Protein 1E0G (pdb70)

Radius of gyration: 9.45 Å; Cα contacts (8 Å, |Δi|>4): 72; chains: 1; bounding box: 16×24×20 Å

Secondary structure (DSSP, 8-state):
---EEEE-TT--HHHHHHHHT--HHHHHHH-S-GGG--TTEEEE----

Structure (mmCIF, N/CA/C/O backbone):
data_1E0G
#
_entry.id   1E0G
#
_cell.length_a   1.000
_cell.length_b   1.000
_cell.length_c   1.000
_cell.angle_alpha   90.00
_cell.angle_beta   90.00
_cell.angle_gamma   90.00
#
_symmetry.space_group_name_H-M   'P 1'
#
loop_
_atom_site.group_PDB
_atom_site.id
_atom_site.type_symbol
_atom_site.label_atom_id
_atom_site.label_alt_id
_atom_site.label_comp_id
_atom_site.label_asym_id
_atom_site.label_entity_id
_atom_site.label_seq_id
_atom_site.pdbx_PDB_ins_code
_atom_site.Cartn_x
_atom_site.Cartn_y
_atom_site.Cartn_z
_atom_site.occupancy
_atom_site.B_iso_or_equiv
_atom_site.auth_seq_id
_atom_site.auth_comp_id
_atom_site.auth_asym_id
_atom_site.auth_atom_id
_atom_site.pdbx_PDB_model_num
ATOM 1 N N . ASP A 1 1 ? -6.490 12.847 -0.224 1.00 0.00 1 ASP A N 1
ATOM 2 C CA . ASP A 1 1 ? -7.260 11.601 0.057 1.00 0.00 1 ASP A CA 1
ATOM 3 C C . ASP A 1 1 ? -6.304 10.407 0.091 1.00 0.00 1 ASP A C 1
ATOM 4 O O . ASP A 1 1 ? -5.180 10.485 -0.361 1.00 0.00 1 ASP A O 1
ATOM 15 N N . SER A 1 2 ? -6.745 9.301 0.626 1.00 0.00 2 SER A N 1
ATOM 16 C CA . SER A 1 2 ? -5.867 8.101 0.690 1.00 0.00 2 SER A CA 1
ATOM 17 C C . SER A 1 2 ? -6.391 7.036 -0.273 1.00 0.00 2 SER A C 1
ATOM 18 O O . SER A 1 2 ? -7.561 6.711 -0.278 1.00 0.00 2 SER A O 1
ATOM 26 N N . ILE A 1 3 ? -5.535 6.490 -1.091 1.00 0.00 3 ILE A N 1
ATOM 27 C CA . ILE A 1 3 ? -5.978 5.454 -2.049 1.00 0.00 3 ILE A CA 1
ATOM 28 C C . ILE A 1 3 ? -5.809 4.071 -1.414 1.00 0.00 3 ILE A C 1
ATOM 29 O O . ILE A 1 3 ? -4.821 3.792 -0.772 1.00 0.00 3 ILE A O 1
ATOM 45 N N . THR A 1 4 ? -6.760 3.202 -1.598 1.00 0.00 4 THR A N 1
ATOM 46 C CA . THR A 1 4 ? -6.641 1.834 -1.018 1.00 0.00 4 THR A CA 1
ATOM 47 C C . THR A 1 4 ? -6.827 0.823 -2.143 1.00 0.00 4 THR A C 1
ATOM 48 O O . THR A 1 4 ? -7.883 0.735 -2.738 1.00 0.00 4 THR A O 1
ATOM 59 N N . TYR A 1 5 ? -5.809 0.074 -2.463 1.00 0.00 5 TYR A N 1
ATOM 60 C CA . TYR A 1 5 ? -5.945 -0.903 -3.575 1.00 0.00 5 TYR A CA 1
ATOM 61 C C . TYR A 1 5 ? -5.727 -2.323 -3.074 1.00 0.00 5 TYR A C 1
ATOM 62 O O . TYR A 1 5 ? -4.817 -2.601 -2.323 1.00 0.00 5 TYR A O 1
ATOM 80 N N . ARG A 1 6 ? -6.564 -3.229 -3.492 1.00 0.00 6 ARG A N 1
ATOM 81 C CA . ARG A 1 6 ? -6.408 -4.633 -3.049 1.00 0.00 6 ARG A CA 1
ATOM 82 C C . ARG A 1 6 ? -5.479 -5.354 -4.013 1.00 0.00 6 ARG A C 1
ATOM 83 O O . ARG A 1 6 ? -5.715 -5.419 -5.203 1.00 0.00 6 ARG A O 1
ATOM 104 N N . VAL A 1 7 ? -4.416 -5.880 -3.496 1.00 0.00 7 VAL A N 1
ATOM 105 C CA . VAL A 1 7 ? -3.436 -6.591 -4.347 1.00 0.00 7 VAL A CA 1
ATOM 106 C C . VAL A 1 7 ? -3.984 -7.972 -4.691 1.00 0.00 7 VAL A C 1
ATOM 107 O O . VAL A 1 7 ? -4.094 -8.828 -3.850 1.00 0.00 7 VAL A O 1
ATOM 120 N N . ARG A 1 8 ? -4.331 -8.189 -5.924 1.00 0.00 8 ARG A N 1
ATOM 121 C CA . ARG A 1 8 ? -4.883 -9.512 -6.331 1.00 0.00 8 ARG A CA 1
ATOM 122 C C . ARG A 1 8 ? -3.801 -10.313 -7.049 1.00 0.00 8 ARG A C 1
ATOM 123 O O . ARG A 1 8 ? -2.818 -9.765 -7.497 1.00 0.00 8 ARG A O 1
ATOM 144 N N . LYS A 1 9 ? -3.963 -11.606 -7.157 1.00 0.00 9 LYS A N 1
ATOM 145 C CA . LYS A 1 9 ? -2.925 -12.418 -7.853 1.00 0.00 9 LYS A CA 1
ATOM 146 C C . LYS A 1 9 ? -2.693 -11.827 -9.240 1.00 0.00 9 LYS A C 1
ATOM 147 O O . LYS A 1 9 ? -3.619 -11.429 -9.920 1.00 0.00 9 LYS A O 1
ATOM 166 N N . GLY A 1 10 ? -1.462 -11.741 -9.654 1.00 0.00 10 GLY A N 1
ATOM 167 C CA . GLY A 1 10 ? -1.165 -11.144 -10.985 1.00 0.00 10 GLY A CA 1
ATOM 168 C C . GLY A 1 10 ? -0.978 -9.627 -10.833 1.00 0.00 10 GLY A C 1
ATOM 169 O O . GLY A 1 10 ? -0.469 -8.965 -11.715 1.00 0.00 10 GLY A O 1
ATOM 173 N N . ASP A 1 11 ? -1.386 -9.068 -9.719 1.00 0.00 11 ASP A N 1
ATOM 174 C CA . ASP A 1 11 ? -1.231 -7.602 -9.510 1.00 0.00 11 ASP A CA 1
ATOM 175 C C . ASP A 1 11 ? 0.122 -7.336 -8.856 1.00 0.00 11 ASP A C 1
ATOM 176 O O . ASP A 1 11 ? 0.464 -7.932 -7.853 1.00 0.00 11 ASP A O 1
ATOM 185 N N . SER A 1 12 ? 0.895 -6.446 -9.409 1.00 0.00 12 SER A N 1
ATOM 186 C CA . SER A 1 12 ? 2.225 -6.146 -8.813 1.00 0.00 12 SER A CA 1
ATOM 187 C C . SER A 1 12 ? 2.180 -4.775 -8.143 1.00 0.00 12 SER A C 1
ATOM 188 O O . SER A 1 12 ? 1.436 -3.911 -8.537 1.00 0.00 12 SER A O 1
ATOM 196 N N . LEU A 1 13 ? 2.980 -4.575 -7.139 1.00 0.00 13 LEU A N 1
ATOM 197 C CA . LEU A 1 13 ? 3.005 -3.259 -6.430 1.00 0.00 13 LEU A CA 1
ATOM 198 C C . LEU A 1 13 ? 3.263 -2.148 -7.446 1.00 0.00 13 LEU A C 1
ATOM 199 O O . LEU A 1 13 ? 2.471 -1.233 -7.590 1.00 0.00 13 LEU A O 1
ATOM 215 N N . SER A 1 14 ? 4.348 -2.224 -8.160 1.00 0.00 14 SER A N 1
ATOM 216 C CA . SER A 1 14 ? 4.647 -1.172 -9.168 1.00 0.00 14 SER A CA 1
ATOM 217 C C . SER A 1 14 ? 3.543 -1.144 -10.241 1.00 0.00 14 SER A C 1
ATOM 218 O O . SER A 1 14 ? 3.053 -0.092 -10.618 1.00 0.00 14 SER A O 1
ATOM 226 N N . SER A 1 15 ? 3.153 -2.294 -10.735 1.00 0.00 15 SER A N 1
ATOM 227 C CA . SER A 1 15 ? 2.087 -2.343 -11.782 1.00 0.00 15 SER A CA 1
ATOM 228 C C . SER A 1 15 ? 0.827 -1.665 -11.260 1.00 0.00 15 SER A C 1
ATOM 229 O O . SER A 1 15 ? 0.169 -0.918 -11.957 1.00 0.00 15 SER A O 1
ATOM 237 N N . ILE A 1 16 ? 0.503 -1.913 -10.033 1.00 0.00 16 ILE A N 1
ATOM 238 C CA . ILE A 1 16 ? -0.697 -1.282 -9.428 1.00 0.00 16 ILE A CA 1
ATOM 239 C C . ILE A 1 16 ? -0.496 0.227 -9.453 1.00 0.00 16 ILE A C 1
ATOM 240 O O . ILE A 1 16 ? -1.374 0.962 -9.847 1.00 0.00 16 ILE A O 1
ATOM 256 N N . ALA A 1 17 ? 0.664 0.693 -9.065 1.00 0.00 17 ALA A N 1
ATOM 257 C CA . ALA A 1 17 ? 0.918 2.163 -9.105 1.00 0.00 17 ALA A CA 1
ATOM 258 C C . ALA A 1 17 ? 0.580 2.681 -10.499 1.00 0.00 17 ALA A C 1
ATOM 259 O O . ALA A 1 17 ? -0.067 3.691 -10.653 1.00 0.00 17 ALA A O 1
ATOM 266 N N . LYS A 1 18 ? 1.032 1.990 -11.518 1.00 0.00 18 LYS A N 1
ATOM 267 C CA . LYS A 1 18 ? 0.748 2.436 -12.914 1.00 0.00 18 LYS A CA 1
ATOM 268 C C . LYS A 1 18 ? -0.754 2.689 -13.079 1.00 0.00 18 LYS A C 1
ATOM 269 O O . LYS A 1 18 ? -1.164 3.619 -13.747 1.00 0.00 18 LYS A O 1
ATOM 288 N N . ARG A 1 19 ? -1.574 1.879 -12.462 1.00 0.00 19 ARG A N 1
ATOM 289 C CA . ARG A 1 19 ? -3.050 2.071 -12.569 1.00 0.00 19 ARG A CA 1
ATOM 290 C C . ARG A 1 19 ? -3.420 3.486 -12.110 1.00 0.00 19 ARG A C 1
ATOM 291 O O . ARG A 1 19 ? -4.368 4.076 -12.591 1.00 0.00 19 ARG A O 1
ATOM 312 N N . HIS A 1 20 ? -2.674 4.040 -11.192 1.00 0.00 20 HIS A N 1
ATOM 313 C CA . HIS A 1 20 ? -2.976 5.417 -10.712 1.00 0.00 20 HIS A CA 1
ATOM 314 C C . HIS A 1 20 ? -1.798 6.350 -11.019 1.00 0.00 20 HIS A C 1
ATOM 315 O O . HIS A 1 20 ? -1.721 7.438 -10.483 1.00 0.00 20 HIS A O 1
ATOM 329 N N . GLY A 1 21 ? -0.873 5.938 -11.857 1.00 0.00 21 GLY A N 1
ATOM 330 C CA . GLY A 1 21 ? 0.300 6.815 -12.154 1.00 0.00 21 GLY A CA 1
ATOM 331 C C . GLY A 1 21 ? 0.888 7.282 -10.823 1.00 0.00 21 GLY A C 1
ATOM 332 O O . GLY A 1 21 ? 1.022 8.462 -10.567 1.00 0.00 21 GLY A O 1
ATOM 336 N N . VAL A 1 22 ? 1.194 6.356 -9.956 1.00 0.00 22 VAL A N 1
ATOM 337 C CA . VAL A 1 22 ? 1.723 6.730 -8.615 1.00 0.00 22 VAL A CA 1
ATOM 338 C C . VAL A 1 22 ? 3.120 6.141 -8.383 1.00 0.00 22 VAL A C 1
ATOM 339 O O . VAL A 1 22 ? 3.624 5.370 -9.174 1.00 0.00 22 VAL A O 1
ATOM 352 N N . ASN A 1 23 ? 3.750 6.518 -7.293 1.00 0.00 23 ASN A N 1
ATOM 353 C CA . ASN A 1 23 ? 5.118 6.003 -6.991 1.00 0.00 23 ASN A CA 1
ATOM 354 C C . ASN A 1 23 ? 5.050 4.958 -5.872 1.00 0.00 23 ASN A C 1
ATOM 355 O O . ASN A 1 23 ? 5.060 5.271 -4.690 1.00 0.00 23 ASN A O 1
ATOM 366 N N . ILE A 1 24 ? 4.994 3.711 -6.230 1.00 0.00 24 ILE A N 1
ATOM 367 C CA . ILE A 1 24 ? 4.933 2.652 -5.189 1.00 0.00 24 ILE A CA 1
ATOM 368 C C . ILE A 1 24 ? 6.079 2.843 -4.195 1.00 0.00 24 ILE A C 1
ATOM 369 O O . ILE A 1 24 ? 5.984 2.445 -3.053 1.00 0.00 24 ILE A O 1
ATOM 385 N N . LYS A 1 25 ? 7.146 3.488 -4.595 1.00 0.00 25 LYS A N 1
ATOM 386 C CA . LYS A 1 25 ? 8.245 3.733 -3.628 1.00 0.00 25 LYS A CA 1
ATOM 387 C C . LYS A 1 25 ? 7.686 4.627 -2.523 1.00 0.00 25 LYS A C 1
ATOM 388 O O . LYS A 1 25 ? 7.944 4.420 -1.355 1.00 0.00 25 LYS A O 1
ATOM 407 N N . ASP A 1 26 ? 6.874 5.597 -2.881 1.00 0.00 26 ASP A N 1
ATOM 408 C CA . ASP A 1 26 ? 6.256 6.456 -1.840 1.00 0.00 26 ASP A CA 1
ATOM 409 C C . ASP A 1 26 ? 5.398 5.545 -0.992 1.00 0.00 26 ASP A C 1
ATOM 410 O O . ASP A 1 26 ? 5.364 5.642 0.219 1.00 0.00 26 ASP A O 1
ATOM 419 N N . VAL A 1 27 ? 4.728 4.627 -1.628 1.00 0.00 27 VAL A N 1
ATOM 420 C CA . VAL A 1 27 ? 3.900 3.662 -0.851 1.00 0.00 27 VAL A CA 1
ATOM 421 C C . VAL A 1 27 ? 4.808 2.955 0.154 1.00 0.00 27 VAL A C 1
ATOM 422 O O . VAL A 1 27 ? 4.479 2.817 1.317 1.00 0.00 27 VAL A O 1
ATOM 435 N N . MET A 1 28 ? 5.970 2.536 -0.278 1.00 0.00 28 MET A N 1
ATOM 436 C CA . MET A 1 28 ? 6.910 1.874 0.663 1.00 0.00 28 MET A CA 1
ATOM 437 C C . MET A 1 28 ? 7.498 2.942 1.587 1.00 0.00 28 MET A C 1
ATOM 438 O O . MET A 1 28 ? 8.089 2.645 2.605 1.00 0.00 28 MET A O 1
ATOM 452 N N . ARG A 1 29 ? 7.333 4.192 1.238 1.00 0.00 29 ARG A N 1
ATOM 453 C CA . ARG A 1 29 ? 7.870 5.286 2.092 1.00 0.00 29 ARG A CA 1
ATOM 454 C C . ARG A 1 29 ? 6.984 5.442 3.331 1.00 0.00 29 ARG A C 1
ATOM 455 O O . ARG A 1 29 ? 7.473 5.601 4.431 1.00 0.00 29 ARG A O 1
ATOM 476 N N . TRP A 1 30 ? 5.684 5.394 3.173 1.00 0.00 30 TRP A N 1
ATOM 477 C CA . TRP A 1 30 ? 4.801 5.537 4.371 1.00 0.00 30 TRP A CA 1
ATOM 478 C C . TRP A 1 30 ? 4.654 4.181 5.057 1.00 0.00 30 TRP A C 1
ATOM 479 O O . TRP A 1 30 ? 4.575 4.096 6.266 1.00 0.00 30 TRP A O 1
ATOM 500 N N . ASN A 1 31 ? 4.611 3.119 4.301 1.00 0.00 31 ASN A N 1
ATOM 501 C CA . ASN A 1 31 ? 4.463 1.780 4.929 1.00 0.00 31 ASN A CA 1
ATOM 502 C C . ASN A 1 31 ? 5.842 1.181 5.187 1.00 0.00 31 ASN A C 1
ATOM 503 O O . ASN A 1 31 ? 6.718 1.224 4.349 1.00 0.00 31 ASN A O 1
ATOM 514 N N . SER A 1 32 ? 6.029 0.613 6.339 1.00 0.00 32 SER A N 1
ATOM 515 C CA . SER A 1 32 ? 7.345 -0.004 6.666 1.00 0.00 32 SER A CA 1
ATOM 516 C C . SER A 1 32 ? 7.227 -1.525 6.586 1.00 0.00 32 SER A C 1
ATOM 517 O O . SER A 1 32 ? 8.211 -2.233 6.507 1.00 0.00 32 SER A O 1
ATOM 525 N N . ASP A 1 33 ? 6.026 -2.027 6.598 1.00 0.00 33 ASP A N 1
ATOM 526 C CA . ASP A 1 33 ? 5.826 -3.495 6.515 1.00 0.00 33 ASP A CA 1
ATOM 527 C C . ASP A 1 33 ? 4.841 -3.790 5.388 1.00 0.00 33 ASP A C 1
ATOM 528 O O . ASP A 1 33 ? 3.648 -3.884 5.599 1.00 0.00 33 ASP A O 1
ATOM 537 N N . THR A 1 34 ? 5.330 -3.934 4.186 1.00 0.00 34 THR A N 1
ATOM 538 C CA . THR A 1 34 ? 4.424 -4.220 3.043 1.00 0.00 34 THR A CA 1
ATOM 539 C C . THR A 1 34 ? 4.166 -5.730 2.944 1.00 0.00 34 THR A C 1
ATOM 540 O O . THR A 1 34 ? 3.714 -6.228 1.930 1.00 0.00 34 THR A O 1
ATOM 551 N N . ALA A 1 35 ? 4.424 -6.466 3.997 1.00 0.00 35 ALA A N 1
ATOM 552 C CA . ALA A 1 35 ? 4.171 -7.931 3.962 1.00 0.00 35 ALA A CA 1
ATOM 553 C C . ALA A 1 35 ? 2.665 -8.192 3.856 1.00 0.00 35 ALA A C 1
ATOM 554 O O . ALA A 1 35 ? 2.236 -9.313 3.678 1.00 0.00 35 ALA A O 1
ATOM 561 N N . ASN A 1 36 ? 1.856 -7.166 3.947 1.00 0.00 36 ASN A N 1
ATOM 562 C CA . ASN A 1 36 ? 0.393 -7.371 3.832 1.00 0.00 36 ASN A CA 1
ATOM 563 C C . ASN A 1 36 ? 0.003 -7.411 2.353 1.00 0.00 36 ASN A C 1
ATOM 564 O O . ASN A 1 36 ? -1.157 -7.502 2.024 1.00 0.00 36 ASN A O 1
ATOM 575 N N . LEU A 1 37 ? 0.955 -7.337 1.451 1.00 0.00 37 LEU A N 1
ATOM 576 C CA . LEU A 1 37 ? 0.600 -7.371 0.005 1.00 0.00 37 LEU A CA 1
ATOM 577 C C . LEU A 1 37 ? 0.270 -8.814 -0.381 1.00 0.00 37 LEU A C 1
ATOM 578 O O . LEU A 1 37 ? 1.040 -9.491 -1.032 1.00 0.00 37 LEU A O 1
ATOM 594 N N . GLN A 1 38 ? -0.878 -9.276 0.019 1.00 0.00 38 GLN A N 1
ATOM 595 C CA . GLN A 1 38 ? -1.301 -10.658 -0.300 1.00 0.00 38 GLN A CA 1
ATOM 596 C C . GLN A 1 38 ? -2.418 -10.557 -1.321 1.00 0.00 38 GLN A C 1
ATOM 597 O O . GLN A 1 38 ? -2.976 -9.491 -1.508 1.00 0.00 38 GLN A O 1
ATOM 611 N N . PRO A 1 39 ? -2.719 -11.649 -1.958 1.00 0.00 39 PRO A N 1
ATOM 612 C CA . PRO A 1 39 ? -3.772 -11.672 -2.971 1.00 0.00 39 PRO A CA 1
ATOM 613 C C . PRO A 1 39 ? -5.130 -11.481 -2.301 1.00 0.00 39 PRO A C 1
ATOM 614 O O . PRO A 1 39 ? -5.810 -12.422 -1.945 1.00 0.00 39 PRO A O 1
ATOM 625 N N . GLY A 1 40 ? -5.508 -10.246 -2.121 1.00 0.00 40 GLY A N 1
ATOM 626 C CA . GLY A 1 40 ? -6.802 -9.929 -1.466 1.00 0.00 40 GLY A CA 1
ATOM 627 C C . GLY A 1 40 ? -6.575 -8.937 -0.314 1.00 0.00 40 GLY A C 1
ATOM 628 O O . GLY A 1 40 ? -7.446 -8.735 0.508 1.00 0.00 40 GLY A O 1
ATOM 632 N N . ASP A 1 41 ? -5.419 -8.310 -0.234 1.00 0.00 41 ASP A N 1
ATOM 633 C CA . ASP A 1 41 ? -5.187 -7.343 0.881 1.00 0.00 41 ASP A CA 1
ATOM 634 C C . ASP A 1 41 ? -5.176 -5.919 0.328 1.00 0.00 41 ASP A C 1
ATOM 635 O O . ASP A 1 41 ? -4.761 -5.688 -0.786 1.00 0.00 41 ASP A O 1
ATOM 644 N N . LYS A 1 42 ? -5.628 -4.960 1.094 1.00 0.00 42 LYS A N 1
ATOM 645 C CA . LYS A 1 42 ? -5.645 -3.556 0.595 1.00 0.00 42 LYS A CA 1
ATOM 646 C C . LYS A 1 42 ? -4.267 -2.919 0.792 1.00 0.00 42 LYS A C 1
ATOM 647 O O . LYS A 1 42 ? -3.455 -3.395 1.560 1.00 0.00 42 LYS A O 1
ATOM 666 N N . LEU A 1 43 ? -3.989 -1.868 0.071 1.00 0.00 43 LEU A N 1
ATOM 667 C CA . LEU A 1 43 ? -2.655 -1.217 0.173 1.00 0.00 43 LEU A CA 1
ATOM 668 C C . LEU A 1 43 ? -2.794 0.305 0.085 1.00 0.00 43 LEU A C 1
ATOM 669 O O . LEU A 1 43 ? -3.526 0.824 -0.733 1.00 0.00 43 LEU A O 1
ATOM 685 N N . THR A 1 44 ? -2.093 1.019 0.922 1.00 0.00 44 THR A N 1
ATOM 686 C CA . THR A 1 44 ? -2.176 2.501 0.894 1.00 0.00 44 THR A CA 1
ATOM 687 C C . THR A 1 44 ? -1.464 3.049 -0.341 1.00 0.00 44 THR A C 1
ATOM 688 O O . THR A 1 44 ? -0.295 2.802 -0.555 1.00 0.00 44 THR A O 1
ATOM 699 N N . LEU A 1 45 ? -2.146 3.827 -1.129 1.00 0.00 45 LEU A N 1
ATOM 700 C CA . LEU A 1 45 ? -1.497 4.435 -2.317 1.00 0.00 45 LEU A CA 1
ATOM 701 C C . LEU A 1 45 ? -1.518 5.947 -2.129 1.00 0.00 45 LEU A C 1
ATOM 702 O O . LEU A 1 45 ? -2.001 6.675 -2.975 1.00 0.00 45 LEU A O 1
ATOM 718 N N . PHE A 1 46 ? -0.984 6.431 -1.029 1.00 0.00 46 PHE A N 1
ATOM 719 C CA . PHE A 1 46 ? -0.950 7.906 -0.803 1.00 0.00 46 PHE A CA 1
ATOM 720 C C . PHE A 1 46 ? -0.293 8.547 -2.020 1.00 0.00 46 PHE A C 1
ATOM 721 O O . PHE A 1 46 ? -0.490 9.709 -2.315 1.00 0.00 46 PHE A O 1
ATOM 738 N N . VAL A 1 47 ? 0.485 7.762 -2.716 1.00 0.00 47 VAL A N 1
ATOM 739 C CA . VAL A 1 47 ? 1.189 8.215 -3.934 1.00 0.00 47 VAL A CA 1
ATOM 740 C C . VAL A 1 47 ? 0.283 9.127 -4.765 1.00 0.00 47 VAL A C 1
ATOM 741 O O . VAL A 1 47 ? -0.912 8.919 -4.858 1.00 0.00 47 VAL A O 1
ATOM 754 N N . LYS A 1 48 ? 0.845 10.132 -5.377 1.00 0.00 48 LYS A N 1
ATOM 755 C CA . LYS A 1 48 ? 0.021 11.053 -6.208 1.00 0.00 48 LYS A CA 1
ATOM 756 C C . LYS A 1 48 ? 0.161 10.666 -7.681 1.00 0.00 48 LYS A C 1
ATOM 757 O O . LYS A 1 48 ? 1.208 10.154 -8.040 1.00 0.00 48 LYS A O 1
ATOM 777 N N . ASP A 1 1 ? -9.378 10.889 -0.463 1.00 0.00 1 ASP A N 2
ATOM 778 C CA . ASP A 1 1 ? -8.203 11.341 0.335 1.00 0.00 1 ASP A CA 2
ATOM 779 C C . ASP A 1 1 ? -7.021 10.401 0.083 1.00 0.00 1 ASP A C 2
ATOM 780 O O . ASP A 1 1 ? -5.975 10.815 -0.376 1.00 0.00 1 ASP A O 2
ATOM 791 N N . SER A 1 2 ? -7.182 9.140 0.378 1.00 0.00 2 SER A N 2
ATOM 792 C CA . SER A 1 2 ? -6.069 8.174 0.157 1.00 0.00 2 SER A CA 2
ATOM 793 C C . SER A 1 2 ? -6.526 7.079 -0.806 1.00 0.00 2 SER A C 2
ATOM 794 O O . SER A 1 2 ? -7.688 6.729 -0.857 1.00 0.00 2 SER A O 2
ATOM 802 N N . ILE A 1 3 ? -5.619 6.533 -1.567 1.00 0.00 3 ILE A N 2
ATOM 803 C CA . ILE A 1 3 ? -5.992 5.462 -2.517 1.00 0.00 3 ILE A CA 2
ATOM 804 C C . ILE A 1 3 ? -5.821 4.103 -1.835 1.00 0.00 3 ILE A C 2
ATOM 805 O O . ILE A 1 3 ? -4.868 3.874 -1.123 1.00 0.00 3 ILE A O 2
ATOM 821 N N . THR A 1 4 ? -6.729 3.197 -2.053 1.00 0.00 4 THR A N 2
ATOM 822 C CA . THR A 1 4 ? -6.605 1.851 -1.429 1.00 0.00 4 THR A CA 2
ATOM 823 C C . THR A 1 4 ? -6.778 0.801 -2.521 1.00 0.00 4 THR A C 2
ATOM 824 O O . THR A 1 4 ? -7.826 0.698 -3.128 1.00 0.00 4 THR A O 2
ATOM 835 N N . TYR A 1 5 ? -5.759 0.037 -2.799 1.00 0.00 5 TYR A N 2
ATOM 836 C CA . TYR A 1 5 ? -5.885 -0.977 -3.876 1.00 0.00 5 TYR A CA 2
ATOM 837 C C . TYR A 1 5 ? -5.675 -2.377 -3.325 1.00 0.00 5 TYR A C 2
ATOM 838 O O . TYR A 1 5 ? -4.785 -2.627 -2.539 1.00 0.00 5 TYR A O 2
ATOM 856 N N . ARG A 1 6 ? -6.495 -3.299 -3.739 1.00 0.00 6 ARG A N 2
ATOM 857 C CA . ARG A 1 6 ? -6.350 -4.689 -3.249 1.00 0.00 6 ARG A CA 2
ATOM 858 C C . ARG A 1 6 ? -5.402 -5.440 -4.167 1.00 0.00 6 ARG A C 2
ATOM 859 O O . ARG A 1 6 ? -5.621 -5.561 -5.355 1.00 0.00 6 ARG A O 2
ATOM 880 N N . VAL A 1 7 ? -4.342 -5.934 -3.613 1.00 0.00 7 VAL A N 2
ATOM 881 C CA . VAL A 1 7 ? -3.348 -6.677 -4.419 1.00 0.00 7 VAL A CA 2
ATOM 882 C C . VAL A 1 7 ? -3.889 -8.072 -4.702 1.00 0.00 7 VAL A C 2
ATOM 883 O O . VAL A 1 7 ? -4.009 -8.884 -3.819 1.00 0.00 7 VAL A O 2
ATOM 896 N N . ARG A 1 8 ? -4.222 -8.353 -5.926 1.00 0.00 8 ARG A N 2
ATOM 897 C CA . ARG A 1 8 ? -4.768 -9.698 -6.262 1.00 0.00 8 ARG A CA 2
ATOM 898 C C . ARG A 1 8 ? -3.658 -10.560 -6.855 1.00 0.00 8 ARG A C 2
ATOM 899 O O . ARG A 1 8 ? -2.650 -10.057 -7.301 1.00 0.00 8 ARG A O 2
ATOM 920 N N . LYS A 1 9 ? -3.827 -11.856 -6.858 1.00 0.00 9 LYS A N 2
ATOM 921 C CA . LYS A 1 9 ? -2.765 -12.731 -7.429 1.00 0.00 9 LYS A CA 2
ATOM 922 C C . LYS A 1 9 ? -2.459 -12.272 -8.853 1.00 0.00 9 LYS A C 2
ATOM 923 O O . LYS A 1 9 ? -3.343 -11.915 -9.607 1.00 0.00 9 LYS A O 2
ATOM 942 N N . GLY A 1 10 ? -1.210 -12.252 -9.220 1.00 0.00 10 GLY A N 2
ATOM 943 C CA . GLY A 1 10 ? -0.844 -11.788 -10.588 1.00 0.00 10 GLY A CA 2
ATOM 944 C C . GLY A 1 10 ? -0.640 -10.265 -10.578 1.00 0.00 10 GLY A C 2
ATOM 945 O O . GLY A 1 10 ? -0.091 -9.701 -11.502 1.00 0.00 10 GLY A O 2
ATOM 949 N N . ASP A 1 11 ? -1.076 -9.593 -9.539 1.00 0.00 11 ASP A N 2
ATOM 950 C CA . ASP A 1 11 ? -0.903 -8.114 -9.477 1.00 0.00 11 ASP A CA 2
ATOM 951 C C . ASP A 1 11 ? 0.499 -7.794 -8.968 1.00 0.00 11 ASP A C 2
ATOM 952 O O . ASP A 1 11 ? 1.094 -8.562 -8.240 1.00 0.00 11 ASP A O 2
ATOM 961 N N . SER A 1 12 ? 1.028 -6.664 -9.341 1.00 0.00 12 SER A N 2
ATOM 962 C CA . SER A 1 12 ? 2.389 -6.292 -8.874 1.00 0.00 12 SER A CA 2
ATOM 963 C C . SER A 1 12 ? 2.338 -4.899 -8.248 1.00 0.00 12 SER A C 2
ATOM 964 O O . SER A 1 12 ? 1.631 -4.037 -8.706 1.00 0.00 12 SER A O 2
ATOM 972 N N . LEU A 1 13 ? 3.089 -4.680 -7.211 1.00 0.00 13 LEU A N 2
ATOM 973 C CA . LEU A 1 13 ? 3.104 -3.344 -6.541 1.00 0.00 13 LEU A CA 2
ATOM 974 C C . LEU A 1 13 ? 3.363 -2.257 -7.584 1.00 0.00 13 LEU A C 2
ATOM 975 O O . LEU A 1 13 ? 2.569 -1.348 -7.756 1.00 0.00 13 LEU A O 2
ATOM 991 N N . SER A 1 14 ? 4.451 -2.346 -8.293 1.00 0.00 14 SER A N 2
ATOM 992 C CA . SER A 1 14 ? 4.748 -1.317 -9.322 1.00 0.00 14 SER A CA 2
ATOM 993 C C . SER A 1 14 ? 3.654 -1.324 -10.405 1.00 0.00 14 SER A C 2
ATOM 994 O O . SER A 1 14 ? 3.170 -0.286 -10.822 1.00 0.00 14 SER A O 2
ATOM 1002 N N . SER A 1 15 ? 3.265 -2.490 -10.862 1.00 0.00 15 SER A N 2
ATOM 1003 C CA . SER A 1 15 ? 2.207 -2.572 -11.918 1.00 0.00 15 SER A CA 2
ATOM 1004 C C . SER A 1 15 ? 0.946 -1.868 -11.434 1.00 0.00 15 SER A C 2
ATOM 1005 O O . SER A 1 15 ? 0.320 -1.117 -12.154 1.00 0.00 15 SER A O 2
ATOM 1013 N N . ILE A 1 16 ? 0.587 -2.099 -10.212 1.00 0.00 16 ILE A N 2
ATOM 1014 C CA . ILE A 1 16 ? -0.615 -1.443 -9.642 1.00 0.00 16 ILE A CA 2
ATOM 1015 C C . ILE A 1 16 ? -0.401 0.064 -9.704 1.00 0.00 16 ILE A C 2
ATOM 1016 O O . ILE A 1 16 ? -1.266 0.796 -10.131 1.00 0.00 16 ILE A O 2
ATOM 1032 N N . ALA A 1 17 ? 0.759 0.530 -9.311 1.00 0.00 17 ALA A N 2
ATOM 1033 C CA . ALA A 1 17 ? 1.028 1.997 -9.385 1.00 0.00 17 ALA A CA 2
ATOM 1034 C C . ALA A 1 17 ? 0.707 2.484 -10.795 1.00 0.00 17 ALA A C 2
ATOM 1035 O O . ALA A 1 17 ? 0.076 3.500 -10.977 1.00 0.00 17 ALA A O 2
ATOM 1042 N N . LYS A 1 18 ? 1.158 1.763 -11.791 1.00 0.00 18 LYS A N 2
ATOM 1043 C CA . LYS A 1 18 ? 0.894 2.174 -13.202 1.00 0.00 18 LYS A CA 2
ATOM 1044 C C . LYS A 1 18 ? -0.600 2.445 -13.393 1.00 0.00 18 LYS A C 2
ATOM 1045 O O . LYS A 1 18 ? -0.987 3.367 -14.084 1.00 0.00 18 LYS A O 2
ATOM 1064 N N . ARG A 1 19 ? -1.442 1.656 -12.775 1.00 0.00 19 ARG A N 2
ATOM 1065 C CA . ARG A 1 19 ? -2.913 1.868 -12.908 1.00 0.00 19 ARG A CA 2
ATOM 1066 C C . ARG A 1 19 ? -3.271 3.296 -12.480 1.00 0.00 19 ARG A C 2
ATOM 1067 O O . ARG A 1 19 ? -4.212 3.882 -12.976 1.00 0.00 19 ARG A O 2
ATOM 1088 N N . HIS A 1 20 ? -2.524 3.862 -11.571 1.00 0.00 20 HIS A N 2
ATOM 1089 C CA . HIS A 1 20 ? -2.816 5.253 -11.122 1.00 0.00 20 HIS A CA 2
ATOM 1090 C C . HIS A 1 20 ? -1.631 6.170 -11.446 1.00 0.00 20 HIS A C 2
ATOM 1091 O O . HIS A 1 20 ? -1.562 7.279 -10.955 1.00 0.00 20 HIS A O 2
ATOM 1105 N N . GLY A 1 21 ? -0.689 5.724 -12.248 1.00 0.00 21 GLY A N 2
ATOM 1106 C CA . GLY A 1 21 ? 0.491 6.588 -12.555 1.00 0.00 21 GLY A CA 2
ATOM 1107 C C . GLY A 1 21 ? 1.051 7.098 -11.230 1.00 0.00 21 GLY A C 2
ATOM 1108 O O . GLY A 1 21 ? 1.185 8.286 -11.011 1.00 0.00 21 GLY A O 2
ATOM 1112 N N . VAL A 1 22 ? 1.334 6.201 -10.325 1.00 0.00 22 VAL A N 2
ATOM 1113 C CA . VAL A 1 22 ? 1.831 6.617 -8.986 1.00 0.00 22 VAL A CA 2
ATOM 1114 C C . VAL A 1 22 ? 3.222 6.036 -8.703 1.00 0.00 22 VAL A C 2
ATOM 1115 O O . VAL A 1 22 ? 3.748 5.251 -9.464 1.00 0.00 22 VAL A O 2
ATOM 1128 N N . ASN A 1 23 ? 3.821 6.438 -7.607 1.00 0.00 23 ASN A N 2
ATOM 1129 C CA . ASN A 1 23 ? 5.182 5.936 -7.259 1.00 0.00 23 ASN A CA 2
ATOM 1130 C C . ASN A 1 23 ? 5.092 4.911 -6.125 1.00 0.00 23 ASN A C 2
ATOM 1131 O O . ASN A 1 23 ? 5.081 5.247 -4.948 1.00 0.00 23 ASN A O 2
ATOM 1142 N N . ILE A 1 24 ? 5.042 3.656 -6.459 1.00 0.00 24 ILE A N 2
ATOM 1143 C CA . ILE A 1 24 ? 4.964 2.618 -5.400 1.00 0.00 24 ILE A CA 2
ATOM 1144 C C . ILE A 1 24 ? 6.083 2.849 -4.384 1.00 0.00 24 ILE A C 2
ATOM 1145 O O . ILE A 1 24 ? 5.958 2.499 -3.229 1.00 0.00 24 ILE A O 2
ATOM 1161 N N . LYS A 1 25 ? 7.161 3.476 -4.785 1.00 0.00 25 LYS A N 2
ATOM 1162 C CA . LYS A 1 25 ? 8.240 3.768 -3.802 1.00 0.00 25 LYS A CA 2
ATOM 1163 C C . LYS A 1 25 ? 7.643 4.671 -2.724 1.00 0.00 25 LYS A C 2
ATOM 1164 O O . LYS A 1 25 ? 7.859 4.472 -1.546 1.00 0.00 25 LYS A O 2
ATOM 1183 N N . ASP A 1 26 ? 6.852 5.643 -3.118 1.00 0.00 26 ASP A N 2
ATOM 1184 C CA . ASP A 1 26 ? 6.201 6.517 -2.107 1.00 0.00 26 ASP A CA 2
ATOM 1185 C C . ASP A 1 26 ? 5.327 5.621 -1.259 1.00 0.00 26 ASP A C 2
ATOM 1186 O O . ASP A 1 26 ? 5.257 5.751 -0.051 1.00 0.00 26 ASP A O 2
ATOM 1195 N N . VAL A 1 27 ? 4.681 4.678 -1.884 1.00 0.00 27 VAL A N 2
ATOM 1196 C CA . VAL A 1 27 ? 3.842 3.729 -1.099 1.00 0.00 27 VAL A CA 2
ATOM 1197 C C . VAL A 1 27 ? 4.731 3.068 -0.046 1.00 0.00 27 VAL A C 2
ATOM 1198 O O . VAL A 1 27 ? 4.378 2.975 1.114 1.00 0.00 27 VAL A O 2
ATOM 1211 N N . MET A 1 28 ? 5.906 2.642 -0.438 1.00 0.00 28 MET A N 2
ATOM 1212 C CA . MET A 1 28 ? 6.834 2.027 0.547 1.00 0.00 28 MET A CA 2
ATOM 1213 C C . MET A 1 28 ? 7.387 3.138 1.445 1.00 0.00 28 MET A C 2
ATOM 1214 O O . MET A 1 28 ? 7.965 2.886 2.482 1.00 0.00 28 MET A O 2
ATOM 1228 N N . ARG A 1 29 ? 7.208 4.368 1.049 1.00 0.00 29 ARG A N 2
ATOM 1229 C CA . ARG A 1 29 ? 7.707 5.503 1.873 1.00 0.00 29 ARG A CA 2
ATOM 1230 C C . ARG A 1 29 ? 6.803 5.675 3.097 1.00 0.00 29 ARG A C 2
ATOM 1231 O O . ARG A 1 29 ? 7.275 5.870 4.198 1.00 0.00 29 ARG A O 2
ATOM 1252 N N . TRP A 1 30 ? 5.505 5.599 2.923 1.00 0.00 30 TRP A N 2
ATOM 1253 C CA . TRP A 1 30 ? 4.602 5.753 4.104 1.00 0.00 30 TRP A CA 2
ATOM 1254 C C . TRP A 1 30 ? 4.475 4.414 4.824 1.00 0.00 30 TRP A C 2
ATOM 1255 O O . TRP A 1 30 ? 4.380 4.358 6.034 1.00 0.00 30 TRP A O 2
ATOM 1276 N N . ASN A 1 31 ? 4.474 3.330 4.097 1.00 0.00 31 ASN A N 2
ATOM 1277 C CA . ASN A 1 31 ? 4.354 2.006 4.761 1.00 0.00 31 ASN A CA 2
ATOM 1278 C C . ASN A 1 31 ? 5.747 1.461 5.055 1.00 0.00 31 ASN A C 2
ATOM 1279 O O . ASN A 1 31 ? 6.633 1.515 4.230 1.00 0.00 31 ASN A O 2
ATOM 1290 N N . SER A 1 32 ? 5.941 0.932 6.225 1.00 0.00 32 SER A N 2
ATOM 1291 C CA . SER A 1 32 ? 7.277 0.377 6.578 1.00 0.00 32 SER A CA 2
ATOM 1292 C C . SER A 1 32 ? 7.258 -1.137 6.411 1.00 0.00 32 SER A C 2
ATOM 1293 O O . SER A 1 32 ? 8.268 -1.760 6.146 1.00 0.00 32 SER A O 2
ATOM 1301 N N . ASP A 1 33 ? 6.114 -1.729 6.556 1.00 0.00 33 ASP A N 2
ATOM 1302 C CA . ASP A 1 33 ? 6.003 -3.202 6.401 1.00 0.00 33 ASP A CA 2
ATOM 1303 C C . ASP A 1 33 ? 4.932 -3.510 5.358 1.00 0.00 33 ASP A C 2
ATOM 1304 O O . ASP A 1 33 ? 3.753 -3.520 5.650 1.00 0.00 33 ASP A O 2
ATOM 1313 N N . THR A 1 34 ? 5.330 -3.766 4.143 1.00 0.00 34 THR A N 2
ATOM 1314 C CA . THR A 1 34 ? 4.331 -4.077 3.085 1.00 0.00 34 THR A CA 2
ATOM 1315 C C . THR A 1 34 ? 4.079 -5.589 3.042 1.00 0.00 34 THR A C 2
ATOM 1316 O O . THR A 1 34 ? 3.678 -6.135 2.031 1.00 0.00 34 THR A O 2
ATOM 1327 N N . ALA A 1 35 ? 4.293 -6.270 4.140 1.00 0.00 35 ALA A N 2
ATOM 1328 C CA . ALA A 1 35 ? 4.050 -7.737 4.165 1.00 0.00 35 ALA A CA 2
ATOM 1329 C C . ALA A 1 35 ? 2.553 -8.016 4.013 1.00 0.00 35 ALA A C 2
ATOM 1330 O O . ALA A 1 35 ? 2.138 -9.150 3.877 1.00 0.00 35 ALA A O 2
ATOM 1337 N N . ASN A 1 36 ? 1.733 -6.995 4.019 1.00 0.00 36 ASN A N 2
ATOM 1338 C CA . ASN A 1 36 ? 0.279 -7.222 3.858 1.00 0.00 36 ASN A CA 2
ATOM 1339 C C . ASN A 1 36 ? -0.062 -7.295 2.368 1.00 0.00 36 ASN A C 2
ATOM 1340 O O . ASN A 1 36 ? -1.211 -7.405 2.005 1.00 0.00 36 ASN A O 2
ATOM 1351 N N . LEU A 1 37 ? 0.915 -7.234 1.495 1.00 0.00 37 LEU A N 2
ATOM 1352 C CA . LEU A 1 37 ? 0.600 -7.307 0.039 1.00 0.00 37 LEU A CA 2
ATOM 1353 C C . LEU A 1 37 ? 0.301 -8.761 -0.324 1.00 0.00 37 LEU A C 2
ATOM 1354 O O . LEU A 1 37 ? 1.094 -9.438 -0.947 1.00 0.00 37 LEU A O 2
ATOM 1370 N N . GLN A 1 38 ? -0.846 -9.236 0.062 1.00 0.00 38 GLN A N 2
ATOM 1371 C CA . GLN A 1 38 ? -1.236 -10.630 -0.243 1.00 0.00 38 GLN A CA 2
ATOM 1372 C C . GLN A 1 38 ? -2.334 -10.568 -1.288 1.00 0.00 38 GLN A C 2
ATOM 1373 O O . GLN A 1 38 ? -2.918 -9.519 -1.492 1.00 0.00 38 GLN A O 2
ATOM 1387 N N . PRO A 1 39 ? -2.593 -11.676 -1.919 1.00 0.00 39 PRO A N 2
ATOM 1388 C CA . PRO A 1 39 ? -3.626 -11.738 -2.950 1.00 0.00 39 PRO A CA 2
ATOM 1389 C C . PRO A 1 39 ? -4.995 -11.573 -2.300 1.00 0.00 39 PRO A C 2
ATOM 1390 O O . PRO A 1 39 ? -5.673 -12.526 -1.973 1.00 0.00 39 PRO A O 2
ATOM 1401 N N . GLY A 1 40 ? -5.381 -10.346 -2.101 1.00 0.00 40 GLY A N 2
ATOM 1402 C CA . GLY A 1 40 ? -6.685 -10.047 -1.459 1.00 0.00 40 GLY A CA 2
ATOM 1403 C C . GLY A 1 40 ? -6.487 -9.025 -0.328 1.00 0.00 40 GLY A C 2
ATOM 1404 O O . GLY A 1 40 ? -7.336 -8.882 0.529 1.00 0.00 40 GLY A O 2
ATOM 1408 N N . ASP A 1 41 ? -5.382 -8.307 -0.302 1.00 0.00 41 ASP A N 2
ATOM 1409 C CA . ASP A 1 41 ? -5.184 -7.310 0.793 1.00 0.00 41 ASP A CA 2
ATOM 1410 C C . ASP A 1 41 ? -5.155 -5.899 0.204 1.00 0.00 41 ASP A C 2
ATOM 1411 O O . ASP A 1 41 ? -4.734 -5.699 -0.914 1.00 0.00 41 ASP A O 2
ATOM 1420 N N . LYS A 1 42 ? -5.604 -4.918 0.945 1.00 0.00 42 LYS A N 2
ATOM 1421 C CA . LYS A 1 42 ? -5.612 -3.526 0.417 1.00 0.00 42 LYS A CA 2
ATOM 1422 C C . LYS A 1 42 ? -4.237 -2.883 0.606 1.00 0.00 42 LYS A C 2
ATOM 1423 O O . LYS A 1 42 ? -3.434 -3.326 1.402 1.00 0.00 42 LYS A O 2
ATOM 1442 N N . LEU A 1 43 ? -3.955 -1.853 -0.147 1.00 0.00 43 LEU A N 2
ATOM 1443 C CA . LEU A 1 43 ? -2.629 -1.188 -0.051 1.00 0.00 43 LEU A CA 2
ATOM 1444 C C . LEU A 1 43 ? -2.786 0.331 -0.184 1.00 0.00 43 LEU A C 2
ATOM 1445 O O . LEU A 1 43 ? -3.513 0.817 -1.027 1.00 0.00 43 LEU A O 2
ATOM 1461 N N . THR A 1 44 ? -2.108 1.079 0.644 1.00 0.00 44 THR A N 2
ATOM 1462 C CA . THR A 1 44 ? -2.213 2.559 0.574 1.00 0.00 44 THR A CA 2
ATOM 1463 C C . THR A 1 44 ? -1.485 3.088 -0.661 1.00 0.00 44 THR A C 2
ATOM 1464 O O . THR A 1 44 ? -0.302 2.880 -0.831 1.00 0.00 44 THR A O 2
ATOM 1475 N N . LEU A 1 45 ? -2.171 3.807 -1.499 1.00 0.00 45 LEU A N 2
ATOM 1476 C CA . LEU A 1 45 ? -1.506 4.394 -2.689 1.00 0.00 45 LEU A CA 2
ATOM 1477 C C . LEU A 1 45 ? -1.548 5.912 -2.536 1.00 0.00 45 LEU A C 2
ATOM 1478 O O . LEU A 1 45 ? -2.016 6.616 -3.410 1.00 0.00 45 LEU A O 2
ATOM 1494 N N . PHE A 1 46 ? -1.045 6.425 -1.436 1.00 0.00 46 PHE A N 2
ATOM 1495 C CA . PHE A 1 46 ? -1.031 7.905 -1.242 1.00 0.00 46 PHE A CA 2
ATOM 1496 C C . PHE A 1 46 ? -0.348 8.527 -2.455 1.00 0.00 46 PHE A C 2
ATOM 1497 O O . PHE A 1 46 ? -0.544 9.682 -2.775 1.00 0.00 46 PHE A O 2
ATOM 1514 N N . VAL A 1 47 ? 0.449 7.735 -3.120 1.00 0.00 47 VAL A N 2
ATOM 1515 C CA . VAL A 1 47 ? 1.179 8.172 -4.328 1.00 0.00 47 VAL A CA 2
ATOM 1516 C C . VAL A 1 47 ? 0.289 9.069 -5.191 1.00 0.00 47 VAL A C 2
ATOM 1517 O O . VAL A 1 47 ? -0.897 8.838 -5.328 1.00 0.00 47 VAL A O 2
ATOM 1530 N N . LYS A 1 48 ? 0.854 10.087 -5.775 1.00 0.00 48 LYS A N 2
ATOM 1531 C CA . LYS A 1 48 ? 0.047 10.995 -6.634 1.00 0.00 48 LYS A CA 2
ATOM 1532 C C . LYS A 1 48 ? 0.443 10.794 -8.097 1.00 0.00 48 LYS A C 2
ATOM 1533 O O . LYS A 1 48 ? 1.544 10.319 -8.330 1.00 0.00 48 LYS A O 2
ATOM 1553 N N . ASP A 1 1 ? -6.830 13.015 0.782 1.00 0.00 1 ASP A N 3
ATOM 1554 C CA . ASP A 1 1 ? -7.399 11.755 1.337 1.00 0.00 1 ASP A CA 3
ATOM 1555 C C . ASP A 1 1 ? -6.345 10.648 1.271 1.00 0.00 1 ASP A C 3
ATOM 1556 O O . ASP A 1 1 ? -5.200 10.889 0.947 1.00 0.00 1 ASP A O 3
ATOM 1567 N N . SER A 1 2 ? -6.721 9.437 1.579 1.00 0.00 2 SER A N 3
ATOM 1568 C CA . SER A 1 2 ? -5.741 8.317 1.534 1.00 0.00 2 SER A CA 3
ATOM 1569 C C . SER A 1 2 ? -6.242 7.235 0.576 1.00 0.00 2 SER A C 3
ATOM 1570 O O . SER A 1 2 ? -7.407 6.889 0.571 1.00 0.00 2 SER A O 3
ATOM 1578 N N . ILE A 1 3 ? -5.371 6.698 -0.233 1.00 0.00 3 ILE A N 3
ATOM 1579 C CA . ILE A 1 3 ? -5.791 5.644 -1.183 1.00 0.00 3 ILE A CA 3
ATOM 1580 C C . ILE A 1 3 ? -5.600 4.274 -0.532 1.00 0.00 3 ILE A C 3
ATOM 1581 O O . ILE A 1 3 ? -4.662 4.052 0.201 1.00 0.00 3 ILE A O 3
ATOM 1597 N N . THR A 1 4 ? -6.477 3.349 -0.801 1.00 0.00 4 THR A N 3
ATOM 1598 C CA . THR A 1 4 ? -6.329 1.990 -0.209 1.00 0.00 4 THR A CA 3
ATOM 1599 C C . THR A 1 4 ? -6.511 0.957 -1.319 1.00 0.00 4 THR A C 3
ATOM 1600 O O . THR A 1 4 ? -7.570 0.852 -1.904 1.00 0.00 4 THR A O 3
ATOM 1611 N N . TYR A 1 5 ? -5.492 0.203 -1.630 1.00 0.00 5 TYR A N 3
ATOM 1612 C CA . TYR A 1 5 ? -5.641 -0.799 -2.722 1.00 0.00 5 TYR A CA 3
ATOM 1613 C C . TYR A 1 5 ? -5.424 -2.208 -2.191 1.00 0.00 5 TYR A C 3
ATOM 1614 O O . TYR A 1 5 ? -4.511 -2.473 -1.438 1.00 0.00 5 TYR A O 3
ATOM 1632 N N . ARG A 1 6 ? -6.265 -3.121 -2.586 1.00 0.00 6 ARG A N 3
ATOM 1633 C CA . ARG A 1 6 ? -6.113 -4.516 -2.115 1.00 0.00 6 ARG A CA 3
ATOM 1634 C C . ARG A 1 6 ? -5.129 -5.242 -3.017 1.00 0.00 6 ARG A C 3
ATOM 1635 O O . ARG A 1 6 ? -5.315 -5.354 -4.213 1.00 0.00 6 ARG A O 3
ATOM 1656 N N . VAL A 1 7 ? -4.079 -5.723 -2.440 1.00 0.00 7 VAL A N 3
ATOM 1657 C CA . VAL A 1 7 ? -3.046 -6.440 -3.219 1.00 0.00 7 VAL A CA 3
ATOM 1658 C C . VAL A 1 7 ? -3.521 -7.862 -3.483 1.00 0.00 7 VAL A C 3
ATOM 1659 O O . VAL A 1 7 ? -3.625 -8.656 -2.584 1.00 0.00 7 VAL A O 3
ATOM 1672 N N . ARG A 1 8 ? -3.811 -8.186 -4.704 1.00 0.00 8 ARG A N 3
ATOM 1673 C CA . ARG A 1 8 ? -4.286 -9.565 -5.008 1.00 0.00 8 ARG A CA 3
ATOM 1674 C C . ARG A 1 8 ? -3.118 -10.399 -5.528 1.00 0.00 8 ARG A C 3
ATOM 1675 O O . ARG A 1 8 ? -2.117 -9.871 -5.960 1.00 0.00 8 ARG A O 3
ATOM 1696 N N . LYS A 1 9 ? -3.228 -11.699 -5.477 1.00 0.00 9 LYS A N 3
ATOM 1697 C CA . LYS A 1 9 ? -2.108 -12.552 -5.965 1.00 0.00 9 LYS A CA 3
ATOM 1698 C C . LYS A 1 9 ? -1.768 -12.156 -7.401 1.00 0.00 9 LYS A C 3
ATOM 1699 O O . LYS A 1 9 ? -2.635 -11.880 -8.206 1.00 0.00 9 LYS A O 3
ATOM 1718 N N . GLY A 1 10 ? -0.507 -12.102 -7.721 1.00 0.00 10 GLY A N 3
ATOM 1719 C CA . GLY A 1 10 ? -0.105 -11.701 -9.099 1.00 0.00 10 GLY A CA 3
ATOM 1720 C C . GLY A 1 10 ? -0.033 -10.168 -9.195 1.00 0.00 10 GLY A C 3
ATOM 1721 O O . GLY A 1 10 ? 0.385 -9.626 -10.198 1.00 0.00 10 GLY A O 3
ATOM 1725 N N . ASP A 1 11 ? -0.437 -9.463 -8.167 1.00 0.00 11 ASP A N 3
ATOM 1726 C CA . ASP A 1 11 ? -0.385 -7.975 -8.217 1.00 0.00 11 ASP A CA 3
ATOM 1727 C C . ASP A 1 11 ? 1.026 -7.512 -7.872 1.00 0.00 11 ASP A C 3
ATOM 1728 O O . ASP A 1 11 ? 1.758 -8.187 -7.175 1.00 0.00 11 ASP A O 3
ATOM 1737 N N . SER A 1 12 ? 1.413 -6.364 -8.348 1.00 0.00 12 SER A N 3
ATOM 1738 C CA . SER A 1 12 ? 2.775 -5.857 -8.040 1.00 0.00 12 SER A CA 3
ATOM 1739 C C . SER A 1 12 ? 2.653 -4.485 -7.388 1.00 0.00 12 SER A C 3
ATOM 1740 O O . SER A 1 12 ? 1.937 -3.634 -7.858 1.00 0.00 12 SER A O 3
ATOM 1748 N N . LEU A 1 13 ? 3.349 -4.271 -6.312 1.00 0.00 13 LEU A N 3
ATOM 1749 C CA . LEU A 1 13 ? 3.289 -2.954 -5.609 1.00 0.00 13 LEU A CA 3
ATOM 1750 C C . LEU A 1 13 ? 3.516 -1.831 -6.620 1.00 0.00 13 LEU A C 3
ATOM 1751 O O . LEU A 1 13 ? 2.700 -0.938 -6.756 1.00 0.00 13 LEU A O 3
ATOM 1767 N N . SER A 1 14 ? 4.598 -1.875 -7.342 1.00 0.00 14 SER A N 3
ATOM 1768 C CA . SER A 1 14 ? 4.855 -0.810 -8.348 1.00 0.00 14 SER A CA 3
ATOM 1769 C C . SER A 1 14 ? 3.736 -0.807 -9.404 1.00 0.00 14 SER A C 3
ATOM 1770 O O . SER A 1 14 ? 3.233 0.234 -9.792 1.00 0.00 14 SER A O 3
ATOM 1778 N N . SER A 1 15 ? 3.344 -1.968 -9.873 1.00 0.00 15 SER A N 3
ATOM 1779 C CA . SER A 1 15 ? 2.262 -2.042 -10.903 1.00 0.00 15 SER A CA 3
ATOM 1780 C C . SER A 1 15 ? 1.000 -1.378 -10.370 1.00 0.00 15 SER A C 3
ATOM 1781 O O . SER A 1 15 ? 0.357 -0.602 -11.049 1.00 0.00 15 SER A O 3
ATOM 1789 N N . ILE A 1 16 ? 0.659 -1.670 -9.157 1.00 0.00 16 ILE A N 3
ATOM 1790 C CA . ILE A 1 16 ? -0.544 -1.053 -8.546 1.00 0.00 16 ILE A CA 3
ATOM 1791 C C . ILE A 1 16 ? -0.356 0.459 -8.571 1.00 0.00 16 ILE A C 3
ATOM 1792 O O . ILE A 1 16 ? -1.242 1.189 -8.957 1.00 0.00 16 ILE A O 3
ATOM 1808 N N . ALA A 1 17 ? 0.805 0.932 -8.192 1.00 0.00 17 ALA A N 3
ATOM 1809 C CA . ALA A 1 17 ? 1.054 2.402 -8.230 1.00 0.00 17 ALA A CA 3
ATOM 1810 C C . ALA A 1 17 ? 0.699 2.934 -9.615 1.00 0.00 17 ALA A C 3
ATOM 1811 O O . ALA A 1 17 ? 0.050 3.945 -9.751 1.00 0.00 17 ALA A O 3
ATOM 1818 N N . LYS A 1 18 ? 1.144 2.255 -10.644 1.00 0.00 18 LYS A N 3
ATOM 1819 C CA . LYS A 1 18 ? 0.853 2.714 -12.036 1.00 0.00 18 LYS A CA 3
ATOM 1820 C C . LYS A 1 18 ? -0.645 2.986 -12.197 1.00 0.00 18 LYS A C 3
ATOM 1821 O O . LYS A 1 18 ? -1.040 3.930 -12.849 1.00 0.00 18 LYS A O 3
ATOM 1840 N N . ARG A 1 19 ? -1.479 2.174 -11.603 1.00 0.00 19 ARG A N 3
ATOM 1841 C CA . ARG A 1 19 ? -2.951 2.394 -11.716 1.00 0.00 19 ARG A CA 3
ATOM 1842 C C . ARG A 1 19 ? -3.300 3.804 -11.225 1.00 0.00 19 ARG A C 3
ATOM 1843 O O . ARG A 1 19 ? -4.24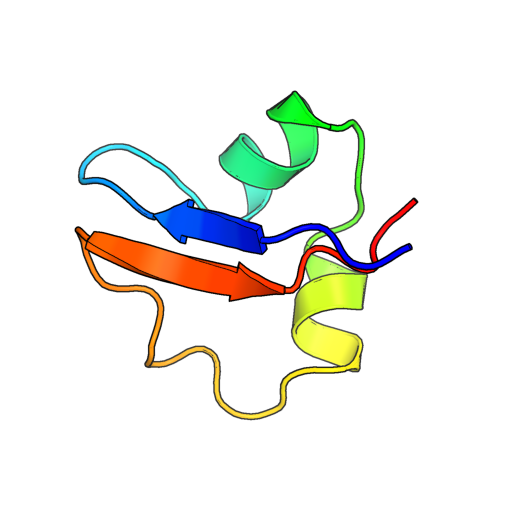1 4.415 -11.689 1.00 0.00 19 ARG A O 3
ATOM 1864 N N . HIS A 1 20 ? -2.544 4.326 -10.296 1.00 0.00 20 HIS A N 3
ATOM 1865 C CA . HIS A 1 20 ? -2.826 5.698 -9.786 1.00 0.00 20 HIS A CA 3
ATOM 1866 C C . HIS A 1 20 ? -1.651 6.630 -10.104 1.00 0.00 20 HIS A C 3
ATOM 1867 O O . HIS A 1 20 ? -1.576 7.722 -9.577 1.00 0.00 20 HIS A O 3
ATOM 1881 N N . GLY A 1 21 ? -0.723 6.213 -10.936 1.00 0.00 21 GLY A N 3
ATOM 1882 C CA . GLY A 1 21 ? 0.449 7.090 -11.238 1.00 0.00 21 GLY A CA 3
ATOM 1883 C C . GLY A 1 21 ? 1.028 7.563 -9.909 1.00 0.00 21 GLY A C 3
ATOM 1884 O O . GLY A 1 21 ? 1.153 8.745 -9.653 1.00 0.00 21 GLY A O 3
ATOM 1888 N N . VAL A 1 22 ? 1.336 6.641 -9.039 1.00 0.00 22 VAL A N 3
ATOM 1889 C CA . VAL A 1 22 ? 1.852 7.019 -7.695 1.00 0.00 22 VAL A CA 3
ATOM 1890 C C . VAL A 1 22 ? 3.257 6.455 -7.456 1.00 0.00 22 VAL A C 3
ATOM 1891 O O . VAL A 1 22 ? 3.783 5.701 -8.250 1.00 0.00 22 VAL A O 3
ATOM 1904 N N . ASN A 1 23 ? 3.869 6.834 -6.357 1.00 0.00 23 ASN A N 3
ATOM 1905 C CA . ASN A 1 23 ? 5.244 6.346 -6.047 1.00 0.00 23 ASN A CA 3
ATOM 1906 C C . ASN A 1 23 ? 5.186 5.277 -4.950 1.00 0.00 23 ASN A C 3
ATOM 1907 O O . ASN A 1 23 ? 5.188 5.567 -3.762 1.00 0.00 23 ASN A O 3
ATOM 1918 N N . ILE A 1 24 ? 5.147 4.037 -5.332 1.00 0.00 24 ILE A N 3
ATOM 1919 C CA . ILE A 1 24 ? 5.094 2.959 -4.313 1.00 0.00 24 ILE A CA 3
ATOM 1920 C C . ILE A 1 24 ? 6.234 3.146 -3.311 1.00 0.00 24 ILE A C 3
ATOM 1921 O O . ILE A 1 24 ? 6.133 2.741 -2.173 1.00 0.00 24 ILE A O 3
ATOM 1937 N N . LYS A 1 25 ? 7.301 3.794 -3.702 1.00 0.00 25 LYS A N 3
ATOM 1938 C CA . LYS A 1 25 ? 8.394 4.036 -2.727 1.00 0.00 25 LYS A CA 3
ATOM 1939 C C . LYS A 1 25 ? 7.825 4.918 -1.617 1.00 0.00 25 LYS A C 3
ATOM 1940 O O . LYS A 1 25 ? 8.088 4.709 -0.452 1.00 0.00 25 LYS A O 3
ATOM 1959 N N . ASP A 1 26 ? 7.000 5.877 -1.968 1.00 0.00 26 ASP A N 3
ATOM 1960 C CA . ASP A 1 26 ? 6.369 6.725 -0.923 1.00 0.00 26 ASP A CA 3
ATOM 1961 C C . ASP A 1 26 ? 5.527 5.798 -0.076 1.00 0.00 26 ASP A C 3
ATOM 1962 O O . ASP A 1 26 ? 5.499 5.885 1.136 1.00 0.00 26 ASP A O 3
ATOM 1971 N N . VAL A 1 27 ? 4.867 4.874 -0.714 1.00 0.00 27 VAL A N 3
ATOM 1972 C CA . VAL A 1 27 ? 4.055 3.891 0.060 1.00 0.00 27 VAL A CA 3
ATOM 1973 C C . VAL A 1 27 ? 4.981 3.190 1.054 1.00 0.00 27 VAL A C 3
ATOM 1974 O O . VAL A 1 27 ? 4.661 3.037 2.218 1.00 0.00 27 VAL A O 3
ATOM 1987 N N . MET A 1 28 ? 6.147 2.794 0.609 1.00 0.00 28 MET A N 3
ATOM 1988 C CA . MET A 1 28 ? 7.108 2.139 1.533 1.00 0.00 28 MET A CA 3
ATOM 1989 C C . MET A 1 28 ? 7.695 3.210 2.456 1.00 0.00 28 MET A C 3
ATOM 1990 O O . MET A 1 28 ? 8.321 2.916 3.453 1.00 0.00 28 MET A O 3
ATOM 2004 N N . ARG A 1 29 ? 7.491 4.459 2.126 1.00 0.00 29 ARG A N 3
ATOM 2005 C CA . ARG A 1 29 ? 8.019 5.558 2.980 1.00 0.00 29 ARG A CA 3
ATOM 2006 C C . ARG A 1 29 ? 7.148 5.683 4.231 1.00 0.00 29 ARG A C 3
ATOM 2007 O O . ARG A 1 29 ? 7.648 5.834 5.328 1.00 0.00 29 ARG A O 3
ATOM 2028 N N . TRP A 1 30 ? 5.848 5.611 4.087 1.00 0.00 30 TRP A N 3
ATOM 2029 C CA . TRP A 1 30 ? 4.975 5.718 5.294 1.00 0.00 30 TRP A CA 3
ATOM 2030 C C . TRP A 1 30 ? 4.901 4.356 5.981 1.00 0.00 30 TRP A C 3
ATOM 2031 O O . TRP A 1 30 ? 4.923 4.259 7.191 1.00 0.00 30 TRP A O 3
ATOM 2052 N N . ASN A 1 31 ? 4.818 3.296 5.219 1.00 0.00 31 ASN A N 3
ATOM 2053 C CA . ASN A 1 31 ? 4.749 1.948 5.843 1.00 0.00 31 ASN A CA 3
ATOM 2054 C C . ASN A 1 31 ? 6.150 1.354 5.928 1.00 0.00 31 ASN A C 3
ATOM 2055 O O . ASN A 1 31 ? 6.913 1.398 4.988 1.00 0.00 31 ASN A O 3
ATOM 2066 N N . SER A 1 32 ? 6.486 0.786 7.048 1.00 0.00 32 SER A N 3
ATOM 2067 C CA . SER A 1 32 ? 7.837 0.176 7.195 1.00 0.00 32 SER A CA 3
ATOM 2068 C C . SER A 1 32 ? 7.762 -1.277 6.752 1.00 0.00 32 SER A C 3
ATOM 2069 O O . SER A 1 32 ? 8.068 -1.613 5.626 1.00 0.00 32 SER A O 3
ATOM 2077 N N . ASP A 1 33 ? 7.333 -2.132 7.621 1.00 0.00 33 ASP A N 3
ATOM 2078 C CA . ASP A 1 33 ? 7.205 -3.564 7.251 1.00 0.00 33 ASP A CA 3
ATOM 2079 C C . ASP A 1 33 ? 5.924 -3.727 6.434 1.00 0.00 33 ASP A C 3
ATOM 2080 O O . ASP A 1 33 ? 4.827 -3.614 6.943 1.00 0.00 33 ASP A O 3
ATOM 2089 N N . THR A 1 34 ? 6.049 -3.969 5.160 1.00 0.00 34 THR A N 3
ATOM 2090 C CA . THR A 1 34 ? 4.832 -4.112 4.315 1.00 0.00 34 THR A CA 3
ATOM 2091 C C . THR A 1 34 ? 4.358 -5.568 4.320 1.00 0.00 34 THR A C 3
ATOM 2092 O O . THR A 1 34 ? 3.956 -6.107 3.306 1.00 0.00 34 THR A O 3
ATOM 2103 N N . ALA A 1 35 ? 4.371 -6.203 5.463 1.00 0.00 35 ALA A N 3
ATOM 2104 C CA . ALA A 1 35 ? 3.897 -7.610 5.537 1.00 0.00 35 ALA A CA 3
ATOM 2105 C C . ALA A 1 35 ? 2.388 -7.650 5.290 1.00 0.00 35 ALA A C 3
ATOM 2106 O O . ALA A 1 35 ? 1.804 -8.703 5.128 1.00 0.00 35 ALA A O 3
ATOM 2113 N N . ASN A 1 36 ? 1.749 -6.508 5.243 1.00 0.00 36 ASN A N 3
ATOM 2114 C CA . ASN A 1 36 ? 0.289 -6.485 4.988 1.00 0.00 36 ASN A CA 3
ATOM 2115 C C . ASN A 1 36 ? 0.032 -6.591 3.482 1.00 0.00 36 ASN A C 3
ATOM 2116 O O . ASN A 1 36 ? -1.097 -6.573 3.044 1.00 0.00 36 ASN A O 3
ATOM 2127 N N . LEU A 1 37 ? 1.062 -6.704 2.678 1.00 0.00 37 LEU A N 3
ATOM 2128 C CA . LEU A 1 37 ? 0.833 -6.813 1.212 1.00 0.00 37 LEU A CA 3
ATOM 2129 C C . LEU A 1 37 ? 0.596 -8.283 0.870 1.00 0.00 37 LEU A C 3
ATOM 2130 O O . LEU A 1 37 ? 1.408 -8.930 0.238 1.00 0.00 37 LEU A O 3
ATOM 2146 N N . GLN A 1 38 ? -0.520 -8.809 1.282 1.00 0.00 38 GLN A N 3
ATOM 2147 C CA . GLN A 1 38 ? -0.848 -10.223 0.998 1.00 0.00 38 GLN A CA 3
ATOM 2148 C C . GLN A 1 38 ? -1.958 -10.222 -0.034 1.00 0.00 38 GLN A C 3
ATOM 2149 O O . GLN A 1 38 ? -2.581 -9.199 -0.255 1.00 0.00 38 GLN A O 3
ATOM 2163 N N . PRO A 1 39 ? -2.179 -11.350 -0.644 1.00 0.00 39 PRO A N 3
ATOM 2164 C CA . PRO A 1 39 ? -3.211 -11.470 -1.671 1.00 0.00 39 PRO A CA 3
ATOM 2165 C C . PRO A 1 39 ? -4.593 -11.335 -1.038 1.00 0.00 39 PRO A C 3
ATOM 2166 O O . PRO A 1 39 ? -5.232 -12.302 -0.675 1.00 0.00 39 PRO A O 3
ATOM 2177 N N . GLY A 1 40 ? -5.042 -10.118 -0.904 1.00 0.00 40 GLY A N 3
ATOM 2178 C CA . GLY A 1 40 ? -6.370 -9.858 -0.292 1.00 0.00 40 GLY A CA 3
ATOM 2179 C C . GLY A 1 40 ? -6.235 -8.809 0.822 1.00 0.00 40 GLY A C 3
ATOM 2180 O O . GLY A 1 40 ? -7.141 -8.633 1.613 1.00 0.00 40 GLY A O 3
ATOM 2184 N N . ASP A 1 41 ? -5.126 -8.108 0.905 1.00 0.00 41 ASP A N 3
ATOM 2185 C CA . ASP A 1 41 ? -4.989 -7.088 1.987 1.00 0.00 41 ASP A CA 3
ATOM 2186 C C . ASP A 1 41 ? -4.921 -5.693 1.363 1.00 0.00 41 ASP A C 3
ATOM 2187 O O . ASP A 1 41 ? -4.449 -5.526 0.260 1.00 0.00 41 ASP A O 3
ATOM 2196 N N . LYS A 1 42 ? -5.395 -4.690 2.056 1.00 0.00 42 LYS A N 3
ATOM 2197 C CA . LYS A 1 42 ? -5.367 -3.315 1.483 1.00 0.00 42 LYS A CA 3
ATOM 2198 C C . LYS A 1 42 ? -3.997 -2.675 1.716 1.00 0.00 42 LYS A C 3
ATOM 2199 O O . LYS A 1 42 ? -3.231 -3.100 2.558 1.00 0.00 42 LYS A O 3
ATOM 2218 N N . LEU A 1 43 ? -3.677 -1.667 0.949 1.00 0.00 43 LEU A N 3
ATOM 2219 C CA . LEU A 1 43 ? -2.356 -1.002 1.082 1.00 0.00 43 LEU A CA 3
ATOM 2220 C C . LEU A 1 43 ? -2.525 0.516 1.005 1.00 0.00 43 LEU A C 3
ATOM 2221 O O . LEU A 1 43 ? -3.257 1.025 0.180 1.00 0.00 43 LEU A O 3
ATOM 2237 N N . THR A 1 44 ? -1.854 1.239 1.860 1.00 0.00 44 THR A N 3
ATOM 2238 C CA . THR A 1 44 ? -1.970 2.716 1.843 1.00 0.00 44 THR A CA 3
ATOM 2239 C C . THR A 1 44 ? -1.259 3.289 0.619 1.00 0.00 44 THR A C 3
ATOM 2240 O O . THR A 1 44 ? -0.062 3.160 0.465 1.00 0.00 44 THR A O 3
ATOM 2251 N N . LEU A 1 45 ? -1.980 3.958 -0.231 1.00 0.00 45 LEU A N 3
ATOM 2252 C CA . LEU A 1 45 ? -1.339 4.583 -1.412 1.00 0.00 45 LEU A CA 3
ATOM 2253 C C . LEU A 1 45 ? -1.386 6.094 -1.210 1.00 0.00 45 LEU A C 3
ATOM 2254 O O . LEU A 1 45 ? -1.876 6.824 -2.048 1.00 0.00 45 LEU A O 3
ATOM 2270 N N . PHE A 1 46 ? -0.864 6.571 -0.100 1.00 0.00 46 PHE A N 3
ATOM 2271 C CA . PHE A 1 46 ? -0.850 8.043 0.149 1.00 0.00 46 PHE A CA 3
ATOM 2272 C C . PHE A 1 46 ? -0.217 8.712 -1.065 1.00 0.00 46 PHE A C 3
ATOM 2273 O O . PHE A 1 46 ? -0.440 9.873 -1.345 1.00 0.00 46 PHE A O 3
ATOM 2290 N N . VAL A 1 47 ? 0.573 7.952 -1.773 1.00 0.00 47 VAL A N 3
ATOM 2291 C CA . VAL A 1 47 ? 1.261 8.433 -2.990 1.00 0.00 47 VAL A CA 3
ATOM 2292 C C . VAL A 1 47 ? 0.335 9.333 -3.810 1.00 0.00 47 VAL A C 3
ATOM 2293 O O . VAL A 1 47 ? -0.858 9.115 -3.886 1.00 0.00 47 VAL A O 3
ATOM 2306 N N . LYS A 1 48 ? 0.881 10.340 -4.434 1.00 0.00 48 LYS A N 3
ATOM 2307 C CA . LYS A 1 48 ? 0.038 11.249 -5.258 1.00 0.00 48 LYS A CA 3
ATOM 2308 C C . LYS A 1 48 ? 0.151 10.847 -6.729 1.00 0.00 48 LYS A C 3
ATOM 2309 O O . LYS A 1 48 ? 1.241 10.481 -7.140 1.00 0.00 48 LYS A O 3
ATOM 2329 N N . ASP A 1 1 ? -7.872 12.265 2.749 1.00 0.00 1 ASP A N 4
ATOM 2330 C CA . ASP A 1 1 ? -8.294 10.990 2.100 1.00 0.00 1 ASP A CA 4
ATOM 2331 C C . ASP A 1 1 ? -7.064 10.276 1.532 1.00 0.00 1 ASP A C 4
ATOM 2332 O O . ASP A 1 1 ? -6.086 10.897 1.167 1.00 0.00 1 ASP A O 4
ATOM 2343 N N . SER A 1 2 ? -7.107 8.973 1.459 1.00 0.00 2 SER A N 4
ATOM 2344 C CA . SER A 1 2 ? -5.943 8.217 0.919 1.00 0.00 2 SER A CA 4
ATOM 2345 C C . SER A 1 2 ? -6.437 7.131 -0.034 1.00 0.00 2 SER A C 4
ATOM 2346 O O . SER A 1 2 ? -7.598 6.771 -0.035 1.00 0.00 2 SER A O 4
ATOM 2354 N N . ILE A 1 3 ? -5.562 6.602 -0.843 1.00 0.00 3 ILE A N 4
ATOM 2355 C CA . ILE A 1 3 ? -5.971 5.542 -1.790 1.00 0.00 3 ILE A CA 4
ATOM 2356 C C . ILE A 1 3 ? -5.759 4.175 -1.139 1.00 0.00 3 ILE A C 4
ATOM 2357 O O . ILE A 1 3 ? -4.804 3.960 -0.424 1.00 0.00 3 ILE A O 4
ATOM 2373 N N . THR A 1 4 ? -6.634 3.245 -1.389 1.00 0.00 4 THR A N 4
ATOM 2374 C CA . THR A 1 4 ? -6.467 1.889 -0.803 1.00 0.00 4 THR A CA 4
ATOM 2375 C C . THR A 1 4 ? -6.657 0.865 -1.918 1.00 0.00 4 THR A C 4
ATOM 2376 O O . THR A 1 4 ? -7.728 0.743 -2.477 1.00 0.00 4 THR A O 4
ATOM 2387 N N . TYR A 1 5 ? -5.631 0.140 -2.267 1.00 0.00 5 TYR A N 4
ATOM 2388 C CA . TYR A 1 5 ? -5.785 -0.849 -3.368 1.00 0.00 5 TYR A CA 4
ATOM 2389 C C . TYR A 1 5 ? -5.578 -2.265 -2.852 1.00 0.00 5 TYR A C 4
ATOM 2390 O O . TYR A 1 5 ? -4.652 -2.548 -2.121 1.00 0.00 5 TYR A O 4
ATOM 2408 N N . ARG A 1 6 ? -6.442 -3.161 -3.232 1.00 0.00 6 ARG A N 4
ATOM 2409 C CA . ARG A 1 6 ? -6.300 -4.561 -2.771 1.00 0.00 6 ARG A CA 4
ATOM 2410 C C . ARG A 1 6 ? -5.352 -5.297 -3.700 1.00 0.00 6 ARG A C 4
ATOM 2411 O O . ARG A 1 6 ? -5.582 -5.428 -4.886 1.00 0.00 6 ARG A O 4
ATOM 2432 N N . VAL A 1 7 ? -4.278 -5.767 -3.153 1.00 0.00 7 VAL A N 4
ATOM 2433 C CA . VAL A 1 7 ? -3.273 -6.496 -3.956 1.00 0.00 7 VAL A CA 4
ATOM 2434 C C . VAL A 1 7 ? -3.789 -7.899 -4.240 1.00 0.00 7 VAL A C 4
ATOM 2435 O O . VAL A 1 7 ? -3.911 -8.706 -3.355 1.00 0.00 7 VAL A O 4
ATOM 2448 N N . ARG A 1 8 ? -4.097 -8.196 -5.465 1.00 0.00 8 ARG A N 4
ATOM 2449 C CA . ARG A 1 8 ? -4.614 -9.554 -5.791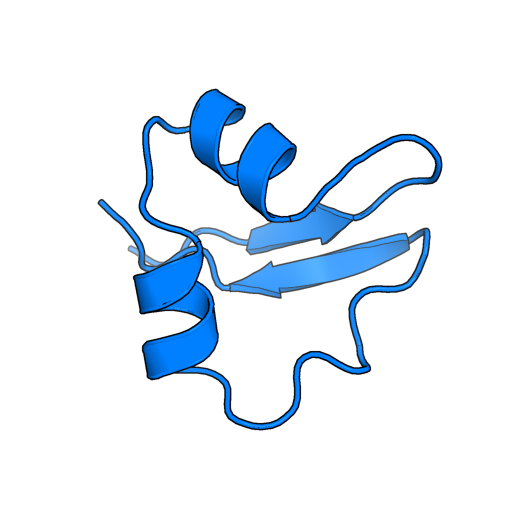 1.00 0.00 8 ARG A CA 4
ATOM 2450 C C . ARG A 1 8 ? -3.472 -10.406 -6.336 1.00 0.00 8 ARG A C 4
ATOM 2451 O O . ARG A 1 8 ? -2.466 -9.892 -6.775 1.00 0.00 8 ARG A O 4
ATOM 2472 N N . LYS A 1 9 ? -3.607 -11.705 -6.303 1.00 0.00 9 LYS A N 4
ATOM 2473 C CA . LYS A 1 9 ? -2.508 -12.568 -6.823 1.00 0.00 9 LYS A CA 4
ATOM 2474 C C . LYS A 1 9 ? -2.191 -12.156 -8.259 1.00 0.00 9 LYS A C 4
ATOM 2475 O O . LYS A 1 9 ? -3.073 -11.871 -9.045 1.00 0.00 9 LYS A O 4
ATOM 2494 N N . GLY A 1 10 ? -0.936 -12.098 -8.598 1.00 0.00 10 GLY A N 4
ATOM 2495 C CA . GLY A 1 10 ? -0.555 -11.678 -9.975 1.00 0.00 10 GLY A CA 4
ATOM 2496 C C . GLY A 1 10 ? -0.434 -10.147 -10.034 1.00 0.00 10 GLY A C 4
ATOM 2497 O O . GLY A 1 10 ? -0.005 -9.592 -11.026 1.00 0.00 10 GLY A O 4
ATOM 2501 N N . ASP A 1 11 ? -0.804 -9.454 -8.983 1.00 0.00 11 ASP A N 4
ATOM 2502 C CA . ASP A 1 11 ? -0.704 -7.968 -8.994 1.00 0.00 11 ASP A CA 4
ATOM 2503 C C . ASP A 1 11 ? 0.711 -7.558 -8.602 1.00 0.00 11 ASP A C 4
ATOM 2504 O O . ASP A 1 11 ? 1.373 -8.232 -7.838 1.00 0.00 11 ASP A O 4
ATOM 2513 N N . SER A 1 12 ? 1.179 -6.454 -9.110 1.00 0.00 12 SER A N 4
ATOM 2514 C CA . SER A 1 12 ? 2.548 -5.999 -8.758 1.00 0.00 12 SER A CA 4
ATOM 2515 C C . SER A 1 12 ? 2.454 -4.633 -8.084 1.00 0.00 12 SER A C 4
ATOM 2516 O O . SER A 1 12 ? 1.754 -3.765 -8.538 1.00 0.00 12 SER A O 4
ATOM 2524 N N . LEU A 1 13 ? 3.156 -4.447 -7.005 1.00 0.00 13 LEU A N 4
ATOM 2525 C CA . LEU A 1 13 ? 3.118 -3.139 -6.282 1.00 0.00 13 LEU A CA 4
ATOM 2526 C C . LEU A 1 13 ? 3.360 -2.004 -7.274 1.00 0.00 13 LEU A C 4
ATOM 2527 O O . LEU A 1 13 ? 2.538 -1.114 -7.421 1.00 0.00 13 LEU A O 4
ATOM 2543 N N . SER A 1 14 ? 4.459 -2.030 -7.968 1.00 0.00 14 SER A N 4
ATOM 2544 C CA . SER A 1 14 ? 4.734 -0.952 -8.952 1.00 0.00 14 SER A CA 4
ATOM 2545 C C . SER A 1 14 ? 3.623 -0.923 -10.017 1.00 0.00 14 SER A C 4
ATOM 2546 O O . SER A 1 14 ? 3.138 0.129 -10.401 1.00 0.00 14 SER A O 4
ATOM 2554 N N . SER A 1 15 ? 3.218 -2.075 -10.497 1.00 0.00 15 SER A N 4
ATOM 2555 C CA . SER A 1 15 ? 2.143 -2.128 -11.536 1.00 0.00 15 SER A CA 4
ATOM 2556 C C . SER A 1 15 ? 0.886 -1.449 -11.010 1.00 0.00 15 SER A C 4
ATOM 2557 O O . SER A 1 15 ? 0.268 -0.648 -11.682 1.00 0.00 15 SER A O 4
ATOM 2565 N N . ILE A 1 16 ? 0.519 -1.761 -9.809 1.00 0.00 16 ILE A N 4
ATOM 2566 C CA . ILE A 1 16 ? -0.683 -1.136 -9.204 1.00 0.00 16 ILE A CA 4
ATOM 2567 C C . ILE A 1 16 ? -0.481 0.374 -9.213 1.00 0.00 16 ILE A C 4
ATOM 2568 O O . ILE A 1 16 ? -1.357 1.115 -9.600 1.00 0.00 16 ILE A O 4
ATOM 2584 N N . ALA A 1 17 ? 0.679 0.834 -8.816 1.00 0.00 17 ALA A N 4
ATOM 2585 C CA . ALA A 1 17 ? 0.940 2.303 -8.835 1.00 0.00 17 ALA A CA 4
ATOM 2586 C C . ALA A 1 17 ? 0.608 2.849 -10.220 1.00 0.00 17 ALA A C 4
ATOM 2587 O O . ALA A 1 17 ? -0.056 3.852 -10.358 1.00 0.00 17 ALA A O 4
ATOM 2594 N N . LYS A 1 18 ? 1.086 2.193 -11.250 1.00 0.00 18 LYS A N 4
ATOM 2595 C CA . LYS A 1 18 ? 0.813 2.668 -12.640 1.00 0.00 18 LYS A CA 4
ATOM 2596 C C . LYS A 1 18 ? -0.686 2.919 -12.821 1.00 0.00 18 LYS A C 4
ATOM 2597 O O . LYS A 1 18 ? -1.088 3.855 -13.483 1.00 0.00 18 LYS A O 4
ATOM 2616 N N . ARG A 1 19 ? -1.514 2.099 -12.228 1.00 0.00 19 ARG A N 4
ATOM 2617 C CA . ARG A 1 19 ? -2.989 2.295 -12.356 1.00 0.00 19 ARG A CA 4
ATOM 2618 C C . ARG A 1 19 ? -3.365 3.701 -11.878 1.00 0.00 19 ARG A C 4
ATOM 2619 O O . ARG A 1 19 ? -4.290 4.310 -12.378 1.00 0.00 19 ARG A O 4
ATOM 2640 N N . HIS A 1 20 ? -2.651 4.225 -10.919 1.00 0.00 20 HIS A N 4
ATOM 2641 C CA . HIS A 1 20 ? -2.960 5.594 -10.416 1.00 0.00 20 HIS A CA 4
ATOM 2642 C C . HIS A 1 20 ? -1.791 6.539 -10.715 1.00 0.00 20 HIS A C 4
ATOM 2643 O O . HIS A 1 20 ? -1.723 7.623 -10.170 1.00 0.00 20 HIS A O 4
ATOM 2657 N N . GLY A 1 21 ? -0.861 6.141 -11.555 1.00 0.00 21 GLY A N 4
ATOM 2658 C CA . GLY A 1 21 ? 0.305 7.029 -11.844 1.00 0.00 21 GLY A CA 4
ATOM 2659 C C . GLY A 1 21 ? 0.895 7.474 -10.508 1.00 0.00 21 GLY A C 4
ATOM 2660 O O . GLY A 1 21 ? 1.037 8.649 -10.235 1.00 0.00 21 GLY A O 4
ATOM 2664 N N . VAL A 1 22 ? 1.196 6.533 -9.654 1.00 0.00 22 VAL A N 4
ATOM 2665 C CA . VAL A 1 22 ? 1.727 6.881 -8.309 1.00 0.00 22 VAL A CA 4
ATOM 2666 C C . VAL A 1 22 ? 3.122 6.284 -8.092 1.00 0.00 22 VAL A C 4
ATOM 2667 O O . VAL A 1 22 ? 3.618 5.523 -8.900 1.00 0.00 22 VAL A O 4
ATOM 2680 N N . ASN A 1 23 ? 3.761 6.637 -7.002 1.00 0.00 23 ASN A N 4
ATOM 2681 C CA . ASN A 1 23 ? 5.126 6.107 -6.718 1.00 0.00 23 ASN A CA 4
ATOM 2682 C C . ASN A 1 23 ? 5.063 5.065 -5.596 1.00 0.00 23 ASN A C 4
ATOM 2683 O O . ASN A 1 23 ? 5.089 5.378 -4.413 1.00 0.00 23 ASN A O 4
ATOM 2694 N N . ILE A 1 24 ? 4.992 3.819 -5.954 1.00 0.00 24 ILE A N 4
ATOM 2695 C CA . ILE A 1 24 ? 4.936 2.757 -4.919 1.00 0.00 24 ILE A CA 4
ATOM 2696 C C . ILE A 1 24 ? 6.074 2.962 -3.920 1.00 0.00 24 ILE A C 4
ATOM 2697 O O . ILE A 1 24 ? 5.962 2.605 -2.767 1.00 0.00 24 ILE A O 4
ATOM 2713 N N . LYS A 1 25 ? 7.156 3.575 -4.332 1.00 0.00 25 LYS A N 4
ATOM 2714 C CA . LYS A 1 25 ? 8.254 3.841 -3.363 1.00 0.00 25 LYS A CA 4
ATOM 2715 C C . LYS A 1 25 ? 7.683 4.722 -2.253 1.00 0.00 25 LYS A C 4
ATOM 2716 O O . LYS A 1 25 ? 7.926 4.497 -1.084 1.00 0.00 25 LYS A O 4
ATOM 2735 N N . ASP A 1 26 ? 6.881 5.701 -2.606 1.00 0.00 26 ASP A N 4
ATOM 2736 C CA . ASP A 1 26 ? 6.255 6.552 -1.560 1.00 0.00 26 ASP A CA 4
ATOM 2737 C C . ASP A 1 26 ? 5.406 5.634 -0.708 1.00 0.00 26 ASP A C 4
ATOM 2738 O O . ASP A 1 26 ? 5.376 5.734 0.504 1.00 0.00 26 ASP A O 4
ATOM 2747 N N . VAL A 1 27 ? 4.742 4.708 -1.338 1.00 0.00 27 VAL A N 4
ATOM 2748 C CA . VAL A 1 27 ? 3.926 3.739 -0.549 1.00 0.00 27 VAL A CA 4
ATOM 2749 C C . VAL A 1 27 ? 4.850 3.048 0.456 1.00 0.00 27 VAL A C 4
ATOM 2750 O O . VAL A 1 27 ? 4.533 2.919 1.624 1.00 0.00 27 VAL A O 4
ATOM 2763 N N . MET A 1 28 ? 6.015 2.638 0.017 1.00 0.00 28 MET A N 4
ATOM 2764 C CA . MET A 1 28 ? 6.974 1.997 0.955 1.00 0.00 28 MET A CA 4
ATOM 2765 C C . MET A 1 28 ? 7.537 3.078 1.881 1.00 0.00 28 MET A C 4
ATOM 2766 O O . MET A 1 28 ? 8.136 2.794 2.897 1.00 0.00 28 MET A O 4
ATOM 2780 N N . ARG A 1 29 ? 7.346 4.323 1.529 1.00 0.00 29 ARG A N 4
ATOM 2781 C CA . ARG A 1 29 ? 7.857 5.431 2.382 1.00 0.00 29 ARG A CA 4
ATOM 2782 C C . ARG A 1 29 ? 6.982 5.555 3.632 1.00 0.00 29 ARG A C 4
ATOM 2783 O O . ARG A 1 29 ? 7.480 5.700 4.731 1.00 0.00 29 ARG A O 4
ATOM 2804 N N . TRP A 1 30 ? 5.682 5.493 3.484 1.00 0.00 30 TRP A N 4
ATOM 2805 C CA . TRP A 1 30 ? 4.805 5.606 4.692 1.00 0.00 30 TRP A CA 4
ATOM 2806 C C . TRP A 1 30 ? 4.705 4.246 5.377 1.00 0.00 30 TRP A C 4
ATOM 2807 O O . TRP A 1 30 ? 4.616 4.159 6.587 1.00 0.00 30 TRP A O 4
ATOM 2828 N N . ASN A 1 31 ? 4.718 3.180 4.625 1.00 0.00 31 ASN A N 4
ATOM 2829 C CA . ASN A 1 31 ? 4.625 1.838 5.259 1.00 0.00 31 ASN A CA 4
ATOM 2830 C C . ASN A 1 31 ? 6.033 1.316 5.535 1.00 0.00 31 ASN A C 4
ATOM 2831 O O . ASN A 1 31 ? 6.918 1.426 4.715 1.00 0.00 31 ASN A O 4
ATOM 2842 N N . SER A 1 32 ? 6.245 0.747 6.684 1.00 0.00 32 SER A N 4
ATOM 2843 C CA . SER A 1 32 ? 7.598 0.217 7.012 1.00 0.00 32 SER A CA 4
ATOM 2844 C C . SER A 1 32 ? 7.643 -1.272 6.702 1.00 0.00 32 SER A C 4
ATOM 2845 O O . SER A 1 32 ? 8.626 -1.794 6.217 1.00 0.00 32 SER A O 4
ATOM 2853 N N . ASP A 1 33 ? 6.575 -1.949 6.967 1.00 0.00 33 ASP A N 4
ATOM 2854 C CA . ASP A 1 33 ? 6.514 -3.404 6.683 1.00 0.00 33 ASP A CA 4
ATOM 2855 C C . ASP A 1 33 ? 5.357 -3.654 5.723 1.00 0.00 33 ASP A C 4
ATOM 2856 O O . ASP A 1 33 ? 4.207 -3.669 6.113 1.00 0.00 33 ASP A O 4
ATOM 2865 N N . THR A 1 34 ? 5.649 -3.840 4.466 1.00 0.00 34 THR A N 4
ATOM 2866 C CA . THR A 1 34 ? 4.560 -4.074 3.482 1.00 0.00 34 THR A CA 4
ATOM 2867 C C . THR A 1 34 ? 4.219 -5.568 3.422 1.00 0.00 34 THR A C 4
ATOM 2868 O O . THR A 1 34 ? 3.820 -6.084 2.392 1.00 0.00 34 THR A O 4
ATOM 2879 N N . ALA A 1 35 ? 4.341 -6.265 4.522 1.00 0.00 35 ALA A N 4
ATOM 2880 C CA . ALA A 1 35 ? 3.997 -7.710 4.529 1.00 0.00 35 ALA A CA 4
ATOM 2881 C C . ALA A 1 35 ? 2.488 -7.871 4.338 1.00 0.00 35 ALA A C 4
ATOM 2882 O O . ALA A 1 35 ? 1.989 -8.963 4.148 1.00 0.00 35 ALA A O 4
ATOM 2889 N N . ASN A 1 36 ? 1.751 -6.788 4.369 1.00 0.00 36 ASN A N 4
ATOM 2890 C CA . ASN A 1 36 ? 0.287 -6.881 4.171 1.00 0.00 36 ASN A CA 4
ATOM 2891 C C . ASN A 1 36 ? -0.018 -6.937 2.671 1.00 0.00 36 ASN A C 4
ATOM 2892 O O . ASN A 1 36 ? -1.160 -6.970 2.274 1.00 0.00 36 ASN A O 4
ATOM 2903 N N . LEU A 1 37 ? 0.986 -6.950 1.828 1.00 0.00 37 LEU A N 4
ATOM 2904 C CA . LEU A 1 37 ? 0.707 -7.011 0.365 1.00 0.00 37 LEU A CA 4
ATOM 2905 C C . LEU A 1 37 ? 0.442 -8.468 -0.010 1.00 0.00 37 LEU A C 4
ATOM 2906 O O . LEU A 1 37 ? 1.230 -9.110 -0.675 1.00 0.00 37 LEU A O 4
ATOM 2922 N N . GLN A 1 38 ? -0.674 -8.985 0.417 1.00 0.00 38 GLN A N 4
ATOM 2923 C CA . GLN A 1 38 ? -1.036 -10.386 0.109 1.00 0.00 38 GLN A CA 4
ATOM 2924 C C . GLN A 1 38 ? -2.172 -10.345 -0.894 1.00 0.00 38 GLN A C 4
ATOM 2925 O O . GLN A 1 38 ? -2.783 -9.308 -1.074 1.00 0.00 38 GLN A O 4
ATOM 2939 N N . PRO A 1 39 ? -2.427 -11.454 -1.520 1.00 0.00 39 PRO A N 4
ATOM 2940 C CA . PRO A 1 39 ? -3.492 -11.538 -2.516 1.00 0.00 39 PRO A CA 4
ATOM 2941 C C . PRO A 1 39 ? -4.850 -11.405 -1.833 1.00 0.00 39 PRO A C 4
ATOM 2942 O O . PRO A 1 39 ? -5.488 -12.373 -1.472 1.00 0.00 39 PRO A O 4
ATOM 2953 N N . GLY A 1 40 ? -5.278 -10.187 -1.648 1.00 0.00 40 GLY A N 4
ATOM 2954 C CA . GLY A 1 40 ? -6.579 -9.927 -0.981 1.00 0.00 40 GLY A CA 4
ATOM 2955 C C . GLY A 1 40 ? -6.399 -8.882 0.131 1.00 0.00 40 GLY A C 4
ATOM 2956 O O . GLY A 1 40 ? -7.282 -8.687 0.943 1.00 0.00 40 GLY A O 4
ATOM 2960 N N . ASP A 1 41 ? -5.274 -8.200 0.190 1.00 0.00 41 ASP A N 4
ATOM 2961 C CA . ASP A 1 41 ? -5.093 -7.182 1.268 1.00 0.00 41 ASP A CA 4
ATOM 2962 C C . ASP A 1 41 ? -5.031 -5.785 0.649 1.00 0.00 41 ASP A C 4
ATOM 2963 O O . ASP A 1 41 ? -4.570 -5.612 -0.457 1.00 0.00 41 ASP A O 4
ATOM 2972 N N . LYS A 1 42 ? -5.496 -4.787 1.353 1.00 0.00 42 LYS A N 4
ATOM 2973 C CA . LYS A 1 42 ? -5.470 -3.406 0.792 1.00 0.00 42 LYS A CA 4
ATOM 2974 C C . LYS A 1 42 ? -4.100 -2.763 1.033 1.00 0.00 42 LYS A C 4
ATOM 2975 O O . LYS A 1 42 ? -3.341 -3.185 1.883 1.00 0.00 42 LYS A O 4
ATOM 2994 N N . LEU A 1 43 ? -3.774 -1.759 0.266 1.00 0.00 43 LEU A N 4
ATOM 2995 C CA . LEU A 1 43 ? -2.454 -1.089 0.407 1.00 0.00 43 LEU A CA 4
ATOM 2996 C C . LEU A 1 43 ? -2.634 0.428 0.346 1.00 0.00 43 LEU A C 4
ATOM 2997 O O . LEU A 1 43 ? -3.369 0.940 -0.478 1.00 0.00 43 LEU A O 4
ATOM 3013 N N . THR A 1 44 ? -1.969 1.150 1.208 1.00 0.00 44 THR A N 4
ATOM 3014 C CA . THR A 1 44 ? -2.099 2.627 1.202 1.00 0.00 44 THR A CA 4
ATOM 3015 C C . THR A 1 44 ? -1.390 3.212 -0.017 1.00 0.00 44 THR A C 4
ATOM 3016 O O . THR A 1 44 ? -0.191 3.096 -0.167 1.00 0.00 44 THR A O 4
ATOM 3027 N N . LEU A 1 45 ? -2.114 3.874 -0.872 1.00 0.00 45 LEU A N 4
ATOM 3028 C CA . LEU A 1 45 ? -1.471 4.506 -2.049 1.00 0.00 45 LEU A CA 4
ATOM 3029 C C . LEU A 1 45 ? -1.495 6.016 -1.836 1.00 0.00 45 LEU A C 4
ATOM 3030 O O . LEU A 1 45 ? -1.979 6.758 -2.669 1.00 0.00 45 LEU A O 4
ATOM 3046 N N . PHE A 1 46 ? -0.955 6.480 -0.732 1.00 0.00 46 PHE A N 4
ATOM 3047 C CA . PHE A 1 46 ? -0.917 7.951 -0.478 1.00 0.00 46 PHE A CA 4
ATOM 3048 C C . 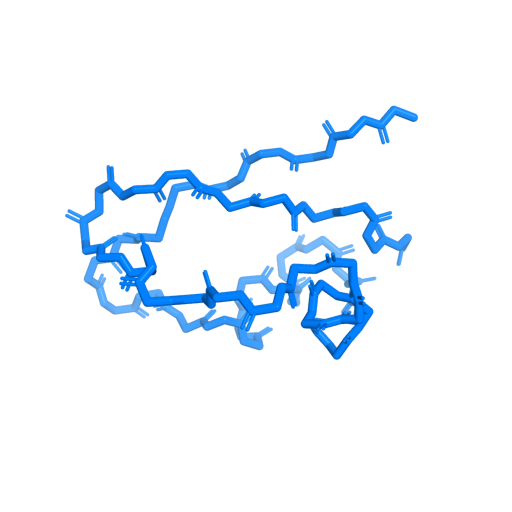PHE A 1 46 ? -0.254 8.613 -1.682 1.00 0.00 46 PHE A C 4
ATOM 3049 O O . PHE A 1 46 ? -0.436 9.783 -1.950 1.00 0.00 46 PHE A O 4
ATOM 3066 N N . VAL A 1 47 ? 0.520 7.835 -2.393 1.00 0.00 47 VAL A N 4
ATOM 3067 C CA . VAL A 1 47 ? 1.240 8.306 -3.597 1.00 0.00 47 VAL A CA 4
ATOM 3068 C C . VAL A 1 47 ? 0.373 9.282 -4.399 1.00 0.00 47 VAL A C 4
ATOM 3069 O O . VAL A 1 47 ? -0.828 9.126 -4.504 1.00 0.00 47 VAL A O 4
ATOM 3082 N N . LYS A 1 48 ? 0.982 10.289 -4.965 1.00 0.00 48 LYS A N 4
ATOM 3083 C CA . LYS A 1 48 ? 0.209 11.283 -5.763 1.00 0.00 48 LYS A CA 4
ATOM 3084 C C . LYS A 1 48 ? -0.324 10.619 -7.033 1.00 0.00 48 LYS A C 4
ATOM 3085 O O . LYS A 1 48 ? 0.483 10.285 -7.885 1.00 0.00 48 LYS A O 4
ATOM 3105 N N . ASP A 1 1 ? -6.841 12.950 0.476 1.00 0.00 1 ASP A N 5
ATOM 3106 C CA . ASP A 1 1 ? -7.556 11.658 0.677 1.00 0.00 1 ASP A CA 5
ATOM 3107 C C . ASP A 1 1 ? -6.543 10.513 0.701 1.00 0.00 1 ASP A C 5
ATOM 3108 O O . ASP A 1 1 ? -5.412 10.662 0.283 1.00 0.00 1 ASP A O 5
ATOM 3119 N N . SER A 1 2 ? -6.941 9.367 1.186 1.00 0.00 2 SER A N 5
ATOM 3120 C CA . SER A 1 2 ? -6.004 8.211 1.235 1.00 0.00 2 SER A CA 5
ATOM 3121 C C . SER A 1 2 ? -6.501 7.114 0.291 1.00 0.00 2 SER A C 5
ATOM 3122 O O . SER A 1 2 ? -7.662 6.756 0.295 1.00 0.00 2 SER A O 5
ATOM 3130 N N . ILE A 1 3 ? -5.630 6.580 -0.518 1.00 0.00 3 ILE A N 5
ATOM 3131 C CA . ILE A 1 3 ? -6.042 5.515 -1.459 1.00 0.00 3 ILE A CA 5
ATOM 3132 C C . ILE A 1 3 ? -5.811 4.145 -0.817 1.00 0.00 3 ILE A C 5
ATOM 3133 O O . ILE A 1 3 ? -4.834 3.928 -0.135 1.00 0.00 3 ILE A O 5
ATOM 3149 N N . THR A 1 4 ? -6.695 3.215 -1.040 1.00 0.00 4 THR A N 5
ATOM 3150 C CA . THR A 1 4 ? -6.509 1.854 -0.461 1.00 0.00 4 THR A CA 5
ATOM 3151 C C . THR A 1 4 ? -6.735 0.826 -1.567 1.00 0.00 4 THR A C 5
ATOM 3152 O O . THR A 1 4 ? -7.818 0.718 -2.107 1.00 0.00 4 THR A O 5
ATOM 3163 N N . TYR A 1 5 ? -5.726 0.082 -1.927 1.00 0.00 5 TYR A N 5
ATOM 3164 C CA . TYR A 1 5 ? -5.908 -0.912 -3.017 1.00 0.00 5 TYR A CA 5
ATOM 3165 C C . TYR A 1 5 ? -5.679 -2.323 -2.500 1.00 0.00 5 TYR A C 5
ATOM 3166 O O . TYR A 1 5 ? -4.783 -2.580 -1.724 1.00 0.00 5 TYR A O 5
ATOM 3184 N N . ARG A 1 6 ? -6.491 -3.246 -2.931 1.00 0.00 6 ARG A N 5
ATOM 3185 C CA . ARG A 1 6 ? -6.323 -4.644 -2.470 1.00 0.00 6 ARG A CA 5
ATOM 3186 C C . ARG A 1 6 ? -5.362 -5.364 -3.400 1.00 0.00 6 ARG A C 5
ATOM 3187 O O . ARG A 1 6 ? -5.576 -5.466 -4.593 1.00 0.00 6 ARG A O 5
ATOM 3208 N N . VAL A 1 7 ? -4.299 -5.856 -2.850 1.00 0.00 7 VAL A N 5
ATOM 3209 C CA . VAL A 1 7 ? -3.289 -6.570 -3.662 1.00 0.00 7 VAL A CA 5
ATOM 3210 C C . VAL A 1 7 ? -3.794 -7.975 -3.956 1.00 0.00 7 VAL A C 5
ATOM 3211 O O . VAL A 1 7 ? -3.899 -8.795 -3.080 1.00 0.00 7 VAL A O 5
ATOM 3224 N N . ARG A 1 8 ? -4.110 -8.259 -5.181 1.00 0.00 8 ARG A N 5
ATOM 3225 C CA . ARG A 1 8 ? -4.618 -9.617 -5.522 1.00 0.00 8 ARG A CA 5
ATOM 3226 C C . ARG A 1 8 ? -3.477 -10.454 -6.092 1.00 0.00 8 ARG A C 5
ATOM 3227 O O . ARG A 1 8 ? -2.474 -9.928 -6.522 1.00 0.00 8 ARG A O 5
ATOM 3248 N N . LYS A 1 9 ? -3.611 -11.752 -6.087 1.00 0.00 9 LYS A N 5
ATOM 3249 C CA . LYS A 1 9 ? -2.514 -12.605 -6.628 1.00 0.00 9 LYS A CA 5
ATOM 3250 C C . LYS A 1 9 ? -2.190 -12.152 -8.052 1.00 0.00 9 LYS A C 5
ATOM 3251 O O . LYS A 1 9 ? -3.066 -11.824 -8.827 1.00 0.00 9 LYS A O 5
ATOM 3270 N N . GLY A 1 10 ? -0.933 -12.110 -8.393 1.00 0.00 10 GLY A N 5
ATOM 3271 C CA . GLY A 1 10 ? -0.547 -11.656 -9.757 1.00 0.00 10 GLY A CA 5
ATOM 3272 C C . GLY A 1 10 ? -0.439 -10.123 -9.786 1.00 0.00 10 GLY A C 5
ATOM 3273 O O . GLY A 1 10 ? 0.010 -9.547 -10.757 1.00 0.00 10 GLY A O 5
ATOM 3277 N N . ASP A 1 11 ? -0.842 -9.453 -8.734 1.00 0.00 11 ASP A N 5
ATOM 3278 C CA . ASP A 1 11 ? -0.755 -7.965 -8.719 1.00 0.00 11 ASP A CA 5
ATOM 3279 C C . ASP A 1 11 ? 0.657 -7.549 -8.327 1.00 0.00 11 ASP A C 5
ATOM 3280 O O . ASP A 1 11 ? 1.350 -8.253 -7.619 1.00 0.00 11 ASP A O 5
ATOM 3289 N N . SER A 1 12 ? 1.088 -6.404 -8.772 1.00 0.00 12 SER A N 5
ATOM 3290 C CA . SER A 1 12 ? 2.452 -5.936 -8.420 1.00 0.00 12 SER A CA 5
ATOM 3291 C C . SER A 1 12 ? 2.344 -4.573 -7.741 1.00 0.00 12 SER A C 5
ATOM 3292 O O . SER A 1 12 ? 1.621 -3.716 -8.182 1.00 0.00 12 SER A O 5
ATOM 3300 N N . LEU A 1 13 ? 3.060 -4.376 -6.674 1.00 0.00 13 LEU A N 5
ATOM 3301 C CA . LEU A 1 13 ? 3.011 -3.067 -5.951 1.00 0.00 13 LEU A CA 5
ATOM 3302 C C . LEU A 1 13 ? 3.221 -1.934 -6.954 1.00 0.00 13 LEU A C 5
ATOM 3303 O O . LEU A 1 13 ? 2.380 -1.061 -7.098 1.00 0.00 13 LEU A O 5
ATOM 3319 N N . SER A 1 14 ? 4.312 -1.949 -7.663 1.00 0.00 14 SER A N 5
ATOM 3320 C CA . SER A 1 14 ? 4.557 -0.877 -8.663 1.00 0.00 14 SER A CA 5
ATOM 3321 C C . SER A 1 14 ? 3.439 -0.886 -9.718 1.00 0.00 14 SER A C 5
ATOM 3322 O O . SER A 1 14 ? 2.950 0.151 -10.133 1.00 0.00 14 SER A O 5
ATOM 3330 N N . SER A 1 15 ? 3.035 -2.054 -10.158 1.00 0.00 15 SER A N 5
ATOM 3331 C CA . SER A 1 15 ? 1.954 -2.146 -11.188 1.00 0.00 15 SER A CA 5
ATOM 3332 C C . SER A 1 15 ? 0.693 -1.462 -10.675 1.00 0.00 15 SER A C 5
ATOM 3333 O O . SER A 1 15 ? 0.078 -0.670 -11.360 1.00 0.00 15 SER A O 5
ATOM 3341 N N . ILE A 1 16 ? 0.320 -1.757 -9.470 1.00 0.00 16 ILE A N 5
ATOM 3342 C CA . ILE A 1 16 ? -0.887 -1.123 -8.882 1.00 0.00 16 ILE A CA 5
ATOM 3343 C C . ILE A 1 16 ? -0.683 0.386 -8.906 1.00 0.00 16 ILE A C 5
ATOM 3344 O O . ILE A 1 16 ? -1.557 1.123 -9.304 1.00 0.00 16 ILE A O 5
ATOM 3360 N N . ALA A 1 17 ? 0.476 0.849 -8.511 1.00 0.00 17 ALA A N 5
ATOM 3361 C CA . ALA A 1 17 ? 0.734 2.319 -8.549 1.00 0.00 17 ALA A CA 5
ATOM 3362 C C . ALA A 1 17 ? 0.393 2.846 -9.940 1.00 0.00 17 ALA A C 5
ATOM 3363 O O . ALA A 1 17 ? -0.263 3.854 -10.087 1.00 0.00 17 ALA A O 5
ATOM 3370 N N . LYS A 1 18 ? 0.855 2.169 -10.962 1.00 0.00 18 LYS A N 5
ATOM 3371 C CA . LYS A 1 18 ? 0.578 2.621 -12.357 1.00 0.00 18 LYS A CA 5
ATOM 3372 C C . LYS A 1 18 ? -0.922 2.876 -12.535 1.00 0.00 18 LYS A C 5
ATOM 3373 O O . LYS A 1 18 ? -1.322 3.806 -13.206 1.00 0.00 18 LYS A O 5
ATOM 3392 N N . ARG A 1 19 ? -1.753 2.068 -11.930 1.00 0.00 19 ARG A N 5
ATOM 3393 C CA . ARG A 1 19 ? -3.225 2.271 -12.056 1.00 0.00 19 ARG A CA 5
ATOM 3394 C C . ARG A 1 19 ? -3.592 3.686 -11.590 1.00 0.00 19 ARG A C 5
ATOM 3395 O O . ARG A 1 19 ? -4.523 4.287 -12.084 1.00 0.00 19 ARG A O 5
ATOM 3416 N N . HIS A 1 20 ? -2.860 4.220 -10.650 1.00 0.00 20 HIS A N 5
ATOM 3417 C CA . HIS A 1 20 ? -3.159 5.596 -10.161 1.00 0.00 20 HIS A CA 5
ATOM 3418 C C . HIS A 1 20 ? -1.988 6.532 -10.479 1.00 0.00 20 HIS A C 5
ATOM 3419 O O . HIS A 1 20 ? -1.914 7.624 -9.949 1.00 0.00 20 HIS A O 5
ATOM 3433 N N . GLY A 1 21 ? -1.065 6.122 -11.321 1.00 0.00 21 GLY A N 5
ATOM 3434 C CA . GLY A 1 21 ? 0.101 7.006 -11.627 1.00 0.00 21 GLY A CA 5
ATOM 3435 C C . GLY A 1 21 ? 0.698 7.471 -10.299 1.00 0.00 21 GLY A C 5
ATOM 3436 O O . GLY A 1 21 ? 0.841 8.651 -10.046 1.00 0.00 21 GLY A O 5
ATOM 3440 N N . VAL A 1 22 ? 1.005 6.544 -9.434 1.00 0.00 22 VAL A N 5
ATOM 3441 C CA . VAL A 1 22 ? 1.544 6.915 -8.097 1.00 0.00 22 VAL A CA 5
ATOM 3442 C C . VAL A 1 22 ? 2.945 6.334 -7.883 1.00 0.00 22 VAL A C 5
ATOM 3443 O O . VAL A 1 22 ? 3.444 5.571 -8.688 1.00 0.00 22 VAL A O 5
ATOM 3456 N N . ASN A 1 23 ? 3.586 6.704 -6.801 1.00 0.00 23 ASN A N 5
ATOM 3457 C CA . ASN A 1 23 ? 4.959 6.192 -6.522 1.00 0.00 23 ASN A CA 5
ATOM 3458 C C . ASN A 1 23 ? 4.914 5.151 -5.398 1.00 0.00 23 ASN A C 5
ATOM 3459 O O . ASN A 1 23 ? 4.930 5.471 -4.218 1.00 0.00 23 ASN A O 5
ATOM 3470 N N . ILE A 1 24 ? 4.868 3.902 -5.749 1.00 0.00 24 ILE A N 5
ATOM 3471 C CA . ILE A 1 24 ? 4.827 2.850 -4.703 1.00 0.00 24 ILE A CA 5
ATOM 3472 C C . ILE A 1 24 ? 5.989 3.049 -3.732 1.00 0.00 24 ILE A C 5
ATOM 3473 O O . ILE A 1 24 ? 5.910 2.675 -2.581 1.00 0.00 24 ILE A O 5
ATOM 3489 N N . LYS A 1 25 ? 7.055 3.676 -4.160 1.00 0.00 25 LYS A N 5
ATOM 3490 C CA . LYS A 1 25 ? 8.170 3.930 -3.211 1.00 0.00 25 LYS A CA 5
ATOM 3491 C C . LYS A 1 25 ? 7.623 4.836 -2.109 1.00 0.00 25 LYS A C 5
ATOM 3492 O O . LYS A 1 25 ? 7.913 4.654 -0.946 1.00 0.00 25 LYS A O 5
ATOM 3511 N N . ASP A 1 26 ? 6.789 5.785 -2.467 1.00 0.00 26 ASP A N 5
ATOM 3512 C CA . ASP A 1 26 ? 6.179 6.655 -1.430 1.00 0.00 26 ASP A CA 5
ATOM 3513 C C . ASP A 1 26 ? 5.347 5.748 -0.551 1.00 0.00 26 ASP A C 5
ATOM 3514 O O . ASP A 1 26 ? 5.340 5.861 0.660 1.00 0.00 26 ASP A O 5
ATOM 3523 N N . VAL A 1 27 ? 4.671 4.815 -1.158 1.00 0.00 27 VAL A N 5
ATOM 3524 C CA . VAL A 1 27 ? 3.871 3.851 -0.350 1.00 0.00 27 VAL A CA 5
ATOM 3525 C C . VAL A 1 27 ? 4.809 3.171 0.648 1.00 0.00 27 VAL A C 5
ATOM 3526 O O . VAL A 1 27 ? 4.508 3.053 1.820 1.00 0.00 27 VAL A O 5
ATOM 3539 N N . MET A 1 28 ? 5.965 2.756 0.195 1.00 0.00 28 MET A N 5
ATOM 3540 C CA . MET A 1 28 ? 6.938 2.123 1.122 1.00 0.00 28 MET A CA 5
ATOM 3541 C C . MET A 1 28 ? 7.534 3.215 2.012 1.00 0.00 28 MET A C 5
ATOM 3542 O O . MET A 1 28 ? 8.161 2.946 3.015 1.00 0.00 28 MET A O 5
ATOM 3556 N N . ARG A 1 29 ? 7.336 4.456 1.648 1.00 0.00 29 ARG A N 5
ATOM 3557 C CA . ARG A 1 29 ? 7.874 5.575 2.465 1.00 0.00 29 ARG A CA 5
ATOM 3558 C C . ARG A 1 29 ? 7.022 5.731 3.727 1.00 0.00 29 ARG A C 5
ATOM 3559 O O . ARG A 1 29 ? 7.537 5.920 4.810 1.00 0.00 29 ARG A O 5
ATOM 3580 N N . TRP A 1 30 ? 5.720 5.646 3.606 1.00 0.00 30 TRP A N 5
ATOM 3581 C CA . TRP A 1 30 ? 4.864 5.785 4.824 1.00 0.00 30 TRP A CA 5
ATOM 3582 C C . TRP A 1 30 ? 4.783 4.440 5.541 1.00 0.00 30 TRP A C 5
ATOM 3583 O O . TRP A 1 30 ? 4.748 4.378 6.754 1.00 0.00 30 TRP A O 5
ATOM 3604 N N . ASN A 1 31 ? 4.753 3.360 4.808 1.00 0.00 31 ASN A N 5
ATOM 3605 C CA . ASN A 1 31 ? 4.672 2.032 5.468 1.00 0.00 31 ASN A CA 5
ATOM 3606 C C . ASN A 1 31 ? 6.081 1.490 5.690 1.00 0.00 31 ASN A C 5
ATOM 3607 O O . ASN A 1 31 ? 6.930 1.565 4.828 1.00 0.00 31 ASN A O 5
ATOM 3618 N N . SER A 1 32 ? 6.328 0.940 6.840 1.00 0.00 32 SER A N 5
ATOM 3619 C CA . SER A 1 32 ? 7.681 0.384 7.129 1.00 0.00 32 SER A CA 5
ATOM 3620 C C . SER A 1 32 ? 7.648 -1.134 6.967 1.00 0.00 32 SER A C 5
ATOM 3621 O O . SER A 1 32 ? 8.656 -1.771 6.733 1.00 0.00 32 SER A O 5
ATOM 3629 N N . ASP A 1 33 ? 6.491 -1.711 7.080 1.00 0.00 33 ASP A N 5
ATOM 3630 C CA . ASP A 1 33 ? 6.366 -3.182 6.928 1.00 0.00 33 ASP A CA 5
ATOM 3631 C C . ASP A 1 33 ? 5.229 -3.478 5.956 1.00 0.00 33 ASP A C 5
ATOM 3632 O O . ASP A 1 33 ? 4.073 -3.510 6.329 1.00 0.00 33 ASP A O 5
ATOM 3641 N N . THR A 1 34 ? 5.543 -3.695 4.708 1.00 0.00 34 THR A N 5
ATOM 3642 C CA . THR A 1 34 ? 4.474 -3.986 3.715 1.00 0.00 34 THR A CA 5
ATOM 3643 C C . THR A 1 34 ? 4.222 -5.496 3.653 1.00 0.00 34 THR A C 5
ATOM 3644 O O . THR A 1 34 ? 3.803 -6.029 2.641 1.00 0.00 34 THR A O 5
ATOM 3655 N N . ALA A 1 35 ? 4.450 -6.194 4.739 1.00 0.00 35 ALA A N 5
ATOM 3656 C CA . ALA A 1 35 ? 4.203 -7.659 4.747 1.00 0.00 35 ALA A CA 5
ATOM 3657 C C . ALA A 1 35 ? 2.701 -7.927 4.624 1.00 0.00 35 ALA A C 5
ATOM 3658 O O . ALA A 1 35 ? 2.276 -9.054 4.470 1.00 0.00 35 ALA A O 5
ATOM 3665 N N . ASN A 1 36 ? 1.889 -6.901 4.676 1.00 0.00 36 ASN A N 5
ATOM 3666 C CA . ASN A 1 36 ? 0.429 -7.110 4.543 1.00 0.00 36 ASN A CA 5
ATOM 3667 C C . ASN A 1 36 ? 0.060 -7.193 3.061 1.00 0.00 36 ASN A C 5
ATOM 3668 O O . ASN A 1 36 ? -1.095 -7.320 2.720 1.00 0.00 36 ASN A O 5
ATOM 3679 N N . LEU A 1 37 ? 1.021 -7.120 2.169 1.00 0.00 37 LEU A N 5
ATOM 3680 C CA . LEU A 1 37 ? 0.682 -7.202 0.721 1.00 0.00 37 LEU A CA 5
ATOM 3681 C C . LEU A 1 37 ? 0.387 -8.660 0.370 1.00 0.00 37 LEU A C 5
ATOM 3682 O O . LEU A 1 37 ? 1.181 -9.340 -0.249 1.00 0.00 37 LEU A O 5
ATOM 3698 N N . GLN A 1 38 ? -0.757 -9.137 0.763 1.00 0.00 38 GLN A N 5
ATOM 3699 C CA . GLN A 1 38 ? -1.144 -10.534 0.473 1.00 0.00 38 GLN A CA 5
ATOM 3700 C C . GLN A 1 38 ? -2.238 -10.484 -0.575 1.00 0.00 38 GLN A C 5
ATOM 3701 O O . GLN A 1 38 ? -2.820 -9.438 -0.792 1.00 0.00 38 GLN A O 5
ATOM 3715 N N . PRO A 1 39 ? -2.494 -11.596 -1.198 1.00 0.00 39 PRO A N 5
ATOM 3716 C CA . PRO A 1 39 ? -3.524 -11.668 -2.233 1.00 0.00 39 PRO A CA 5
ATOM 3717 C C . PRO A 1 39 ? -4.901 -11.506 -1.595 1.00 0.00 39 PRO A C 5
ATOM 3718 O O . PRO A 1 39 ? -5.574 -12.462 -1.264 1.00 0.00 39 PRO A O 5
ATOM 3729 N N . GLY A 1 40 ? -5.303 -10.279 -1.414 1.00 0.00 40 GLY A N 5
ATOM 3730 C CA . GLY A 1 40 ? -6.618 -9.989 -0.789 1.00 0.00 40 GLY A CA 5
ATOM 3731 C C . GLY A 1 40 ? -6.439 -8.979 0.358 1.00 0.00 40 GLY A C 5
ATOM 3732 O O . GLY A 1 40 ? -7.326 -8.801 1.167 1.00 0.00 40 GLY A O 5
ATOM 3736 N N . ASP A 1 41 ? -5.307 -8.312 0.443 1.00 0.00 41 ASP A N 5
ATOM 3737 C CA . ASP A 1 41 ? -5.119 -7.329 1.551 1.00 0.00 41 ASP A CA 5
ATOM 3738 C C . ASP A 1 41 ? -5.125 -5.910 0.984 1.00 0.00 41 ASP A C 5
ATOM 3739 O O . ASP A 1 41 ? -4.738 -5.687 -0.142 1.00 0.00 41 ASP A O 5
ATOM 3748 N N . LYS A 1 42 ? -5.560 -4.946 1.754 1.00 0.00 42 LYS A N 5
ATOM 3749 C CA . LYS A 1 42 ? -5.593 -3.545 1.251 1.00 0.00 42 LYS A CA 5
ATOM 3750 C C . LYS A 1 42 ? -4.212 -2.903 1.413 1.00 0.00 42 LYS A C 5
ATOM 3751 O O . LYS A 1 42 ? -3.383 -3.368 2.170 1.00 0.00 42 LYS A O 5
ATOM 3770 N N . LEU A 1 43 ? -3.949 -1.859 0.674 1.00 0.00 43 LEU A N 5
ATOM 3771 C CA . LEU A 1 43 ? -2.617 -1.203 0.747 1.00 0.00 43 LEU A CA 5
ATOM 3772 C C . LEU A 1 43 ? -2.766 0.318 0.660 1.00 0.00 43 LEU A C 5
ATOM 3773 O O . LEU A 1 43 ? -3.518 0.832 -0.142 1.00 0.00 43 LEU A O 5
ATOM 3789 N N . THR A 1 44 ? -2.050 1.039 1.480 1.00 0.00 44 THR A N 5
ATOM 3790 C CA . THR A 1 44 ? -2.146 2.520 1.451 1.00 0.00 44 THR A CA 5
ATOM 3791 C C . THR A 1 44 ? -1.476 3.071 0.195 1.00 0.00 44 THR A C 5
ATOM 3792 O O . THR A 1 44 ? -0.329 2.793 -0.084 1.00 0.00 44 THR A O 5
ATOM 3803 N N . LEU A 1 45 ? -2.173 3.885 -0.541 1.00 0.00 45 LEU A N 5
ATOM 3804 C CA . LEU A 1 45 ? -1.571 4.501 -1.749 1.00 0.00 45 LEU A CA 5
ATOM 3805 C C . LEU A 1 45 ? -1.611 6.013 -1.555 1.00 0.00 45 LEU A C 5
ATOM 3806 O O . LEU A 1 45 ? -2.120 6.739 -2.388 1.00 0.00 45 LEU A O 5
ATOM 3822 N N . PHE A 1 46 ? -1.068 6.498 -0.460 1.00 0.00 46 PHE A N 5
ATOM 3823 C CA . PHE A 1 46 ? -1.054 7.972 -0.223 1.00 0.00 46 PHE A CA 5
ATOM 3824 C C . PHE A 1 46 ? -0.439 8.636 -1.448 1.00 0.00 46 PHE A C 5
ATOM 3825 O O . PHE A 1 46 ? -0.677 9.792 -1.734 1.00 0.00 46 PHE A O 5
ATOM 3842 N N . VAL A 1 47 ? 0.345 7.876 -2.165 1.00 0.00 47 VAL A N 5
ATOM 3843 C CA . VAL A 1 47 ? 1.006 8.358 -3.393 1.00 0.00 47 VAL A CA 5
ATOM 3844 C C . VAL A 1 47 ? 0.048 9.248 -4.191 1.00 0.00 47 VAL A C 5
ATOM 3845 O O . VAL A 1 47 ? -1.127 8.960 -4.310 1.00 0.00 47 VAL A O 5
ATOM 3858 N N . LYS A 1 48 ? 0.542 10.323 -4.736 1.00 0.00 48 LYS A N 5
ATOM 3859 C CA . LYS A 1 48 ? -0.341 11.226 -5.525 1.00 0.00 48 LYS A CA 5
ATOM 3860 C C . LYS A 1 48 ? -0.185 10.912 -7.013 1.00 0.00 48 LYS A C 5
ATOM 3861 O O . LYS A 1 48 ? 0.927 10.999 -7.506 1.00 0.00 48 LYS A O 5
ATOM 3881 N N . ASP A 1 1 ? -9.850 9.676 1.984 1.00 0.00 1 ASP A N 6
ATOM 3882 C CA . ASP A 1 1 ? -9.031 10.744 1.342 1.00 0.00 1 ASP A CA 6
ATOM 3883 C C . ASP A 1 1 ? -7.792 10.127 0.684 1.00 0.00 1 ASP A C 6
ATOM 3884 O O . ASP A 1 1 ? -7.293 10.631 -0.303 1.00 0.00 1 ASP A O 6
ATOM 3895 N N . SER A 1 2 ? -7.289 9.047 1.219 1.00 0.00 2 SER A N 6
ATOM 3896 C CA . SER A 1 2 ? -6.083 8.413 0.621 1.00 0.00 2 SER A CA 6
ATOM 3897 C C . SER A 1 2 ? -6.502 7.244 -0.269 1.00 0.00 2 SER A C 6
ATOM 3898 O O . SER A 1 2 ? -7.642 6.823 -0.265 1.00 0.00 2 SER A O 6
ATOM 3906 N N . ILE A 1 3 ? -5.588 6.722 -1.040 1.00 0.00 3 ILE A N 6
ATOM 3907 C CA . ILE A 1 3 ? -5.922 5.593 -1.937 1.00 0.00 3 ILE A CA 6
ATOM 3908 C C . ILE A 1 3 ? -5.657 4.264 -1.223 1.00 0.00 3 ILE A C 6
ATOM 3909 O O . ILE A 1 3 ? -4.660 4.094 -0.556 1.00 0.00 3 ILE A O 6
ATOM 3925 N N . THR A 1 4 ? -6.537 3.314 -1.379 1.00 0.00 4 THR A N 6
ATOM 3926 C CA . THR A 1 4 ? -6.332 1.983 -0.737 1.00 0.00 4 THR A CA 6
ATOM 3927 C C . THR A 1 4 ? -6.559 0.913 -1.800 1.00 0.00 4 THR A C 6
ATOM 3928 O O . THR A 1 4 ? -7.643 0.785 -2.334 1.00 0.00 4 THR A O 6
ATOM 3939 N N . TYR A 1 5 ? -5.549 0.158 -2.140 1.00 0.00 5 TYR A N 6
ATOM 3940 C CA . TYR A 1 5 ? -5.739 -0.871 -3.199 1.00 0.00 5 TYR A CA 6
ATOM 3941 C C . TYR A 1 5 ? -5.518 -2.270 -2.648 1.00 0.00 5 TYR A C 6
ATOM 3942 O O . TYR A 1 5 ? -4.648 -2.508 -1.838 1.00 0.00 5 TYR A O 6
ATOM 3960 N N . ARG A 1 6 ? -6.307 -3.205 -3.096 1.00 0.00 6 ARG A N 6
ATOM 3961 C CA . ARG A 1 6 ? -6.148 -4.595 -2.611 1.00 0.00 6 ARG A CA 6
ATOM 3962 C C . ARG A 1 6 ? -5.181 -5.330 -3.523 1.00 0.00 6 ARG A C 6
ATOM 3963 O O . ARG A 1 6 ? -5.362 -5.408 -4.721 1.00 0.00 6 ARG A O 6
ATOM 3984 N N . VAL A 1 7 ? -4.150 -5.860 -2.951 1.00 0.00 7 VAL A N 6
ATOM 3985 C CA . VAL A 1 7 ? -3.139 -6.588 -3.749 1.00 0.00 7 VAL A CA 6
ATOM 3986 C C . VAL A 1 7 ? -3.648 -7.996 -4.034 1.00 0.00 7 VAL A C 6
ATOM 3987 O O . VAL A 1 7 ? -3.759 -8.809 -3.152 1.00 0.00 7 VAL A O 6
ATOM 4000 N N . ARG A 1 8 ? -3.964 -8.285 -5.261 1.00 0.00 8 ARG A N 6
ATOM 4001 C CA . ARG A 1 8 ? -4.479 -9.643 -5.600 1.00 0.00 8 ARG A CA 6
ATOM 4002 C C . ARG A 1 8 ? -3.349 -10.491 -6.172 1.00 0.00 8 ARG A C 6
ATOM 4003 O O . ARG A 1 8 ? -2.341 -9.976 -6.605 1.00 0.00 8 ARG A O 6
ATOM 4024 N N . LYS A 1 9 ? -3.495 -11.790 -6.171 1.00 0.00 9 LYS A N 6
ATOM 4025 C CA . LYS A 1 9 ? -2.410 -12.654 -6.718 1.00 0.00 9 LYS A CA 6
ATOM 4026 C C . LYS A 1 9 ? -2.095 -12.205 -8.143 1.00 0.00 9 LYS A C 6
ATOM 4027 O O . LYS A 1 9 ? -2.978 -11.878 -8.913 1.00 0.00 9 LYS A O 6
ATOM 4046 N N . GLY A 1 10 ? -0.842 -12.167 -8.493 1.00 0.00 10 GLY A N 6
ATOM 4047 C CA . GLY A 1 10 ? -0.465 -11.714 -9.860 1.00 0.00 10 GLY A CA 6
ATOM 4048 C C . GLY A 1 10 ? -0.339 -10.184 -9.881 1.00 0.00 10 GLY A C 6
ATOM 4049 O O . GLY A 1 10 ? 0.096 -9.606 -10.857 1.00 0.00 10 GLY A O 6
ATOM 4053 N N . ASP A 1 11 ? -0.715 -9.516 -8.816 1.00 0.00 11 ASP A N 6
ATOM 4054 C CA . ASP A 1 11 ? -0.611 -8.031 -8.790 1.00 0.00 11 ASP A CA 6
ATOM 4055 C C . ASP A 1 11 ? 0.798 -7.634 -8.363 1.00 0.00 11 ASP A C 6
ATOM 4056 O O . ASP A 1 11 ? 1.460 -8.344 -7.635 1.00 0.00 11 ASP A O 6
ATOM 4065 N N . SER A 1 12 ? 1.258 -6.499 -8.804 1.00 0.00 12 SER A N 6
ATOM 4066 C CA . SER A 1 12 ? 2.622 -6.050 -8.420 1.00 0.00 12 SER A CA 6
ATOM 4067 C C . SER A 1 12 ? 2.521 -4.676 -7.765 1.00 0.00 12 SER A C 6
ATOM 4068 O O . SER A 1 12 ? 1.803 -3.821 -8.221 1.00 0.00 12 SER A O 6
ATOM 4076 N N . LEU A 1 13 ? 3.243 -4.465 -6.704 1.00 0.00 13 LEU A N 6
ATOM 4077 C CA . LEU A 1 13 ? 3.208 -3.144 -6.004 1.00 0.00 13 LEU A CA 6
ATOM 4078 C C . LEU A 1 13 ? 3.421 -2.030 -7.028 1.00 0.00 13 LEU A C 6
ATOM 4079 O O . LEU A 1 13 ? 2.590 -1.151 -7.183 1.00 0.00 13 LEU A O 6
ATOM 4095 N N . SER A 1 14 ? 4.507 -2.069 -7.745 1.00 0.00 14 SER A N 6
ATOM 4096 C CA . SER A 1 14 ? 4.756 -1.015 -8.764 1.00 0.00 14 SER A CA 6
ATOM 4097 C C . SER A 1 14 ? 3.643 -1.049 -9.826 1.00 0.00 14 SER A C 6
ATOM 4098 O O . SER A 1 14 ? 3.155 -0.022 -10.266 1.00 0.00 14 SER A O 6
ATOM 4106 N N . SER A 1 15 ? 3.243 -2.228 -10.243 1.00 0.00 15 SER A N 6
ATOM 4107 C CA . SER A 1 15 ? 2.169 -2.341 -11.277 1.00 0.00 15 SER A CA 6
ATOM 4108 C C . SER A 1 15 ? 0.909 -1.633 -10.795 1.00 0.00 15 SER A C 6
ATOM 4109 O O . SER A 1 15 ? 0.316 -0.841 -11.501 1.00 0.00 15 SER A O 6
ATOM 4117 N N . ILE A 1 16 ? 0.509 -1.906 -9.595 1.00 0.00 16 ILE A N 6
ATOM 4118 C CA . ILE A 1 16 ? -0.701 -1.247 -9.039 1.00 0.00 16 ILE A CA 6
ATOM 4119 C C . ILE A 1 16 ? -0.473 0.259 -9.067 1.00 0.00 16 ILE A C 6
ATOM 4120 O O . ILE A 1 16 ? -1.331 1.007 -9.480 1.00 0.00 16 ILE A O 6
ATOM 4136 N N . ALA A 1 17 ? 0.689 0.709 -8.658 1.00 0.00 17 ALA A N 6
ATOM 4137 C CA . ALA A 1 17 ? 0.971 2.175 -8.698 1.00 0.00 17 ALA A CA 6
ATOM 4138 C C . ALA A 1 17 ? 0.633 2.703 -10.090 1.00 0.00 17 ALA A C 6
ATOM 4139 O O . ALA A 1 17 ? -0.005 3.720 -10.237 1.00 0.00 17 ALA A O 6
ATOM 4146 N N . LYS A 1 18 ? 1.079 2.013 -11.111 1.00 0.00 18 LYS A N 6
ATOM 4147 C CA . LYS A 1 18 ? 0.806 2.462 -12.509 1.00 0.00 18 LYS A CA 6
ATOM 4148 C C . LYS A 1 18 ? -0.691 2.738 -12.685 1.00 0.00 18 LYS A C 6
ATOM 4149 O O . LYS A 1 18 ? -1.079 3.675 -13.354 1.00 0.00 18 LYS A O 6
ATOM 4168 N N . ARG A 1 19 ? -1.531 1.938 -12.082 1.00 0.00 19 ARG A N 6
ATOM 4169 C CA . ARG A 1 19 ? -3.000 2.160 -12.203 1.00 0.00 19 ARG A CA 6
ATOM 4170 C C . ARG A 1 19 ? -3.348 3.576 -11.733 1.00 0.00 19 ARG A C 6
ATOM 4171 O O . ARG A 1 19 ? -4.284 4.186 -12.211 1.00 0.00 19 ARG A O 6
ATOM 4192 N N . HIS A 1 20 ? -2.594 4.108 -10.808 1.00 0.00 20 HIS A N 6
ATOM 4193 C CA . HIS A 1 20 ? -2.871 5.488 -10.317 1.00 0.00 20 HIS A CA 6
ATOM 4194 C C . HIS A 1 20 ? -1.694 6.411 -10.655 1.00 0.00 20 HIS A C 6
ATOM 4195 O O . HIS A 1 20 ? -1.618 7.516 -10.152 1.00 0.00 20 HIS A O 6
ATOM 4209 N N . GLY A 1 21 ? -0.768 5.974 -11.477 1.00 0.00 21 GLY A N 6
ATOM 4210 C CA . GLY A 1 21 ? 0.405 6.841 -11.800 1.00 0.00 21 GLY A CA 6
ATOM 4211 C C . GLY A 1 21 ? 1.000 7.330 -10.482 1.00 0.00 21 GLY A C 6
ATOM 4212 O O . GLY A 1 21 ? 1.147 8.513 -10.250 1.00 0.00 21 GLY A O 6
ATOM 4216 N N . VAL A 1 22 ? 1.300 6.417 -9.597 1.00 0.00 22 VAL A N 6
ATOM 4217 C CA . VAL A 1 22 ? 1.834 6.812 -8.265 1.00 0.00 22 VAL A CA 6
ATOM 4218 C C . VAL A 1 22 ? 3.231 6.234 -8.030 1.00 0.00 22 VAL A C 6
ATOM 4219 O O . VAL A 1 22 ? 3.742 5.463 -8.819 1.00 0.00 22 VAL A O 6
ATOM 4232 N N . ASN A 1 23 ? 3.858 6.620 -6.943 1.00 0.00 23 ASN A N 6
ATOM 4233 C CA . ASN A 1 23 ? 5.230 6.117 -6.640 1.00 0.00 23 ASN A CA 6
ATOM 4234 C C . ASN A 1 23 ? 5.169 5.072 -5.523 1.00 0.00 23 ASN A C 6
ATOM 4235 O O . ASN A 1 23 ? 5.175 5.388 -4.343 1.00 0.00 23 ASN A O 6
ATOM 4246 N N . ILE A 1 24 ? 5.125 3.824 -5.878 1.00 0.00 24 ILE A N 6
ATOM 4247 C CA . ILE A 1 24 ? 5.073 2.773 -4.831 1.00 0.00 24 ILE A CA 6
ATOM 4248 C C . ILE A 1 24 ? 6.236 2.963 -3.861 1.00 0.00 24 ILE A C 6
ATOM 4249 O O . ILE A 1 24 ? 6.157 2.579 -2.713 1.00 0.00 24 ILE A O 6
ATOM 4265 N N . LYS A 1 25 ? 7.301 3.593 -4.287 1.00 0.00 25 LYS A N 6
ATOM 4266 C CA . LYS A 1 25 ? 8.417 3.839 -3.342 1.00 0.00 25 LYS A CA 6
ATOM 4267 C C . LYS A 1 25 ? 7.878 4.753 -2.243 1.00 0.00 25 LYS A C 6
ATOM 4268 O O . LYS A 1 25 ? 8.178 4.581 -1.082 1.00 0.00 25 LYS A O 6
ATOM 4287 N N . ASP A 1 26 ? 7.041 5.698 -2.601 1.00 0.00 26 ASP A N 6
ATOM 4288 C CA . ASP A 1 26 ? 6.437 6.574 -1.564 1.00 0.00 26 ASP A CA 6
ATOM 4289 C C . ASP A 1 26 ? 5.604 5.672 -0.683 1.00 0.00 26 ASP A C 6
ATOM 4290 O O . ASP A 1 26 ? 5.610 5.778 0.528 1.00 0.00 26 ASP A O 6
ATOM 4299 N N . VAL A 1 27 ? 4.914 4.748 -1.289 1.00 0.00 27 VAL A N 6
ATOM 4300 C CA . VAL A 1 27 ? 4.112 3.787 -0.479 1.00 0.00 27 VAL A CA 6
ATOM 4301 C C . VAL A 1 27 ? 5.049 3.094 0.510 1.00 0.00 27 VAL A C 6
ATOM 4302 O O . VAL A 1 27 ? 4.752 2.966 1.684 1.00 0.00 27 VAL A O 6
ATOM 4315 N N . MET A 1 28 ? 6.202 2.674 0.049 1.00 0.00 28 MET A N 6
ATOM 4316 C CA . MET A 1 28 ? 7.173 2.023 0.967 1.00 0.00 28 MET A CA 6
ATOM 4317 C C . MET A 1 28 ? 7.808 3.103 1.845 1.00 0.00 28 MET A C 6
ATOM 4318 O O . MET A 1 28 ? 8.457 2.822 2.831 1.00 0.00 28 MET A O 6
ATOM 4332 N N . ARG A 1 29 ? 7.619 4.347 1.491 1.00 0.00 29 ARG A N 6
ATOM 4333 C CA . ARG A 1 29 ? 8.196 5.454 2.299 1.00 0.00 29 ARG A CA 6
ATOM 4334 C C . ARG A 1 29 ? 7.351 5.640 3.561 1.00 0.00 29 ARG A C 6
ATOM 4335 O O . ARG A 1 29 ? 7.872 5.849 4.638 1.00 0.00 29 ARG A O 6
ATOM 4356 N N . TRP A 1 30 ? 6.050 5.552 3.446 1.00 0.00 30 TRP A N 6
ATOM 4357 C CA . TRP A 1 30 ? 5.197 5.715 4.660 1.00 0.00 30 TRP A CA 6
ATOM 4358 C C . TRP A 1 30 ? 5.118 4.380 5.396 1.00 0.00 30 TRP A C 6
ATOM 4359 O O . TRP A 1 30 ? 5.198 4.323 6.606 1.00 0.00 30 TRP A O 6
ATOM 4380 N N . ASN A 1 31 ? 4.969 3.300 4.675 1.00 0.00 31 ASN A N 6
ATOM 4381 C CA . ASN A 1 31 ? 4.893 1.975 5.346 1.00 0.00 31 ASN A CA 6
ATOM 4382 C C . ASN A 1 31 ? 6.286 1.359 5.410 1.00 0.00 31 ASN A C 6
ATOM 4383 O O . ASN A 1 31 ? 7.032 1.385 4.454 1.00 0.00 31 ASN A O 6
ATOM 4394 N N . SER A 1 32 ? 6.638 0.796 6.527 1.00 0.00 32 SER A N 6
ATOM 4395 C CA . SER A 1 32 ? 7.983 0.170 6.652 1.00 0.00 32 SER A CA 6
ATOM 4396 C C . SER A 1 32 ? 7.897 -1.266 6.162 1.00 0.00 32 SER A C 6
ATOM 4397 O O . SER A 1 32 ? 8.213 -1.574 5.030 1.00 0.00 32 SER A O 6
ATOM 4405 N N . ASP A 1 33 ? 7.447 -2.143 7.000 1.00 0.00 33 ASP A N 6
ATOM 4406 C CA . ASP A 1 33 ? 7.309 -3.563 6.587 1.00 0.00 33 ASP A CA 6
ATOM 4407 C C . ASP A 1 33 ? 5.988 -3.712 5.834 1.00 0.00 33 ASP A C 6
ATOM 4408 O O . ASP A 1 33 ? 4.921 -3.591 6.399 1.00 0.00 33 ASP A O 6
ATOM 4417 N N . THR A 1 34 ? 6.047 -3.955 4.557 1.00 0.00 34 THR A N 6
ATOM 4418 C CA . THR A 1 34 ? 4.788 -4.093 3.776 1.00 0.00 34 THR A CA 6
ATOM 4419 C C . THR A 1 34 ? 4.336 -5.556 3.777 1.00 0.00 34 THR A C 6
ATOM 4420 O O . THR A 1 34 ? 3.915 -6.092 2.768 1.00 0.00 34 THR A O 6
ATOM 4431 N N . ALA A 1 35 ? 4.396 -6.202 4.914 1.00 0.00 35 ALA A N 6
ATOM 4432 C CA . ALA A 1 35 ? 3.951 -7.618 4.990 1.00 0.00 35 ALA A CA 6
ATOM 4433 C C . ALA A 1 35 ? 2.437 -7.690 4.775 1.00 0.00 35 ALA A C 6
ATOM 4434 O O . ALA A 1 35 ? 1.874 -8.756 4.625 1.00 0.00 35 ALA A O 6
ATOM 4441 N N . ASN A 1 36 ? 1.773 -6.563 4.743 1.00 0.00 36 ASN A N 6
ATOM 4442 C CA . ASN A 1 36 ? 0.308 -6.577 4.518 1.00 0.00 36 ASN A CA 6
ATOM 4443 C C . ASN A 1 36 ? 0.022 -6.725 3.023 1.00 0.00 36 ASN A C 6
ATOM 4444 O O . ASN A 1 36 ? -1.115 -6.755 2.612 1.00 0.00 36 ASN A O 6
ATOM 4455 N N . LEU A 1 37 ? 1.036 -6.824 2.197 1.00 0.00 37 LEU A N 6
ATOM 4456 C CA . LEU A 1 37 ? 0.772 -6.979 0.739 1.00 0.00 37 LEU A CA 6
ATOM 4457 C C . LEU A 1 37 ? 0.461 -8.448 0.464 1.00 0.00 37 LEU A C 6
ATOM 4458 O O . LEU A 1 37 ? 1.259 -9.176 -0.090 1.00 0.00 37 LEU A O 6
ATOM 4474 N N . GLN A 1 38 ? -0.702 -8.883 0.854 1.00 0.00 38 GLN A N 6
ATOM 4475 C CA . GLN A 1 38 ? -1.103 -10.290 0.638 1.00 0.00 38 GLN A CA 6
ATOM 4476 C C . GLN A 1 38 ? -2.168 -10.295 -0.441 1.00 0.00 38 GLN A C 6
ATOM 4477 O O . GLN A 1 38 ? -2.732 -9.260 -0.745 1.00 0.00 38 GLN A O 6
ATOM 4491 N N . PRO A 1 39 ? -2.419 -11.444 -0.994 1.00 0.00 39 PRO A N 6
ATOM 4492 C CA . PRO A 1 39 ? -3.417 -11.578 -2.051 1.00 0.00 39 PRO A CA 6
ATOM 4493 C C . PRO A 1 39 ? -4.812 -11.369 -1.471 1.00 0.00 39 PRO A C 6
ATOM 4494 O O . PRO A 1 39 ? -5.493 -12.298 -1.083 1.00 0.00 39 PRO A O 6
ATOM 4505 N N . GLY A 1 40 ? -5.223 -10.136 -1.404 1.00 0.00 40 GLY A N 6
ATOM 4506 C CA . GLY A 1 40 ? -6.555 -9.801 -0.843 1.00 0.00 40 GLY A CA 6
ATOM 4507 C C . GLY A 1 40 ? -6.391 -8.807 0.313 1.00 0.00 40 GLY A C 6
ATOM 4508 O O . GLY A 1 40 ? -7.289 -8.634 1.113 1.00 0.00 40 GLY A O 6
ATOM 4512 N N . ASP A 1 41 ? -5.258 -8.145 0.421 1.00 0.00 41 ASP A N 6
ATOM 4513 C CA . ASP A 1 41 ? -5.085 -7.176 1.543 1.00 0.00 41 ASP A CA 6
ATOM 4514 C C . ASP A 1 41 ? -5.083 -5.751 0.990 1.00 0.00 41 ASP A C 6
ATOM 4515 O O . ASP A 1 41 ? -4.734 -5.524 -0.147 1.00 0.00 41 ASP A O 6
ATOM 4524 N N . LYS A 1 42 ? -5.470 -4.788 1.787 1.00 0.00 42 LYS A N 6
ATOM 4525 C CA . LYS A 1 42 ? -5.499 -3.381 1.303 1.00 0.00 42 LYS A CA 6
ATOM 4526 C C . LYS A 1 42 ? -4.103 -2.767 1.409 1.00 0.00 42 LYS A C 6
ATOM 4527 O O . LYS A 1 42 ? -3.292 -3.176 2.217 1.00 0.00 42 LYS A O 6
ATOM 4546 N N . LEU A 1 43 ? -3.815 -1.799 0.583 1.00 0.00 43 LEU A N 6
ATOM 4547 C CA . LEU A 1 43 ? -2.472 -1.165 0.609 1.00 0.00 43 LEU A CA 6
ATOM 4548 C C . LEU A 1 43 ? -2.608 0.354 0.512 1.00 0.00 43 LEU A C 6
ATOM 4549 O O . LEU A 1 43 ? -3.371 0.869 -0.280 1.00 0.00 43 LEU A O 6
ATOM 4565 N N . THR A 1 44 ? -1.872 1.068 1.314 1.00 0.00 44 THR A N 6
ATOM 4566 C CA . THR A 1 44 ? -1.949 2.547 1.283 1.00 0.00 44 THR A CA 6
ATOM 4567 C C . THR A 1 44 ? -1.282 3.091 0.019 1.00 0.00 44 THR A C 6
ATOM 4568 O O . THR A 1 44 ? -0.145 2.790 -0.274 1.00 0.00 44 THR A O 6
ATOM 4579 N N . LEU A 1 45 ? -1.971 3.925 -0.704 1.00 0.00 45 LEU A N 6
ATOM 4580 C CA . LEU A 1 45 ? -1.365 4.533 -1.916 1.00 0.00 45 LEU A CA 6
ATOM 4581 C C . LEU A 1 45 ? -1.409 6.047 -1.736 1.00 0.00 45 LEU A C 6
ATOM 4582 O O . LEU A 1 45 ? -1.913 6.762 -2.580 1.00 0.00 45 LEU A O 6
ATOM 4598 N N . PHE A 1 46 ? -0.869 6.547 -0.646 1.00 0.00 46 PHE A N 6
ATOM 4599 C CA . PHE A 1 46 ? -0.863 8.025 -0.436 1.00 0.00 46 PHE A CA 6
ATOM 4600 C C . PHE A 1 46 ? -0.201 8.662 -1.653 1.00 0.00 46 PHE A C 6
ATOM 4601 O O . PHE A 1 46 ? -0.403 9.820 -1.957 1.00 0.00 46 PHE A O 6
ATOM 4618 N N . VAL A 1 47 ? 0.583 7.876 -2.349 1.00 0.00 47 VAL A N 6
ATOM 4619 C CA . VAL A 1 47 ? 1.283 8.332 -3.569 1.00 0.00 47 VAL A CA 6
ATOM 4620 C C . VAL A 1 47 ? 0.367 9.240 -4.394 1.00 0.00 47 VAL A C 6
ATOM 4621 O O . VAL A 1 47 ? -0.818 8.994 -4.522 1.00 0.00 47 VAL A O 6
ATOM 4634 N N . LYS A 1 48 ? 0.903 10.288 -4.955 1.00 0.00 48 LYS A N 6
ATOM 4635 C CA . LYS A 1 48 ? 0.061 11.208 -5.771 1.00 0.00 48 LYS A CA 6
ATOM 4636 C C . LYS A 1 48 ? -0.192 10.584 -7.145 1.00 0.00 48 LYS A C 6
ATOM 4637 O O . LYS A 1 48 ? 0.775 10.318 -7.840 1.00 0.00 48 LYS A O 6
ATOM 4657 N N . ASP A 1 1 ? -7.132 12.938 0.622 1.00 0.00 1 ASP A N 7
ATOM 4658 C CA . ASP A 1 1 ? -7.555 11.619 1.170 1.00 0.00 1 ASP A CA 7
ATOM 4659 C C . ASP A 1 1 ? -6.461 10.583 0.906 1.00 0.00 1 ASP A C 7
ATOM 4660 O O . ASP A 1 1 ? -5.380 10.910 0.458 1.00 0.00 1 ASP A O 7
ATOM 4671 N N . SER A 1 2 ? -6.730 9.334 1.181 1.00 0.00 2 SER A N 7
ATOM 4672 C CA . SER A 1 2 ? -5.703 8.282 0.946 1.00 0.00 2 SER A CA 7
ATOM 4673 C C . SER A 1 2 ? -6.258 7.226 -0.011 1.00 0.00 2 SER A C 7
ATOM 4674 O O . SER A 1 2 ? -7.434 6.922 -0.003 1.00 0.00 2 SER A O 7
ATOM 4682 N N . ILE A 1 3 ? -5.416 6.663 -0.832 1.00 0.00 3 ILE A N 7
ATOM 4683 C CA . ILE A 1 3 ? -5.882 5.630 -1.783 1.00 0.00 3 ILE A CA 7
ATOM 4684 C C . ILE A 1 3 ? -5.725 4.251 -1.139 1.00 0.00 3 ILE A C 7
ATOM 4685 O O . ILE A 1 3 ? -4.791 4.005 -0.406 1.00 0.00 3 ILE A O 7
ATOM 4701 N N . THR A 1 4 ? -6.621 3.348 -1.409 1.00 0.00 4 THR A N 7
ATOM 4702 C CA . THR A 1 4 ? -6.504 1.985 -0.821 1.00 0.00 4 THR A CA 7
ATOM 4703 C C . THR A 1 4 ? -6.705 0.957 -1.931 1.00 0.00 4 THR A C 7
ATOM 4704 O O . THR A 1 4 ? -7.769 0.860 -2.506 1.00 0.00 4 THR A O 7
ATOM 4715 N N . TYR A 1 5 ? -5.694 0.198 -2.254 1.00 0.00 5 TYR A N 7
ATOM 4716 C CA . TYR A 1 5 ? -5.855 -0.802 -3.347 1.00 0.00 5 TYR A CA 7
ATOM 4717 C C . TYR A 1 5 ? -5.644 -2.212 -2.817 1.00 0.00 5 TYR A C 7
ATOM 4718 O O . TYR A 1 5 ? -4.726 -2.482 -2.075 1.00 0.00 5 TYR A O 7
ATOM 4736 N N . ARG A 1 6 ? -6.492 -3.120 -3.205 1.00 0.00 6 ARG A N 7
ATOM 4737 C CA . ARG A 1 6 ? -6.337 -4.515 -2.731 1.00 0.00 6 ARG A CA 7
ATOM 4738 C C . ARG A 1 6 ? -5.360 -5.243 -3.642 1.00 0.00 6 ARG A C 7
ATOM 4739 O O . ARG A 1 6 ? -5.526 -5.309 -4.845 1.00 0.00 6 ARG A O 7
ATOM 4760 N N . VAL A 1 7 ? -4.332 -5.776 -3.066 1.00 0.00 7 VAL A N 7
ATOM 4761 C CA . VAL A 1 7 ? -3.314 -6.494 -3.860 1.00 0.00 7 VAL A CA 7
ATOM 4762 C C . VAL A 1 7 ? -3.810 -7.907 -4.132 1.00 0.00 7 VAL A C 7
ATOM 4763 O O . VAL A 1 7 ? -3.902 -8.715 -3.245 1.00 0.00 7 VAL A O 7
ATOM 4776 N N . ARG A 1 8 ? -4.132 -8.207 -5.353 1.00 0.00 8 ARG A N 7
ATOM 4777 C CA . ARG A 1 8 ? -4.632 -9.574 -5.672 1.00 0.00 8 ARG A CA 7
ATOM 4778 C C . ARG A 1 8 ? -3.493 -10.406 -6.249 1.00 0.00 8 ARG A C 7
ATOM 4779 O O . ARG A 1 8 ? -2.503 -9.876 -6.706 1.00 0.00 8 ARG A O 7
ATOM 4800 N N . LYS A 1 9 ? -3.613 -11.707 -6.225 1.00 0.00 9 LYS A N 7
ATOM 4801 C CA . LYS A 1 9 ? -2.517 -12.553 -6.776 1.00 0.00 9 LYS A CA 7
ATOM 4802 C C . LYS A 1 9 ? -2.232 -12.117 -8.211 1.00 0.00 9 LYS A C 7
ATOM 4803 O O . LYS A 1 9 ? -3.131 -11.836 -8.979 1.00 0.00 9 LYS A O 7
ATOM 4822 N N . GLY A 1 10 ? -0.984 -12.031 -8.569 1.00 0.00 10 GLY A N 7
ATOM 4823 C CA . GLY A 1 10 ? -0.633 -11.585 -9.945 1.00 0.00 10 GLY A CA 7
ATOM 4824 C C . GLY A 1 10 ? -0.492 -10.054 -9.970 1.00 0.00 10 GLY A C 7
ATOM 4825 O O . GLY A 1 10 ? 0.022 -9.487 -10.912 1.00 0.00 10 GLY A O 7
ATOM 4829 N N . ASP A 1 11 ? -0.945 -9.376 -8.941 1.00 0.00 11 ASP A N 7
ATOM 4830 C CA . ASP A 1 11 ? -0.832 -7.890 -8.915 1.00 0.00 11 ASP A CA 7
ATOM 4831 C C . ASP A 1 11 ? 0.582 -7.501 -8.499 1.00 0.00 11 ASP A C 7
ATOM 4832 O O . ASP A 1 11 ? 1.204 -8.160 -7.690 1.00 0.00 11 ASP A O 7
ATOM 4841 N N . SER A 1 12 ? 1.092 -6.430 -9.037 1.00 0.00 12 SER A N 7
ATOM 4842 C CA . SER A 1 12 ? 2.464 -5.995 -8.665 1.00 0.00 12 SER A CA 7
ATOM 4843 C C . SER A 1 12 ? 2.381 -4.619 -8.013 1.00 0.00 12 SER A C 7
ATOM 4844 O O . SER A 1 12 ? 1.686 -3.752 -8.481 1.00 0.00 12 SER A O 7
ATOM 4852 N N . LEU A 1 13 ? 3.089 -4.419 -6.940 1.00 0.00 13 LEU A N 7
ATOM 4853 C CA . LEU A 1 13 ? 3.064 -3.097 -6.240 1.00 0.00 13 LEU A CA 7
ATOM 4854 C C . LEU A 1 13 ? 3.310 -1.982 -7.253 1.00 0.00 13 LEU A C 7
ATOM 4855 O O . LEU A 1 13 ? 2.505 -1.079 -7.398 1.00 0.00 13 LEU A O 7
ATOM 4871 N N . SER A 1 14 ? 4.396 -2.039 -7.966 1.00 0.00 14 SER A N 7
ATOM 4872 C CA . SER A 1 14 ? 4.671 -0.979 -8.973 1.00 0.00 14 SER A CA 7
ATOM 4873 C C . SER A 1 14 ? 3.549 -0.956 -10.026 1.00 0.00 14 SER A C 7
ATOM 4874 O O . SER A 1 14 ? 3.062 0.095 -10.413 1.00 0.00 14 SER A O 7
ATOM 4882 N N . SER A 1 15 ? 3.138 -2.109 -10.496 1.00 0.00 15 SER A N 7
ATOM 4883 C CA . SER A 1 15 ? 2.054 -2.169 -11.524 1.00 0.00 15 SER A CA 7
ATOM 4884 C C . SER A 1 15 ? 0.799 -1.489 -10.988 1.00 0.00 15 SER A C 7
ATOM 4885 O O . SER A 1 15 ? 0.150 -0.726 -11.672 1.00 0.00 15 SER A O 7
ATOM 4893 N N . ILE A 1 16 ? 0.469 -1.755 -9.765 1.00 0.00 16 ILE A N 7
ATOM 4894 C CA . ILE A 1 16 ? -0.727 -1.121 -9.158 1.00 0.00 16 ILE A CA 7
ATOM 4895 C C . ILE A 1 16 ? -0.517 0.388 -9.189 1.00 0.00 16 ILE A C 7
ATOM 4896 O O . ILE A 1 16 ? -1.394 1.130 -9.570 1.00 0.00 16 ILE A O 7
ATOM 4912 N N . ALA A 1 17 ? 0.654 0.847 -8.822 1.00 0.00 17 ALA A N 7
ATOM 4913 C CA . ALA A 1 17 ? 0.919 2.315 -8.868 1.00 0.00 17 ALA A CA 7
ATOM 4914 C C . ALA A 1 17 ? 0.564 2.839 -10.256 1.00 0.00 17 ALA A C 7
ATOM 4915 O O . ALA A 1 17 ? -0.081 3.852 -10.398 1.00 0.00 17 ALA A O 7
ATOM 4922 N N . LYS A 1 18 ? 1.003 2.153 -11.283 1.00 0.00 18 LYS A N 7
ATOM 4923 C CA . LYS A 1 18 ? 0.707 2.605 -12.675 1.00 0.00 18 LYS A CA 7
ATOM 4924 C C . LYS A 1 18 ? -0.792 2.879 -12.829 1.00 0.00 18 LYS A C 7
ATOM 4925 O O . LYS A 1 18 ? -1.192 3.819 -13.488 1.00 0.00 18 LYS A O 7
ATOM 4944 N N . ARG A 1 19 ? -1.623 2.074 -12.217 1.00 0.00 19 ARG A N 7
ATOM 4945 C CA . ARG A 1 19 ? -3.097 2.292 -12.322 1.00 0.00 19 ARG A CA 7
ATOM 4946 C C . ARG A 1 19 ? -3.444 3.710 -11.853 1.00 0.00 19 ARG A C 7
ATOM 4947 O O . ARG A 1 19 ? -4.387 4.313 -12.324 1.00 0.00 19 ARG A O 7
ATOM 4968 N N . HIS A 1 20 ? -2.688 4.247 -10.935 1.00 0.00 20 HIS A N 7
ATOM 4969 C CA . HIS A 1 20 ? -2.969 5.625 -10.444 1.00 0.00 20 HIS A CA 7
ATOM 4970 C C . HIS A 1 20 ? -1.789 6.549 -10.760 1.00 0.00 20 HIS A C 7
ATOM 4971 O O . HIS A 1 20 ? -1.704 7.638 -10.228 1.00 0.00 20 HIS A O 7
ATOM 4985 N N . GLY A 1 21 ? -0.868 6.128 -11.599 1.00 0.00 21 GLY A N 7
ATOM 4986 C CA . GLY A 1 21 ? 0.309 7.000 -11.901 1.00 0.00 21 GLY A CA 7
ATOM 4987 C C . GLY A 1 21 ? 0.902 7.462 -10.571 1.00 0.00 21 GLY A C 7
ATOM 4988 O O . GLY A 1 21 ? 1.046 8.641 -10.316 1.00 0.00 21 GLY A O 7
ATOM 4992 N N . VAL A 1 22 ? 1.201 6.532 -9.705 1.00 0.00 22 VAL A N 7
ATOM 4993 C CA . VAL A 1 22 ? 1.733 6.900 -8.365 1.00 0.00 22 VAL A CA 7
ATOM 4994 C C . VAL A 1 22 ? 3.129 6.312 -8.142 1.00 0.00 22 VAL A C 7
ATOM 4995 O O . VAL A 1 22 ? 3.630 5.546 -8.940 1.00 0.00 22 VAL A O 7
ATOM 5008 N N . ASN A 1 23 ? 3.762 6.679 -7.052 1.00 0.00 23 ASN A N 7
ATOM 5009 C CA . ASN A 1 23 ? 5.130 6.160 -6.760 1.00 0.00 23 ASN A CA 7
ATOM 5010 C C . ASN A 1 23 ? 5.067 5.116 -5.644 1.00 0.00 23 ASN A C 7
ATOM 5011 O O . ASN A 1 23 ? 5.082 5.428 -4.459 1.00 0.00 23 ASN A O 7
ATOM 5022 N N . ILE A 1 24 ? 5.010 3.869 -6.004 1.00 0.00 24 ILE A N 7
ATOM 5023 C CA . ILE A 1 24 ? 4.955 2.809 -4.968 1.00 0.00 24 ILE A CA 7
ATOM 5024 C C . ILE A 1 24 ? 6.104 3.010 -3.978 1.00 0.00 24 ILE A C 7
ATOM 5025 O O . ILE A 1 24 ? 6.016 2.616 -2.836 1.00 0.00 24 ILE A O 7
ATOM 5041 N N . LYS A 1 25 ? 7.165 3.663 -4.385 1.00 0.00 25 LYS A N 7
ATOM 5042 C CA . LYS A 1 25 ? 8.269 3.924 -3.426 1.00 0.00 25 LYS A CA 7
ATOM 5043 C C . LYS A 1 25 ? 7.706 4.806 -2.312 1.00 0.00 25 LYS A C 7
ATOM 5044 O O . LYS A 1 25 ? 7.976 4.595 -1.148 1.00 0.00 25 LYS A O 7
ATOM 5063 N N . ASP A 1 26 ? 6.882 5.770 -2.657 1.00 0.00 26 ASP A N 7
ATOM 5064 C CA . ASP A 1 26 ? 6.263 6.616 -1.606 1.00 0.00 26 ASP A CA 7
ATOM 5065 C C . ASP A 1 26 ? 5.427 5.690 -0.753 1.00 0.00 26 ASP A C 7
ATOM 5066 O O . ASP A 1 26 ? 5.405 5.782 0.459 1.00 0.00 26 ASP A O 7
ATOM 5075 N N . VAL A 1 27 ? 4.762 4.764 -1.384 1.00 0.00 27 VAL A N 7
ATOM 5076 C CA . VAL A 1 27 ? 3.958 3.785 -0.597 1.00 0.00 27 VAL A CA 7
ATOM 5077 C C . VAL A 1 27 ? 4.893 3.087 0.391 1.00 0.00 27 VAL A C 7
ATOM 5078 O O . VAL A 1 27 ? 4.582 2.931 1.559 1.00 0.00 27 VAL A O 7
ATOM 5091 N N . MET A 1 28 ? 6.059 2.696 -0.061 1.00 0.00 28 MET A N 7
ATOM 5092 C CA . MET A 1 28 ? 7.030 2.047 0.860 1.00 0.00 28 MET A CA 7
ATOM 5093 C C . MET A 1 28 ? 7.608 3.122 1.785 1.00 0.00 28 MET A C 7
ATOM 5094 O O . MET A 1 28 ? 8.227 2.830 2.787 1.00 0.00 28 MET A O 7
ATOM 5108 N N . ARG A 1 29 ? 7.405 4.369 1.452 1.00 0.00 29 ARG A N 7
ATOM 5109 C CA . ARG A 1 29 ? 7.930 5.468 2.307 1.00 0.00 29 ARG A CA 7
ATOM 5110 C C . ARG A 1 29 ? 7.061 5.593 3.560 1.00 0.00 29 ARG A C 7
ATOM 5111 O O . ARG A 1 29 ? 7.564 5.743 4.656 1.00 0.00 29 ARG A O 7
ATOM 5132 N N . TRP A 1 30 ? 5.760 5.525 3.419 1.00 0.00 30 TRP A N 7
ATOM 5133 C CA . TRP A 1 30 ? 4.890 5.637 4.629 1.00 0.00 30 TRP A CA 7
ATOM 5134 C C . TRP A 1 30 ? 4.808 4.277 5.317 1.00 0.00 30 TRP A C 7
ATOM 5135 O O . TRP A 1 30 ? 4.800 4.186 6.529 1.00 0.00 30 TRP A O 7
ATOM 5156 N N . ASN A 1 31 ? 4.749 3.213 4.561 1.00 0.00 31 ASN A N 7
ATOM 5157 C CA . ASN A 1 31 ? 4.670 1.870 5.193 1.00 0.00 31 ASN A CA 7
ATOM 5158 C C . ASN A 1 31 ? 6.050 1.221 5.192 1.00 0.00 31 ASN A C 7
ATOM 5159 O O . ASN A 1 31 ? 6.754 1.234 4.206 1.00 0.00 31 ASN A O 7
ATOM 5170 N N . SER A 1 32 ? 6.431 0.639 6.289 1.00 0.00 32 SER A N 7
ATOM 5171 C CA . SER A 1 32 ? 7.760 -0.027 6.359 1.00 0.00 32 SER A CA 7
ATOM 5172 C C . SER A 1 32 ? 7.586 -1.498 6.009 1.00 0.00 32 SER A C 7
ATOM 5173 O O . SER A 1 32 ? 7.776 -1.909 4.882 1.00 0.00 32 SER A O 7
ATOM 5181 N N . ASP A 1 33 ? 7.198 -2.285 6.962 1.00 0.00 33 ASP A N 7
ATOM 5182 C CA . ASP A 1 33 ? 6.975 -3.728 6.689 1.00 0.00 33 ASP A CA 7
ATOM 5183 C C . ASP A 1 33 ? 5.664 -3.860 5.920 1.00 0.00 33 ASP A C 7
ATOM 5184 O O . ASP A 1 33 ? 4.592 -3.731 6.477 1.00 0.00 33 ASP A O 7
ATOM 5193 N N . THR A 1 34 ? 5.735 -4.095 4.640 1.00 0.00 34 THR A N 7
ATOM 5194 C CA . THR A 1 34 ? 4.487 -4.212 3.838 1.00 0.00 34 THR A CA 7
ATOM 5195 C C . THR A 1 34 ? 3.932 -5.637 3.924 1.00 0.00 34 THR A C 7
ATOM 5196 O O . THR A 1 34 ? 3.573 -6.238 2.927 1.00 0.00 34 THR A O 7
ATOM 5207 N N . ALA A 1 35 ? 3.830 -6.177 5.109 1.00 0.00 35 ALA A N 7
ATOM 5208 C CA . ALA A 1 35 ? 3.272 -7.548 5.256 1.00 0.00 35 ALA A CA 7
ATOM 5209 C C . ALA A 1 35 ? 1.787 -7.530 4.892 1.00 0.00 35 ALA A C 7
ATOM 5210 O O . ALA A 1 35 ? 1.165 -8.562 4.733 1.00 0.00 35 ALA A O 7
ATOM 5217 N N . ASN A 1 36 ? 1.213 -6.365 4.746 1.00 0.00 36 ASN A N 7
ATOM 5218 C CA . ASN A 1 36 ? -0.222 -6.282 4.379 1.00 0.00 36 ASN A CA 7
ATOM 5219 C C . ASN A 1 36 ? -0.380 -6.418 2.862 1.00 0.00 36 ASN A C 7
ATOM 5220 O O . ASN A 1 36 ? -1.469 -6.329 2.343 1.00 0.00 36 ASN A O 7
ATOM 5231 N N . LEU A 1 37 ? 0.688 -6.637 2.133 1.00 0.00 37 LEU A N 7
ATOM 5232 C CA . LEU A 1 37 ? 0.541 -6.781 0.657 1.00 0.00 37 LEU A CA 7
ATOM 5233 C C . LEU A 1 37 ? 0.307 -8.258 0.344 1.00 0.00 37 LEU A C 7
ATOM 5234 O O . LEU A 1 37 ? 1.133 -8.923 -0.249 1.00 0.00 37 LEU A O 7
ATOM 5250 N N . GLN A 1 38 ? -0.823 -8.767 0.740 1.00 0.00 38 GLN A N 7
ATOM 5251 C CA . GLN A 1 38 ? -1.153 -10.186 0.485 1.00 0.00 38 GLN A CA 7
ATOM 5252 C C . GLN A 1 38 ? -2.236 -10.212 -0.577 1.00 0.00 38 GLN A C 7
ATOM 5253 O O . GLN A 1 38 ? -2.848 -9.194 -0.844 1.00 0.00 38 GLN A O 7
ATOM 5267 N N . PRO A 1 39 ? -2.447 -11.355 -1.158 1.00 0.00 39 PRO A N 7
ATOM 5268 C CA . PRO A 1 39 ? -3.456 -11.501 -2.205 1.00 0.00 39 PRO A CA 7
ATOM 5269 C C . PRO A 1 39 ? -4.849 -11.353 -1.599 1.00 0.00 39 PRO A C 7
ATOM 5270 O O . PRO A 1 39 ? -5.487 -12.309 -1.210 1.00 0.00 39 PRO A O 7
ATOM 5281 N N . GLY A 1 40 ? -5.303 -10.135 -1.512 1.00 0.00 40 GLY A N 7
ATOM 5282 C CA . GLY A 1 40 ? -6.638 -9.857 -0.929 1.00 0.00 40 GLY A CA 7
ATOM 5283 C C . GLY A 1 40 ? -6.506 -8.811 0.190 1.00 0.00 40 GLY A C 7
ATOM 5284 O O . GLY A 1 40 ? -7.407 -8.639 0.986 1.00 0.00 40 GLY A O 7
ATOM 5288 N N . ASP A 1 41 ? -5.397 -8.104 0.269 1.00 0.00 41 ASP A N 7
ATOM 5289 C CA . ASP A 1 41 ? -5.255 -7.084 1.351 1.00 0.00 41 ASP A CA 7
ATOM 5290 C C . ASP A 1 41 ? -5.178 -5.690 0.727 1.00 0.00 41 ASP A C 7
ATOM 5291 O O . ASP A 1 41 ? -4.707 -5.530 -0.379 1.00 0.00 41 ASP A O 7
ATOM 5300 N N . LYS A 1 42 ? -5.639 -4.681 1.419 1.00 0.00 42 LYS A N 7
ATOM 5301 C CA . LYS A 1 42 ? -5.598 -3.306 0.844 1.00 0.00 42 LYS A CA 7
ATOM 5302 C C . LYS A 1 42 ? -4.220 -2.675 1.077 1.00 0.00 42 LYS A C 7
ATOM 5303 O O . LYS A 1 42 ? -3.458 -3.105 1.919 1.00 0.00 42 LYS A O 7
ATOM 5322 N N . LEU A 1 43 ? -3.893 -1.672 0.306 1.00 0.00 43 LEU A N 7
ATOM 5323 C CA . LEU A 1 43 ? -2.566 -1.013 0.438 1.00 0.00 43 LEU A CA 7
ATOM 5324 C C . LEU A 1 43 ? -2.719 0.505 0.359 1.00 0.00 43 LEU A C 7
ATOM 5325 O O . LEU A 1 43 ? -3.443 1.022 -0.470 1.00 0.00 43 LEU A O 7
ATOM 5341 N N . THR A 1 44 ? -2.037 1.219 1.212 1.00 0.00 44 THR A N 7
ATOM 5342 C CA . THR A 1 44 ? -2.130 2.699 1.193 1.00 0.00 44 THR A CA 7
ATOM 5343 C C . THR A 1 44 ? -1.409 3.254 -0.034 1.00 0.00 44 THR A C 7
ATOM 5344 O O . THR A 1 44 ? -0.213 3.101 -0.187 1.00 0.00 44 THR A O 7
ATOM 5355 N N . LEU A 1 45 ? -2.117 3.933 -0.887 1.00 0.00 45 LEU A N 7
ATOM 5356 C CA . LEU A 1 45 ? -1.464 4.541 -2.071 1.00 0.00 45 LEU A CA 7
ATOM 5357 C C . LEU A 1 45 ? -1.486 6.054 -1.877 1.00 0.00 45 LEU A C 7
ATOM 5358 O O . LEU A 1 45 ? -1.962 6.787 -2.721 1.00 0.00 45 LEU A O 7
ATOM 5374 N N . PHE A 1 46 ? -0.957 6.529 -0.771 1.00 0.00 46 PHE A N 7
ATOM 5375 C CA . PHE A 1 46 ? -0.919 8.003 -0.531 1.00 0.00 46 PHE A CA 7
ATOM 5376 C C . PHE A 1 46 ? -0.270 8.656 -1.745 1.00 0.00 46 PHE A C 7
ATOM 5377 O O . PHE A 1 46 ? -0.470 9.819 -2.032 1.00 0.00 46 PHE A O 7
ATOM 5394 N N . VAL A 1 47 ? 0.510 7.878 -2.450 1.00 0.00 47 VAL A N 7
ATOM 5395 C CA . VAL A 1 47 ? 1.211 8.343 -3.664 1.00 0.00 47 VAL A CA 7
ATOM 5396 C C . VAL A 1 47 ? 0.313 9.273 -4.482 1.00 0.00 47 VAL A C 7
ATOM 5397 O O . VAL A 1 47 ? -0.883 9.076 -4.582 1.00 0.00 47 VAL A O 7
ATOM 5410 N N . LYS A 1 48 ? 0.885 10.286 -5.073 1.00 0.00 48 LYS A N 7
ATOM 5411 C CA . LYS A 1 48 ? 0.074 11.230 -5.890 1.00 0.00 48 LYS A CA 7
ATOM 5412 C C . LYS A 1 48 ? 0.483 11.110 -7.359 1.00 0.00 48 LYS A C 7
ATOM 5413 O O . LYS A 1 48 ? -0.033 11.869 -8.162 1.00 0.00 48 LYS A O 7
ATOM 5433 N N . ASP A 1 1 ? -6.711 12.930 0.454 1.00 0.00 1 ASP A N 8
ATOM 5434 C CA . ASP A 1 1 ? -7.303 11.700 1.052 1.00 0.00 1 ASP A CA 8
ATOM 5435 C C . ASP A 1 1 ? -6.300 10.549 0.949 1.00 0.00 1 ASP A C 8
ATOM 5436 O O . ASP A 1 1 ? -5.288 10.653 0.286 1.00 0.00 1 ASP A O 8
ATOM 5447 N N . SER A 1 2 ? -6.576 9.452 1.597 1.00 0.00 2 SER A N 8
ATOM 5448 C CA . SER A 1 2 ? -5.642 8.295 1.534 1.00 0.00 2 SER A CA 8
ATOM 5449 C C . SER A 1 2 ? -6.195 7.245 0.569 1.00 0.00 2 SER A C 8
ATOM 5450 O O . SER A 1 2 ? -7.371 6.936 0.577 1.00 0.00 2 SER A O 8
ATOM 5458 N N . ILE A 1 3 ? -5.356 6.693 -0.260 1.00 0.00 3 ILE A N 8
ATOM 5459 C CA . ILE A 1 3 ? -5.824 5.667 -1.218 1.00 0.00 3 ILE A CA 8
ATOM 5460 C C . ILE A 1 3 ? -5.658 4.283 -0.589 1.00 0.00 3 ILE A C 8
ATOM 5461 O O . ILE A 1 3 ? -4.646 3.982 0.008 1.00 0.00 3 ILE A O 8
ATOM 5477 N N . THR A 1 4 ? -6.634 3.433 -0.724 1.00 0.00 4 THR A N 8
ATOM 5478 C CA . THR A 1 4 ? -6.511 2.067 -0.144 1.00 0.00 4 THR A CA 8
ATOM 5479 C C . THR A 1 4 ? -6.721 1.050 -1.260 1.00 0.00 4 THR A C 8
ATOM 5480 O O . THR A 1 4 ? -7.790 0.958 -1.831 1.00 0.00 4 THR A O 8
ATOM 5491 N N . TYR A 1 5 ? -5.710 0.299 -1.595 1.00 0.00 5 TYR A N 8
ATOM 5492 C CA . TYR A 1 5 ? -5.871 -0.688 -2.696 1.00 0.00 5 TYR A CA 8
ATOM 5493 C C . TYR A 1 5 ? -5.645 -2.099 -2.183 1.00 0.00 5 TYR A C 8
ATOM 5494 O O . TYR A 1 5 ? -4.762 -2.356 -1.392 1.00 0.00 5 TYR A O 8
ATOM 5512 N N . ARG A 1 6 ? -6.446 -3.022 -2.633 1.00 0.00 6 ARG A N 8
ATOM 5513 C CA . ARG A 1 6 ? -6.281 -4.418 -2.176 1.00 0.00 6 ARG A CA 8
ATOM 5514 C C . ARG A 1 6 ? -5.355 -5.151 -3.131 1.00 0.00 6 ARG A C 8
ATOM 5515 O O . ARG A 1 6 ? -5.606 -5.257 -4.315 1.00 0.00 6 ARG A O 8
ATOM 5536 N N . VAL A 1 7 ? -4.281 -5.646 -2.610 1.00 0.00 7 VAL A N 8
ATOM 5537 C CA . VAL A 1 7 ? -3.303 -6.374 -3.447 1.00 0.00 7 VAL A CA 8
ATOM 5538 C C . VAL A 1 7 ? -3.853 -7.761 -3.750 1.00 0.00 7 VAL A C 8
ATOM 5539 O O . VAL A 1 7 ? -3.965 -8.587 -2.883 1.00 0.00 7 VAL A O 8
ATOM 5552 N N . ARG A 1 8 ? -4.203 -8.015 -4.974 1.00 0.00 8 ARG A N 8
ATOM 5553 C CA . ARG A 1 8 ? -4.762 -9.352 -5.324 1.00 0.00 8 ARG A CA 8
ATOM 5554 C C . ARG A 1 8 ? -3.663 -10.214 -5.937 1.00 0.00 8 ARG A C 8
ATOM 5555 O O . ARG A 1 8 ? -2.656 -9.710 -6.386 1.00 0.00 8 ARG A O 8
ATOM 5576 N N . LYS A 1 9 ? -3.833 -11.510 -5.955 1.00 0.00 9 LYS A N 8
ATOM 5577 C CA . LYS A 1 9 ? -2.775 -12.379 -6.545 1.00 0.00 9 LYS A CA 8
ATOM 5578 C C . LYS A 1 9 ? -2.487 -11.905 -7.968 1.00 0.00 9 LYS A C 8
ATOM 5579 O O . LYS A 1 9 ? -3.378 -11.526 -8.703 1.00 0.00 9 LYS A O 8
ATOM 5598 N N . GLY A 1 10 ? -1.244 -11.893 -8.353 1.00 0.00 10 GLY A N 8
ATOM 5599 C CA . GLY A 1 10 ? -0.893 -11.415 -9.718 1.00 0.00 10 GLY A CA 8
ATOM 5600 C C . GLY A 1 10 ? -0.704 -9.889 -9.696 1.00 0.00 10 GLY A C 8
ATOM 5601 O O . GLY A 1 10 ? -0.190 -9.308 -10.632 1.00 0.00 10 GLY A O 8
ATOM 5605 N N . ASP A 1 11 ? -1.113 -9.232 -8.637 1.00 0.00 11 ASP A N 8
ATOM 5606 C CA . ASP A 1 11 ? -0.953 -7.753 -8.563 1.00 0.00 11 ASP A CA 8
ATOM 5607 C C . ASP A 1 11 ? 0.458 -7.428 -8.082 1.00 0.00 11 ASP A C 8
ATOM 5608 O O . ASP A 1 11 ? 1.092 -8.218 -7.411 1.00 0.00 11 ASP A O 8
ATOM 5617 N N . SER A 1 12 ? 0.954 -6.271 -8.415 1.00 0.00 12 SER A N 8
ATOM 5618 C CA . SER A 1 12 ? 2.321 -5.896 -7.972 1.00 0.00 12 SER A CA 8
ATOM 5619 C C . SER A 1 12 ? 2.273 -4.530 -7.290 1.00 0.00 12 SER A C 8
ATOM 5620 O O . SER A 1 12 ? 1.492 -3.683 -7.644 1.00 0.00 12 SER A O 8
ATOM 5628 N N . LEU A 1 13 ? 3.108 -4.317 -6.318 1.00 0.00 13 LEU A N 8
ATOM 5629 C CA . LEU A 1 13 ? 3.129 -3.004 -5.608 1.00 0.00 13 LEU A CA 8
ATOM 5630 C C . LEU A 1 13 ? 3.376 -1.894 -6.624 1.00 0.00 13 LEU A C 8
ATOM 5631 O O . LEU A 1 13 ? 2.577 -0.987 -6.770 1.00 0.00 13 LEU A O 8
ATOM 5647 N N . SER A 1 14 ? 4.459 -1.964 -7.343 1.00 0.00 14 SER A N 8
ATOM 5648 C CA . SER A 1 14 ? 4.745 -0.913 -8.356 1.00 0.00 14 SER A CA 8
ATOM 5649 C C . SER A 1 14 ? 3.640 -0.907 -9.426 1.00 0.00 14 SER A C 8
ATOM 5650 O O . SER A 1 14 ? 3.144 0.136 -9.819 1.00 0.00 14 SER A O 8
ATOM 5658 N N . SER A 1 15 ? 3.254 -2.066 -9.902 1.00 0.00 15 SER A N 8
ATOM 5659 C CA . SER A 1 15 ? 2.188 -2.137 -10.948 1.00 0.00 15 SER A CA 8
ATOM 5660 C C . SER A 1 15 ? 0.921 -1.468 -10.432 1.00 0.00 15 SER A C 8
ATOM 5661 O O . SER A 1 15 ? 0.264 -0.725 -11.133 1.00 0.00 15 SER A O 8
ATOM 5669 N N . ILE A 1 16 ? 0.592 -1.714 -9.205 1.00 0.00 16 ILE A N 8
ATOM 5670 C CA . ILE A 1 16 ? -0.615 -1.088 -8.610 1.00 0.00 16 ILE A CA 8
ATOM 5671 C C . ILE A 1 16 ? -0.420 0.423 -8.637 1.00 0.00 16 ILE A C 8
ATOM 5672 O O . ILE A 1 16 ? -1.302 1.154 -9.026 1.00 0.00 16 ILE A O 8
ATOM 5688 N N . ALA A 1 17 ? 0.743 0.895 -8.259 1.00 0.00 17 ALA A N 8
ATOM 5689 C CA . ALA A 1 17 ? 0.993 2.365 -8.303 1.00 0.00 17 ALA A CA 8
ATOM 5690 C C . ALA A 1 17 ? 0.640 2.878 -9.695 1.00 0.00 17 ALA A C 8
ATOM 5691 O O . ALA A 1 17 ? -0.023 3.879 -9.848 1.00 0.00 17 ALA A O 8
ATOM 5698 N N . LYS A 1 18 ? 1.099 2.193 -10.716 1.00 0.00 18 LYS A N 8
ATOM 5699 C CA . LYS A 1 18 ? 0.800 2.631 -12.112 1.00 0.00 18 LYS A CA 8
ATOM 5700 C C . LYS A 1 18 ? -0.706 2.856 -12.273 1.00 0.00 18 LYS A C 8
ATOM 5701 O O . LYS A 1 18 ? -1.134 3.770 -12.950 1.00 0.00 18 LYS A O 8
ATOM 5720 N N . ARG A 1 19 ? -1.510 2.038 -11.643 1.00 0.00 19 ARG A N 8
ATOM 5721 C CA . ARG A 1 19 ? -2.989 2.206 -11.744 1.00 0.00 19 ARG A CA 8
ATOM 5722 C C . ARG A 1 19 ? -3.378 3.620 -11.296 1.00 0.00 19 ARG A C 8
ATOM 5723 O O . ARG A 1 19 ? -4.333 4.192 -11.780 1.00 0.00 19 ARG A O 8
ATOM 5744 N N . HIS A 1 20 ? -2.638 4.190 -10.382 1.00 0.00 20 HIS A N 8
ATOM 5745 C CA . HIS A 1 20 ? -2.957 5.568 -9.914 1.00 0.00 20 HIS A CA 8
ATOM 5746 C C . HIS A 1 20 ? -1.799 6.517 -10.245 1.00 0.00 20 HIS A C 8
ATOM 5747 O O . HIS A 1 20 ? -1.737 7.614 -9.726 1.00 0.00 20 HIS A O 8
ATOM 5761 N N . GLY A 1 21 ? -0.874 6.109 -11.084 1.00 0.00 21 GLY A N 8
ATOM 5762 C CA . GLY A 1 21 ? 0.281 7.002 -11.403 1.00 0.00 21 GLY A CA 8
ATOM 5763 C C . GLY A 1 21 ? 0.882 7.484 -10.084 1.00 0.00 21 GLY A C 8
ATOM 5764 O O . GLY A 1 21 ? 1.012 8.667 -9.841 1.00 0.00 21 GLY A O 8
ATOM 5768 N N . VAL A 1 22 ? 1.208 6.568 -9.215 1.00 0.00 22 VAL A N 8
ATOM 5769 C CA . VAL A 1 22 ? 1.752 6.956 -7.884 1.00 0.00 22 VAL A CA 8
ATOM 5770 C C . VAL A 1 22 ? 3.152 6.373 -7.667 1.00 0.00 22 VAL A C 8
ATOM 5771 O O . VAL A 1 22 ? 3.644 5.592 -8.457 1.00 0.00 22 VAL A O 8
ATOM 5784 N N . ASN A 1 23 ? 3.800 6.758 -6.591 1.00 0.00 23 ASN A N 8
ATOM 5785 C CA . ASN A 1 23 ? 5.172 6.242 -6.309 1.00 0.00 23 ASN A CA 8
ATOM 5786 C C . ASN A 1 23 ? 5.124 5.225 -5.164 1.00 0.00 23 ASN A C 8
ATOM 5787 O O . ASN A 1 23 ? 5.153 5.567 -3.990 1.00 0.00 23 ASN A O 8
ATOM 5798 N N . ILE A 1 24 ? 5.062 3.969 -5.491 1.00 0.00 24 ILE A N 8
ATOM 5799 C CA . ILE A 1 24 ? 5.022 2.934 -4.427 1.00 0.00 24 ILE A CA 8
ATOM 5800 C C . ILE A 1 24 ? 6.173 3.165 -3.446 1.00 0.00 24 ILE A C 8
ATOM 5801 O O . ILE A 1 24 ? 6.092 2.795 -2.296 1.00 0.00 24 ILE A O 8
ATOM 5817 N N . LYS A 1 25 ? 7.225 3.821 -3.869 1.00 0.00 25 LYS A N 8
ATOM 5818 C CA . LYS A 1 25 ? 8.328 4.118 -2.920 1.00 0.00 25 LYS A CA 8
ATOM 5819 C C . LYS A 1 25 ? 7.756 5.007 -1.827 1.00 0.00 25 LYS A C 8
ATOM 5820 O O . LYS A 1 25 ? 7.985 4.793 -0.656 1.00 0.00 25 LYS A O 8
ATOM 5839 N N . ASP A 1 26 ? 6.970 5.988 -2.204 1.00 0.00 26 ASP A N 8
ATOM 5840 C CA . ASP A 1 26 ? 6.343 6.854 -1.177 1.00 0.00 26 ASP A CA 8
ATOM 5841 C C . ASP A 1 26 ? 5.518 5.940 -0.299 1.00 0.00 26 ASP A C 8
ATOM 5842 O O . ASP A 1 26 ? 5.491 6.063 0.913 1.00 0.00 26 ASP A O 8
ATOM 5851 N N . VAL A 1 27 ? 4.876 4.983 -0.908 1.00 0.00 27 VAL A N 8
ATOM 5852 C CA . VAL A 1 27 ? 4.089 4.009 -0.099 1.00 0.00 27 VAL A CA 8
ATOM 5853 C C . VAL A 1 27 ? 5.045 3.338 0.886 1.00 0.00 27 VAL A C 8
ATOM 5854 O O . VAL A 1 27 ? 4.740 3.176 2.053 1.00 0.00 27 VAL A O 8
ATOM 5867 N N . MET A 1 28 ? 6.222 2.980 0.433 1.00 0.00 28 MET A N 8
ATOM 5868 C CA . MET A 1 28 ? 7.210 2.361 1.358 1.00 0.00 28 MET A CA 8
ATOM 5869 C C . MET A 1 28 ? 7.752 3.455 2.283 1.00 0.00 28 MET A C 8
ATOM 5870 O O . MET A 1 28 ? 8.396 3.182 3.276 1.00 0.00 28 MET A O 8
ATOM 5884 N N . ARG A 1 29 ? 7.495 4.695 1.960 1.00 0.00 29 ARG A N 8
ATOM 5885 C CA . ARG A 1 29 ? 7.985 5.811 2.812 1.00 0.00 29 ARG A CA 8
ATOM 5886 C C . ARG A 1 29 ? 7.103 5.918 4.058 1.00 0.00 29 ARG A C 8
ATOM 5887 O O . ARG A 1 29 ? 7.595 6.063 5.159 1.00 0.00 29 ARG A O 8
ATOM 5908 N N . TRP A 1 30 ? 5.806 5.843 3.903 1.00 0.00 30 TRP A N 8
ATOM 5909 C CA . TRP A 1 30 ? 4.925 5.938 5.108 1.00 0.00 30 TRP A CA 8
ATOM 5910 C C . TRP A 1 30 ? 4.860 4.574 5.791 1.00 0.00 30 TRP A C 8
ATOM 5911 O O . TRP A 1 30 ? 4.826 4.480 7.002 1.00 0.00 30 TRP A O 8
ATOM 5932 N N . ASN A 1 31 ? 4.845 3.514 5.031 1.00 0.00 31 ASN A N 8
ATOM 5933 C CA . ASN A 1 31 ? 4.786 2.165 5.652 1.00 0.00 31 ASN A CA 8
ATOM 5934 C C . ASN A 1 31 ? 6.203 1.636 5.848 1.00 0.00 31 ASN A C 8
ATOM 5935 O O . ASN A 1 31 ? 7.046 1.755 4.984 1.00 0.00 31 ASN A O 8
ATOM 5946 N N . SER A 1 32 ? 6.466 1.048 6.976 1.00 0.00 32 SER A N 8
ATOM 5947 C CA . SER A 1 32 ? 7.830 0.502 7.233 1.00 0.00 32 SER A CA 8
ATOM 5948 C C . SER A 1 32 ? 7.806 -1.015 7.073 1.00 0.00 32 SER A C 8
ATOM 5949 O O . SER A 1 32 ? 8.815 -1.641 6.814 1.00 0.00 32 SER A O 8
ATOM 5957 N N . ASP A 1 33 ? 6.659 -1.604 7.216 1.00 0.00 33 ASP A N 8
ATOM 5958 C CA . ASP A 1 33 ? 6.543 -3.076 7.068 1.00 0.00 33 ASP A CA 8
ATOM 5959 C C . ASP A 1 33 ? 5.357 -3.378 6.155 1.00 0.00 33 ASP A C 8
ATOM 5960 O O . ASP A 1 33 ? 4.221 -3.401 6.586 1.00 0.00 33 ASP A O 8
ATOM 5969 N N . THR A 1 34 ? 5.609 -3.601 4.896 1.00 0.00 34 THR A N 8
ATOM 5970 C CA . THR A 1 34 ? 4.492 -3.892 3.956 1.00 0.00 34 THR A CA 8
ATOM 5971 C C . THR A 1 34 ? 4.218 -5.399 3.917 1.00 0.00 34 THR A C 8
ATOM 5972 O O . THR A 1 34 ? 3.806 -5.943 2.908 1.00 0.00 34 THR A O 8
ATOM 5983 N N . ALA A 1 35 ? 4.419 -6.080 5.017 1.00 0.00 35 ALA A N 8
ATOM 5984 C CA . ALA A 1 35 ? 4.148 -7.542 5.047 1.00 0.00 35 ALA A CA 8
ATOM 5985 C C . ALA A 1 35 ? 2.645 -7.789 4.897 1.00 0.00 35 ALA A C 8
ATOM 5986 O O . ALA A 1 35 ? 2.207 -8.914 4.762 1.00 0.00 35 ALA A O 8
ATOM 5993 N N . ASN A 1 36 ? 1.850 -6.750 4.903 1.00 0.00 36 ASN A N 8
ATOM 5994 C CA . ASN A 1 36 ? 0.390 -6.941 4.745 1.00 0.00 36 ASN A CA 8
ATOM 5995 C C . ASN A 1 36 ? 0.042 -7.013 3.257 1.00 0.00 36 ASN A C 8
ATOM 5996 O O . ASN A 1 36 ? -1.111 -7.088 2.897 1.00 0.00 36 ASN A O 8
ATOM 6007 N N . LEU A 1 37 ? 1.018 -6.991 2.379 1.00 0.00 37 LEU A N 8
ATOM 6008 C CA . LEU A 1 37 ? 0.690 -7.066 0.926 1.00 0.00 37 LEU A CA 8
ATOM 6009 C C . LEU A 1 37 ? 0.356 -8.515 0.579 1.00 0.00 37 LEU A C 8
ATOM 6010 O O . LEU A 1 37 ? 1.129 -9.217 -0.041 1.00 0.00 37 LEU A O 8
ATOM 6026 N N . GLN A 1 38 ? -0.802 -8.960 0.975 1.00 0.00 38 GLN A N 8
ATOM 6027 C CA . GLN A 1 38 ? -1.228 -10.346 0.689 1.00 0.00 38 GLN A CA 8
ATOM 6028 C C . GLN A 1 38 ? -2.326 -10.270 -0.355 1.00 0.00 38 GLN A C 8
ATOM 6029 O O . GLN A 1 38 ? -2.885 -9.211 -0.571 1.00 0.00 38 GLN A O 8
ATOM 6043 N N . PRO A 1 39 ? -2.611 -11.378 -0.974 1.00 0.00 39 PRO A N 8
ATOM 6044 C CA . PRO A 1 39 ? -3.646 -11.428 -2.004 1.00 0.00 39 PRO A CA 8
ATOM 6045 C C . PRO A 1 39 ? -5.018 -11.232 -1.363 1.00 0.00 39 PRO A C 8
ATOM 6046 O O . PRO A 1 39 ? -5.716 -12.171 -1.036 1.00 0.00 39 PRO A O 8
ATOM 6057 N N . GLY A 1 40 ? -5.389 -9.997 -1.178 1.00 0.00 40 GLY A N 8
ATOM 6058 C CA . GLY A 1 40 ? -6.694 -9.673 -0.550 1.00 0.00 40 GLY A CA 8
ATOM 6059 C C . GLY A 1 40 ? -6.487 -8.692 0.613 1.00 0.00 40 GLY A C 8
ATOM 6060 O O . GLY A 1 40 ? -7.364 -8.515 1.434 1.00 0.00 40 GLY A O 8
ATOM 6064 N N . ASP A 1 41 ? -5.341 -8.046 0.706 1.00 0.00 41 ASP A N 8
ATOM 6065 C CA . ASP A 1 41 ? -5.136 -7.091 1.836 1.00 0.00 41 ASP A CA 8
ATOM 6066 C C . ASP A 1 41 ? -5.112 -5.658 1.302 1.00 0.00 41 ASP A C 8
ATOM 6067 O O . ASP A 1 41 ? -4.750 -5.420 0.171 1.00 0.00 41 ASP A O 8
ATOM 6076 N N . LYS A 1 42 ? -5.502 -4.702 2.107 1.00 0.00 42 LYS A N 8
ATOM 6077 C CA . LYS A 1 42 ? -5.517 -3.287 1.641 1.00 0.00 42 LYS A CA 8
ATOM 6078 C C . LYS A 1 42 ? -4.123 -2.670 1.772 1.00 0.00 42 LYS A C 8
ATOM 6079 O O . LYS A 1 42 ? -3.299 -3.125 2.541 1.00 0.00 42 LYS A O 8
ATOM 6098 N N . LEU A 1 43 ? -3.849 -1.651 1.000 1.00 0.00 43 LEU A N 8
ATOM 6099 C CA . LEU A 1 43 ? -2.508 -1.011 1.044 1.00 0.00 43 LEU A CA 8
ATOM 6100 C C . LEU A 1 43 ? -2.642 0.510 0.930 1.00 0.00 43 LEU A C 8
ATOM 6101 O O . LEU A 1 43 ? -3.398 1.018 0.125 1.00 0.00 43 LEU A O 8
ATOM 6117 N N . THR A 1 44 ? -1.914 1.238 1.734 1.00 0.00 44 THR A N 8
ATOM 6118 C CA . THR A 1 44 ? -1.992 2.720 1.684 1.00 0.00 44 THR A CA 8
ATOM 6119 C C . THR A 1 44 ? -1.311 3.249 0.421 1.00 0.00 44 THR A C 8
ATOM 6120 O O . THR A 1 44 ? -0.171 2.940 0.143 1.00 0.00 44 THR A O 8
ATOM 6131 N N . LEU A 1 45 ? -1.988 4.078 -0.318 1.00 0.00 45 LEU A N 8
ATOM 6132 C CA . LEU A 1 45 ? -1.371 4.673 -1.530 1.00 0.00 45 LEU A CA 8
ATOM 6133 C C . LEU A 1 45 ? -1.414 6.190 -1.371 1.00 0.00 45 LEU A C 8
ATOM 6134 O O . LEU A 1 45 ? -1.908 6.896 -2.229 1.00 0.00 45 LEU A O 8
ATOM 6150 N N . PHE A 1 46 ? -0.886 6.700 -0.282 1.00 0.00 46 PHE A N 8
ATOM 6151 C CA . PHE A 1 46 ? -0.873 8.179 -0.077 1.00 0.00 46 PHE A CA 8
ATOM 6152 C C . PHE A 1 46 ? -0.215 8.815 -1.296 1.00 0.00 46 PHE A C 8
ATOM 6153 O O . PHE A 1 46 ? -0.416 9.975 -1.596 1.00 0.00 46 PHE A O 8
ATOM 6170 N N . VAL A 1 47 ? 0.573 8.032 -1.984 1.00 0.00 47 VAL A N 8
ATOM 6171 C CA . VAL A 1 47 ? 1.287 8.485 -3.196 1.00 0.00 47 VAL A CA 8
ATOM 6172 C C . VAL A 1 47 ? 0.410 9.440 -4.012 1.00 0.00 47 VAL A C 8
ATOM 6173 O O . VAL A 1 47 ? -0.776 9.231 -4.176 1.00 0.00 47 VAL A O 8
ATOM 6186 N N . LYS A 1 48 ? 0.990 10.493 -4.519 1.00 0.00 48 LYS A N 8
ATOM 6187 C CA . LYS A 1 48 ? 0.203 11.471 -5.320 1.00 0.00 48 LYS A CA 8
ATOM 6188 C C . LYS A 1 48 ? 0.541 11.303 -6.803 1.00 0.00 48 LYS A C 8
ATOM 6189 O O . LYS A 1 48 ? 1.137 10.295 -7.143 1.00 0.00 48 LYS A O 8
ATOM 6209 N N . ASP A 1 1 ? -8.826 11.551 0.146 1.00 0.00 1 ASP A N 9
ATOM 6210 C CA . ASP A 1 1 ? -7.921 11.743 1.314 1.00 0.00 1 ASP A CA 9
ATOM 6211 C C . ASP A 1 1 ? -6.779 10.726 1.241 1.00 0.00 1 ASP A C 9
ATOM 6212 O O . ASP A 1 1 ? -5.673 11.050 0.856 1.00 0.00 1 ASP A O 9
ATOM 6223 N N . SER A 1 2 ? -7.038 9.500 1.606 1.00 0.00 2 SER A N 9
ATOM 6224 C CA . SER A 1 2 ? -5.968 8.465 1.553 1.00 0.00 2 SER A CA 9
ATOM 6225 C C . SER A 1 2 ? -6.391 7.354 0.593 1.00 0.00 2 SER A C 9
ATOM 6226 O O . SER A 1 2 ? -7.542 6.968 0.544 1.00 0.00 2 SER A O 9
ATOM 6234 N N . ILE A 1 3 ? -5.472 6.837 -0.173 1.00 0.00 3 ILE A N 9
ATOM 6235 C CA . ILE A 1 3 ? -5.826 5.760 -1.122 1.00 0.00 3 ILE A CA 9
ATOM 6236 C C . ILE A 1 3 ? -5.618 4.402 -0.452 1.00 0.00 3 ILE A C 9
ATOM 6237 O O . ILE A 1 3 ? -4.611 4.159 0.178 1.00 0.00 3 ILE A O 9
ATOM 6253 N N . THR A 1 4 ? -6.557 3.513 -0.596 1.00 0.00 4 THR A N 9
ATOM 6254 C CA . THR A 1 4 ? -6.411 2.164 0.015 1.00 0.00 4 THR A CA 9
ATOM 6255 C C . THR A 1 4 ? -6.594 1.122 -1.083 1.00 0.00 4 THR A C 9
ATOM 6256 O O . THR A 1 4 ? -7.658 0.999 -1.657 1.00 0.00 4 THR A O 9
ATOM 6267 N N . TYR A 1 5 ? -5.568 0.382 -1.400 1.00 0.00 5 TYR A N 9
ATOM 6268 C CA . TYR A 1 5 ? -5.708 -0.627 -2.484 1.00 0.00 5 TYR A CA 9
ATOM 6269 C C . TYR A 1 5 ? -5.483 -2.028 -1.942 1.00 0.00 5 TYR A C 9
ATOM 6270 O O . TYR A 1 5 ? -4.579 -2.277 -1.173 1.00 0.00 5 TYR A O 9
ATOM 6288 N N . ARG A 1 6 ? -6.303 -2.954 -2.348 1.00 0.00 6 ARG A N 9
ATOM 6289 C CA . ARG A 1 6 ? -6.131 -4.341 -1.864 1.00 0.00 6 ARG A CA 9
ATOM 6290 C C . ARG A 1 6 ? -5.170 -5.069 -2.793 1.00 0.00 6 ARG A C 9
ATOM 6291 O O . ARG A 1 6 ? -5.335 -5.100 -3.995 1.00 0.00 6 ARG A O 9
ATOM 6312 N N . VAL A 1 7 ? -4.154 -5.638 -2.230 1.00 0.00 7 VAL A N 9
ATOM 6313 C CA . VAL A 1 7 ? -3.153 -6.356 -3.048 1.00 0.00 7 VAL A CA 9
ATOM 6314 C C . VAL A 1 7 ? -3.677 -7.753 -3.353 1.00 0.00 7 VAL A C 9
ATOM 6315 O O . VAL A 1 7 ? -3.782 -8.582 -2.483 1.00 0.00 7 VAL A O 9
ATOM 6328 N N . ARG A 1 8 ? -4.011 -8.017 -4.579 1.00 0.00 8 ARG A N 9
ATOM 6329 C CA . ARG A 1 8 ? -4.541 -9.363 -4.933 1.00 0.00 8 ARG A CA 9
ATOM 6330 C C . ARG A 1 8 ? -3.419 -10.205 -5.532 1.00 0.00 8 ARG A C 9
ATOM 6331 O O . ARG A 1 8 ? -2.415 -9.683 -5.968 1.00 0.00 8 ARG A O 9
ATOM 6352 N N . LYS A 1 9 ? -3.567 -11.502 -5.548 1.00 0.00 9 LYS A N 9
ATOM 6353 C CA . LYS A 1 9 ? -2.489 -12.354 -6.123 1.00 0.00 9 LYS A CA 9
ATOM 6354 C C . LYS A 1 9 ? -2.190 -11.875 -7.543 1.00 0.00 9 LYS A C 9
ATOM 6355 O O . LYS A 1 9 ? -3.080 -11.545 -8.300 1.00 0.00 9 LYS A O 9
ATOM 6374 N N . GLY A 1 10 ? -0.940 -11.810 -7.898 1.00 0.00 10 GLY A N 9
ATOM 6375 C CA . GLY A 1 10 ? -0.578 -11.326 -9.260 1.00 0.00 10 GLY A CA 9
ATOM 6376 C C . GLY A 1 10 ? -0.408 -9.798 -9.236 1.00 0.00 10 GLY A C 9
ATOM 6377 O O . GLY A 1 10 ? 0.162 -9.218 -10.139 1.00 0.00 10 GLY A O 9
ATOM 6381 N N . ASP A 1 11 ? -0.896 -9.139 -8.212 1.00 0.00 11 ASP A N 9
ATOM 6382 C CA . ASP A 1 11 ? -0.759 -7.657 -8.140 1.00 0.00 11 ASP A CA 9
ATOM 6383 C C . ASP A 1 11 ? 0.640 -7.303 -7.643 1.00 0.00 11 ASP A C 9
ATOM 6384 O O . ASP A 1 11 ? 1.174 -7.945 -6.760 1.00 0.00 11 ASP A O 9
ATOM 6393 N N . SER A 1 12 ? 1.235 -6.286 -8.198 1.00 0.00 12 SER A N 9
ATOM 6394 C CA . SER A 1 12 ? 2.597 -5.889 -7.750 1.00 0.00 12 SER A CA 9
ATOM 6395 C C . SER A 1 12 ? 2.521 -4.508 -7.105 1.00 0.00 12 SER A C 9
ATOM 6396 O O . SER A 1 12 ? 1.816 -3.645 -7.565 1.00 0.00 12 SER A O 9
ATOM 6404 N N . LEU A 1 13 ? 3.246 -4.303 -6.045 1.00 0.00 13 LEU A N 9
ATOM 6405 C CA . LEU A 1 13 ? 3.233 -2.979 -5.350 1.00 0.00 13 LEU A CA 9
ATOM 6406 C C . LEU A 1 13 ? 3.469 -1.867 -6.372 1.00 0.00 13 LEU A C 9
ATOM 6407 O O . LEU A 1 13 ? 2.654 -0.974 -6.525 1.00 0.00 13 LEU A O 9
ATOM 6423 N N . SER A 1 14 ? 4.557 -1.921 -7.084 1.00 0.00 14 SER A N 9
ATOM 6424 C CA . SER A 1 14 ? 4.826 -0.867 -8.099 1.00 0.00 14 SER A CA 9
ATOM 6425 C C . SER A 1 14 ? 3.707 -0.858 -9.156 1.00 0.00 14 SER A C 9
ATOM 6426 O O . SER A 1 14 ? 3.219 0.186 -9.552 1.00 0.00 14 SER A O 9
ATOM 6434 N N . SER A 1 15 ? 3.303 -2.018 -9.617 1.00 0.00 15 SER A N 9
ATOM 6435 C CA . SER A 1 15 ? 2.223 -2.088 -10.648 1.00 0.00 15 SER A CA 9
ATOM 6436 C C . SER A 1 15 ? 0.972 -1.392 -10.129 1.00 0.00 15 SER A C 9
ATOM 6437 O O . SER A 1 15 ? 0.353 -0.603 -10.817 1.00 0.00 15 SER A O 9
ATOM 6445 N N . ILE A 1 16 ? 0.608 -1.674 -8.921 1.00 0.00 16 ILE A N 9
ATOM 6446 C CA . ILE A 1 16 ? -0.590 -1.030 -8.326 1.00 0.00 16 ILE A CA 9
ATOM 6447 C C . ILE A 1 16 ? -0.381 0.478 -8.357 1.00 0.00 16 ILE A C 9
ATOM 6448 O O . ILE A 1 16 ? -1.250 1.216 -8.767 1.00 0.00 16 ILE A O 9
ATOM 6464 N N . ALA A 1 17 ? 0.779 0.940 -7.957 1.00 0.00 17 ALA A N 9
ATOM 6465 C CA . ALA A 1 17 ? 1.045 2.409 -8.000 1.00 0.00 17 ALA A CA 9
ATOM 6466 C C . ALA A 1 17 ? 0.707 2.934 -9.392 1.00 0.00 17 ALA A C 9
ATOM 6467 O O . ALA A 1 17 ? 0.056 3.944 -9.543 1.00 0.00 17 ALA A O 9
ATOM 6474 N N . LYS A 1 18 ? 1.164 2.251 -10.413 1.00 0.00 18 LYS A N 9
ATOM 6475 C CA . LYS A 1 18 ? 0.887 2.703 -11.809 1.00 0.00 18 LYS A CA 9
ATOM 6476 C C . LYS A 1 18 ? -0.611 2.975 -11.983 1.00 0.00 18 LYS A C 9
ATOM 6477 O O . LYS A 1 18 ? -1.003 3.911 -12.652 1.00 0.00 18 LYS A O 9
ATOM 6496 N N . ARG A 1 19 ? -1.447 2.172 -11.378 1.00 0.00 19 ARG A N 9
ATOM 6497 C CA . ARG A 1 19 ? -2.918 2.387 -11.498 1.00 0.00 19 ARG A CA 9
ATOM 6498 C C . ARG A 1 19 ? -3.276 3.802 -11.031 1.00 0.00 19 ARG A C 9
ATOM 6499 O O . ARG A 1 19 ? -4.203 4.412 -11.524 1.00 0.00 19 ARG A O 9
ATOM 6520 N N . HIS A 1 20 ? -2.541 4.333 -10.089 1.00 0.00 20 HIS A N 9
ATOM 6521 C CA . HIS A 1 20 ? -2.834 5.710 -9.599 1.00 0.00 20 HIS A CA 9
ATOM 6522 C C . HIS A 1 20 ? -1.665 6.645 -9.931 1.00 0.00 20 HIS A C 9
ATOM 6523 O O . HIS A 1 20 ? -1.590 7.742 -9.411 1.00 0.00 20 HIS A O 9
ATOM 6537 N N . GLY A 1 21 ? -0.746 6.228 -10.772 1.00 0.00 21 GLY A N 9
ATOM 6538 C CA . GLY A 1 21 ? 0.416 7.109 -11.095 1.00 0.00 21 GLY A CA 9
ATOM 6539 C C . GLY A 1 21 ? 1.030 7.574 -9.775 1.00 0.00 21 GLY A C 9
ATOM 6540 O O . GLY A 1 21 ? 1.176 8.754 -9.523 1.00 0.00 21 GLY A O 9
ATOM 6544 N N . VAL A 1 22 ? 1.347 6.646 -8.913 1.00 0.00 22 VAL A N 9
ATOM 6545 C CA . VAL A 1 22 ? 1.899 7.017 -7.584 1.00 0.00 22 VAL A CA 9
ATOM 6546 C C . VAL A 1 22 ? 3.294 6.421 -7.376 1.00 0.00 22 VAL A C 9
ATOM 6547 O O . VAL A 1 22 ? 3.779 5.650 -8.178 1.00 0.00 22 VAL A O 9
ATOM 6560 N N . ASN A 1 23 ? 3.942 6.787 -6.295 1.00 0.00 23 ASN A N 9
ATOM 6561 C CA . ASN A 1 23 ? 5.310 6.259 -6.022 1.00 0.00 23 ASN A CA 9
ATOM 6562 C C . ASN A 1 23 ? 5.256 5.226 -4.893 1.00 0.00 23 ASN A C 9
ATOM 6563 O O . ASN A 1 23 ? 5.282 5.553 -3.713 1.00 0.00 23 ASN A O 9
ATOM 6574 N N . ILE A 1 24 ? 5.200 3.975 -5.235 1.00 0.00 24 ILE A N 9
ATOM 6575 C CA . ILE A 1 24 ? 5.160 2.935 -4.177 1.00 0.00 24 ILE A CA 9
ATOM 6576 C C . ILE A 1 24 ? 6.330 3.154 -3.217 1.00 0.00 24 ILE A C 9
ATOM 6577 O O . ILE A 1 24 ? 6.270 2.773 -2.068 1.00 0.00 24 ILE A O 9
ATOM 6593 N N . LYS A 1 25 ? 7.376 3.811 -3.657 1.00 0.00 25 LYS A N 9
ATOM 6594 C CA . LYS A 1 25 ? 8.499 4.094 -2.728 1.00 0.00 25 LYS A CA 9
ATOM 6595 C C . LYS A 1 25 ? 7.951 4.980 -1.610 1.00 0.00 25 LYS A C 9
ATOM 6596 O O . LYS A 1 25 ? 8.254 4.786 -0.452 1.00 0.00 25 LYS A O 9
ATOM 6615 N N . ASP A 1 26 ? 7.101 5.925 -1.945 1.00 0.00 26 ASP A N 9
ATOM 6616 C CA . ASP A 1 26 ? 6.494 6.771 -0.887 1.00 0.00 26 ASP A CA 9
ATOM 6617 C C . ASP A 1 26 ? 5.683 5.841 -0.015 1.00 0.00 26 ASP A C 9
ATOM 6618 O O . ASP A 1 26 ? 5.687 5.935 1.198 1.00 0.00 26 ASP A O 9
ATOM 6627 N N . VAL A 1 27 ? 5.015 4.906 -0.629 1.00 0.00 27 VAL A N 9
ATOM 6628 C CA . VAL A 1 27 ? 4.239 3.920 0.178 1.00 0.00 27 VAL A CA 9
ATOM 6629 C C . VAL A 1 27 ? 5.207 3.230 1.139 1.00 0.00 27 VAL A C 9
ATOM 6630 O O . VAL A 1 27 ? 4.924 3.056 2.311 1.00 0.00 27 VAL A O 9
ATOM 6643 N N . MET A 1 28 ? 6.374 2.870 0.660 1.00 0.00 28 MET A N 9
ATOM 6644 C CA . MET A 1 28 ? 7.377 2.231 1.551 1.00 0.00 28 MET A CA 9
ATOM 6645 C C . MET A 1 28 ? 7.966 3.311 2.463 1.00 0.00 28 MET A C 9
ATOM 6646 O O . MET A 1 28 ? 8.621 3.025 3.444 1.00 0.00 28 MET A O 9
ATOM 6660 N N . ARG A 1 29 ? 7.732 4.557 2.144 1.00 0.00 29 ARG A N 9
ATOM 6661 C CA . ARG A 1 29 ? 8.263 5.659 2.991 1.00 0.00 29 ARG A CA 9
ATOM 6662 C C . ARG A 1 29 ? 7.415 5.763 4.259 1.00 0.00 29 ARG A C 9
ATOM 6663 O O . ARG A 1 29 ? 7.933 5.922 5.347 1.00 0.00 29 ARG A O 9
ATOM 6684 N N . TRP A 1 30 ? 6.116 5.664 4.137 1.00 0.00 30 TRP A N 9
ATOM 6685 C CA . TRP A 1 30 ? 5.258 5.750 5.356 1.00 0.00 30 TRP A CA 9
ATOM 6686 C C . TRP A 1 30 ? 5.247 4.393 6.054 1.00 0.00 30 TRP A C 9
ATOM 6687 O O . TRP A 1 30 ? 5.305 4.309 7.265 1.00 0.00 30 TRP A O 9
ATOM 6708 N N . ASN A 1 31 ? 5.178 3.325 5.306 1.00 0.00 31 ASN A N 9
ATOM 6709 C CA . ASN A 1 31 ? 5.172 1.983 5.945 1.00 0.00 31 ASN A CA 9
ATOM 6710 C C . ASN A 1 31 ? 6.591 1.424 5.966 1.00 0.00 31 ASN A C 9
ATOM 6711 O O . ASN A 1 31 ? 7.302 1.467 4.985 1.00 0.00 31 ASN A O 9
ATOM 6722 N N . SER A 1 32 ? 7.002 0.889 7.076 1.00 0.00 32 SER A N 9
ATOM 6723 C CA . SER A 1 32 ? 8.375 0.316 7.164 1.00 0.00 32 SER A CA 9
ATOM 6724 C C . SER A 1 32 ? 8.299 -1.194 6.978 1.00 0.00 32 SER A C 9
ATOM 6725 O O . SER A 1 32 ? 9.187 -1.814 6.428 1.00 0.00 32 SER A O 9
ATOM 6733 N N . ASP A 1 33 ? 7.232 -1.778 7.419 1.00 0.00 33 ASP A N 9
ATOM 6734 C CA . ASP A 1 33 ? 7.056 -3.244 7.267 1.00 0.00 33 ASP A CA 9
ATOM 6735 C C . ASP A 1 33 ? 5.780 -3.491 6.470 1.00 0.00 33 ASP A C 9
ATOM 6736 O O . ASP A 1 33 ? 4.687 -3.427 6.997 1.00 0.00 33 ASP A O 9
ATOM 6745 N N . THR A 1 34 ? 5.904 -3.762 5.201 1.00 0.00 34 THR A N 9
ATOM 6746 C CA . THR A 1 34 ? 4.692 -3.999 4.371 1.00 0.00 34 THR A CA 9
ATOM 6747 C C . THR A 1 34 ? 4.286 -5.474 4.445 1.00 0.00 34 THR A C 9
ATOM 6748 O O . THR A 1 34 ? 3.886 -6.071 3.461 1.00 0.00 34 THR A O 9
ATOM 6759 N N . ALA A 1 35 ? 4.357 -6.064 5.611 1.00 0.00 35 ALA A N 9
ATOM 6760 C CA . ALA A 1 35 ? 3.953 -7.488 5.749 1.00 0.00 35 ALA A CA 9
ATOM 6761 C C . ALA A 1 35 ? 2.442 -7.610 5.538 1.00 0.00 35 ALA A C 9
ATOM 6762 O O . ALA A 1 35 ? 1.910 -8.697 5.431 1.00 0.00 35 ALA A O 9
ATOM 6769 N N . ASN A 1 36 ? 1.746 -6.506 5.461 1.00 0.00 36 ASN A N 9
ATOM 6770 C CA . ASN A 1 36 ? 0.282 -6.568 5.240 1.00 0.00 36 ASN A CA 9
ATOM 6771 C C . ASN A 1 36 ? -0.005 -6.698 3.744 1.00 0.00 36 ASN A C 9
ATOM 6772 O O . ASN A 1 36 ? -1.142 -6.723 3.336 1.00 0.00 36 ASN A O 9
ATOM 6783 N N . LEU A 1 37 ? 1.003 -6.783 2.913 1.00 0.00 37 LEU A N 9
ATOM 6784 C CA . LEU A 1 37 ? 0.729 -6.917 1.454 1.00 0.00 37 LEU A CA 9
ATOM 6785 C C . LEU A 1 37 ? 0.423 -8.382 1.153 1.00 0.00 37 LEU A C 9
ATOM 6786 O O . LEU A 1 37 ? 1.228 -9.100 0.597 1.00 0.00 37 LEU A O 9
ATOM 6802 N N . GLN A 1 38 ? -0.747 -8.819 1.518 1.00 0.00 38 GLN A N 9
ATOM 6803 C CA . GLN A 1 38 ? -1.149 -10.221 1.270 1.00 0.00 38 GLN A CA 9
ATOM 6804 C C . GLN A 1 38 ? -2.200 -10.198 0.177 1.00 0.00 38 GLN A C 9
ATOM 6805 O O . GLN A 1 38 ? -2.749 -9.153 -0.113 1.00 0.00 38 GLN A O 9
ATOM 6819 N N . PRO A 1 39 ? -2.453 -11.334 -0.401 1.00 0.00 39 PRO A N 9
ATOM 6820 C CA . PRO A 1 39 ? -3.441 -11.438 -1.473 1.00 0.00 39 PRO A CA 9
ATOM 6821 C C . PRO A 1 39 ? -4.838 -11.225 -0.899 1.00 0.00 39 PRO A C 9
ATOM 6822 O O . PRO A 1 39 ? -5.545 -12.156 -0.562 1.00 0.00 39 PRO A O 9
ATOM 6833 N N . GLY A 1 40 ? -5.220 -9.986 -0.776 1.00 0.00 40 GLY A N 9
ATOM 6834 C CA . GLY A 1 40 ? -6.552 -9.646 -0.215 1.00 0.00 40 GLY A CA 9
ATOM 6835 C C . GLY A 1 40 ? -6.388 -8.644 0.937 1.00 0.00 40 GLY A C 9
ATOM 6836 O O . GLY A 1 40 ? -7.291 -8.461 1.730 1.00 0.00 40 GLY A O 9
ATOM 6840 N N . ASP A 1 41 ? -5.252 -7.987 1.050 1.00 0.00 41 ASP A N 9
ATOM 6841 C CA . ASP A 1 41 ? -5.082 -7.009 2.165 1.00 0.00 41 ASP A CA 9
ATOM 6842 C C . ASP A 1 41 ? -5.033 -5.592 1.595 1.00 0.00 41 ASP A C 9
ATOM 6843 O O . ASP A 1 41 ? -4.633 -5.387 0.471 1.00 0.00 41 ASP A O 9
ATOM 6852 N N . LYS A 1 42 ? -5.440 -4.612 2.360 1.00 0.00 42 LYS A N 9
ATOM 6853 C CA . LYS A 1 42 ? -5.430 -3.211 1.850 1.00 0.00 42 LYS A CA 9
ATOM 6854 C C . LYS A 1 42 ? -4.037 -2.599 2.012 1.00 0.00 42 LYS A C 9
ATOM 6855 O O . LYS A 1 42 ? -3.233 -3.050 2.803 1.00 0.00 42 LYS A O 9
ATOM 6874 N N . LEU A 1 43 ? -3.745 -1.584 1.242 1.00 0.00 43 LEU A N 9
ATOM 6875 C CA . LEU A 1 43 ? -2.406 -0.941 1.311 1.00 0.00 43 LEU A CA 9
ATOM 6876 C C . LEU A 1 43 ? -2.546 0.578 1.201 1.00 0.00 43 LEU A C 9
ATOM 6877 O O . LEU A 1 43 ? -3.296 1.087 0.390 1.00 0.00 43 LEU A O 9
ATOM 6893 N N . THR A 1 44 ? -1.830 1.305 2.015 1.00 0.00 44 THR A N 9
ATOM 6894 C CA . THR A 1 44 ? -1.914 2.787 1.971 1.00 0.00 44 THR A CA 9
ATOM 6895 C C . THR A 1 44 ? -1.230 3.324 0.715 1.00 0.00 44 THR A C 9
ATOM 6896 O O . THR A 1 44 ? -0.084 3.029 0.444 1.00 0.00 44 THR A O 9
ATOM 6907 N N . LEU A 1 45 ? -1.912 4.143 -0.031 1.00 0.00 45 LEU A N 9
ATOM 6908 C CA . LEU A 1 45 ? -1.290 4.741 -1.240 1.00 0.00 45 LEU A CA 9
ATOM 6909 C C . LEU A 1 45 ? -1.311 6.259 -1.071 1.00 0.00 45 LEU A C 9
ATOM 6910 O O . LEU A 1 45 ? -1.795 6.979 -1.923 1.00 0.00 45 LEU A O 9
ATOM 6926 N N . PHE A 1 46 ? -0.771 6.754 0.019 1.00 0.00 46 PHE A N 9
ATOM 6927 C CA . PHE A 1 46 ? -0.735 8.232 0.230 1.00 0.00 46 PHE A CA 9
ATOM 6928 C C . PHE A 1 46 ? -0.046 8.861 -0.977 1.00 0.00 46 PHE A C 9
ATOM 6929 O O . PHE A 1 46 ? -0.205 10.031 -1.263 1.00 0.00 46 PHE A O 9
ATOM 6946 N N . VAL A 1 47 ? 0.724 8.063 -1.670 1.00 0.00 47 VAL A N 9
ATOM 6947 C CA . VAL A 1 47 ? 1.460 8.510 -2.871 1.00 0.00 47 VAL A CA 9
ATOM 6948 C C . VAL A 1 47 ? 0.612 9.481 -3.697 1.00 0.00 47 VAL A C 9
ATOM 6949 O O . VAL A 1 47 ? -0.589 9.333 -3.814 1.00 0.00 47 VAL A O 9
ATOM 6962 N N . LYS A 1 48 ? 1.233 10.472 -4.276 1.00 0.00 48 LYS A N 9
ATOM 6963 C CA . LYS A 1 48 ? 0.471 11.450 -5.098 1.00 0.00 48 LYS A CA 9
ATOM 6964 C C . LYS A 1 48 ? 0.627 11.092 -6.577 1.00 0.00 48 LYS A C 9
ATOM 6965 O O . LYS A 1 48 ? 1.750 11.105 -7.055 1.00 0.00 48 LYS A O 9
ATOM 6985 N N . ASP A 1 1 ? -7.005 12.726 -0.335 1.00 0.00 1 ASP A N 10
ATOM 6986 C CA . ASP A 1 1 ? -7.618 11.521 0.294 1.00 0.00 1 ASP A CA 10
ATOM 6987 C C . ASP A 1 1 ? -6.614 10.368 0.275 1.00 0.00 1 ASP A C 10
ATOM 6988 O O . ASP A 1 1 ? -5.554 10.464 -0.312 1.00 0.00 1 ASP A O 10
ATOM 6999 N N . SER A 1 2 ? -6.941 9.277 0.910 1.00 0.00 2 SER A N 10
ATOM 7000 C CA . SER A 1 2 ? -6.008 8.117 0.929 1.00 0.00 2 SER A CA 10
ATOM 7001 C C . SER A 1 2 ? -6.503 7.050 -0.049 1.00 0.00 2 SER A C 10
ATOM 7002 O O . SER A 1 2 ? -7.666 6.700 -0.065 1.00 0.00 2 SER A O 10
ATOM 7010 N N . ILE A 1 3 ? -5.628 6.530 -0.864 1.00 0.00 3 ILE A N 10
ATOM 7011 C CA . ILE A 1 3 ? -6.040 5.492 -1.834 1.00 0.00 3 ILE A CA 10
ATOM 7012 C C . ILE A 1 3 ? -5.846 4.110 -1.205 1.00 0.00 3 ILE A C 10
ATOM 7013 O O . ILE A 1 3 ? -4.834 3.833 -0.599 1.00 0.00 3 ILE A O 10
ATOM 7029 N N . THR A 1 4 ? -6.804 3.238 -1.346 1.00 0.00 4 THR A N 10
ATOM 7030 C CA . THR A 1 4 ? -6.660 1.875 -0.761 1.00 0.00 4 THR A CA 10
ATOM 7031 C C . THR A 1 4 ? -6.844 0.847 -1.875 1.00 0.00 4 THR A C 10
ATOM 7032 O O . THR A 1 4 ? -7.907 0.731 -2.452 1.00 0.00 4 THR A O 10
ATOM 7043 N N . TYR A 1 5 ? -5.817 0.109 -2.197 1.00 0.00 5 TYR A N 10
ATOM 7044 C CA . TYR A 1 5 ? -5.953 -0.890 -3.290 1.00 0.00 5 TYR A CA 10
ATOM 7045 C C . TYR A 1 5 ? -5.713 -2.294 -2.759 1.00 0.00 5 TYR A C 10
ATOM 7046 O O . TYR A 1 5 ? -4.825 -2.532 -1.969 1.00 0.00 5 TYR A O 10
ATOM 7064 N N . ARG A 1 6 ? -6.504 -3.231 -3.194 1.00 0.00 6 ARG A N 10
ATOM 7065 C CA . ARG A 1 6 ? -6.324 -4.622 -2.717 1.00 0.00 6 ARG A CA 10
ATOM 7066 C C . ARG A 1 6 ? -5.373 -5.351 -3.650 1.00 0.00 6 ARG A C 10
ATOM 7067 O O . ARG A 1 6 ? -5.604 -5.470 -4.837 1.00 0.00 6 ARG A O 10
ATOM 7088 N N . VAL A 1 7 ? -4.301 -5.830 -3.109 1.00 0.00 7 VAL A N 10
ATOM 7089 C CA . VAL A 1 7 ? -3.300 -6.551 -3.925 1.00 0.00 7 VAL A CA 10
ATOM 7090 C C . VAL A 1 7 ? -3.827 -7.948 -4.233 1.00 0.00 7 VAL A C 10
ATOM 7091 O O . VAL A 1 7 ? -3.947 -8.773 -3.364 1.00 0.00 7 VAL A O 10
ATOM 7104 N N . ARG A 1 8 ? -4.149 -8.212 -5.463 1.00 0.00 8 ARG A N 10
ATOM 7105 C CA . ARG A 1 8 ? -4.684 -9.557 -5.821 1.00 0.00 8 ARG A CA 10
ATOM 7106 C C . ARG A 1 8 ? -3.564 -10.411 -6.407 1.00 0.00 8 ARG A C 10
ATOM 7107 O O . ARG A 1 8 ? -2.549 -9.904 -6.829 1.00 0.00 8 ARG A O 10
ATOM 7128 N N . LYS A 1 9 ? -3.731 -11.707 -6.426 1.00 0.00 9 LYS A N 10
ATOM 7129 C CA . LYS A 1 9 ? -2.658 -12.576 -6.985 1.00 0.00 9 LYS A CA 10
ATOM 7130 C C . LYS A 1 9 ? -2.332 -12.104 -8.402 1.00 0.00 9 LYS A C 10
ATOM 7131 O O . LYS A 1 9 ? -3.205 -11.746 -9.168 1.00 0.00 9 LYS A O 10
ATOM 7150 N N . GLY A 1 10 ? -1.077 -12.079 -8.746 1.00 0.00 10 GLY A N 10
ATOM 7151 C CA . GLY A 1 10 ? -0.689 -11.607 -10.104 1.00 0.00 10 GLY A CA 10
ATOM 7152 C C . GLY A 1 10 ? -0.564 -10.075 -10.107 1.00 0.00 10 GLY A C 10
ATOM 7153 O O . GLY A 1 10 ? -0.112 -9.486 -11.070 1.00 0.00 10 GLY A O 10
ATOM 7157 N N . ASP A 1 11 ? -0.959 -9.417 -9.043 1.00 0.00 11 ASP A N 10
ATOM 7158 C CA . ASP A 1 11 ? -0.855 -7.932 -9.000 1.00 0.00 11 ASP A CA 10
ATOM 7159 C C . ASP A 1 11 ? 0.536 -7.541 -8.517 1.00 0.00 11 ASP A C 10
ATOM 7160 O O . ASP A 1 11 ? 1.105 -8.183 -7.656 1.00 0.00 11 ASP A O 10
ATOM 7169 N N . SER A 1 12 ? 1.086 -6.494 -9.057 1.00 0.00 12 SER A N 10
ATOM 7170 C CA . SER A 1 12 ? 2.438 -6.060 -8.620 1.00 0.00 12 SER A CA 10
ATOM 7171 C C . SER A 1 12 ? 2.331 -4.685 -7.970 1.00 0.00 12 SER A C 10
ATOM 7172 O O . SER A 1 12 ? 1.610 -3.833 -8.432 1.00 0.00 12 SER A O 10
ATOM 7180 N N . LEU A 1 13 ? 3.051 -4.468 -6.912 1.00 0.00 13 LEU A N 10
ATOM 7181 C CA . LEU A 1 13 ? 3.011 -3.145 -6.218 1.00 0.00 13 LEU A CA 10
ATOM 7182 C C . LEU A 1 13 ? 3.222 -2.036 -7.248 1.00 0.00 13 LEU A C 10
ATOM 7183 O O . LEU A 1 13 ? 2.397 -1.150 -7.396 1.00 0.00 13 LEU A O 10
ATOM 7199 N N . SER A 1 14 ? 4.302 -2.085 -7.972 1.00 0.00 14 SER A N 10
ATOM 7200 C CA . SER A 1 14 ? 4.555 -1.037 -8.996 1.00 0.00 14 SER A CA 10
ATOM 7201 C C . SER A 1 14 ? 3.431 -1.042 -10.048 1.00 0.00 14 SER A C 10
ATOM 7202 O O . SER A 1 14 ? 2.923 -0.004 -10.435 1.00 0.00 14 SER A O 10
ATOM 7210 N N . SER A 1 15 ? 3.044 -2.205 -10.520 1.00 0.00 15 SER A N 10
ATOM 7211 C CA . SER A 1 15 ? 1.962 -2.275 -11.550 1.00 0.00 15 SER A CA 10
ATOM 7212 C C . SER A 1 15 ? 0.687 -1.640 -11.009 1.00 0.00 15 SER A C 10
ATOM 7213 O O . SER A 1 15 ? -0.032 -0.961 -11.714 1.00 0.00 15 SER A O 10
ATOM 7221 N N . ILE A 1 16 ? 0.414 -1.838 -9.758 1.00 0.00 16 ILE A N 10
ATOM 7222 C CA . ILE A 1 16 ? -0.798 -1.228 -9.157 1.00 0.00 16 ILE A CA 10
ATOM 7223 C C . ILE A 1 16 ? -0.624 0.283 -9.208 1.00 0.00 16 ILE A C 10
ATOM 7224 O O . ILE A 1 16 ? -1.510 0.997 -9.621 1.00 0.00 16 ILE A O 10
ATOM 7240 N N . ALA A 1 17 ? 0.527 0.774 -8.823 1.00 0.00 17 ALA A N 10
ATOM 7241 C CA . ALA A 1 17 ? 0.760 2.247 -8.887 1.00 0.00 17 ALA A CA 10
ATOM 7242 C C . ALA A 1 17 ? 0.417 2.745 -10.288 1.00 0.00 17 ALA A C 10
ATOM 7243 O O . ALA A 1 17 ? -0.212 3.765 -10.456 1.00 0.00 17 ALA A O 10
ATOM 7250 N N . LYS A 1 18 ? 0.850 2.029 -11.297 1.00 0.00 18 LYS A N 10
ATOM 7251 C CA . LYS A 1 18 ? 0.572 2.453 -12.702 1.00 0.00 18 LYS A CA 10
ATOM 7252 C C . LYS A 1 18 ? -0.921 2.751 -12.877 1.00 0.00 18 LYS A C 10
ATOM 7253 O O . LYS A 1 18 ? -1.294 3.696 -13.545 1.00 0.00 18 LYS A O 10
ATOM 7272 N N . ARG A 1 19 ? -1.776 1.963 -12.279 1.00 0.00 19 ARG A N 10
ATOM 7273 C CA . ARG A 1 19 ? -3.244 2.211 -12.408 1.00 0.00 19 ARG A CA 10
ATOM 7274 C C . ARG A 1 19 ? -3.576 3.631 -11.940 1.00 0.00 19 ARG A C 10
ATOM 7275 O O . ARG A 1 19 ? -4.499 4.253 -12.427 1.00 0.00 19 ARG A O 10
ATOM 7296 N N . HIS A 1 20 ? -2.832 4.150 -11.001 1.00 0.00 20 HIS A N 10
ATOM 7297 C CA . HIS A 1 20 ? -3.107 5.529 -10.507 1.00 0.00 20 HIS A CA 10
ATOM 7298 C C . HIS A 1 20 ? -1.928 6.453 -10.835 1.00 0.00 20 HIS A C 10
ATOM 7299 O O . HIS A 1 20 ? -1.843 7.547 -10.314 1.00 0.00 20 HIS A O 10
ATOM 7313 N N . GLY A 1 21 ? -1.011 6.028 -11.676 1.00 0.00 21 GLY A N 10
ATOM 7314 C CA . GLY A 1 21 ? 0.161 6.899 -11.993 1.00 0.00 21 GLY A CA 10
ATOM 7315 C C . GLY A 1 21 ? 0.768 7.373 -10.673 1.00 0.00 21 GLY A C 10
ATOM 7316 O O . GLY A 1 21 ? 0.917 8.555 -10.431 1.00 0.00 21 GLY A O 10
ATOM 7320 N N . VAL A 1 22 ? 1.074 6.452 -9.802 1.00 0.00 22 VAL A N 10
ATOM 7321 C CA . VAL A 1 22 ? 1.620 6.831 -8.470 1.00 0.00 22 VAL A CA 10
ATOM 7322 C C . VAL A 1 22 ? 3.017 6.240 -8.257 1.00 0.00 22 VAL A C 10
ATOM 7323 O O . VAL A 1 22 ? 3.509 5.471 -9.059 1.00 0.00 22 VAL A O 10
ATOM 7336 N N . ASN A 1 23 ? 3.663 6.610 -7.177 1.00 0.00 23 ASN A N 10
ATOM 7337 C CA . ASN A 1 23 ? 5.032 6.090 -6.901 1.00 0.00 23 ASN A CA 10
ATOM 7338 C C . ASN A 1 23 ? 4.982 5.056 -5.773 1.00 0.00 23 ASN A C 10
ATOM 7339 O O . ASN A 1 23 ? 5.006 5.378 -4.593 1.00 0.00 23 ASN A O 10
ATOM 7350 N N . ILE A 1 24 ? 4.925 3.806 -6.121 1.00 0.00 24 ILE A N 10
ATOM 7351 C CA . ILE A 1 24 ? 4.881 2.757 -5.072 1.00 0.00 24 ILE A CA 10
ATOM 7352 C C . ILE A 1 24 ? 6.045 2.953 -4.103 1.00 0.00 24 ILE A C 10
ATOM 7353 O O . ILE A 1 24 ? 5.969 2.573 -2.955 1.00 0.00 24 ILE A O 10
ATOM 7369 N N . LYS A 1 25 ? 7.111 3.583 -4.533 1.00 0.00 25 LYS A N 10
ATOM 7370 C CA . LYS A 1 25 ? 8.227 3.833 -3.585 1.00 0.00 25 LYS A CA 10
ATOM 7371 C C . LYS A 1 25 ? 7.687 4.739 -2.480 1.00 0.00 25 LYS A C 10
ATOM 7372 O O . LYS A 1 25 ? 7.981 4.556 -1.318 1.00 0.00 25 LYS A O 10
ATOM 7391 N N . ASP A 1 26 ? 6.850 5.687 -2.833 1.00 0.00 26 ASP A N 10
ATOM 7392 C CA . ASP A 1 26 ? 6.244 6.556 -1.792 1.00 0.00 26 ASP A CA 10
ATOM 7393 C C . ASP A 1 26 ? 5.409 5.649 -0.916 1.00 0.00 26 ASP A C 10
ATOM 7394 O O . ASP A 1 26 ? 5.405 5.755 0.297 1.00 0.00 26 ASP A O 10
ATOM 7403 N N . VAL A 1 27 ? 4.729 4.723 -1.527 1.00 0.00 27 VAL A N 10
ATOM 7404 C CA . VAL A 1 27 ? 3.924 3.758 -0.722 1.00 0.00 27 VAL A CA 10
ATOM 7405 C C . VAL A 1 27 ? 4.861 3.066 0.266 1.00 0.00 27 VAL A C 10
ATOM 7406 O O . VAL A 1 27 ? 4.562 2.932 1.439 1.00 0.00 27 VAL A O 10
ATOM 7419 N N . MET A 1 28 ? 6.020 2.658 -0.191 1.00 0.00 28 MET A N 10
ATOM 7420 C CA . MET A 1 28 ? 6.995 2.013 0.726 1.00 0.00 28 MET A CA 10
ATOM 7421 C C . MET A 1 28 ? 7.590 3.095 1.630 1.00 0.00 28 MET A C 10
ATOM 7422 O O . MET A 1 28 ? 8.211 2.813 2.634 1.00 0.00 28 MET A O 10
ATOM 7436 N N . ARG A 1 29 ? 7.400 4.339 1.275 1.00 0.00 29 ARG A N 10
ATOM 7437 C CA . ARG A 1 29 ? 7.940 5.447 2.107 1.00 0.00 29 ARG A CA 10
ATOM 7438 C C . ARG A 1 29 ? 7.091 5.587 3.372 1.00 0.00 29 ARG A C 10
ATOM 7439 O O . ARG A 1 29 ? 7.608 5.758 4.457 1.00 0.00 29 ARG A O 10
ATOM 7460 N N . TRP A 1 30 ? 5.788 5.508 3.252 1.00 0.00 30 TRP A N 10
ATOM 7461 C CA . TRP A 1 30 ? 4.933 5.633 4.471 1.00 0.00 30 TRP A CA 10
ATOM 7462 C C . TRP A 1 30 ? 4.857 4.279 5.175 1.00 0.00 30 TRP A C 10
ATOM 7463 O O . TRP A 1 30 ? 4.896 4.200 6.386 1.00 0.00 30 TRP A O 10
ATOM 7484 N N . ASN A 1 31 ? 4.753 3.211 4.432 1.00 0.00 31 ASN A N 10
ATOM 7485 C CA . ASN A 1 31 ? 4.677 1.871 5.076 1.00 0.00 31 ASN A CA 10
ATOM 7486 C C . ASN A 1 31 ? 6.067 1.247 5.122 1.00 0.00 31 ASN A C 10
ATOM 7487 O O . ASN A 1 31 ? 6.804 1.272 4.161 1.00 0.00 31 ASN A O 10
ATOM 7498 N N . SER A 1 32 ? 6.423 0.674 6.233 1.00 0.00 32 SER A N 10
ATOM 7499 C CA . SER A 1 32 ? 7.763 0.034 6.346 1.00 0.00 32 SER A CA 10
ATOM 7500 C C . SER A 1 32 ? 7.636 -1.436 5.974 1.00 0.00 32 SER A C 10
ATOM 7501 O O . SER A 1 32 ? 7.897 -1.832 4.855 1.00 0.00 32 SER A O 10
ATOM 7509 N N . ASP A 1 33 ? 7.217 -2.241 6.897 1.00 0.00 33 ASP A N 10
ATOM 7510 C CA . ASP A 1 33 ? 7.043 -3.685 6.602 1.00 0.00 33 ASP A CA 10
ATOM 7511 C C . ASP A 1 33 ? 5.768 -3.854 5.779 1.00 0.00 33 ASP A C 10
ATOM 7512 O O . ASP A 1 33 ? 4.672 -3.742 6.289 1.00 0.00 33 ASP A O 10
ATOM 7521 N N . THR A 1 34 ? 5.900 -4.103 4.507 1.00 0.00 34 THR A N 10
ATOM 7522 C CA . THR A 1 34 ? 4.689 -4.258 3.653 1.00 0.00 34 THR A CA 10
ATOM 7523 C C . THR A 1 34 ? 4.205 -5.711 3.683 1.00 0.00 34 THR A C 10
ATOM 7524 O O . THR A 1 34 ? 3.802 -6.265 2.674 1.00 0.00 34 THR A O 10
ATOM 7535 N N . ALA A 1 35 ? 4.215 -6.330 4.834 1.00 0.00 35 ALA A N 10
ATOM 7536 C CA . ALA A 1 35 ? 3.735 -7.734 4.928 1.00 0.00 35 ALA A CA 10
ATOM 7537 C C . ALA A 1 35 ? 2.226 -7.777 4.670 1.00 0.00 35 ALA A C 10
ATOM 7538 O O . ALA A 1 35 ? 1.645 -8.835 4.527 1.00 0.00 35 ALA A O 10
ATOM 7545 N N . ASN A 1 36 ? 1.588 -6.639 4.593 1.00 0.00 36 ASN A N 10
ATOM 7546 C CA . ASN A 1 36 ? 0.129 -6.626 4.330 1.00 0.00 36 ASN A CA 10
ATOM 7547 C C . ASN A 1 36 ? -0.123 -6.753 2.825 1.00 0.00 36 ASN A C 10
ATOM 7548 O O . ASN A 1 36 ? -1.249 -6.750 2.386 1.00 0.00 36 ASN A O 10
ATOM 7559 N N . LEU A 1 37 ? 0.907 -6.868 2.023 1.00 0.00 37 LEU A N 10
ATOM 7560 C CA . LEU A 1 37 ? 0.672 -6.998 0.558 1.00 0.00 37 LEU A CA 10
ATOM 7561 C C . LEU A 1 37 ? 0.391 -8.466 0.244 1.00 0.00 37 LEU A C 10
ATOM 7562 O O . LEU A 1 37 ? 1.203 -9.161 -0.333 1.00 0.00 37 LEU A O 10
ATOM 7578 N N . GLN A 1 38 ? -0.761 -8.935 0.626 1.00 0.00 38 GLN A N 10
ATOM 7579 C CA . GLN A 1 38 ? -1.134 -10.344 0.372 1.00 0.00 38 GLN A CA 10
ATOM 7580 C C . GLN A 1 38 ? -2.206 -10.343 -0.703 1.00 0.00 38 GLN A C 10
ATOM 7581 O O . GLN A 1 38 ? -2.801 -9.314 -0.967 1.00 0.00 38 GLN A O 10
ATOM 7595 N N . PRO A 1 39 ? -2.433 -11.481 -1.291 1.00 0.00 39 PRO A N 10
ATOM 7596 C CA . PRO A 1 39 ? -3.438 -11.603 -2.343 1.00 0.00 39 PRO A CA 10
ATOM 7597 C C . PRO A 1 39 ? -4.831 -11.457 -1.736 1.00 0.00 39 PRO A C 10
ATOM 7598 O O . PRO A 1 39 ? -5.477 -12.417 -1.366 1.00 0.00 39 PRO A O 10
ATOM 7609 N N . GLY A 1 40 ? -5.274 -10.238 -1.620 1.00 0.00 40 GLY A N 10
ATOM 7610 C CA . GLY A 1 40 ? -6.604 -9.958 -1.027 1.00 0.00 40 GLY A CA 10
ATOM 7611 C C . GLY A 1 40 ? -6.454 -8.950 0.122 1.00 0.00 40 GLY A C 10
ATOM 7612 O O . GLY A 1 40 ? -7.347 -8.799 0.932 1.00 0.00 40 GLY A O 10
ATOM 7616 N N . ASP A 1 41 ? -5.339 -8.253 0.213 1.00 0.00 41 ASP A N 10
ATOM 7617 C CA . ASP A 1 41 ? -5.183 -7.270 1.327 1.00 0.00 41 ASP A CA 10
ATOM 7618 C C . ASP A 1 41 ? -5.167 -5.850 0.761 1.00 0.00 41 ASP A C 10
ATOM 7619 O O . ASP A 1 41 ? -4.791 -5.634 -0.370 1.00 0.00 41 ASP A O 10
ATOM 7628 N N . LYS A 1 42 ? -5.577 -4.881 1.538 1.00 0.00 42 LYS A N 10
ATOM 7629 C CA . LYS A 1 42 ? -5.597 -3.477 1.038 1.00 0.00 42 LYS A CA 10
ATOM 7630 C C . LYS A 1 42 ? -4.210 -2.847 1.181 1.00 0.00 42 LYS A C 10
ATOM 7631 O O . LYS A 1 42 ? -3.384 -3.298 1.949 1.00 0.00 42 LYS A O 10
ATOM 7650 N N . LEU A 1 43 ? -3.944 -1.818 0.422 1.00 0.00 43 LEU A N 10
ATOM 7651 C CA . LEU A 1 43 ? -2.612 -1.162 0.476 1.00 0.00 43 LEU A CA 10
ATOM 7652 C C . LEU A 1 43 ? -2.762 0.357 0.363 1.00 0.00 43 LEU A C 10
ATOM 7653 O O . LEU A 1 43 ? -3.521 0.857 -0.448 1.00 0.00 43 LEU A O 10
ATOM 7669 N N . THR A 1 44 ? -2.047 1.093 1.170 1.00 0.00 44 THR A N 10
ATOM 7670 C CA . THR A 1 44 ? -2.140 2.573 1.119 1.00 0.00 44 THR A CA 10
ATOM 7671 C C . THR A 1 44 ? -1.459 3.108 -0.138 1.00 0.00 44 THR A C 10
ATOM 7672 O O . THR A 1 44 ? -0.300 2.849 -0.388 1.00 0.00 44 THR A O 10
ATOM 7683 N N . LEU A 1 45 ? -2.157 3.893 -0.906 1.00 0.00 45 LEU A N 10
ATOM 7684 C CA . LEU A 1 45 ? -1.538 4.493 -2.115 1.00 0.00 45 LEU A CA 10
ATOM 7685 C C . LEU A 1 45 ? -1.555 6.007 -1.932 1.00 0.00 45 LEU A C 10
ATOM 7686 O O . LEU A 1 45 ? -2.046 6.736 -2.772 1.00 0.00 45 LEU A O 10
ATOM 7702 N N . PHE A 1 46 ? -1.006 6.489 -0.838 1.00 0.00 46 PHE A N 10
ATOM 7703 C CA . PHE A 1 46 ? -0.966 7.964 -0.607 1.00 0.00 46 PHE A CA 10
ATOM 7704 C C . PHE A 1 46 ? -0.328 8.612 -1.827 1.00 0.00 46 PHE A C 10
ATOM 7705 O O . PHE A 1 46 ? -0.536 9.775 -2.114 1.00 0.00 46 PHE A O 10
ATOM 7722 N N . VAL A 1 47 ? 0.449 7.837 -2.535 1.00 0.00 47 VAL A N 10
ATOM 7723 C CA . VAL A 1 47 ? 1.136 8.307 -3.756 1.00 0.00 47 VAL A CA 10
ATOM 7724 C C . VAL A 1 47 ? 0.223 9.239 -4.551 1.00 0.00 47 VAL A C 10
ATOM 7725 O O . VAL A 1 47 ? -0.957 8.989 -4.711 1.00 0.00 47 VAL A O 10
ATOM 7738 N N . LYS A 1 48 ? 0.759 10.317 -5.052 1.00 0.00 48 LYS A N 10
ATOM 7739 C CA . LYS A 1 48 ? -0.074 11.269 -5.835 1.00 0.00 48 LYS A CA 10
ATOM 7740 C C . LYS A 1 48 ? 0.182 11.052 -7.327 1.00 0.00 48 LYS A C 10
ATOM 7741 O O . LYS A 1 48 ? 1.335 10.910 -7.695 1.00 0.00 48 LYS A O 10
ATOM 7761 N N . ASP A 1 1 ? -6.775 13.007 1.717 1.00 0.00 1 ASP A N 11
ATOM 7762 C CA . ASP A 1 1 ? -7.435 11.689 1.495 1.00 0.00 1 ASP A CA 11
ATOM 7763 C C . ASP A 1 1 ? -6.368 10.602 1.363 1.00 0.00 1 ASP A C 11
ATOM 7764 O O . ASP A 1 1 ? -5.205 10.883 1.154 1.00 0.00 1 ASP A O 11
ATOM 7775 N N . SER A 1 2 ? -6.753 9.361 1.484 1.00 0.00 2 SER A N 11
ATOM 7776 C CA . SER A 1 2 ? -5.760 8.258 1.363 1.00 0.00 2 SER A CA 11
ATOM 7777 C C . SER A 1 2 ? -6.288 7.194 0.402 1.00 0.00 2 SER A C 11
ATOM 7778 O O . SER A 1 2 ? -7.458 6.862 0.408 1.00 0.00 2 SER A O 11
ATOM 7786 N N . ILE A 1 3 ? -5.435 6.656 -0.422 1.00 0.00 3 ILE A N 11
ATOM 7787 C CA . ILE A 1 3 ? -5.877 5.618 -1.379 1.00 0.00 3 ILE A CA 11
ATOM 7788 C C . ILE A 1 3 ? -5.687 4.240 -0.739 1.00 0.00 3 ILE A C 11
ATOM 7789 O O . ILE A 1 3 ? -4.731 4.003 -0.033 1.00 0.00 3 ILE A O 11
ATOM 7805 N N . THR A 1 4 ? -6.585 3.329 -0.980 1.00 0.00 4 THR A N 11
ATOM 7806 C CA . THR A 1 4 ? -6.439 1.968 -0.389 1.00 0.00 4 THR A CA 11
ATOM 7807 C C . THR A 1 4 ? -6.642 0.936 -1.493 1.00 0.00 4 THR A C 11
ATOM 7808 O O . THR A 1 4 ? -7.705 0.840 -2.072 1.00 0.00 4 THR A O 11
ATOM 7819 N N . TYR A 1 5 ? -5.632 0.173 -1.805 1.00 0.00 5 TYR A N 11
ATOM 7820 C CA . TYR A 1 5 ? -5.787 -0.831 -2.890 1.00 0.00 5 TYR A CA 11
ATOM 7821 C C . TYR A 1 5 ? -5.535 -2.231 -2.357 1.00 0.00 5 TYR A C 11
ATOM 7822 O O . TYR A 1 5 ? -4.629 -2.465 -1.584 1.00 0.00 5 TYR A O 11
ATOM 7840 N N . ARG A 1 6 ? -6.335 -3.171 -2.768 1.00 0.00 6 ARG A N 11
ATOM 7841 C CA . ARG A 1 6 ? -6.139 -4.557 -2.290 1.00 0.00 6 ARG A CA 11
ATOM 7842 C C . ARG A 1 6 ? -5.162 -5.264 -3.215 1.00 0.00 6 ARG A C 11
ATOM 7843 O O . ARG A 1 6 ? -5.320 -5.291 -4.420 1.00 0.00 6 ARG A O 11
ATOM 7864 N N . VAL A 1 7 ? -4.140 -5.822 -2.654 1.00 0.00 7 VAL A N 11
ATOM 7865 C CA . VAL A 1 7 ? -3.129 -6.520 -3.473 1.00 0.00 7 VAL A CA 11
ATOM 7866 C C . VAL A 1 7 ? -3.625 -7.929 -3.766 1.00 0.00 7 VAL A C 11
ATOM 7867 O O . VAL A 1 7 ? -3.693 -8.758 -2.895 1.00 0.00 7 VAL A O 11
ATOM 7880 N N . ARG A 1 8 ? -3.975 -8.201 -4.985 1.00 0.00 8 ARG A N 11
ATOM 7881 C CA . ARG A 1 8 ? -4.477 -9.561 -5.331 1.00 0.00 8 ARG A CA 11
ATOM 7882 C C . ARG A 1 8 ? -3.351 -10.369 -5.969 1.00 0.00 8 ARG A C 11
ATOM 7883 O O . ARG A 1 8 ? -2.378 -9.817 -6.434 1.00 0.00 8 ARG A O 11
ATOM 7904 N N . LYS A 1 9 ? -3.464 -11.670 -5.990 1.00 0.00 9 LYS A N 11
ATOM 7905 C CA . LYS A 1 9 ? -2.382 -12.488 -6.603 1.00 0.00 9 LYS A CA 11
ATOM 7906 C C . LYS A 1 9 ? -2.139 -11.992 -8.027 1.00 0.00 9 LYS A C 11
ATOM 7907 O O . LYS A 1 9 ? -3.061 -11.677 -8.754 1.00 0.00 9 LYS A O 11
ATOM 7926 N N . GLY A 1 10 ? -0.903 -11.895 -8.421 1.00 0.00 10 GLY A N 11
ATOM 7927 C CA . GLY A 1 10 ? -0.597 -11.390 -9.788 1.00 0.00 10 GLY A CA 11
ATOM 7928 C C . GLY A 1 10 ? -0.467 -9.858 -9.752 1.00 0.00 10 GLY A C 11
ATOM 7929 O O . GLY A 1 10 ? -0.005 -9.246 -10.694 1.00 0.00 10 GLY A O 11
ATOM 7933 N N . ASP A 1 11 ? -0.873 -9.231 -8.673 1.00 0.00 11 ASP A N 11
ATOM 7934 C CA . ASP A 1 11 ? -0.768 -7.746 -8.586 1.00 0.00 11 ASP A CA 11
ATOM 7935 C C . ASP A 1 11 ? 0.636 -7.370 -8.133 1.00 0.00 11 ASP A C 11
ATOM 7936 O O . ASP A 1 11 ? 1.217 -8.012 -7.281 1.00 0.00 11 ASP A O 11
ATOM 7945 N N . SER A 1 12 ? 1.186 -6.327 -8.687 1.00 0.00 12 SER A N 11
ATOM 7946 C CA . SER A 1 12 ? 2.551 -5.905 -8.280 1.00 0.00 12 SER A CA 11
ATOM 7947 C C . SER A 1 12 ? 2.463 -4.537 -7.612 1.00 0.00 12 SER A C 11
ATOM 7948 O O . SER A 1 12 ? 1.747 -3.675 -8.059 1.00 0.00 12 SER A O 11
ATOM 7956 N N . LEU A 1 13 ? 3.189 -4.336 -6.552 1.00 0.00 13 LEU A N 11
ATOM 7957 C CA . LEU A 1 13 ? 3.159 -3.020 -5.842 1.00 0.00 13 LEU A CA 11
ATOM 7958 C C . LEU A 1 13 ? 3.373 -1.897 -6.855 1.00 0.00 13 LEU A C 11
ATOM 7959 O O . LEU A 1 13 ? 2.543 -1.014 -7.000 1.00 0.00 13 LEU A O 11
ATOM 7975 N N . SER A 1 14 ? 4.460 -1.928 -7.571 1.00 0.00 14 SER A N 11
ATOM 7976 C CA . SER A 1 14 ? 4.711 -0.865 -8.578 1.00 0.00 14 SER A CA 11
ATOM 7977 C C . SER A 1 14 ? 3.590 -0.870 -9.632 1.00 0.00 14 SER A C 11
ATOM 7978 O O . SER A 1 14 ? 3.102 0.168 -10.042 1.00 0.00 14 SER A O 11
ATOM 7986 N N . SER A 1 15 ? 3.185 -2.035 -10.076 1.00 0.00 15 SER A N 11
ATOM 7987 C CA . SER A 1 15 ? 2.102 -2.121 -11.103 1.00 0.00 15 SER A CA 11
ATOM 7988 C C . SER A 1 15 ? 0.843 -1.438 -10.584 1.00 0.00 15 SER A C 11
ATOM 7989 O O . SER A 1 15 ? 0.211 -0.663 -11.275 1.00 0.00 15 SER A O 11
ATOM 7997 N N . ILE A 1 16 ? 0.489 -1.713 -9.369 1.00 0.00 16 ILE A N 11
ATOM 7998 C CA . ILE A 1 16 ? -0.716 -1.079 -8.777 1.00 0.00 16 ILE A CA 11
ATOM 7999 C C . ILE A 1 16 ? -0.513 0.431 -8.815 1.00 0.00 16 ILE A C 11
ATOM 8000 O O . ILE A 1 16 ? -1.390 1.162 -9.220 1.00 0.00 16 ILE A O 11
ATOM 8016 N N . ALA A 1 17 ? 0.645 0.901 -8.422 1.00 0.00 17 ALA A N 11
ATOM 8017 C CA . ALA A 1 17 ? 0.901 2.371 -8.472 1.00 0.00 17 ALA A CA 11
ATOM 8018 C C . ALA A 1 17 ? 0.565 2.889 -9.867 1.00 0.00 17 ALA A C 11
ATOM 8019 O O . ALA A 1 17 ? -0.090 3.895 -10.021 1.00 0.00 17 ALA A O 11
ATOM 8026 N N . LYS A 1 18 ? 1.030 2.206 -10.883 1.00 0.00 18 LYS A N 11
ATOM 8027 C CA . LYS A 1 18 ? 0.756 2.650 -12.283 1.00 0.00 18 LYS A CA 11
ATOM 8028 C C . LYS A 1 18 ? -0.744 2.913 -12.459 1.00 0.00 18 LYS A C 11
ATOM 8029 O O . LYS A 1 18 ? -1.140 3.845 -13.130 1.00 0.00 18 LYS A O 11
ATOM 8048 N N . ARG A 1 19 ? -1.574 2.106 -11.852 1.00 0.00 19 ARG A N 11
ATOM 8049 C CA . ARG A 1 19 ? -3.047 2.310 -11.972 1.00 0.00 19 ARG A CA 11
ATOM 8050 C C . ARG A 1 19 ? -3.414 3.725 -11.510 1.00 0.00 19 ARG A C 11
ATOM 8051 O O . ARG A 1 19 ? -4.353 4.321 -11.998 1.00 0.00 19 ARG A O 11
ATOM 8072 N N . HIS A 1 20 ? -2.677 4.270 -10.580 1.00 0.00 20 HIS A N 11
ATOM 8073 C CA . HIS A 1 20 ? -2.977 5.647 -10.098 1.00 0.00 20 HIS A CA 11
ATOM 8074 C C . HIS A 1 20 ? -1.804 6.582 -10.412 1.00 0.00 20 HIS A C 11
ATOM 8075 O O . HIS A 1 20 ? -1.734 7.677 -9.888 1.00 0.00 20 HIS A O 11
ATOM 8089 N N . GLY A 1 21 ? -0.874 6.166 -11.241 1.00 0.00 21 GLY A N 11
ATOM 8090 C CA . GLY A 1 21 ? 0.295 7.046 -11.542 1.00 0.00 21 GLY A CA 11
ATOM 8091 C C . GLY A 1 21 ? 0.884 7.516 -10.213 1.00 0.00 21 GLY A C 11
ATOM 8092 O O . GLY A 1 21 ? 1.023 8.697 -9.960 1.00 0.00 21 GLY A O 11
ATOM 8096 N N . VAL A 1 22 ? 1.190 6.591 -9.344 1.00 0.00 22 VAL A N 11
ATOM 8097 C CA . VAL A 1 22 ? 1.721 6.967 -8.005 1.00 0.00 22 VAL A CA 11
ATOM 8098 C C . VAL A 1 22 ? 3.124 6.390 -7.781 1.00 0.00 22 VAL A C 11
ATOM 8099 O O . VAL A 1 22 ? 3.631 5.628 -8.581 1.00 0.00 22 VAL A O 11
ATOM 8112 N N . ASN A 1 23 ? 3.755 6.763 -6.693 1.00 0.00 23 ASN A N 11
ATOM 8113 C CA . ASN A 1 23 ? 5.128 6.256 -6.402 1.00 0.00 23 ASN A CA 11
ATOM 8114 C C . ASN A 1 23 ? 5.073 5.210 -5.285 1.00 0.00 23 ASN A C 11
ATOM 8115 O O . ASN A 1 23 ? 5.092 5.521 -4.102 1.00 0.00 23 ASN A O 11
ATOM 8126 N N . ILE A 1 24 ? 5.021 3.963 -5.645 1.00 0.00 24 ILE A N 11
ATOM 8127 C CA . ILE A 1 24 ? 4.972 2.903 -4.606 1.00 0.00 24 ILE A CA 11
ATOM 8128 C C . ILE A 1 24 ? 6.120 3.105 -3.619 1.00 0.00 24 ILE A C 11
ATOM 8129 O O . ILE A 1 24 ? 6.027 2.729 -2.470 1.00 0.00 24 ILE A O 11
ATOM 8145 N N . LYS A 1 25 ? 7.192 3.734 -4.032 1.00 0.00 25 LYS A N 11
ATOM 8146 C CA . LYS A 1 25 ? 8.294 3.990 -3.071 1.00 0.00 25 LYS A CA 11
ATOM 8147 C C . LYS A 1 25 ? 7.735 4.880 -1.962 1.00 0.00 25 LYS A C 11
ATOM 8148 O O . LYS A 1 25 ? 8.004 4.675 -0.798 1.00 0.00 25 LYS A O 11
ATOM 8167 N N . ASP A 1 26 ? 6.911 5.840 -2.313 1.00 0.00 26 ASP A N 11
ATOM 8168 C CA . ASP A 1 26 ? 6.291 6.693 -1.268 1.00 0.00 26 ASP A CA 11
ATOM 8169 C C . ASP A 1 26 ? 5.449 5.773 -0.413 1.00 0.00 26 ASP A C 11
ATOM 8170 O O . ASP A 1 26 ? 5.427 5.868 0.800 1.00 0.00 26 ASP A O 11
ATOM 8179 N N . VAL A 1 27 ? 4.782 4.848 -1.042 1.00 0.00 27 VAL A N 11
ATOM 8180 C CA . VAL A 1 27 ? 3.974 3.872 -0.256 1.00 0.00 27 VAL A CA 11
ATOM 8181 C C . VAL A 1 27 ? 4.901 3.179 0.741 1.00 0.00 27 VAL A C 11
ATOM 8182 O O . VAL A 1 27 ? 4.585 3.038 1.908 1.00 0.00 27 VAL A O 11
ATOM 8195 N N . MET A 1 28 ? 6.067 2.778 0.299 1.00 0.00 28 MET A N 11
ATOM 8196 C CA . MET A 1 28 ? 7.029 2.133 1.231 1.00 0.00 28 MET A CA 11
ATOM 8197 C C . MET A 1 28 ? 7.604 3.213 2.149 1.00 0.00 28 MET A C 11
ATOM 8198 O O . MET A 1 28 ? 8.210 2.928 3.162 1.00 0.00 28 MET A O 11
ATOM 8212 N N . ARG A 1 29 ? 7.412 4.459 1.801 1.00 0.00 29 ARG A N 11
ATOM 8213 C CA . ARG A 1 29 ? 7.936 5.563 2.649 1.00 0.00 29 ARG A CA 11
ATOM 8214 C C . ARG A 1 29 ? 7.066 5.692 3.901 1.00 0.00 29 ARG A C 11
ATOM 8215 O O . ARG A 1 29 ? 7.565 5.859 4.995 1.00 0.00 29 ARG A O 11
ATOM 8236 N N . TRP A 1 30 ? 5.766 5.611 3.759 1.00 0.00 30 TRP A N 11
ATOM 8237 C CA . TRP A 1 30 ? 4.894 5.727 4.967 1.00 0.00 30 TRP A CA 11
ATOM 8238 C C . TRP A 1 30 ? 4.803 4.369 5.659 1.00 0.00 30 TRP A C 11
ATOM 8239 O O . TRP A 1 30 ? 4.802 4.282 6.871 1.00 0.00 30 TRP A O 11
ATOM 8260 N N . ASN A 1 31 ? 4.727 3.306 4.905 1.00 0.00 31 ASN A N 11
ATOM 8261 C CA . ASN A 1 31 ? 4.637 1.964 5.538 1.00 0.00 31 ASN A CA 11
ATOM 8262 C C . ASN A 1 31 ? 6.039 1.380 5.697 1.00 0.00 31 ASN A C 11
ATOM 8263 O O . ASN A 1 31 ? 6.853 1.444 4.801 1.00 0.00 31 ASN A O 11
ATOM 8274 N N . SER A 1 32 ? 6.318 0.805 6.827 1.00 0.00 32 SER A N 11
ATOM 8275 C CA . SER A 1 32 ? 7.665 0.206 7.044 1.00 0.00 32 SER A CA 11
ATOM 8276 C C . SER A 1 32 ? 7.626 -1.252 6.617 1.00 0.00 32 SER A C 11
ATOM 8277 O O . SER A 1 32 ? 8.017 -1.603 5.521 1.00 0.00 32 SER A O 11
ATOM 8285 N N . ASP A 1 33 ? 7.139 -2.098 7.466 1.00 0.00 33 ASP A N 11
ATOM 8286 C CA . ASP A 1 33 ? 7.045 -3.538 7.113 1.00 0.00 33 ASP A CA 11
ATOM 8287 C C . ASP A 1 33 ? 5.795 -3.738 6.261 1.00 0.00 33 ASP A C 11
ATOM 8288 O O . ASP A 1 33 ? 4.686 -3.674 6.750 1.00 0.00 33 ASP A O 11
ATOM 8297 N N . THR A 1 34 ? 5.961 -3.964 4.988 1.00 0.00 34 THR A N 11
ATOM 8298 C CA . THR A 1 34 ? 4.773 -4.150 4.109 1.00 0.00 34 THR A CA 11
ATOM 8299 C C . THR A 1 34 ? 4.328 -5.617 4.128 1.00 0.00 34 THR A C 11
ATOM 8300 O O . THR A 1 34 ? 3.949 -6.175 3.114 1.00 0.00 34 THR A O 11
ATOM 8311 N N . ALA A 1 35 ? 4.342 -6.240 5.278 1.00 0.00 35 ALA A N 11
ATOM 8312 C CA . ALA A 1 35 ? 3.896 -7.656 5.361 1.00 0.00 35 ALA A CA 11
ATOM 8313 C C . ALA A 1 35 ? 2.390 -7.730 5.099 1.00 0.00 35 ALA A C 11
ATOM 8314 O O . ALA A 1 35 ? 1.830 -8.799 4.956 1.00 0.00 35 ALA A O 11
ATOM 8321 N N . ASN A 1 36 ? 1.727 -6.604 5.020 1.00 0.00 36 ASN A N 11
ATOM 8322 C CA . ASN A 1 36 ? 0.271 -6.620 4.753 1.00 0.00 36 ASN A CA 11
ATOM 8323 C C . ASN A 1 36 ? 0.028 -6.727 3.246 1.00 0.00 36 ASN A C 11
ATOM 8324 O O . ASN A 1 36 ? -1.097 -6.748 2.803 1.00 0.00 36 ASN A O 11
ATOM 8335 N N . LEU A 1 37 ? 1.062 -6.800 2.445 1.00 0.00 37 LEU A N 11
ATOM 8336 C CA . LEU A 1 37 ? 0.832 -6.913 0.977 1.00 0.00 37 LEU A CA 11
ATOM 8337 C C . LEU A 1 37 ? 0.564 -8.382 0.649 1.00 0.00 37 LEU A C 11
ATOM 8338 O O . LEU A 1 37 ? 1.373 -9.055 0.044 1.00 0.00 37 LEU A O 11
ATOM 8354 N N . GLN A 1 38 ? -0.573 -8.873 1.047 1.00 0.00 38 GLN A N 11
ATOM 8355 C CA . GLN A 1 38 ? -0.928 -10.283 0.778 1.00 0.00 38 GLN A CA 11
ATOM 8356 C C . GLN A 1 38 ? -2.023 -10.279 -0.271 1.00 0.00 38 GLN A C 11
ATOM 8357 O O . GLN A 1 38 ? -2.627 -9.251 -0.515 1.00 0.00 38 GLN A O 11
ATOM 8371 N N . PRO A 1 39 ? -2.251 -11.412 -0.866 1.00 0.00 39 PRO A N 11
ATOM 8372 C CA . PRO A 1 39 ? -3.270 -11.535 -1.906 1.00 0.00 39 PRO A CA 11
ATOM 8373 C C . PRO A 1 39 ? -4.658 -11.384 -1.289 1.00 0.00 39 PRO A C 11
ATOM 8374 O O . PRO A 1 39 ? -5.311 -12.343 -0.932 1.00 0.00 39 PRO A O 11
ATOM 8385 N N . GLY A 1 40 ? -5.094 -10.163 -1.158 1.00 0.00 40 GLY A N 11
ATOM 8386 C CA . GLY A 1 40 ? -6.424 -9.888 -0.561 1.00 0.00 40 GLY A CA 11
ATOM 8387 C C . GLY A 1 40 ? -6.283 -8.867 0.579 1.00 0.00 40 GLY A C 11
ATOM 8388 O O . GLY A 1 40 ? -7.188 -8.704 1.373 1.00 0.00 40 GLY A O 11
ATOM 8392 N N . ASP A 1 41 ? -5.170 -8.173 0.681 1.00 0.00 41 ASP A N 11
ATOM 8393 C CA . ASP A 1 41 ? -5.035 -7.179 1.791 1.00 0.00 41 ASP A CA 11
ATOM 8394 C C . ASP A 1 41 ? -5.019 -5.765 1.214 1.00 0.00 41 ASP A C 11
ATOM 8395 O O . ASP A 1 41 ? -4.645 -5.556 0.081 1.00 0.00 41 ASP A O 11
ATOM 8404 N N . LYS A 1 42 ? -5.425 -4.788 1.987 1.00 0.00 42 LYS A N 11
ATOM 8405 C CA . LYS A 1 42 ? -5.445 -3.388 1.479 1.00 0.00 42 LYS A CA 11
ATOM 8406 C C . LYS A 1 42 ? -4.058 -2.759 1.612 1.00 0.00 42 LYS A C 11
ATOM 8407 O O . LYS A 1 42 ? -3.240 -3.189 2.402 1.00 0.00 42 LYS A O 11
ATOM 8426 N N . LEU A 1 43 ? -3.785 -1.752 0.827 1.00 0.00 43 LEU A N 11
ATOM 8427 C CA . LEU A 1 43 ? -2.455 -1.095 0.876 1.00 0.00 43 LEU A CA 11
ATOM 8428 C C . LEU A 1 43 ? -2.615 0.423 0.776 1.00 0.00 43 LEU A C 11
ATOM 8429 O O . LEU A 1 43 ? -3.376 0.926 -0.028 1.00 0.00 43 LEU A O 11
ATOM 8445 N N . THR A 1 44 ? -1.906 1.157 1.591 1.00 0.00 44 THR A N 11
ATOM 8446 C CA . THR A 1 44 ? -2.013 2.636 1.557 1.00 0.00 44 THR A CA 11
ATOM 8447 C C . THR A 1 44 ? -1.334 3.193 0.306 1.00 0.00 44 THR A C 11
ATOM 8448 O O . THR A 1 44 ? -0.159 2.990 0.082 1.00 0.00 44 THR A O 11
ATOM 8459 N N . LEU A 1 45 ? -2.055 3.933 -0.484 1.00 0.00 45 LEU A N 11
ATOM 8460 C CA . LEU A 1 45 ? -1.442 4.551 -1.687 1.00 0.00 45 LEU A CA 11
ATOM 8461 C C . LEU A 1 45 ? -1.478 6.064 -1.490 1.00 0.00 45 LEU A C 11
ATOM 8462 O O . LEU A 1 45 ? -1.969 6.795 -2.328 1.00 0.00 45 LEU A O 11
ATOM 8478 N N . PHE A 1 46 ? -0.946 6.542 -0.387 1.00 0.00 46 PHE A N 11
ATOM 8479 C CA . PHE A 1 46 ? -0.926 8.015 -0.143 1.00 0.00 46 PHE A CA 11
ATOM 8480 C C . PHE A 1 46 ? -0.290 8.682 -1.358 1.00 0.00 46 PHE A C 11
ATOM 8481 O O . PHE A 1 46 ? -0.511 9.843 -1.637 1.00 0.00 46 PHE A O 11
ATOM 8498 N N . VAL A 1 47 ? 0.499 7.923 -2.068 1.00 0.00 47 VAL A N 11
ATOM 8499 C CA . VAL A 1 47 ? 1.186 8.407 -3.283 1.00 0.00 47 VAL A CA 11
ATOM 8500 C C . VAL A 1 47 ? 0.264 9.332 -4.082 1.00 0.00 47 VAL A C 11
ATOM 8501 O O . VAL A 1 47 ? -0.911 9.065 -4.246 1.00 0.00 47 VAL A O 11
ATOM 8514 N N . LYS A 1 48 ? 0.789 10.416 -4.578 1.00 0.00 48 LYS A N 11
ATOM 8515 C CA . LYS A 1 48 ? -0.055 11.357 -5.366 1.00 0.00 48 LYS A CA 11
ATOM 8516 C C . LYS A 1 48 ? -0.038 10.939 -6.837 1.00 0.00 48 LYS A C 11
ATOM 8517 O O . LYS A 1 48 ? -1.108 10.736 -7.386 1.00 0.00 48 LYS A O 11
ATOM 8537 N N . ASP A 1 1 ? -9.277 10.734 0.596 1.00 0.00 1 ASP A N 12
ATOM 8538 C CA . ASP A 1 1 ? -7.962 11.370 0.894 1.00 0.00 1 ASP A CA 12
ATOM 8539 C C . ASP A 1 1 ? -6.836 10.373 0.615 1.00 0.00 1 ASP A C 12
ATOM 8540 O O . ASP A 1 1 ? -5.899 10.666 -0.101 1.00 0.00 1 ASP A O 12
ATOM 8551 N N . SER A 1 2 ? -6.917 9.198 1.177 1.00 0.00 2 SER A N 12
ATOM 8552 C CA . SER A 1 2 ? -5.852 8.185 0.947 1.00 0.00 2 SER A CA 12
ATOM 8553 C C . SER A 1 2 ? -6.345 7.138 -0.051 1.00 0.00 2 SER A C 12
ATOM 8554 O O . SER A 1 2 ? -7.510 6.794 -0.081 1.00 0.00 2 SER A O 12
ATOM 8562 N N . ILE A 1 3 ? -5.466 6.625 -0.867 1.00 0.00 3 ILE A N 12
ATOM 8563 C CA . ILE A 1 3 ? -5.877 5.604 -1.855 1.00 0.00 3 ILE A CA 12
ATOM 8564 C C . ILE A 1 3 ? -5.690 4.213 -1.244 1.00 0.00 3 ILE A C 12
ATOM 8565 O O . ILE A 1 3 ? -4.677 3.920 -0.648 1.00 0.00 3 ILE A O 12
ATOM 8581 N N . THR A 1 4 ? -6.653 3.351 -1.397 1.00 0.00 4 THR A N 12
ATOM 8582 C CA . THR A 1 4 ? -6.518 1.978 -0.838 1.00 0.00 4 THR A CA 12
ATOM 8583 C C . THR A 1 4 ? -6.727 0.975 -1.969 1.00 0.00 4 THR A C 12
ATOM 8584 O O . THR A 1 4 ? -7.798 0.882 -2.533 1.00 0.00 4 THR A O 12
ATOM 8595 N N . TYR A 1 5 ? -5.714 0.234 -2.319 1.00 0.00 5 TYR A N 12
ATOM 8596 C CA . TYR A 1 5 ? -5.875 -0.740 -3.430 1.00 0.00 5 TYR A CA 12
ATOM 8597 C C . TYR A 1 5 ? -5.672 -2.158 -2.925 1.00 0.00 5 TYR A C 12
ATOM 8598 O O . TYR A 1 5 ? -4.804 -2.432 -2.122 1.00 0.00 5 TYR A O 12
ATOM 8616 N N . ARG A 1 6 ? -6.479 -3.067 -3.395 1.00 0.00 6 ARG A N 12
ATOM 8617 C CA . ARG A 1 6 ? -6.340 -4.472 -2.952 1.00 0.00 6 ARG A CA 12
ATOM 8618 C C . ARG A 1 6 ? -5.403 -5.199 -3.899 1.00 0.00 6 ARG A C 12
ATOM 8619 O O . ARG A 1 6 ? -5.610 -5.250 -5.095 1.00 0.00 6 ARG A O 12
ATOM 8640 N N . VAL A 1 7 ? -4.360 -5.750 -3.362 1.00 0.00 7 VAL A N 12
ATOM 8641 C CA . VAL A 1 7 ? -3.376 -6.468 -4.200 1.00 0.00 7 VAL A CA 12
ATOM 8642 C C . VAL A 1 7 ? -3.925 -7.849 -4.541 1.00 0.00 7 VAL A C 12
ATOM 8643 O O . VAL A 1 7 ? -4.042 -8.701 -3.697 1.00 0.00 7 VAL A O 12
ATOM 8656 N N . ARG A 1 8 ? -4.266 -8.071 -5.775 1.00 0.00 8 ARG A N 12
ATOM 8657 C CA . ARG A 1 8 ? -4.819 -9.397 -6.175 1.00 0.00 8 ARG A CA 12
ATOM 8658 C C . ARG A 1 8 ? -3.715 -10.231 -6.819 1.00 0.00 8 ARG A C 12
ATOM 8659 O O . ARG A 1 8 ? -2.705 -9.709 -7.238 1.00 0.00 8 ARG A O 12
ATOM 8680 N N . LYS A 1 9 ? -3.888 -11.525 -6.895 1.00 0.00 9 LYS A N 12
ATOM 8681 C CA . LYS A 1 9 ? -2.830 -12.371 -7.517 1.00 0.00 9 LYS A CA 12
ATOM 8682 C C . LYS A 1 9 ? -2.527 -11.831 -8.913 1.00 0.00 9 LYS A C 12
ATOM 8683 O O . LYS A 1 9 ? -3.417 -11.457 -9.653 1.00 0.00 9 LYS A O 12
ATOM 8702 N N . GLY A 1 10 ? -1.278 -11.768 -9.269 1.00 0.00 10 GLY A N 12
ATOM 8703 C CA . GLY A 1 10 ? -0.912 -11.228 -10.608 1.00 0.00 10 GLY A CA 12
ATOM 8704 C C . GLY A 1 10 ? -0.717 -9.707 -10.516 1.00 0.00 10 GLY A C 12
ATOM 8705 O O . GLY A 1 10 ? -0.145 -9.095 -11.397 1.00 0.00 10 GLY A O 12
ATOM 8709 N N . ASP A 1 11 ? -1.186 -9.088 -9.461 1.00 0.00 11 ASP A N 12
ATOM 8710 C CA . ASP A 1 11 ? -1.024 -7.613 -9.320 1.00 0.00 11 ASP A CA 12
ATOM 8711 C C . ASP A 1 11 ? 0.361 -7.312 -8.758 1.00 0.00 11 ASP A C 12
ATOM 8712 O O . ASP A 1 11 ? 0.818 -7.951 -7.832 1.00 0.00 11 ASP A O 12
ATOM 8721 N N . SER A 1 12 ? 1.032 -6.337 -9.303 1.00 0.00 12 SER A N 12
ATOM 8722 C CA . SER A 1 12 ? 2.384 -5.992 -8.793 1.00 0.00 12 SER A CA 12
ATOM 8723 C C . SER A 1 12 ? 2.324 -4.626 -8.115 1.00 0.00 12 SER A C 12
ATOM 8724 O O . SER A 1 12 ? 1.626 -3.746 -8.555 1.00 0.00 12 SER A O 12
ATOM 8732 N N . LEU A 1 13 ? 3.054 -4.449 -7.054 1.00 0.00 13 LEU A N 12
ATOM 8733 C CA . LEU A 1 13 ? 3.054 -3.138 -6.334 1.00 0.00 13 LEU A CA 12
ATOM 8734 C C . LEU A 1 13 ? 3.300 -2.010 -7.335 1.00 0.00 13 LEU A C 12
ATOM 8735 O O . LEU A 1 13 ? 2.492 -1.110 -7.477 1.00 0.00 13 LEU A O 12
ATOM 8751 N N . SER A 1 14 ? 4.391 -2.059 -8.043 1.00 0.00 14 SER A N 12
ATOM 8752 C CA . SER A 1 14 ? 4.672 -0.989 -9.037 1.00 0.00 14 SER A CA 12
ATOM 8753 C C . SER A 1 14 ? 3.565 -0.967 -10.105 1.00 0.00 14 SER A C 12
ATOM 8754 O O . SER A 1 14 ? 3.095 0.084 -10.508 1.00 0.00 14 SER A O 12
ATOM 8762 N N . SER A 1 15 ? 3.150 -2.121 -10.569 1.00 0.00 15 SER A N 12
ATOM 8763 C CA . SER A 1 15 ? 2.079 -2.179 -11.611 1.00 0.00 15 SER A CA 12
ATOM 8764 C C . SER A 1 15 ? 0.827 -1.476 -11.106 1.00 0.00 15 SER A C 12
ATOM 8765 O O . SER A 1 15 ? 0.222 -0.680 -11.796 1.00 0.00 15 SER A O 12
ATOM 8773 N N . ILE A 1 16 ? 0.449 -1.759 -9.902 1.00 0.00 16 ILE A N 12
ATOM 8774 C CA . ILE A 1 16 ? -0.751 -1.108 -9.319 1.00 0.00 16 ILE A CA 12
ATOM 8775 C C . ILE A 1 16 ? -0.518 0.396 -9.330 1.00 0.00 16 ILE A C 12
ATOM 8776 O O . ILE A 1 16 ? -1.375 1.154 -9.727 1.00 0.00 16 ILE A O 12
ATOM 8792 N N . ALA A 1 17 ? 0.649 0.835 -8.928 1.00 0.00 17 ALA A N 12
ATOM 8793 C CA . ALA A 1 17 ? 0.937 2.298 -8.952 1.00 0.00 17 ALA A CA 12
ATOM 8794 C C . ALA A 1 17 ? 0.619 2.844 -10.342 1.00 0.00 17 ALA A C 12
ATOM 8795 O O . ALA A 1 17 ? -0.024 3.860 -10.485 1.00 0.00 17 ALA A O 12
ATOM 8802 N N . LYS A 1 18 ? 1.082 2.173 -11.368 1.00 0.00 18 LYS A N 12
ATOM 8803 C CA . LYS A 1 18 ? 0.819 2.649 -12.759 1.00 0.00 18 LYS A CA 12
ATOM 8804 C C . LYS A 1 18 ? -0.678 2.911 -12.944 1.00 0.00 18 LYS A C 12
ATOM 8805 O O . LYS A 1 18 ? -1.072 3.841 -13.619 1.00 0.00 18 LYS A O 12
ATOM 8824 N N . ARG A 1 19 ? -1.515 2.109 -12.336 1.00 0.00 19 ARG A N 12
ATOM 8825 C CA . ARG A 1 19 ? -2.986 2.319 -12.463 1.00 0.00 19 ARG A CA 12
ATOM 8826 C C . ARG A 1 19 ? -3.340 3.738 -12.003 1.00 0.00 19 ARG A C 12
ATOM 8827 O O . ARG A 1 19 ? -4.262 4.349 -12.503 1.00 0.00 19 ARG A O 12
ATOM 8848 N N . HIS A 1 20 ? -2.608 4.267 -11.061 1.00 0.00 20 HIS A N 12
ATOM 8849 C CA . HIS A 1 20 ? -2.892 5.646 -10.576 1.00 0.00 20 HIS A CA 12
ATOM 8850 C C . HIS A 1 20 ? -1.710 6.567 -10.898 1.00 0.00 20 HIS A C 12
ATOM 8851 O O . HIS A 1 20 ? -1.628 7.666 -10.384 1.00 0.00 20 HIS A O 12
ATOM 8865 N N . GLY A 1 21 ? -0.784 6.135 -11.724 1.00 0.00 21 GLY A N 12
ATOM 8866 C CA . GLY A 1 21 ? 0.393 7.001 -12.032 1.00 0.00 21 GLY A CA 12
ATOM 8867 C C . GLY A 1 21 ? 1.003 7.449 -10.705 1.00 0.00 21 GLY A C 12
ATOM 8868 O O . GLY A 1 21 ? 1.168 8.625 -10.448 1.00 0.00 21 GLY A O 12
ATOM 8872 N N . VAL A 1 22 ? 1.293 6.513 -9.844 1.00 0.00 22 VAL A N 12
ATOM 8873 C CA . VAL A 1 22 ? 1.841 6.868 -8.505 1.00 0.00 22 VAL A CA 12
ATOM 8874 C C . VAL A 1 22 ? 3.227 6.255 -8.291 1.00 0.00 22 VAL A C 12
ATOM 8875 O O . VAL A 1 22 ? 3.709 5.480 -9.091 1.00 0.00 22 VAL A O 12
ATOM 8888 N N . ASN A 1 23 ? 3.870 6.611 -7.204 1.00 0.00 23 ASN A N 12
ATOM 8889 C CA . ASN A 1 23 ? 5.229 6.065 -6.919 1.00 0.00 23 ASN A CA 12
ATOM 8890 C C . ASN A 1 23 ? 5.153 5.040 -5.784 1.00 0.00 23 ASN A C 12
ATOM 8891 O O . ASN A 1 23 ? 5.179 5.371 -4.605 1.00 0.00 23 ASN A O 12
ATOM 8902 N N . ILE A 1 24 ? 5.072 3.789 -6.122 1.00 0.00 24 ILE A N 12
ATOM 8903 C CA . ILE A 1 24 ? 5.007 2.748 -5.066 1.00 0.00 24 ILE A CA 12
ATOM 8904 C C . ILE A 1 24 ? 6.165 2.947 -4.089 1.00 0.00 24 ILE A C 12
ATOM 8905 O O . ILE A 1 24 ? 6.076 2.584 -2.937 1.00 0.00 24 ILE A O 12
ATOM 8921 N N . LYS A 1 25 ? 7.236 3.566 -4.519 1.00 0.00 25 LYS A N 12
ATOM 8922 C CA . LYS A 1 25 ? 8.351 3.832 -3.572 1.00 0.00 25 LYS A CA 12
ATOM 8923 C C . LYS A 1 25 ? 7.798 4.719 -2.458 1.00 0.00 25 LYS A C 12
ATOM 8924 O O . LYS A 1 25 ? 8.054 4.499 -1.292 1.00 0.00 25 LYS A O 12
ATOM 8943 N N . ASP A 1 26 ? 6.996 5.698 -2.809 1.00 0.00 26 ASP A N 12
ATOM 8944 C CA . ASP A 1 26 ? 6.382 6.557 -1.766 1.00 0.00 26 ASP A CA 12
ATOM 8945 C C . ASP A 1 26 ? 5.523 5.652 -0.911 1.00 0.00 26 ASP A C 12
ATOM 8946 O O . ASP A 1 26 ? 5.495 5.753 0.300 1.00 0.00 26 ASP A O 12
ATOM 8955 N N . VAL A 1 27 ? 4.849 4.730 -1.539 1.00 0.00 27 VAL A N 12
ATOM 8956 C CA . VAL A 1 27 ? 4.024 3.770 -0.750 1.00 0.00 27 VAL A CA 12
ATOM 8957 C C . VAL A 1 27 ? 4.941 3.066 0.251 1.00 0.00 27 VAL A C 12
ATOM 8958 O O . VAL A 1 27 ? 4.622 2.932 1.416 1.00 0.00 27 VAL A O 12
ATOM 8971 N N . MET A 1 28 ? 6.102 2.651 -0.190 1.00 0.00 28 MET A N 12
ATOM 8972 C CA . MET A 1 28 ? 7.056 1.997 0.743 1.00 0.00 28 MET A CA 12
ATOM 8973 C C . MET A 1 28 ? 7.647 3.074 1.657 1.00 0.00 28 MET A C 12
ATOM 8974 O O . MET A 1 28 ? 8.258 2.786 2.666 1.00 0.00 28 MET A O 12
ATOM 8988 N N . ARG A 1 29 ? 7.460 4.319 1.307 1.00 0.00 29 ARG A N 12
ATOM 8989 C CA . ARG A 1 29 ? 7.991 5.423 2.150 1.00 0.00 29 ARG A CA 12
ATOM 8990 C C . ARG A 1 29 ? 7.125 5.556 3.405 1.00 0.00 29 ARG A C 12
ATOM 8991 O O . ARG A 1 29 ? 7.630 5.716 4.498 1.00 0.00 29 ARG A O 12
ATOM 9012 N N . TRP A 1 30 ? 5.824 5.484 3.266 1.00 0.00 30 TRP A N 12
ATOM 9013 C CA . TRP A 1 30 ? 4.954 5.601 4.475 1.00 0.00 30 TRP A CA 12
ATOM 9014 C C . TRP A 1 30 ? 4.859 4.242 5.164 1.00 0.00 30 TRP A C 12
ATOM 9015 O O . TRP A 1 30 ? 4.846 4.152 6.375 1.00 0.00 30 TRP A O 12
ATOM 9036 N N . ASN A 1 31 ? 4.795 3.181 4.407 1.00 0.00 31 ASN A N 12
ATOM 9037 C CA . ASN A 1 31 ? 4.702 1.836 5.037 1.00 0.00 31 ASN A CA 12
ATOM 9038 C C . ASN A 1 31 ? 6.104 1.261 5.212 1.00 0.00 31 ASN A C 12
ATOM 9039 O O . ASN A 1 31 ? 6.937 1.347 4.336 1.00 0.00 31 ASN A O 12
ATOM 9050 N N . SER A 1 32 ? 6.365 0.669 6.338 1.00 0.00 32 SER A N 12
ATOM 9051 C CA . SER A 1 32 ? 7.712 0.079 6.578 1.00 0.00 32 SER A CA 12
ATOM 9052 C C . SER A 1 32 ? 7.636 -1.435 6.411 1.00 0.00 32 SER A C 12
ATOM 9053 O O . SER A 1 32 ? 8.604 -2.086 6.072 1.00 0.00 32 SER A O 12
ATOM 9061 N N . ASP A 1 33 ? 6.487 -1.992 6.636 1.00 0.00 33 ASP A N 12
ATOM 9062 C CA . ASP A 1 33 ? 6.318 -3.458 6.484 1.00 0.00 33 ASP A CA 12
ATOM 9063 C C . ASP A 1 33 ? 5.209 -3.717 5.469 1.00 0.00 33 ASP A C 12
ATOM 9064 O O . ASP A 1 33 ? 4.043 -3.771 5.810 1.00 0.00 33 ASP A O 12
ATOM 9073 N N . THR A 1 34 ? 5.558 -3.872 4.222 1.00 0.00 34 THR A N 12
ATOM 9074 C CA . THR A 1 34 ? 4.518 -4.122 3.189 1.00 0.00 34 THR A CA 12
ATOM 9075 C C . THR A 1 34 ? 4.237 -5.625 3.084 1.00 0.00 34 THR A C 12
ATOM 9076 O O . THR A 1 34 ? 3.764 -6.112 2.073 1.00 0.00 34 THR A O 12
ATOM 9087 N N . ALA A 1 35 ? 4.496 -6.368 4.131 1.00 0.00 35 ALA A N 12
ATOM 9088 C CA . ALA A 1 35 ? 4.216 -7.827 4.094 1.00 0.00 35 ALA A CA 12
ATOM 9089 C C . ALA A 1 35 ? 2.703 -8.053 4.018 1.00 0.00 35 ALA A C 12
ATOM 9090 O O . ALA A 1 35 ? 2.243 -9.164 3.844 1.00 0.00 35 ALA A O 12
ATOM 9097 N N . ASN A 1 36 ? 1.921 -7.009 4.126 1.00 0.00 36 ASN A N 12
ATOM 9098 C CA . ASN A 1 36 ? 0.451 -7.173 4.037 1.00 0.00 36 ASN A CA 12
ATOM 9099 C C . ASN A 1 36 ? 0.039 -7.242 2.565 1.00 0.00 36 ASN A C 12
ATOM 9100 O O . ASN A 1 36 ? -1.128 -7.337 2.257 1.00 0.00 36 ASN A O 12
ATOM 9111 N N . LEU A 1 37 ? 0.977 -7.193 1.650 1.00 0.00 37 LEU A N 12
ATOM 9112 C CA . LEU A 1 37 ? 0.599 -7.260 0.211 1.00 0.00 37 LEU A CA 12
ATOM 9113 C C . LEU A 1 37 ? 0.228 -8.705 -0.125 1.00 0.00 37 LEU A C 12
ATOM 9114 O O . LEU A 1 37 ? 0.990 -9.438 -0.720 1.00 0.00 37 LEU A O 12
ATOM 9130 N N . GLN A 1 38 ? -0.948 -9.105 0.259 1.00 0.00 38 GLN A N 12
ATOM 9131 C CA . GLN A 1 38 ? -1.417 -10.481 -0.010 1.00 0.00 38 GLN A CA 12
ATOM 9132 C C . GLN A 1 38 ? -2.492 -10.387 -1.075 1.00 0.00 38 GLN A C 12
ATOM 9133 O O . GLN A 1 38 ? -3.005 -9.313 -1.324 1.00 0.00 38 GLN A O 12
ATOM 9147 N N . PRO A 1 39 ? -2.809 -11.494 -1.673 1.00 0.00 39 PRO A N 12
ATOM 9148 C CA . PRO A 1 39 ? -3.828 -11.529 -2.719 1.00 0.00 39 PRO A CA 12
ATOM 9149 C C . PRO A 1 39 ? -5.200 -11.271 -2.101 1.00 0.00 39 PRO A C 12
ATOM 9150 O O . PRO A 1 39 ? -5.925 -12.179 -1.744 1.00 0.00 39 PRO A O 12
ATOM 9161 N N . GLY A 1 40 ? -5.538 -10.021 -1.966 1.00 0.00 40 GLY A N 12
ATOM 9162 C CA . GLY A 1 40 ? -6.838 -9.638 -1.361 1.00 0.00 40 GLY A CA 12
ATOM 9163 C C . GLY A 1 40 ? -6.597 -8.690 -0.177 1.00 0.00 40 GLY A C 12
ATOM 9164 O O . GLY A 1 40 ? -7.467 -8.497 0.649 1.00 0.00 40 GLY A O 12
ATOM 9168 N N . ASP A 1 41 ? -5.429 -8.090 -0.075 1.00 0.00 41 ASP A N 12
ATOM 9169 C CA . ASP A 1 41 ? -5.178 -7.165 1.072 1.00 0.00 41 ASP A CA 12
ATOM 9170 C C . ASP A 1 41 ? -5.177 -5.720 0.576 1.00 0.00 41 ASP A C 12
ATOM 9171 O O . ASP A 1 41 ? -4.850 -5.449 -0.557 1.00 0.00 41 ASP A O 12
ATOM 9180 N N . LYS A 1 42 ? -5.539 -4.789 1.420 1.00 0.00 42 LYS A N 12
ATOM 9181 C CA . LYS A 1 42 ? -5.567 -3.361 0.995 1.00 0.00 42 LYS A CA 12
ATOM 9182 C C . LYS A 1 42 ? -4.166 -2.756 1.100 1.00 0.00 42 LYS A C 12
ATOM 9183 O O . LYS A 1 42 ? -3.346 -3.192 1.884 1.00 0.00 42 LYS A O 12
ATOM 9202 N N . LEU A 1 43 ? -3.885 -1.764 0.299 1.00 0.00 43 LEU A N 12
ATOM 9203 C CA . LEU A 1 43 ? -2.538 -1.134 0.328 1.00 0.00 43 LEU A CA 12
ATOM 9204 C C . LEU A 1 43 ? -2.668 0.387 0.230 1.00 0.00 43 LEU A C 12
ATOM 9205 O O . LEU A 1 43 ? -3.429 0.906 -0.562 1.00 0.00 43 LEU A O 12
ATOM 9221 N N . THR A 1 44 ? -1.932 1.104 1.035 1.00 0.00 44 THR A N 12
ATOM 9222 C CA . THR A 1 44 ? -2.006 2.585 1.001 1.00 0.00 44 THR A CA 12
ATOM 9223 C C . THR A 1 44 ? -1.332 3.128 -0.257 1.00 0.00 44 THR A C 12
ATOM 9224 O O . THR A 1 44 ? -0.197 2.812 -0.550 1.00 0.00 44 THR A O 12
ATOM 9235 N N . LEU A 1 45 ? -2.004 3.978 -0.975 1.00 0.00 45 LEU A N 12
ATOM 9236 C CA . LEU A 1 45 ? -1.387 4.589 -2.180 1.00 0.00 45 LEU A CA 12
ATOM 9237 C C . LEU A 1 45 ? -1.402 6.102 -1.988 1.00 0.00 45 LEU A C 12
ATOM 9238 O O . LEU A 1 45 ? -1.890 6.837 -2.824 1.00 0.00 45 LEU A O 12
ATOM 9254 N N . PHE A 1 46 ? -0.851 6.579 -0.895 1.00 0.00 46 PHE A N 12
ATOM 9255 C CA . PHE A 1 46 ? -0.809 8.052 -0.660 1.00 0.00 46 PHE A CA 12
ATOM 9256 C C . PHE A 1 46 ? -0.121 8.699 -1.858 1.00 0.00 46 PHE A C 12
ATOM 9257 O O . PHE A 1 46 ? -0.267 9.876 -2.118 1.00 0.00 46 PHE A O 12
ATOM 9274 N N . VAL A 1 47 ? 0.629 7.905 -2.580 1.00 0.00 47 VAL A N 12
ATOM 9275 C CA . VAL A 1 47 ? 1.357 8.368 -3.782 1.00 0.00 47 VAL A CA 12
ATOM 9276 C C . VAL A 1 47 ? 0.512 9.369 -4.570 1.00 0.00 47 VAL A C 12
ATOM 9277 O O . VAL A 1 47 ? 1.003 10.372 -5.050 1.00 0.00 47 VAL A O 12
ATOM 9290 N N . LYS A 1 48 ? -0.752 9.108 -4.697 1.00 0.00 48 LYS A N 12
ATOM 9291 C CA . LYS A 1 48 ? -1.642 10.042 -5.441 1.00 0.00 48 LYS A CA 12
ATOM 9292 C C . LYS A 1 48 ? -2.484 10.839 -4.439 1.00 0.00 48 LYS A C 12
ATOM 9293 O O . LYS A 1 48 ? -3.649 10.516 -4.276 1.00 0.00 48 LYS A O 12
ATOM 9313 N N . ASP A 1 1 ? -8.840 11.414 0.295 1.00 0.00 1 ASP A N 13
ATOM 9314 C CA . ASP A 1 1 ? -7.818 11.613 1.361 1.00 0.00 1 ASP A CA 13
ATOM 9315 C C . ASP A 1 1 ? -6.694 10.590 1.185 1.00 0.00 1 ASP A C 13
ATOM 9316 O O . ASP A 1 1 ? -5.618 10.912 0.720 1.00 0.00 1 ASP A O 13
ATOM 9327 N N . SER A 1 2 ? -6.935 9.360 1.549 1.00 0.00 2 SER A N 13
ATOM 9328 C CA . SER A 1 2 ? -5.881 8.319 1.400 1.00 0.00 2 SER A CA 13
ATOM 9329 C C . SER A 1 2 ? -6.368 7.244 0.430 1.00 0.00 2 SER A C 13
ATOM 9330 O O . SER A 1 2 ? -7.530 6.886 0.418 1.00 0.00 2 SER A O 13
ATOM 9338 N N . ILE A 1 3 ? -5.492 6.724 -0.381 1.00 0.00 3 ILE A N 13
ATOM 9339 C CA . ILE A 1 3 ? -5.902 5.678 -1.342 1.00 0.00 3 ILE A CA 13
ATOM 9340 C C . ILE A 1 3 ? -5.701 4.304 -0.701 1.00 0.00 3 ILE A C 13
ATOM 9341 O O . ILE A 1 3 ? -4.732 4.067 -0.012 1.00 0.00 3 ILE A O 13
ATOM 9357 N N . THR A 1 4 ? -6.607 3.397 -0.922 1.00 0.00 4 THR A N 13
ATOM 9358 C CA . THR A 1 4 ? -6.460 2.037 -0.331 1.00 0.00 4 THR A CA 13
ATOM 9359 C C . THR A 1 4 ? -6.691 1.002 -1.429 1.00 0.00 4 THR A C 13
ATOM 9360 O O . THR A 1 4 ? -7.773 0.895 -1.970 1.00 0.00 4 THR A O 13
ATOM 9371 N N . TYR A 1 5 ? -5.683 0.250 -1.780 1.00 0.00 5 TYR A N 13
ATOM 9372 C CA . TYR A 1 5 ? -5.866 -0.756 -2.861 1.00 0.00 5 TYR A CA 13
ATOM 9373 C C . TYR A 1 5 ? -5.617 -2.159 -2.337 1.00 0.00 5 TYR A C 13
ATOM 9374 O O . TYR A 1 5 ? -4.701 -2.404 -1.583 1.00 0.00 5 TYR A O 13
ATOM 9392 N N . ARG A 1 6 ? -6.427 -3.087 -2.745 1.00 0.00 6 ARG A N 13
ATOM 9393 C CA . ARG A 1 6 ? -6.235 -4.481 -2.284 1.00 0.00 6 ARG A CA 13
ATOM 9394 C C . ARG A 1 6 ? -5.268 -5.182 -3.227 1.00 0.00 6 ARG A C 13
ATOM 9395 O O . ARG A 1 6 ? -5.387 -5.119 -4.436 1.00 0.00 6 ARG A O 13
ATOM 9416 N N . VAL A 1 7 ? -4.295 -5.832 -2.677 1.00 0.00 7 VAL A N 13
ATOM 9417 C CA . VAL A 1 7 ? -3.296 -6.529 -3.515 1.00 0.00 7 VAL A CA 13
ATOM 9418 C C . VAL A 1 7 ? -3.813 -7.928 -3.825 1.00 0.00 7 VAL A C 13
ATOM 9419 O O . VAL A 1 7 ? -3.909 -8.765 -2.963 1.00 0.00 7 VAL A O 13
ATOM 9432 N N . ARG A 1 8 ? -4.161 -8.175 -5.051 1.00 0.00 8 ARG A N 13
ATOM 9433 C CA . ARG A 1 8 ? -4.697 -9.518 -5.422 1.00 0.00 8 ARG A CA 13
ATOM 9434 C C . ARG A 1 8 ? -3.590 -10.365 -6.043 1.00 0.00 8 ARG A C 13
ATOM 9435 O O . ARG A 1 8 ? -2.580 -9.855 -6.474 1.00 0.00 8 ARG A O 13
ATOM 9456 N N . LYS A 1 9 ? -3.766 -11.659 -6.080 1.00 0.00 9 LYS A N 13
ATOM 9457 C CA . LYS A 1 9 ? -2.711 -12.530 -6.674 1.00 0.00 9 LYS A CA 13
ATOM 9458 C C . LYS A 1 9 ? -2.405 -12.043 -8.088 1.00 0.00 9 LYS A C 13
ATOM 9459 O O . LYS A 1 9 ? -3.292 -11.678 -8.836 1.00 0.00 9 LYS A O 13
ATOM 9478 N N . GLY A 1 10 ? -1.157 -12.016 -8.452 1.00 0.00 10 GLY A N 13
ATOM 9479 C CA . GLY A 1 10 ? -0.789 -11.532 -9.811 1.00 0.00 10 GLY A CA 13
ATOM 9480 C C . GLY A 1 10 ? -0.661 -10.000 -9.801 1.00 0.00 10 GLY A C 13
ATOM 9481 O O . GLY A 1 10 ? -0.267 -9.400 -10.780 1.00 0.00 10 GLY A O 13
ATOM 9485 N N . ASP A 1 11 ? -0.989 -9.359 -8.704 1.00 0.00 11 ASP A N 13
ATOM 9486 C CA . ASP A 1 11 ? -0.879 -7.874 -8.649 1.00 0.00 11 ASP A CA 13
ATOM 9487 C C . ASP A 1 11 ? 0.539 -7.492 -8.244 1.00 0.00 11 ASP A C 13
ATOM 9488 O O . ASP A 1 11 ? 1.220 -8.230 -7.561 1.00 0.00 11 ASP A O 13
ATOM 9497 N N . SER A 1 12 ? 0.987 -6.341 -8.653 1.00 0.00 12 SER A N 13
ATOM 9498 C CA . SER A 1 12 ? 2.360 -5.908 -8.287 1.00 0.00 12 SER A CA 13
ATOM 9499 C C . SER A 1 12 ? 2.283 -4.544 -7.607 1.00 0.00 12 SER A C 13
ATOM 9500 O O . SER A 1 12 ? 1.558 -3.677 -8.031 1.00 0.00 12 SER A O 13
ATOM 9508 N N . LEU A 1 13 ? 3.029 -4.354 -6.560 1.00 0.00 13 LEU A N 13
ATOM 9509 C CA . LEU A 1 13 ? 3.017 -3.045 -5.839 1.00 0.00 13 LEU A CA 13
ATOM 9510 C C . LEU A 1 13 ? 3.218 -1.917 -6.848 1.00 0.00 13 LEU A C 13
ATOM 9511 O O . LEU A 1 13 ? 2.388 -1.033 -6.976 1.00 0.00 13 LEU A O 13
ATOM 9527 N N . SER A 1 14 ? 4.292 -1.950 -7.582 1.00 0.00 14 SER A N 13
ATOM 9528 C CA . SER A 1 14 ? 4.528 -0.883 -8.589 1.00 0.00 14 SER A CA 13
ATOM 9529 C C . SER A 1 14 ? 3.404 -0.906 -9.642 1.00 0.00 14 SER A C 13
ATOM 9530 O O . SER A 1 14 ? 2.944 0.128 -10.097 1.00 0.00 14 SER A O 13
ATOM 9538 N N . SER A 1 15 ? 2.960 -2.077 -10.029 1.00 0.00 15 SER A N 13
ATOM 9539 C CA . SER A 1 15 ? 1.870 -2.175 -11.049 1.00 0.00 15 SER A CA 13
ATOM 9540 C C . SER A 1 15 ? 0.631 -1.449 -10.547 1.00 0.00 15 SER A C 13
ATOM 9541 O O . SER A 1 15 ? 0.052 -0.631 -11.233 1.00 0.00 15 SER A O 13
ATOM 9549 N N . ILE A 1 16 ? 0.234 -1.738 -9.349 1.00 0.00 16 ILE A N 13
ATOM 9550 C CA . ILE A 1 16 ? -0.956 -1.063 -8.770 1.00 0.00 16 ILE A CA 13
ATOM 9551 C C . ILE A 1 16 ? -0.702 0.439 -8.794 1.00 0.00 16 ILE A C 13
ATOM 9552 O O . ILE A 1 16 ? -1.554 1.203 -9.189 1.00 0.00 16 ILE A O 13
ATOM 9568 N N . ALA A 1 17 ? 0.474 0.868 -8.403 1.00 0.00 17 ALA A N 13
ATOM 9569 C CA . ALA A 1 17 ? 0.776 2.330 -8.444 1.00 0.00 17 ALA A CA 13
ATOM 9570 C C . ALA A 1 17 ? 0.430 2.869 -9.830 1.00 0.00 17 ALA A C 13
ATOM 9571 O O . ALA A 1 17 ? -0.198 3.895 -9.968 1.00 0.00 17 ALA A O 13
ATOM 9578 N N . LYS A 1 18 ? 0.857 2.179 -10.860 1.00 0.00 18 LYS A N 13
ATOM 9579 C CA . LYS A 1 18 ? 0.571 2.638 -12.253 1.00 0.00 18 LYS A CA 13
ATOM 9580 C C . LYS A 1 18 ? -0.923 2.937 -12.408 1.00 0.00 18 LYS A C 13
ATOM 9581 O O . LYS A 1 18 ? -1.308 3.879 -13.072 1.00 0.00 18 LYS A O 13
ATOM 9600 N N . ARG A 1 19 ? -1.766 2.150 -11.791 1.00 0.00 19 ARG A N 13
ATOM 9601 C CA . ARG A 1 19 ? -3.235 2.389 -11.890 1.00 0.00 19 ARG A CA 13
ATOM 9602 C C . ARG A 1 19 ? -3.559 3.812 -11.422 1.00 0.00 19 ARG A C 13
ATOM 9603 O O . ARG A 1 19 ? -4.488 4.436 -11.897 1.00 0.00 19 ARG A O 13
ATOM 9624 N N . HIS A 1 20 ? -2.796 4.334 -10.500 1.00 0.00 20 HIS A N 13
ATOM 9625 C CA . HIS A 1 20 ? -3.054 5.718 -10.009 1.00 0.00 20 HIS A CA 13
ATOM 9626 C C . HIS A 1 20 ? -1.866 6.624 -10.347 1.00 0.00 20 HIS A C 13
ATOM 9627 O O . HIS A 1 20 ? -1.761 7.717 -9.824 1.00 0.00 20 HIS A O 13
ATOM 9641 N N . GLY A 1 21 ? -0.962 6.189 -11.196 1.00 0.00 21 GLY A N 13
ATOM 9642 C CA . GLY A 1 21 ? 0.221 7.043 -11.521 1.00 0.00 21 GLY A CA 13
ATOM 9643 C C . GLY A 1 21 ? 0.840 7.505 -10.203 1.00 0.00 21 GLY A C 13
ATOM 9644 O O . GLY A 1 21 ? 1.008 8.683 -9.958 1.00 0.00 21 GLY A O 13
ATOM 9648 N N . VAL A 1 22 ? 1.136 6.578 -9.334 1.00 0.00 22 VAL A N 13
ATOM 9649 C CA . VAL A 1 22 ? 1.694 6.945 -8.005 1.00 0.00 22 VAL A CA 13
ATOM 9650 C C . VAL A 1 22 ? 3.087 6.344 -7.803 1.00 0.00 22 VAL A C 13
ATOM 9651 O O . VAL A 1 22 ? 3.569 5.573 -8.608 1.00 0.00 22 VAL A O 13
ATOM 9664 N N . ASN A 1 23 ? 3.740 6.707 -6.724 1.00 0.00 23 ASN A N 13
ATOM 9665 C CA . ASN A 1 23 ? 5.106 6.174 -6.456 1.00 0.00 23 ASN A CA 13
ATOM 9666 C C . ASN A 1 23 ? 5.053 5.143 -5.326 1.00 0.00 23 ASN A C 13
ATOM 9667 O O . ASN A 1 23 ? 5.088 5.467 -4.146 1.00 0.00 23 ASN A O 13
ATOM 9678 N N . ILE A 1 24 ? 4.982 3.892 -5.671 1.00 0.00 24 ILE A N 13
ATOM 9679 C CA . ILE A 1 24 ? 4.937 2.844 -4.621 1.00 0.00 24 ILE A CA 13
ATOM 9680 C C . ILE A 1 24 ? 6.112 3.037 -3.662 1.00 0.00 24 ILE A C 13
ATOM 9681 O O . ILE A 1 24 ? 6.040 2.668 -2.509 1.00 0.00 24 ILE A O 13
ATOM 9697 N N . LYS A 1 25 ? 7.176 3.658 -4.105 1.00 0.00 25 LYS A N 13
ATOM 9698 C CA . LYS A 1 25 ? 8.304 3.913 -3.171 1.00 0.00 25 LYS A CA 13
ATOM 9699 C C . LYS A 1 25 ? 7.770 4.809 -2.056 1.00 0.00 25 LYS A C 13
ATOM 9700 O O . LYS A 1 25 ? 8.061 4.609 -0.896 1.00 0.00 25 LYS A O 13
ATOM 9719 N N . ASP A 1 26 ? 6.945 5.773 -2.398 1.00 0.00 26 ASP A N 13
ATOM 9720 C CA . ASP A 1 26 ? 6.348 6.638 -1.346 1.00 0.00 26 ASP A CA 13
ATOM 9721 C C . ASP A 1 26 ? 5.515 5.730 -0.469 1.00 0.00 26 ASP A C 13
ATOM 9722 O O . ASP A 1 26 ? 5.519 5.833 0.742 1.00 0.00 26 ASP A O 13
ATOM 9731 N N . VAL A 1 27 ? 4.824 4.808 -1.079 1.00 0.00 27 VAL A N 13
ATOM 9732 C CA . VAL A 1 27 ? 4.021 3.848 -0.267 1.00 0.00 27 VAL A CA 13
ATOM 9733 C C . VAL A 1 27 ? 4.964 3.152 0.714 1.00 0.00 27 VAL A C 13
ATOM 9734 O O . VAL A 1 27 ? 4.669 3.015 1.889 1.00 0.00 27 VAL A O 13
ATOM 9747 N N . MET A 1 28 ? 6.117 2.744 0.249 1.00 0.00 28 MET A N 13
ATOM 9748 C CA . MET A 1 28 ? 7.097 2.096 1.157 1.00 0.00 28 MET A CA 13
ATOM 9749 C C . MET A 1 28 ? 7.715 3.177 2.050 1.00 0.00 28 MET A C 13
ATOM 9750 O O . MET A 1 28 ? 8.357 2.894 3.040 1.00 0.00 28 MET A O 13
ATOM 9764 N N . ARG A 1 29 ? 7.518 4.422 1.701 1.00 0.00 29 ARG A N 13
ATOM 9765 C CA . ARG A 1 29 ? 8.076 5.527 2.524 1.00 0.00 29 ARG A CA 13
ATOM 9766 C C . ARG A 1 29 ? 7.239 5.672 3.796 1.00 0.00 29 ARG A C 13
ATOM 9767 O O . ARG A 1 29 ? 7.767 5.846 4.876 1.00 0.00 29 ARG A O 13
ATOM 9788 N N . TRP A 1 30 ? 5.936 5.592 3.687 1.00 0.00 30 TRP A N 13
ATOM 9789 C CA . TRP A 1 30 ? 5.093 5.717 4.915 1.00 0.00 30 TRP A CA 13
ATOM 9790 C C . TRP A 1 30 ? 5.035 4.367 5.621 1.00 0.00 30 TRP A C 13
ATOM 9791 O O . TRP A 1 30 ? 5.093 4.288 6.832 1.00 0.00 30 TRP A O 13
ATOM 9812 N N . ASN A 1 31 ? 4.925 3.298 4.879 1.00 0.00 31 ASN A N 13
ATOM 9813 C CA . ASN A 1 31 ? 4.871 1.959 5.524 1.00 0.00 31 ASN A CA 13
ATOM 9814 C C . ASN A 1 31 ? 6.244 1.300 5.445 1.00 0.00 31 ASN A C 13
ATOM 9815 O O . ASN A 1 31 ? 6.885 1.299 4.417 1.00 0.00 31 ASN A O 13
ATOM 9826 N N . SER A 1 32 ? 6.691 0.731 6.523 1.00 0.00 32 SER A N 13
ATOM 9827 C CA . SER A 1 32 ? 8.022 0.062 6.514 1.00 0.00 32 SER A CA 13
ATOM 9828 C C . SER A 1 32 ? 7.832 -1.409 6.177 1.00 0.00 32 SER A C 13
ATOM 9829 O O . SER A 1 32 ? 8.038 -1.836 5.058 1.00 0.00 32 SER A O 13
ATOM 9837 N N . ASP A 1 33 ? 7.424 -2.178 7.134 1.00 0.00 33 ASP A N 13
ATOM 9838 C CA . ASP A 1 33 ? 7.193 -3.624 6.879 1.00 0.00 33 ASP A CA 13
ATOM 9839 C C . ASP A 1 33 ? 5.870 -3.767 6.134 1.00 0.00 33 ASP A C 13
ATOM 9840 O O . ASP A 1 33 ? 4.808 -3.696 6.720 1.00 0.00 33 ASP A O 13
ATOM 9849 N N . THR A 1 34 ? 5.919 -3.953 4.844 1.00 0.00 34 THR A N 13
ATOM 9850 C CA . THR A 1 34 ? 4.657 -4.083 4.065 1.00 0.00 34 THR A CA 13
ATOM 9851 C C . THR A 1 34 ? 4.161 -5.532 4.103 1.00 0.00 34 THR A C 13
ATOM 9852 O O . THR A 1 34 ? 3.780 -6.098 3.095 1.00 0.00 34 THR A O 13
ATOM 9863 N N . ALA A 1 35 ? 4.136 -6.130 5.265 1.00 0.00 35 ALA A N 13
ATOM 9864 C CA . ALA A 1 35 ? 3.642 -7.529 5.369 1.00 0.00 35 ALA A CA 13
ATOM 9865 C C . ALA A 1 35 ? 2.143 -7.560 5.069 1.00 0.00 35 ALA A C 13
ATOM 9866 O O . ALA A 1 35 ? 1.558 -8.610 4.901 1.00 0.00 35 ALA A O 13
ATOM 9873 N N . ASN A 1 36 ? 1.516 -6.415 4.985 1.00 0.00 36 ASN A N 13
ATOM 9874 C CA . ASN A 1 36 ? 0.065 -6.387 4.681 1.00 0.00 36 ASN A CA 13
ATOM 9875 C C . ASN A 1 36 ? -0.152 -6.545 3.175 1.00 0.00 36 ASN A C 13
ATOM 9876 O O . ASN A 1 36 ? -1.268 -6.545 2.708 1.00 0.00 36 ASN A O 13
ATOM 9887 N N . LEU A 1 37 ? 0.895 -6.687 2.399 1.00 0.00 37 LEU A N 13
ATOM 9888 C CA . LEU A 1 37 ? 0.691 -6.855 0.933 1.00 0.00 37 LEU A CA 13
ATOM 9889 C C . LEU A 1 37 ? 0.417 -8.332 0.660 1.00 0.00 37 LEU A C 13
ATOM 9890 O O . LEU A 1 37 ? 1.231 -9.039 0.101 1.00 0.00 37 LEU A O 13
ATOM 9906 N N . GLN A 1 38 ? -0.732 -8.795 1.057 1.00 0.00 38 GLN A N 13
ATOM 9907 C CA . GLN A 1 38 ? -1.097 -10.213 0.843 1.00 0.00 38 GLN A CA 13
ATOM 9908 C C . GLN A 1 38 ? -2.166 -10.248 -0.231 1.00 0.00 38 GLN A C 13
ATOM 9909 O O . GLN A 1 38 ? -2.757 -9.228 -0.536 1.00 0.00 38 GLN A O 13
ATOM 9923 N N . PRO A 1 39 ? -2.390 -11.405 -0.777 1.00 0.00 39 PRO A N 13
ATOM 9924 C CA . PRO A 1 39 ? -3.390 -11.567 -1.829 1.00 0.00 39 PRO A CA 13
ATOM 9925 C C . PRO A 1 39 ? -4.785 -11.399 -1.235 1.00 0.00 39 PRO A C 13
ATOM 9926 O O . PRO A 1 39 ? -5.438 -12.346 -0.846 1.00 0.00 39 PRO A O 13
ATOM 9937 N N . GLY A 1 40 ? -5.227 -10.176 -1.157 1.00 0.00 40 GLY A N 13
ATOM 9938 C CA . GLY A 1 40 ? -6.562 -9.880 -0.582 1.00 0.00 40 GLY A CA 13
ATOM 9939 C C . GLY A 1 40 ? -6.416 -8.864 0.561 1.00 0.00 40 GLY A C 13
ATOM 9940 O O . GLY A 1 40 ? -7.316 -8.700 1.360 1.00 0.00 40 GLY A O 13
ATOM 9944 N N . ASP A 1 41 ? -5.299 -8.173 0.657 1.00 0.00 41 ASP A N 13
ATOM 9945 C CA . ASP A 1 41 ? -5.148 -7.182 1.765 1.00 0.00 41 ASP A CA 13
ATOM 9946 C C . ASP A 1 41 ? -5.114 -5.769 1.182 1.00 0.00 41 ASP A C 13
ATOM 9947 O O . ASP A 1 41 ? -4.733 -5.572 0.050 1.00 0.00 41 ASP A O 13
ATOM 9956 N N . LYS A 1 42 ? -5.517 -4.786 1.944 1.00 0.00 42 LYS A N 13
ATOM 9957 C CA . LYS A 1 42 ? -5.523 -3.389 1.422 1.00 0.00 42 LYS A CA 13
ATOM 9958 C C . LYS A 1 42 ? -4.132 -2.763 1.566 1.00 0.00 42 LYS A C 13
ATOM 9959 O O . LYS A 1 42 ? -3.301 -3.231 2.318 1.00 0.00 42 LYS A O 13
ATOM 9978 N N . LEU A 1 43 ? -3.871 -1.723 0.821 1.00 0.00 43 LEU A N 13
ATOM 9979 C CA . LEU A 1 43 ? -2.534 -1.073 0.871 1.00 0.00 43 LEU A CA 13
ATOM 9980 C C . LEU A 1 43 ? -2.675 0.449 0.791 1.00 0.00 43 LEU A C 13
ATOM 9981 O O . LEU A 1 43 ? -3.435 0.971 0.000 1.00 0.00 43 LEU A O 13
ATOM 9997 N N . THR A 1 44 ? -1.942 1.161 1.603 1.00 0.00 44 THR A N 13
ATOM 9998 C CA . THR A 1 44 ? -2.022 2.643 1.581 1.00 0.00 44 THR A CA 13
ATOM 9999 C C . THR A 1 44 ? -1.353 3.191 0.322 1.00 0.00 44 THR A C 13
ATOM 10000 O O . THR A 1 44 ? -0.202 2.922 0.051 1.00 0.00 44 THR A O 13
ATOM 10011 N N . LEU A 1 45 ? -2.052 3.992 -0.426 1.00 0.00 45 LEU A N 13
ATOM 10012 C CA . LEU A 1 45 ? -1.443 4.602 -1.636 1.00 0.00 45 LEU A CA 13
ATOM 10013 C C . LEU A 1 45 ? -1.456 6.115 -1.443 1.00 0.00 45 LEU A C 13
ATOM 10014 O O . LEU A 1 45 ? -1.953 6.849 -2.274 1.00 0.00 45 LEU A O 13
ATOM 10030 N N . PHE A 1 46 ? -0.897 6.590 -0.352 1.00 0.00 46 PHE A N 13
ATOM 10031 C CA . PHE A 1 46 ? -0.855 8.064 -0.116 1.00 0.00 46 PHE A CA 13
ATOM 10032 C C . PHE A 1 46 ? -0.220 8.716 -1.339 1.00 0.00 46 PHE A C 13
ATOM 10033 O O . PHE A 1 46 ? -0.424 9.881 -1.619 1.00 0.00 46 PHE A O 13
ATOM 10050 N N . VAL A 1 47 ? 0.547 7.941 -2.059 1.00 0.00 47 VAL A N 13
ATOM 10051 C CA . VAL A 1 47 ? 1.226 8.413 -3.282 1.00 0.00 47 VAL A CA 13
ATOM 10052 C C . VAL A 1 47 ? 0.302 9.345 -4.072 1.00 0.00 47 VAL A C 13
ATOM 10053 O O . VAL A 1 47 ? -0.877 9.091 -4.219 1.00 0.00 47 VAL A O 13
ATOM 10066 N N . LYS A 1 48 ? 0.832 10.425 -4.579 1.00 0.00 48 LYS A N 13
ATOM 10067 C CA . LYS A 1 48 ? -0.014 11.372 -5.356 1.00 0.00 48 LYS A CA 13
ATOM 10068 C C . LYS A 1 48 ? -0.152 10.867 -6.793 1.00 0.00 48 LYS A C 13
ATOM 10069 O O . LYS A 1 48 ? -1.260 10.533 -7.177 1.00 0.00 48 LYS A O 13
ATOM 10089 N N . ASP A 1 1 ? -8.094 12.226 0.259 1.00 0.00 1 ASP A N 14
ATOM 10090 C CA . ASP A 1 1 ? -7.548 12.034 1.633 1.00 0.00 1 ASP A CA 14
ATOM 10091 C C . ASP A 1 1 ? -6.433 10.985 1.593 1.00 0.00 1 ASP A C 14
ATOM 10092 O O . ASP A 1 1 ? -5.263 11.312 1.579 1.00 0.00 1 ASP A O 14
ATOM 10103 N N . SER A 1 2 ? -6.785 9.728 1.575 1.00 0.00 2 SER A N 14
ATOM 10104 C CA . SER A 1 2 ? -5.746 8.663 1.535 1.00 0.00 2 SER A CA 14
ATOM 10105 C C . SER A 1 2 ? -6.203 7.549 0.593 1.00 0.00 2 SER A C 14
ATOM 10106 O O . SER A 1 2 ? -7.363 7.186 0.562 1.00 0.00 2 SER A O 14
ATOM 10114 N N . ILE A 1 3 ? -5.304 7.007 -0.176 1.00 0.00 3 ILE A N 14
ATOM 10115 C CA . ILE A 1 3 ? -5.683 5.926 -1.112 1.00 0.00 3 ILE A CA 14
ATOM 10116 C C . ILE A 1 3 ? -5.496 4.574 -0.423 1.00 0.00 3 ILE A C 14
ATOM 10117 O O . ILE A 1 3 ? -4.517 4.345 0.257 1.00 0.00 3 ILE A O 14
ATOM 10133 N N . THR A 1 4 ? -6.417 3.673 -0.600 1.00 0.00 4 THR A N 14
ATOM 10134 C CA . THR A 1 4 ? -6.282 2.333 0.033 1.00 0.00 4 THR A CA 14
ATOM 10135 C C . THR A 1 4 ? -6.501 1.270 -1.038 1.00 0.00 4 THR A C 14
ATOM 10136 O O . THR A 1 4 ? -7.577 1.150 -1.590 1.00 0.00 4 THR A O 14
ATOM 10147 N N . TYR A 1 5 ? -5.492 0.509 -1.355 1.00 0.00 5 TYR A N 14
ATOM 10148 C CA . TYR A 1 5 ? -5.662 -0.524 -2.410 1.00 0.00 5 TYR A CA 14
ATOM 10149 C C . TYR A 1 5 ? -5.434 -1.911 -1.836 1.00 0.00 5 TYR A C 14
ATOM 10150 O O . TYR A 1 5 ? -4.532 -2.137 -1.059 1.00 0.00 5 TYR A O 14
ATOM 10168 N N . ARG A 1 6 ? -6.247 -2.852 -2.220 1.00 0.00 6 ARG A N 14
ATOM 10169 C CA . ARG A 1 6 ? -6.068 -4.225 -1.700 1.00 0.00 6 ARG A CA 14
ATOM 10170 C C . ARG A 1 6 ? -5.112 -4.978 -2.613 1.00 0.00 6 ARG A C 14
ATOM 10171 O O . ARG A 1 6 ? -5.290 -5.052 -3.812 1.00 0.00 6 ARG A O 14
ATOM 10192 N N . VAL A 1 7 ? -4.087 -5.518 -2.042 1.00 0.00 7 VAL A N 14
ATOM 10193 C CA . VAL A 1 7 ? -3.088 -6.259 -2.839 1.00 0.00 7 VAL A CA 14
ATOM 10194 C C . VAL A 1 7 ? -3.617 -7.662 -3.106 1.00 0.00 7 VAL A C 14
ATOM 10195 O O . VAL A 1 7 ? -3.738 -8.460 -2.213 1.00 0.00 7 VAL A O 14
ATOM 10208 N N . ARG A 1 8 ? -3.938 -7.962 -4.328 1.00 0.00 8 ARG A N 14
ATOM 10209 C CA . ARG A 1 8 ? -4.472 -9.318 -4.644 1.00 0.00 8 ARG A CA 14
ATOM 10210 C C . ARG A 1 8 ? -3.347 -10.184 -5.198 1.00 0.00 8 ARG A C 14
ATOM 10211 O O . ARG A 1 8 ? -2.336 -9.683 -5.639 1.00 0.00 8 ARG A O 14
ATOM 10232 N N . LYS A 1 9 ? -3.500 -11.482 -5.169 1.00 0.00 9 LYS A N 14
ATOM 10233 C CA . LYS A 1 9 ? -2.418 -12.358 -5.696 1.00 0.00 9 LYS A CA 14
ATOM 10234 C C . LYS A 1 9 ? -2.098 -11.942 -7.131 1.00 0.00 9 LYS A C 14
ATOM 10235 O O . LYS A 1 9 ? -2.975 -11.631 -7.913 1.00 0.00 9 LYS A O 14
ATOM 10254 N N . GLY A 1 10 ? -0.841 -11.910 -7.475 1.00 0.00 10 GLY A N 14
ATOM 10255 C CA . GLY A 1 10 ? -0.458 -11.486 -8.850 1.00 0.00 10 GLY A CA 14
ATOM 10256 C C . GLY A 1 10 ? -0.304 -9.958 -8.898 1.00 0.00 10 GLY A C 14
ATOM 10257 O O . GLY A 1 10 ? 0.208 -9.411 -9.855 1.00 0.00 10 GLY A O 14
ATOM 10261 N N . ASP A 1 11 ? -0.745 -9.259 -7.878 1.00 0.00 11 ASP A N 14
ATOM 10262 C CA . ASP A 1 11 ? -0.618 -7.775 -7.878 1.00 0.00 11 ASP A CA 14
ATOM 10263 C C . ASP A 1 11 ? 0.795 -7.392 -7.455 1.00 0.00 11 ASP A C 14
ATOM 10264 O O . ASP A 1 11 ? 1.406 -8.048 -6.636 1.00 0.00 11 ASP A O 14
ATOM 10273 N N . SER A 1 12 ? 1.318 -6.332 -8.000 1.00 0.00 12 SER A N 14
ATOM 10274 C CA . SER A 1 12 ? 2.691 -5.907 -7.623 1.00 0.00 12 SER A CA 14
ATOM 10275 C C . SER A 1 12 ? 2.621 -4.516 -6.999 1.00 0.00 12 SER A C 14
ATOM 10276 O O . SER A 1 12 ? 1.926 -3.655 -7.478 1.00 0.00 12 SER A O 14
ATOM 10284 N N . LEU A 1 13 ? 3.338 -4.300 -5.937 1.00 0.00 13 LEU A N 14
ATOM 10285 C CA . LEU A 1 13 ? 3.330 -2.966 -5.262 1.00 0.00 13 LEU A CA 14
ATOM 10286 C C . LEU A 1 13 ? 3.578 -1.872 -6.297 1.00 0.00 13 LEU A C 14
ATOM 10287 O O . LEU A 1 13 ? 2.773 -0.970 -6.462 1.00 0.00 13 LEU A O 14
ATOM 10303 N N . SER A 1 14 ? 4.665 -1.944 -7.006 1.00 0.00 14 SER A N 14
ATOM 10304 C CA . SER A 1 14 ? 4.945 -0.906 -8.033 1.00 0.00 14 SER A CA 14
ATOM 10305 C C . SER A 1 14 ? 3.826 -0.901 -9.090 1.00 0.00 14 SER A C 14
ATOM 10306 O O . SER A 1 14 ? 3.348 0.143 -9.504 1.00 0.00 14 SER A O 14
ATOM 10314 N N . SER A 1 15 ? 3.406 -2.063 -9.532 1.00 0.00 15 SER A N 14
ATOM 10315 C CA . SER A 1 15 ? 2.323 -2.137 -10.560 1.00 0.00 15 SER A CA 14
ATOM 10316 C C . SER A 1 15 ? 1.075 -1.429 -10.050 1.00 0.00 15 SER A C 14
ATOM 10317 O O . SER A 1 15 ? 0.453 -0.656 -10.750 1.00 0.00 15 SER A O 14
ATOM 10325 N N . ILE A 1 16 ? 0.722 -1.678 -8.829 1.00 0.00 16 ILE A N 14
ATOM 10326 C CA . ILE A 1 16 ? -0.470 -1.016 -8.243 1.00 0.00 16 ILE A CA 14
ATOM 10327 C C . ILE A 1 16 ? -0.246 0.489 -8.311 1.00 0.00 16 ILE A C 14
ATOM 10328 O O . ILE A 1 16 ? -1.104 1.225 -8.742 1.00 0.00 16 ILE A O 14
ATOM 10344 N N . ALA A 1 17 ? 0.915 0.947 -7.916 1.00 0.00 17 ALA A N 14
ATOM 10345 C CA . ALA A 1 17 ? 1.197 2.411 -7.992 1.00 0.00 17 ALA A CA 14
ATOM 10346 C C . ALA A 1 17 ? 0.872 2.913 -9.397 1.00 0.00 17 ALA A C 14
ATOM 10347 O O . ALA A 1 17 ? 0.256 3.942 -9.568 1.00 0.00 17 ALA A O 14
ATOM 10354 N N . LYS A 1 18 ? 1.306 2.196 -10.403 1.00 0.00 18 LYS A N 14
ATOM 10355 C CA . LYS A 1 18 ? 1.042 2.627 -11.809 1.00 0.00 18 LYS A CA 14
ATOM 10356 C C . LYS A 1 18 ? -0.445 2.954 -11.994 1.00 0.00 18 LYS A C 14
ATOM 10357 O O . LYS A 1 18 ? -0.795 3.902 -12.668 1.00 0.00 18 LYS A O 14
ATOM 10376 N N . ARG A 1 19 ? -1.318 2.187 -11.395 1.00 0.00 19 ARG A N 14
ATOM 10377 C CA . ARG A 1 19 ? -2.779 2.464 -11.539 1.00 0.00 19 ARG A CA 14
ATOM 10378 C C . ARG A 1 19 ? -3.083 3.894 -11.081 1.00 0.00 19 ARG A C 14
ATOM 10379 O O . ARG A 1 19 ? -3.997 4.529 -11.569 1.00 0.00 19 ARG A O 14
ATOM 10400 N N . HIS A 1 20 ? -2.323 4.407 -10.152 1.00 0.00 20 HIS A N 14
ATOM 10401 C CA . HIS A 1 20 ? -2.566 5.795 -9.671 1.00 0.00 20 HIS A CA 14
ATOM 10402 C C . HIS A 1 20 ? -1.361 6.685 -9.996 1.00 0.00 20 HIS A C 14
ATOM 10403 O O . HIS A 1 20 ? -1.254 7.784 -9.489 1.00 0.00 20 HIS A O 14
ATOM 10417 N N . GLY A 1 21 ? -0.444 6.227 -10.820 1.00 0.00 21 GLY A N 14
ATOM 10418 C CA . GLY A 1 21 ? 0.755 7.060 -11.134 1.00 0.00 21 GLY A CA 14
ATOM 10419 C C . GLY A 1 21 ? 1.352 7.534 -9.812 1.00 0.00 21 GLY A C 14
ATOM 10420 O O . GLY A 1 21 ? 1.517 8.714 -9.575 1.00 0.00 21 GLY A O 14
ATOM 10424 N N . VAL A 1 22 ? 1.627 6.613 -8.928 1.00 0.00 22 VAL A N 14
ATOM 10425 C CA . VAL A 1 22 ? 2.157 6.995 -7.592 1.00 0.00 22 VAL A CA 14
ATOM 10426 C C . VAL A 1 22 ? 3.545 6.396 -7.346 1.00 0.00 22 VAL A C 14
ATOM 10427 O O . VAL A 1 22 ? 4.047 5.611 -8.125 1.00 0.00 22 VAL A O 14
ATOM 10440 N N . ASN A 1 23 ? 4.169 6.780 -6.257 1.00 0.00 23 ASN A N 14
ATOM 10441 C CA . ASN A 1 23 ? 5.528 6.256 -5.938 1.00 0.00 23 ASN A CA 14
ATOM 10442 C C . ASN A 1 23 ? 5.439 5.225 -4.809 1.00 0.00 23 ASN A C 14
ATOM 10443 O O . ASN A 1 23 ? 5.451 5.552 -3.631 1.00 0.00 23 ASN A O 14
ATOM 10454 N N . ILE A 1 24 ? 5.363 3.976 -5.153 1.00 0.00 24 ILE A N 14
ATOM 10455 C CA . ILE A 1 24 ? 5.282 2.933 -4.101 1.00 0.00 24 ILE A CA 14
ATOM 10456 C C . ILE A 1 24 ? 6.430 3.127 -3.108 1.00 0.00 24 ILE A C 14
ATOM 10457 O O . ILE A 1 24 ? 6.331 2.747 -1.960 1.00 0.00 24 ILE A O 14
ATOM 10473 N N . LYS A 1 25 ? 7.501 3.757 -3.518 1.00 0.00 25 LYS A N 14
ATOM 10474 C CA . LYS A 1 25 ? 8.604 4.015 -2.557 1.00 0.00 25 LYS A CA 14
ATOM 10475 C C . LYS A 1 25 ? 8.047 4.922 -1.460 1.00 0.00 25 LYS A C 14
ATOM 10476 O O . LYS A 1 25 ? 8.307 4.728 -0.291 1.00 0.00 25 LYS A O 14
ATOM 10495 N N . ASP A 1 26 ? 7.235 5.886 -1.828 1.00 0.00 26 ASP A N 14
ATOM 10496 C CA . ASP A 1 26 ? 6.616 6.761 -0.799 1.00 0.00 26 ASP A CA 14
ATOM 10497 C C . ASP A 1 26 ? 5.753 5.865 0.060 1.00 0.00 26 ASP A C 14
ATOM 10498 O O . ASP A 1 26 ? 5.723 5.974 1.272 1.00 0.00 26 ASP A O 14
ATOM 10507 N N . VAL A 1 27 ? 5.076 4.942 -0.564 1.00 0.00 27 VAL A N 14
ATOM 10508 C CA . VAL A 1 27 ? 4.248 3.989 0.227 1.00 0.00 27 VAL A CA 14
ATOM 10509 C C . VAL A 1 27 ? 5.161 3.286 1.232 1.00 0.00 27 VAL A C 14
ATOM 10510 O O . VAL A 1 27 ? 4.835 3.150 2.398 1.00 0.00 27 VAL A O 14
ATOM 10523 N N . MET A 1 28 ? 6.326 2.874 0.797 1.00 0.00 28 MET A N 14
ATOM 10524 C CA . MET A 1 28 ? 7.277 2.220 1.733 1.00 0.00 28 MET A CA 14
ATOM 10525 C C . MET A 1 28 ? 7.867 3.298 2.649 1.00 0.00 28 MET A C 14
ATOM 10526 O O . MET A 1 28 ? 8.472 3.013 3.661 1.00 0.00 28 MET A O 14
ATOM 10540 N N . ARG A 1 29 ? 7.685 4.542 2.294 1.00 0.00 29 ARG A N 14
ATOM 10541 C CA . ARG A 1 29 ? 8.216 5.649 3.136 1.00 0.00 29 ARG A CA 14
ATOM 10542 C C . ARG A 1 29 ? 7.344 5.790 4.385 1.00 0.00 29 ARG A C 14
ATOM 10543 O O . ARG A 1 29 ? 7.843 5.949 5.481 1.00 0.00 29 ARG A O 14
ATOM 10564 N N . TRP A 1 30 ? 6.044 5.724 4.237 1.00 0.00 30 TRP A N 14
ATOM 10565 C CA . TRP A 1 30 ? 5.165 5.849 5.440 1.00 0.00 30 TRP A CA 14
ATOM 10566 C C . TRP A 1 30 ? 5.073 4.496 6.139 1.00 0.00 30 TRP A C 14
ATOM 10567 O O . TRP A 1 30 ? 5.055 4.416 7.352 1.00 0.00 30 TRP A O 14
ATOM 10588 N N . ASN A 1 31 ? 5.018 3.426 5.391 1.00 0.00 31 ASN A N 14
ATOM 10589 C CA . ASN A 1 31 ? 4.933 2.087 6.034 1.00 0.00 31 ASN A CA 14
ATOM 10590 C C . ASN A 1 31 ? 6.302 1.416 6.000 1.00 0.00 31 ASN A C 14
ATOM 10591 O O . ASN A 1 31 ? 6.974 1.403 4.992 1.00 0.00 31 ASN A O 14
ATOM 10602 N N . SER A 1 32 ? 6.710 0.846 7.095 1.00 0.00 32 SER A N 14
ATOM 10603 C CA . SER A 1 32 ? 8.033 0.162 7.132 1.00 0.00 32 SER A CA 14
ATOM 10604 C C . SER A 1 32 ? 7.828 -1.316 6.844 1.00 0.00 32 SER A C 14
ATOM 10605 O O . SER A 1 32 ? 7.974 -1.770 5.726 1.00 0.00 32 SER A O 14
ATOM 10613 N N . ASP A 1 33 ? 7.467 -2.063 7.837 1.00 0.00 33 ASP A N 14
ATOM 10614 C CA . ASP A 1 33 ? 7.220 -3.513 7.625 1.00 0.00 33 ASP A CA 14
ATOM 10615 C C . ASP A 1 33 ? 5.919 -3.657 6.842 1.00 0.00 33 ASP A C 14
ATOM 10616 O O . ASP A 1 33 ? 4.840 -3.529 7.385 1.00 0.00 33 ASP A O 14
ATOM 10625 N N . THR A 1 34 ? 6.007 -3.894 5.564 1.00 0.00 34 THR A N 14
ATOM 10626 C CA . THR A 1 34 ? 4.771 -4.018 4.745 1.00 0.00 34 THR A CA 14
ATOM 10627 C C . THR A 1 34 ? 4.217 -5.443 4.825 1.00 0.00 34 THR A C 14
ATOM 10628 O O . THR A 1 34 ? 3.855 -6.038 3.826 1.00 0.00 34 THR A O 14
ATOM 10639 N N . ALA A 1 35 ? 4.114 -5.987 6.010 1.00 0.00 35 ALA A N 14
ATOM 10640 C CA . ALA A 1 35 ? 3.556 -7.358 6.149 1.00 0.00 35 ALA A CA 14
ATOM 10641 C C . ALA A 1 35 ? 2.067 -7.333 5.790 1.00 0.00 35 ALA A C 14
ATOM 10642 O O . ALA A 1 35 ? 1.440 -8.363 5.640 1.00 0.00 35 ALA A O 14
ATOM 10649 N N . ASN A 1 36 ? 1.499 -6.165 5.638 1.00 0.00 36 ASN A N 14
ATOM 10650 C CA . ASN A 1 36 ? 0.064 -6.078 5.276 1.00 0.00 36 ASN A CA 14
ATOM 10651 C C . ASN A 1 36 ? -0.094 -6.215 3.758 1.00 0.00 36 ASN A C 14
ATOM 10652 O O . ASN A 1 36 ? -1.184 -6.119 3.240 1.00 0.00 36 ASN A O 14
ATOM 10663 N N . LEU A 1 37 ? 0.971 -6.445 3.030 1.00 0.00 37 LEU A N 14
ATOM 10664 C CA . LEU A 1 37 ? 0.822 -6.592 1.555 1.00 0.00 37 LEU A CA 14
ATOM 10665 C C . LEU A 1 37 ? 0.555 -8.064 1.250 1.00 0.00 37 LEU A C 14
ATOM 10666 O O . LEU A 1 37 ? 1.356 -8.744 0.641 1.00 0.00 37 LEU A O 14
ATOM 10682 N N . GLN A 1 38 ? -0.576 -8.552 1.671 1.00 0.00 38 GLN A N 14
ATOM 10683 C CA . GLN A 1 38 ? -0.934 -9.965 1.425 1.00 0.00 38 GLN A CA 14
ATOM 10684 C C . GLN A 1 38 ? -2.035 -9.973 0.383 1.00 0.00 38 GLN A C 14
ATOM 10685 O O . GLN A 1 38 ? -2.644 -8.949 0.137 1.00 0.00 38 GLN A O 14
ATOM 10699 N N . PRO A 1 39 ? -2.267 -11.111 -0.203 1.00 0.00 39 PRO A N 14
ATOM 10700 C CA . PRO A 1 39 ? -3.297 -11.240 -1.229 1.00 0.00 39 PRO A CA 14
ATOM 10701 C C . PRO A 1 39 ? -4.677 -11.090 -0.593 1.00 0.00 39 PRO A C 14
ATOM 10702 O O . PRO A 1 39 ? -5.326 -12.048 -0.227 1.00 0.00 39 PRO A O 14
ATOM 10713 N N . GLY A 1 40 ? -5.110 -9.867 -0.454 1.00 0.00 40 GLY A N 14
ATOM 10714 C CA . GLY A 1 40 ? -6.430 -9.590 0.163 1.00 0.00 40 GLY A CA 14
ATOM 10715 C C . GLY A 1 40 ? -6.278 -8.537 1.274 1.00 0.00 40 GLY A C 14
ATOM 10716 O O . GLY A 1 40 ? -7.176 -8.349 2.070 1.00 0.00 40 GLY A O 14
ATOM 10720 N N . ASP A 1 41 ? -5.160 -7.844 1.349 1.00 0.00 41 ASP A N 14
ATOM 10721 C CA . ASP A 1 41 ? -5.008 -6.820 2.428 1.00 0.00 41 ASP A CA 14
ATOM 10722 C C . ASP A 1 41 ? -4.964 -5.425 1.806 1.00 0.00 41 ASP A C 14
ATOM 10723 O O . ASP A 1 41 ? -4.578 -5.260 0.669 1.00 0.00 41 ASP A O 14
ATOM 10732 N N . LYS A 1 42 ? -5.363 -4.417 2.540 1.00 0.00 42 LYS A N 14
ATOM 10733 C CA . LYS A 1 42 ? -5.359 -3.033 1.984 1.00 0.00 42 LYS A CA 14
ATOM 10734 C C . LYS A 1 42 ? -3.965 -2.414 2.116 1.00 0.00 42 LYS A C 14
ATOM 10735 O O . LYS A 1 42 ? -3.145 -2.856 2.896 1.00 0.00 42 LYS A O 14
ATOM 10754 N N . LEU A 1 43 ? -3.688 -1.405 1.333 1.00 0.00 43 LEU A N 14
ATOM 10755 C CA . LEU A 1 43 ? -2.350 -0.759 1.378 1.00 0.00 43 LEU A CA 14
ATOM 10756 C C . LEU A 1 43 ? -2.489 0.760 1.244 1.00 0.00 43 LEU A C 14
ATOM 10757 O O . LEU A 1 43 ? -3.233 1.254 0.419 1.00 0.00 43 LEU A O 14
ATOM 10773 N N . THR A 1 44 ? -1.776 1.498 2.048 1.00 0.00 44 THR A N 14
ATOM 10774 C CA . THR A 1 44 ? -1.855 2.978 1.978 1.00 0.00 44 THR A CA 14
ATOM 10775 C C . THR A 1 44 ? -1.147 3.493 0.724 1.00 0.00 44 THR A C 14
ATOM 10776 O O . THR A 1 44 ? 0.018 3.227 0.505 1.00 0.00 44 THR A O 14
ATOM 10787 N N . LEU A 1 45 ? -1.826 4.264 -0.074 1.00 0.00 45 LEU A N 14
ATOM 10788 C CA . LEU A 1 45 ? -1.177 4.840 -1.279 1.00 0.00 45 LEU A CA 14
ATOM 10789 C C . LEU A 1 45 ? -1.171 6.357 -1.115 1.00 0.00 45 LEU A C 14
ATOM 10790 O O . LEU A 1 45 ? -1.636 7.085 -1.970 1.00 0.00 45 LEU A O 14
ATOM 10806 N N . PHE A 1 46 ? -0.631 6.844 -0.019 1.00 0.00 46 PHE A N 14
ATOM 10807 C CA . PHE A 1 46 ? -0.569 8.320 0.195 1.00 0.00 46 PHE A CA 14
ATOM 10808 C C . PHE A 1 46 ? 0.141 8.940 -1.002 1.00 0.00 46 PHE A C 14
ATOM 10809 O O . PHE A 1 46 ? 0.009 10.115 -1.282 1.00 0.00 46 PHE A O 14
ATOM 10826 N N . VAL A 1 47 ? 0.899 8.129 -1.696 1.00 0.00 47 VAL A N 14
ATOM 10827 C CA . VAL A 1 47 ? 1.652 8.567 -2.892 1.00 0.00 47 VAL A CA 14
ATOM 10828 C C . VAL A 1 47 ? 0.838 9.584 -3.694 1.00 0.00 47 VAL A C 14
ATOM 10829 O O . VAL A 1 47 ? 1.354 10.578 -4.165 1.00 0.00 47 VAL A O 14
ATOM 10842 N N . LYS A 1 48 ? -0.429 9.350 -3.829 1.00 0.00 48 LYS A N 14
ATOM 10843 C CA . LYS A 1 48 ? -1.297 10.305 -4.575 1.00 0.00 48 LYS A CA 14
ATOM 10844 C C . LYS A 1 48 ? -2.367 10.842 -3.623 1.00 0.00 48 LYS A C 14
ATOM 10845 O O . LYS A 1 48 ? -2.452 12.051 -3.480 1.00 0.00 48 LYS A O 14
ATOM 10865 N N . ASP A 1 1 ? -8.776 11.782 0.802 1.00 0.00 1 ASP A N 15
ATOM 10866 C CA . ASP A 1 1 ? -7.879 11.836 1.991 1.00 0.00 1 ASP A CA 15
ATOM 10867 C C . ASP A 1 1 ? -6.707 10.871 1.791 1.00 0.00 1 ASP A C 15
ATOM 10868 O O . ASP A 1 1 ? -5.583 11.281 1.582 1.00 0.00 1 ASP A O 15
ATOM 10879 N N . SER A 1 2 ? -6.963 9.593 1.852 1.00 0.00 2 SER A N 15
ATOM 10880 C CA . SER A 1 2 ? -5.867 8.603 1.666 1.00 0.00 2 SER A CA 15
ATOM 10881 C C . SER A 1 2 ? -6.320 7.522 0.685 1.00 0.00 2 SER A C 15
ATOM 10882 O O . SER A 1 2 ? -7.481 7.170 0.628 1.00 0.00 2 SER A O 15
ATOM 10890 N N . ILE A 1 3 ? -5.412 6.989 -0.084 1.00 0.00 3 ILE A N 15
ATOM 10891 C CA . ILE A 1 3 ? -5.790 5.935 -1.049 1.00 0.00 3 ILE A CA 15
ATOM 10892 C C . ILE A 1 3 ? -5.621 4.568 -0.390 1.00 0.00 3 ILE A C 15
ATOM 10893 O O . ILE A 1 3 ? -4.684 4.334 0.345 1.00 0.00 3 ILE A O 15
ATOM 10909 N N . THR A 1 4 ? -6.511 3.659 -0.656 1.00 0.00 4 THR A N 15
ATOM 10910 C CA . THR A 1 4 ? -6.393 2.302 -0.061 1.00 0.00 4 THR A CA 15
ATOM 10911 C C . THR A 1 4 ? -6.572 1.274 -1.173 1.00 0.00 4 THR A C 15
ATOM 10912 O O . THR A 1 4 ? -7.629 1.171 -1.764 1.00 0.00 4 THR A O 15
ATOM 10923 N N . TYR A 1 5 ? -5.550 0.525 -1.484 1.00 0.00 5 TYR A N 15
ATOM 10924 C CA . TYR A 1 5 ? -5.691 -0.471 -2.581 1.00 0.00 5 TYR A CA 15
ATOM 10925 C C . TYR A 1 5 ? -5.511 -1.885 -2.043 1.00 0.00 5 TYR A C 15
ATOM 10926 O O . TYR A 1 5 ? -4.610 -2.168 -1.284 1.00 0.00 5 TYR A O 15
ATOM 10944 N N . ARG A 1 6 ? -6.371 -2.780 -2.440 1.00 0.00 6 ARG A N 15
ATOM 10945 C CA . ARG A 1 6 ? -6.250 -4.176 -1.957 1.00 0.00 6 ARG A CA 15
ATOM 10946 C C . ARG A 1 6 ? -5.264 -4.923 -2.843 1.00 0.00 6 ARG A C 15
ATOM 10947 O O . ARG A 1 6 ? -5.428 -5.027 -4.042 1.00 0.00 6 ARG A O 15
ATOM 10968 N N . VAL A 1 7 ? -4.235 -5.429 -2.244 1.00 0.00 7 VAL A N 15
ATOM 10969 C CA . VAL A 1 7 ? -3.203 -6.164 -3.007 1.00 0.00 7 VAL A CA 15
ATOM 10970 C C . VAL A 1 7 ? -3.697 -7.578 -3.289 1.00 0.00 7 VAL A C 15
ATOM 10971 O O . VAL A 1 7 ? -3.822 -8.382 -2.401 1.00 0.00 7 VAL A O 15
ATOM 10984 N N . ARG A 1 8 ? -3.978 -7.882 -4.520 1.00 0.00 8 ARG A N 15
ATOM 10985 C CA . ARG A 1 8 ? -4.469 -9.249 -4.860 1.00 0.00 8 ARG A CA 15
ATOM 10986 C C . ARG A 1 8 ? -3.309 -10.080 -5.401 1.00 0.00 8 ARG A C 15
ATOM 10987 O O . ARG A 1 8 ? -2.302 -9.546 -5.810 1.00 0.00 8 ARG A O 15
ATOM 11008 N N . LYS A 1 9 ? -3.431 -11.383 -5.401 1.00 0.00 9 LYS A N 15
ATOM 11009 C CA . LYS A 1 9 ? -2.314 -12.222 -5.921 1.00 0.00 9 LYS A CA 15
ATOM 11010 C C . LYS A 1 9 ? -1.969 -11.760 -7.334 1.00 0.00 9 LYS A C 15
ATOM 11011 O O . LYS A 1 9 ? -2.838 -11.472 -8.133 1.00 0.00 9 LYS A O 15
ATOM 11030 N N . GLY A 1 10 ? -0.709 -11.668 -7.638 1.00 0.00 10 GLY A N 15
ATOM 11031 C CA . GLY A 1 10 ? -0.302 -11.200 -8.994 1.00 0.00 10 GLY A CA 15
ATOM 11032 C C . GLY A 1 10 ? -0.134 -9.674 -8.980 1.00 0.00 10 GLY A C 15
ATOM 11033 O O . GLY A 1 10 ? 0.568 -9.114 -9.800 1.00 0.00 10 GLY A O 15
ATOM 11037 N N . ASP A 1 11 ? -0.771 -8.993 -8.059 1.00 0.00 11 ASP A N 15
ATOM 11038 C CA . ASP A 1 11 ? -0.645 -7.509 -7.999 1.00 0.00 11 ASP A CA 15
ATOM 11039 C C . ASP A 1 11 ? 0.762 -7.142 -7.531 1.00 0.00 11 ASP A C 15
ATOM 11040 O O . ASP A 1 11 ? 1.299 -7.742 -6.622 1.00 0.00 11 ASP A O 15
ATOM 11049 N N . SER A 1 12 ? 1.357 -6.160 -8.142 1.00 0.00 12 SER A N 15
ATOM 11050 C CA . SER A 1 12 ? 2.724 -5.749 -7.729 1.00 0.00 12 SER A CA 15
ATOM 11051 C C . SER A 1 12 ? 2.645 -4.369 -7.085 1.00 0.00 12 SER A C 15
ATOM 11052 O O . SER A 1 12 ? 1.967 -3.500 -7.571 1.00 0.00 12 SER A O 15
ATOM 11060 N N . LEU A 1 13 ? 3.329 -4.169 -5.997 1.00 0.00 13 LEU A N 15
ATOM 11061 C CA . LEU A 1 13 ? 3.297 -2.844 -5.305 1.00 0.00 13 LEU A CA 15
ATOM 11062 C C . LEU A 1 13 ? 3.576 -1.733 -6.315 1.00 0.00 13 LEU A C 15
ATOM 11063 O O . LEU A 1 13 ? 2.785 -0.822 -6.472 1.00 0.00 13 LEU A O 15
ATOM 11079 N N . SER A 1 14 ? 4.671 -1.804 -7.013 1.00 0.00 14 SER A N 15
ATOM 11080 C CA . SER A 1 14 ? 4.973 -0.747 -8.015 1.00 0.00 14 SER A CA 15
ATOM 11081 C C . SER A 1 14 ? 3.866 -0.713 -9.085 1.00 0.00 14 SER A C 15
ATOM 11082 O O . SER A 1 14 ? 3.379 0.342 -9.463 1.00 0.00 14 SER A O 15
ATOM 11090 N N . SER A 1 15 ? 3.471 -1.861 -9.577 1.00 0.00 15 SER A N 15
ATOM 11091 C CA . SER A 1 15 ? 2.402 -1.911 -10.622 1.00 0.00 15 SER A CA 15
ATOM 11092 C C . SER A 1 15 ? 1.138 -1.237 -10.102 1.00 0.00 15 SER A C 15
ATOM 11093 O O . SER A 1 15 ? 0.490 -0.479 -10.795 1.00 0.00 15 SER A O 15
ATOM 11101 N N . ILE A 1 16 ? 0.801 -1.502 -8.880 1.00 0.00 16 ILE A N 15
ATOM 11102 C CA . ILE A 1 16 ? -0.403 -0.877 -8.281 1.00 0.00 16 ILE A CA 15
ATOM 11103 C C . ILE A 1 16 ? -0.208 0.633 -8.308 1.00 0.00 16 ILE A C 15
ATOM 11104 O O . ILE A 1 16 ? -1.081 1.365 -8.721 1.00 0.00 16 ILE A O 15
ATOM 11120 N N . ALA A 1 17 ? 0.945 1.103 -7.901 1.00 0.00 17 ALA A N 15
ATOM 11121 C CA . ALA A 1 17 ? 1.203 2.572 -7.938 1.00 0.00 17 ALA A CA 15
ATOM 11122 C C . ALA A 1 17 ? 0.875 3.098 -9.330 1.00 0.00 17 ALA A C 15
ATOM 11123 O O . ALA A 1 17 ? 0.237 4.114 -9.484 1.00 0.00 17 ALA A O 15
ATOM 11130 N N . LYS A 1 18 ? 1.332 2.410 -10.347 1.00 0.00 18 LYS A N 15
ATOM 11131 C CA . LYS A 1 18 ? 1.066 2.861 -11.746 1.00 0.00 18 LYS A CA 15
ATOM 11132 C C . LYS A 1 18 ? -0.425 3.160 -11.928 1.00 0.00 18 LYS A C 15
ATOM 11133 O O . LYS A 1 18 ? -0.795 4.116 -12.582 1.00 0.00 18 LYS A O 15
ATOM 11152 N N . ARG A 1 19 ? -1.283 2.360 -11.350 1.00 0.00 19 ARG A N 15
ATOM 11153 C CA . ARG A 1 19 ? -2.750 2.604 -11.488 1.00 0.00 19 ARG A CA 15
ATOM 11154 C C . ARG A 1 19 ? -3.089 4.015 -10.995 1.00 0.00 19 ARG A C 15
ATOM 11155 O O . ARG A 1 19 ? -3.999 4.650 -11.488 1.00 0.00 19 ARG A O 15
ATOM 11176 N N . HIS A 1 20 ? -2.360 4.514 -10.033 1.00 0.00 20 HIS A N 15
ATOM 11177 C CA . HIS A 1 20 ? -2.640 5.885 -9.518 1.00 0.00 20 HIS A CA 15
ATOM 11178 C C . HIS A 1 20 ? -1.455 6.811 -9.816 1.00 0.00 20 HIS A C 15
ATOM 11179 O O . HIS A 1 20 ? -1.377 7.899 -9.279 1.00 0.00 20 HIS A O 15
ATOM 11193 N N . GLY A 1 21 ? -0.526 6.396 -10.648 1.00 0.00 21 GLY A N 15
ATOM 11194 C CA . GLY A 1 21 ? 0.654 7.266 -10.937 1.00 0.00 21 GLY A CA 15
ATOM 11195 C C . GLY A 1 21 ? 1.239 7.722 -9.603 1.00 0.00 21 GLY A C 15
ATOM 11196 O O . GLY A 1 21 ? 1.380 8.899 -9.340 1.00 0.00 21 GLY A O 15
ATOM 11200 N N . VAL A 1 22 ? 1.535 6.789 -8.741 1.00 0.00 22 VAL A N 15
ATOM 11201 C CA . VAL A 1 22 ? 2.061 7.152 -7.396 1.00 0.00 22 VAL A CA 15
ATOM 11202 C C . VAL A 1 22 ? 3.453 6.557 -7.161 1.00 0.00 22 VAL A C 15
ATOM 11203 O O . VAL A 1 22 ? 3.959 5.791 -7.956 1.00 0.00 22 VAL A O 15
ATOM 11216 N N . ASN A 1 23 ? 4.077 6.922 -6.066 1.00 0.00 23 ASN A N 15
ATOM 11217 C CA . ASN A 1 23 ? 5.443 6.402 -5.761 1.00 0.00 23 ASN A CA 15
ATOM 11218 C C . ASN A 1 23 ? 5.364 5.343 -4.657 1.00 0.00 23 ASN A C 15
ATOM 11219 O O . ASN A 1 23 ? 5.374 5.638 -3.471 1.00 0.00 23 ASN A O 15
ATOM 11230 N N . ILE A 1 24 ? 5.296 4.102 -5.031 1.00 0.00 24 ILE A N 15
ATOM 11231 C CA . ILE A 1 24 ? 5.223 3.031 -4.004 1.00 0.00 24 ILE A CA 15
ATOM 11232 C C . ILE A 1 24 ? 6.366 3.206 -3.003 1.00 0.00 24 ILE A C 15
ATOM 11233 O O . ILE A 1 24 ? 6.260 2.805 -1.864 1.00 0.00 24 ILE A O 15
ATOM 11249 N N . LYS A 1 25 ? 7.443 3.839 -3.398 1.00 0.00 25 LYS A N 15
ATOM 11250 C CA . LYS A 1 25 ? 8.539 4.071 -2.424 1.00 0.00 25 LYS A CA 15
ATOM 11251 C C . LYS A 1 25 ? 7.981 4.961 -1.316 1.00 0.00 25 LYS A C 15
ATOM 11252 O O . LYS A 1 25 ? 8.249 4.756 -0.150 1.00 0.00 25 LYS A O 15
ATOM 11271 N N . ASP A 1 26 ? 7.161 5.923 -1.667 1.00 0.00 26 ASP A N 15
ATOM 11272 C CA . ASP A 1 26 ? 6.540 6.778 -0.624 1.00 0.00 26 ASP A CA 15
ATOM 11273 C C . ASP A 1 26 ? 5.685 5.864 0.223 1.00 0.00 26 ASP A C 15
ATOM 11274 O O . ASP A 1 26 ? 5.663 5.950 1.436 1.00 0.00 26 ASP A O 15
ATOM 11283 N N . VAL A 1 27 ? 5.004 4.956 -0.417 1.00 0.00 27 VAL A N 15
ATOM 11284 C CA . VAL A 1 27 ? 4.178 3.986 0.359 1.00 0.00 27 VAL A CA 15
ATOM 11285 C C . VAL A 1 27 ? 5.093 3.264 1.348 1.00 0.00 27 VAL A C 15
ATOM 11286 O O . VAL A 1 27 ? 4.771 3.107 2.512 1.00 0.00 27 VAL A O 15
ATOM 11299 N N . MET A 1 28 ? 6.255 2.856 0.900 1.00 0.00 28 MET A N 15
ATOM 11300 C CA . MET A 1 28 ? 7.209 2.183 1.822 1.00 0.00 28 MET A CA 15
ATOM 11301 C C . MET A 1 28 ? 7.815 3.243 2.748 1.00 0.00 28 MET A C 15
ATOM 11302 O O . MET A 1 28 ? 8.433 2.936 3.745 1.00 0.00 28 MET A O 15
ATOM 11316 N N . ARG A 1 29 ? 7.635 4.496 2.419 1.00 0.00 29 ARG A N 15
ATOM 11317 C CA . ARG A 1 29 ? 8.182 5.582 3.272 1.00 0.00 29 ARG A CA 15
ATOM 11318 C C . ARG A 1 29 ? 7.321 5.708 4.530 1.00 0.00 29 ARG A C 15
ATOM 11319 O O . ARG A 1 29 ? 7.828 5.846 5.624 1.00 0.00 29 ARG A O 15
ATOM 11340 N N . TRP A 1 30 ? 6.019 5.650 4.390 1.00 0.00 30 TRP A N 15
ATOM 11341 C CA . TRP A 1 30 ? 5.150 5.758 5.600 1.00 0.00 30 TRP A CA 15
ATOM 11342 C C . TRP A 1 30 ? 5.063 4.393 6.278 1.00 0.00 30 TRP A C 15
ATOM 11343 O O . TRP A 1 30 ? 5.085 4.289 7.488 1.00 0.00 30 TRP A O 15
ATOM 11364 N N . ASN A 1 31 ? 4.969 3.341 5.510 1.00 0.00 31 ASN A N 15
ATOM 11365 C CA . ASN A 1 31 ? 4.885 1.989 6.127 1.00 0.00 31 ASN A CA 15
ATOM 11366 C C . ASN A 1 31 ? 6.255 1.322 6.082 1.00 0.00 31 ASN A C 15
ATOM 11367 O O . ASN A 1 31 ? 6.929 1.327 5.074 1.00 0.00 31 ASN A O 15
ATOM 11378 N N . SER A 1 32 ? 6.663 0.734 7.166 1.00 0.00 32 SER A N 15
ATOM 11379 C CA . SER A 1 32 ? 7.986 0.052 7.193 1.00 0.00 32 SER A CA 15
ATOM 11380 C C . SER A 1 32 ? 7.786 -1.414 6.836 1.00 0.00 32 SER A C 15
ATOM 11381 O O . SER A 1 32 ? 7.938 -1.818 5.702 1.00 0.00 32 SER A O 15
ATOM 11389 N N . ASP A 1 33 ? 7.420 -2.204 7.795 1.00 0.00 33 ASP A N 15
ATOM 11390 C CA . ASP A 1 33 ? 7.175 -3.642 7.516 1.00 0.00 33 ASP A CA 15
ATOM 11391 C C . ASP A 1 33 ? 5.849 -3.754 6.770 1.00 0.00 33 ASP A C 15
ATOM 11392 O O . ASP A 1 33 ? 4.788 -3.662 7.355 1.00 0.00 33 ASP A O 15
ATOM 11401 N N . THR A 1 34 ? 5.897 -3.926 5.480 1.00 0.00 34 THR A N 15
ATOM 11402 C CA . THR A 1 34 ? 4.634 -4.017 4.696 1.00 0.00 34 THR A CA 15
ATOM 11403 C C . THR A 1 34 ? 4.078 -5.443 4.741 1.00 0.00 34 THR A C 15
ATOM 11404 O O . THR A 1 34 ? 3.697 -6.006 3.731 1.00 0.00 34 THR A O 15
ATOM 11415 N N . ALA A 1 35 ? 4.001 -6.028 5.907 1.00 0.00 35 ALA A N 15
ATOM 11416 C CA . ALA A 1 35 ? 3.445 -7.402 6.013 1.00 0.00 35 ALA A CA 15
ATOM 11417 C C . ALA A 1 35 ? 1.948 -7.368 5.696 1.00 0.00 35 ALA A C 15
ATOM 11418 O O . ALA A 1 35 ? 1.320 -8.393 5.519 1.00 0.00 35 ALA A O 15
ATOM 11425 N N . ASN A 1 36 ? 1.373 -6.197 5.607 1.00 0.00 36 ASN A N 15
ATOM 11426 C CA . ASN A 1 36 ? -0.072 -6.101 5.286 1.00 0.00 36 ASN A CA 15
ATOM 11427 C C . ASN A 1 36 ? -0.270 -6.219 3.772 1.00 0.00 36 ASN A C 15
ATOM 11428 O O . ASN A 1 36 ? -1.378 -6.166 3.286 1.00 0.00 36 ASN A O 15
ATOM 11439 N N . LEU A 1 37 ? 0.786 -6.383 3.014 1.00 0.00 37 LEU A N 15
ATOM 11440 C CA . LEU A 1 37 ? 0.609 -6.508 1.541 1.00 0.00 37 LEU A CA 15
ATOM 11441 C C . LEU A 1 37 ? 0.354 -7.978 1.217 1.00 0.00 37 LEU A C 15
ATOM 11442 O O . LEU A 1 37 ? 1.172 -8.654 0.625 1.00 0.00 37 LEU A O 15
ATOM 11458 N N . GLN A 1 38 ? -0.784 -8.471 1.608 1.00 0.00 38 GLN A N 15
ATOM 11459 C CA . GLN A 1 38 ? -1.138 -9.882 1.350 1.00 0.00 38 GLN A CA 15
ATOM 11460 C C . GLN A 1 38 ? -2.210 -9.887 0.278 1.00 0.00 38 GLN A C 15
ATOM 11461 O O . GLN A 1 38 ? -2.809 -8.861 0.014 1.00 0.00 38 GLN A O 15
ATOM 11475 N N . PRO A 1 39 ? -2.426 -11.024 -0.313 1.00 0.00 39 PRO A N 15
ATOM 11476 C CA . PRO A 1 39 ? -3.429 -11.151 -1.366 1.00 0.00 39 PRO A CA 15
ATOM 11477 C C . PRO A 1 39 ? -4.824 -10.995 -0.770 1.00 0.00 39 PRO A C 15
ATOM 11478 O O . PRO A 1 39 ? -5.471 -11.949 -0.385 1.00 0.00 39 PRO A O 15
ATOM 11489 N N . GLY A 1 40 ? -5.273 -9.776 -0.686 1.00 0.00 40 GLY A N 15
ATOM 11490 C CA . GLY A 1 40 ? -6.610 -9.491 -0.110 1.00 0.00 40 GLY A CA 15
ATOM 11491 C C . GLY A 1 40 ? -6.481 -8.436 1.000 1.00 0.00 40 GLY A C 15
ATOM 11492 O O . GLY A 1 40 ? -7.393 -8.244 1.778 1.00 0.00 40 GLY A O 15
ATOM 11496 N N . ASP A 1 41 ? -5.364 -7.746 1.091 1.00 0.00 41 ASP A N 15
ATOM 11497 C CA . ASP A 1 41 ? -5.228 -6.719 2.166 1.00 0.00 41 ASP A CA 15
ATOM 11498 C C . ASP A 1 41 ? -5.123 -5.332 1.533 1.00 0.00 41 ASP A C 15
ATOM 11499 O O . ASP A 1 41 ? -4.621 -5.182 0.441 1.00 0.00 41 ASP A O 15
ATOM 11508 N N . LYS A 1 42 ? -5.596 -4.316 2.205 1.00 0.00 42 LYS A N 15
ATOM 11509 C CA . LYS A 1 42 ? -5.529 -2.947 1.623 1.00 0.00 42 LYS A CA 15
ATOM 11510 C C . LYS A 1 42 ? -4.156 -2.326 1.894 1.00 0.00 42 LYS A C 15
ATOM 11511 O O . LYS A 1 42 ? -3.435 -2.737 2.781 1.00 0.00 42 LYS A O 15
ATOM 11530 N N . LEU A 1 43 ? -3.787 -1.350 1.110 1.00 0.00 43 LEU A N 15
ATOM 11531 C CA . LEU A 1 43 ? -2.461 -0.701 1.278 1.00 0.00 43 LEU A CA 15
ATOM 11532 C C . LEU A 1 43 ? -2.611 0.817 1.193 1.00 0.00 43 LEU A C 15
ATOM 11533 O O . LEU A 1 43 ? -3.311 1.334 0.344 1.00 0.00 43 LEU A O 15
ATOM 11549 N N . THR A 1 44 ? -1.954 1.533 2.065 1.00 0.00 44 THR A N 15
ATOM 11550 C CA . THR A 1 44 ? -2.047 3.011 2.042 1.00 0.00 44 THR A CA 15
ATOM 11551 C C . THR A 1 44 ? -1.293 3.562 0.834 1.00 0.00 44 THR A C 15
ATOM 11552 O O . THR A 1 44 ? -0.109 3.341 0.675 1.00 0.00 44 THR A O 15
ATOM 11563 N N . LEU A 1 45 ? -1.958 4.310 0.004 1.00 0.00 45 LEU A N 15
ATOM 11564 C CA . LEU A 1 45 ? -1.263 4.912 -1.158 1.00 0.00 45 LEU A CA 15
ATOM 11565 C C . LEU A 1 45 ? -1.258 6.425 -0.958 1.00 0.00 45 LEU A C 15
ATOM 11566 O O . LEU A 1 45 ? -1.715 7.171 -1.804 1.00 0.00 45 LEU A O 15
ATOM 11582 N N . PHE A 1 46 ? -0.725 6.887 0.153 1.00 0.00 46 PHE A N 15
ATOM 11583 C CA . PHE A 1 46 ? -0.661 8.359 0.394 1.00 0.00 46 PHE A CA 15
ATOM 11584 C C . PHE A 1 46 ? 0.056 8.993 -0.794 1.00 0.00 46 PHE A C 15
ATOM 11585 O O . PHE A 1 46 ? -0.073 10.170 -1.062 1.00 0.00 46 PHE A O 15
ATOM 11602 N N . VAL A 1 47 ? 0.812 8.184 -1.493 1.00 0.00 47 VAL A N 15
ATOM 11603 C CA . VAL A 1 47 ? 1.572 8.629 -2.682 1.00 0.00 47 VAL A CA 15
ATOM 11604 C C . VAL A 1 47 ? 0.769 9.644 -3.491 1.00 0.00 47 VAL A C 15
ATOM 11605 O O . VAL A 1 47 ? 1.294 10.625 -3.977 1.00 0.00 47 VAL A O 15
ATOM 11618 N N . LYS A 1 48 ? -0.498 9.417 -3.630 1.00 0.00 48 LYS A N 15
ATOM 11619 C CA . LYS A 1 48 ? -1.348 10.367 -4.398 1.00 0.00 48 LYS A CA 15
ATOM 11620 C C . LYS A 1 48 ? -1.833 11.480 -3.466 1.00 0.00 48 LYS A C 15
ATOM 11621 O O . LYS A 1 48 ? -2.955 11.390 -2.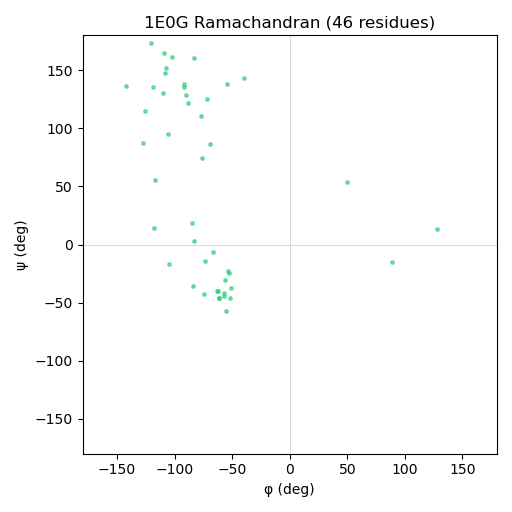996 1.00 0.00 48 LYS A O 15
ATOM 11641 N N . ASP A 1 1 ? -6.762 13.301 2.141 1.00 0.00 1 ASP A N 16
ATOM 11642 C CA . ASP A 1 1 ? -7.360 11.962 1.875 1.00 0.00 1 ASP A CA 16
ATOM 11643 C C . ASP A 1 1 ? -6.244 10.936 1.676 1.00 0.00 1 ASP A C 16
ATOM 11644 O O . ASP A 1 1 ? -5.114 11.279 1.392 1.00 0.00 1 ASP A O 16
ATOM 11655 N N . SER A 1 2 ? -6.555 9.677 1.819 1.00 0.00 2 SER A N 16
ATOM 11656 C CA . SER A 1 2 ? -5.515 8.626 1.635 1.00 0.00 2 SER A CA 16
ATOM 11657 C C . SER A 1 2 ? -6.046 7.549 0.693 1.00 0.00 2 SER A C 16
ATOM 11658 O O . SER A 1 2 ? -7.218 7.228 0.694 1.00 0.00 2 SER A O 16
ATOM 11666 N N . ILE A 1 3 ? -5.192 6.984 -0.113 1.00 0.00 3 ILE A N 16
ATOM 11667 C CA . ILE A 1 3 ? -5.641 5.932 -1.050 1.00 0.00 3 ILE A CA 16
ATOM 11668 C C . ILE A 1 3 ? -5.474 4.564 -0.387 1.00 0.00 3 ILE A C 16
ATOM 11669 O O . ILE A 1 3 ? -4.528 4.326 0.333 1.00 0.00 3 ILE A O 16
ATOM 11685 N N . THR A 1 4 ? -6.375 3.660 -0.634 1.00 0.00 4 THR A N 16
ATOM 11686 C CA . THR A 1 4 ? -6.256 2.304 -0.034 1.00 0.00 4 THR A CA 16
ATOM 11687 C C . THR A 1 4 ? -6.461 1.274 -1.138 1.00 0.00 4 THR A C 16
ATOM 11688 O O . THR A 1 4 ? -7.529 1.177 -1.711 1.00 0.00 4 THR A O 16
ATOM 11699 N N . TYR A 1 5 ? -5.451 0.518 -1.466 1.00 0.00 5 TYR A N 16
ATOM 11700 C CA . TYR A 1 5 ? -5.613 -0.479 -2.558 1.00 0.00 5 TYR A CA 16
ATOM 11701 C C . TYR A 1 5 ? -5.429 -1.890 -2.024 1.00 0.00 5 TYR A C 16
ATOM 11702 O O . TYR A 1 5 ? -4.516 -2.177 -1.281 1.00 0.00 5 TYR A O 16
ATOM 11720 N N . ARG A 1 6 ? -6.301 -2.781 -2.403 1.00 0.00 6 ARG A N 16
ATOM 11721 C CA . ARG A 1 6 ? -6.181 -4.177 -1.922 1.00 0.00 6 ARG A CA 16
ATOM 11722 C C . ARG A 1 6 ? -5.241 -4.939 -2.840 1.00 0.00 6 ARG A C 16
ATOM 11723 O O . ARG A 1 6 ? -5.442 -5.028 -4.036 1.00 0.00 6 ARG A O 16
ATOM 11744 N N . VAL A 1 7 ? -4.208 -5.479 -2.279 1.00 0.00 7 VAL A N 16
ATOM 11745 C CA . VAL A 1 7 ? -3.222 -6.233 -3.082 1.00 0.00 7 VAL A CA 16
ATOM 11746 C C . VAL A 1 7 ? -3.778 -7.623 -3.371 1.00 0.00 7 VAL A C 16
ATOM 11747 O O . VAL A 1 7 ? -3.906 -8.441 -2.494 1.00 0.00 7 VAL A O 16
ATOM 11760 N N . ARG A 1 8 ? -4.109 -7.887 -4.599 1.00 0.00 8 ARG A N 16
ATOM 11761 C CA . ARG A 1 8 ? -4.665 -9.222 -4.958 1.00 0.00 8 ARG A CA 16
ATOM 11762 C C . ARG A 1 8 ? -3.564 -10.070 -5.588 1.00 0.00 8 ARG A C 16
ATOM 11763 O O . ARG A 1 8 ? -2.558 -9.557 -6.024 1.00 0.00 8 ARG A O 16
ATOM 11784 N N . LYS A 1 9 ? -3.733 -11.366 -5.631 1.00 0.00 9 LYS A N 16
ATOM 11785 C CA . LYS A 1 9 ? -2.672 -12.218 -6.237 1.00 0.00 9 LYS A CA 16
ATOM 11786 C C . LYS A 1 9 ? -2.374 -11.711 -7.648 1.00 0.00 9 LYS A C 16
ATOM 11787 O O . LYS A 1 9 ? -3.261 -11.305 -8.376 1.00 0.00 9 LYS A O 16
ATOM 11806 N N . GLY A 1 10 ? -1.131 -11.703 -8.032 1.00 0.00 10 GLY A N 16
ATOM 11807 C CA . GLY A 1 10 ? -0.774 -11.196 -9.387 1.00 0.00 10 GLY A CA 16
ATOM 11808 C C . GLY A 1 10 ? -0.620 -9.667 -9.347 1.00 0.00 10 GLY A C 16
ATOM 11809 O O . GLY A 1 10 ? -0.202 -9.057 -10.310 1.00 0.00 10 GLY A O 16
ATOM 11813 N N . ASP A 1 11 ? -0.954 -9.039 -8.244 1.00 0.00 11 ASP A N 16
ATOM 11814 C CA . ASP A 1 11 ? -0.821 -7.558 -8.161 1.00 0.00 11 ASP A CA 16
ATOM 11815 C C . ASP A 1 11 ? 0.594 -7.211 -7.712 1.00 0.00 11 ASP A C 16
ATOM 11816 O O . ASP A 1 11 ? 1.145 -7.836 -6.829 1.00 0.00 11 ASP A O 16
ATOM 11825 N N . SER A 1 12 ? 1.186 -6.215 -8.304 1.00 0.00 12 SER A N 16
ATOM 11826 C CA . SER A 1 12 ? 2.562 -5.826 -7.901 1.00 0.00 12 SER A CA 16
ATOM 11827 C C . SER A 1 12 ? 2.506 -4.460 -7.228 1.00 0.00 12 SER A C 16
ATOM 11828 O O . SER A 1 12 ? 1.817 -3.578 -7.675 1.00 0.00 12 SER A O 16
ATOM 11836 N N . LEU A 1 13 ? 3.227 -4.283 -6.162 1.00 0.00 13 LEU A N 16
ATOM 11837 C CA . LEU A 1 13 ? 3.223 -2.970 -5.446 1.00 0.00 13 LEU A CA 16
ATOM 11838 C C . LEU A 1 13 ? 3.476 -1.849 -6.452 1.00 0.00 13 LEU A C 16
ATOM 11839 O O . LEU A 1 13 ? 2.668 -0.946 -6.600 1.00 0.00 13 LEU A O 16
ATOM 11855 N N . SER A 1 14 ? 4.565 -1.906 -7.161 1.00 0.00 14 SER A N 16
ATOM 11856 C CA . SER A 1 14 ? 4.846 -0.845 -8.164 1.00 0.00 14 SER A CA 16
ATOM 11857 C C . SER A 1 14 ? 3.730 -0.824 -9.224 1.00 0.00 14 SER A C 16
ATOM 11858 O O . SER A 1 14 ? 3.268 0.225 -9.638 1.00 0.00 14 SER A O 16
ATOM 11866 N N . SER A 1 15 ? 3.297 -1.981 -9.666 1.00 0.00 15 SER A N 16
ATOM 11867 C CA . SER A 1 15 ? 2.215 -2.043 -10.698 1.00 0.00 15 SER A CA 16
ATOM 11868 C C . SER A 1 15 ? 0.974 -1.321 -10.188 1.00 0.00 15 SER A C 16
ATOM 11869 O O . SER A 1 15 ? 0.383 -0.511 -10.873 1.00 0.00 15 SER A O 16
ATOM 11877 N N . ILE A 1 16 ? 0.590 -1.607 -8.985 1.00 0.00 16 ILE A N 16
ATOM 11878 C CA . ILE A 1 16 ? -0.598 -0.940 -8.398 1.00 0.00 16 ILE A CA 16
ATOM 11879 C C . ILE A 1 16 ? -0.354 0.562 -8.431 1.00 0.00 16 ILE A C 16
ATOM 11880 O O . ILE A 1 16 ? -1.204 1.322 -8.838 1.00 0.00 16 ILE A O 16
ATOM 11896 N N . ALA A 1 17 ? 0.816 0.997 -8.033 1.00 0.00 17 ALA A N 16
ATOM 11897 C CA . ALA A 1 17 ? 1.117 2.457 -8.074 1.00 0.00 17 ALA A CA 16
ATOM 11898 C C . ALA A 1 17 ? 0.798 2.995 -9.468 1.00 0.00 17 ALA A C 16
ATOM 11899 O O . ALA A 1 17 ? 0.181 4.026 -9.617 1.00 0.00 17 ALA A O 16
ATOM 11906 N N . LYS A 1 18 ? 1.236 2.302 -10.489 1.00 0.00 18 LYS A N 16
ATOM 11907 C CA . LYS A 1 18 ? 0.979 2.765 -11.886 1.00 0.00 18 LYS A CA 16
ATOM 11908 C C . LYS A 1 18 ? -0.506 3.096 -12.068 1.00 0.00 18 LYS A C 16
ATOM 11909 O O . LYS A 1 18 ? -0.854 4.058 -12.723 1.00 0.00 18 LYS A O 16
ATOM 11928 N N . ARG A 1 19 ? -1.382 2.314 -11.491 1.00 0.00 19 ARG A N 16
ATOM 11929 C CA . ARG A 1 19 ? -2.843 2.593 -11.631 1.00 0.00 19 ARG A CA 16
ATOM 11930 C C . ARG A 1 19 ? -3.150 4.012 -11.140 1.00 0.00 19 ARG A C 16
ATOM 11931 O O . ARG A 1 19 ? -4.047 4.666 -11.632 1.00 0.00 19 ARG A O 16
ATOM 11952 N N . HIS A 1 20 ? -2.408 4.497 -10.181 1.00 0.00 20 HIS A N 16
ATOM 11953 C CA . HIS A 1 20 ? -2.655 5.876 -9.670 1.00 0.00 20 HIS A CA 16
ATOM 11954 C C . HIS A 1 20 ? -1.455 6.777 -9.983 1.00 0.00 20 HIS A C 16
ATOM 11955 O O . HIS A 1 20 ? -1.353 7.868 -9.457 1.00 0.00 20 HIS A O 16
ATOM 11969 N N . GLY A 1 21 ? -0.536 6.335 -10.814 1.00 0.00 21 GLY A N 16
ATOM 11970 C CA . GLY A 1 21 ? 0.658 7.181 -11.115 1.00 0.00 21 GLY A CA 16
ATOM 11971 C C . GLY A 1 21 ? 1.260 7.625 -9.785 1.00 0.00 21 GLY A C 16
ATOM 11972 O O . GLY A 1 21 ? 1.430 8.797 -9.523 1.00 0.00 21 GLY A O 16
ATOM 11976 N N . VAL A 1 22 ? 1.541 6.684 -8.925 1.00 0.00 22 VAL A N 16
ATOM 11977 C CA . VAL A 1 22 ? 2.079 7.034 -7.582 1.00 0.00 22 VAL A CA 16
ATOM 11978 C C . VAL A 1 22 ? 3.466 6.424 -7.359 1.00 0.00 22 VAL A C 16
ATOM 11979 O O . VAL A 1 22 ? 3.957 5.651 -8.157 1.00 0.00 22 VAL A O 16
ATOM 11992 N N . ASN A 1 23 ? 4.099 6.783 -6.268 1.00 0.00 23 ASN A N 16
ATOM 11993 C CA . ASN A 1 23 ? 5.458 6.247 -5.967 1.00 0.00 23 ASN A CA 16
ATOM 11994 C C . ASN A 1 23 ? 5.366 5.200 -4.854 1.00 0.00 23 ASN A C 16
ATOM 11995 O O . ASN A 1 23 ? 5.397 5.510 -3.670 1.00 0.00 23 ASN A O 16
ATOM 12006 N N . ILE A 1 24 ? 5.268 3.956 -5.213 1.00 0.00 24 ILE A N 16
ATOM 12007 C CA . ILE A 1 24 ? 5.188 2.900 -4.173 1.00 0.00 24 ILE A CA 16
ATOM 12008 C C . ILE A 1 24 ? 6.337 3.087 -3.182 1.00 0.00 24 ILE A C 16
ATOM 12009 O O . ILE A 1 24 ? 6.226 2.734 -2.029 1.00 0.00 24 ILE A O 16
ATOM 12025 N N . LYS A 1 25 ? 7.421 3.685 -3.605 1.00 0.00 25 LYS A N 16
ATOM 12026 C CA . LYS A 1 25 ? 8.532 3.942 -2.649 1.00 0.00 25 LYS A CA 16
ATOM 12027 C C . LYS A 1 25 ? 7.974 4.817 -1.526 1.00 0.00 25 LYS A C 16
ATOM 12028 O O . LYS A 1 25 ? 8.215 4.574 -0.361 1.00 0.00 25 LYS A O 16
ATOM 12047 N N . ASP A 1 26 ? 7.188 5.811 -1.868 1.00 0.00 26 ASP A N 16
ATOM 12048 C CA . ASP A 1 26 ? 6.573 6.661 -0.815 1.00 0.00 26 ASP A CA 16
ATOM 12049 C C . ASP A 1 26 ? 5.705 5.752 0.026 1.00 0.00 26 ASP A C 16
ATOM 12050 O O . ASP A 1 26 ? 5.674 5.841 1.239 1.00 0.00 26 ASP A O 16
ATOM 12059 N N . VAL A 1 27 ? 5.025 4.842 -0.611 1.00 0.00 27 VAL A N 16
ATOM 12060 C CA . VAL A 1 27 ? 4.193 3.882 0.169 1.00 0.00 27 VAL A CA 16
ATOM 12061 C C . VAL A 1 27 ? 5.109 3.158 1.160 1.00 0.00 27 VAL A C 16
ATOM 12062 O O . VAL A 1 27 ? 4.788 3.003 2.324 1.00 0.00 27 VAL A O 16
ATOM 12075 N N . MET A 1 28 ? 6.271 2.750 0.713 1.00 0.00 28 MET A N 16
ATOM 12076 C CA . MET A 1 28 ? 7.227 2.081 1.635 1.00 0.00 28 MET A CA 16
ATOM 12077 C C . MET A 1 28 ? 7.817 3.144 2.568 1.00 0.00 28 MET A C 16
ATOM 12078 O O . MET A 1 28 ? 8.429 2.839 3.570 1.00 0.00 28 MET A O 16
ATOM 12092 N N . ARG A 1 29 ? 7.631 4.396 2.240 1.00 0.00 29 ARG A N 16
ATOM 12093 C CA . ARG A 1 29 ? 8.164 5.485 3.100 1.00 0.00 29 ARG A CA 16
ATOM 12094 C C . ARG A 1 29 ? 7.295 5.605 4.356 1.00 0.00 29 ARG A C 16
ATOM 12095 O O . ARG A 1 29 ? 7.797 5.735 5.454 1.00 0.00 29 ARG A O 16
ATOM 12116 N N . TRP A 1 30 ? 5.993 5.557 4.210 1.00 0.00 30 TRP A N 16
ATOM 12117 C CA . TRP A 1 30 ? 5.120 5.663 5.418 1.00 0.00 30 TRP A CA 16
ATOM 12118 C C . TRP A 1 30 ? 5.029 4.298 6.096 1.00 0.00 30 TRP A C 16
ATOM 12119 O O . TRP A 1 30 ? 5.034 4.196 7.306 1.00 0.00 30 TRP A O 16
ATOM 12140 N N . ASN A 1 31 ? 4.952 3.242 5.329 1.00 0.00 31 ASN A N 16
ATOM 12141 C CA . ASN A 1 31 ? 4.869 1.891 5.950 1.00 0.00 31 ASN A CA 16
ATOM 12142 C C . ASN A 1 31 ? 6.262 1.273 6.000 1.00 0.00 31 ASN A C 16
ATOM 12143 O O . ASN A 1 31 ? 7.008 1.319 5.047 1.00 0.00 31 ASN A O 16
ATOM 12154 N N . SER A 1 32 ? 6.615 0.687 7.104 1.00 0.00 32 SER A N 16
ATOM 12155 C CA . SER A 1 32 ? 7.960 0.059 7.215 1.00 0.00 32 SER A CA 16
ATOM 12156 C C . SER A 1 32 ? 7.877 -1.379 6.728 1.00 0.00 32 SER A C 16
ATOM 12157 O O . SER A 1 32 ? 8.188 -1.687 5.595 1.00 0.00 32 SER A O 16
ATOM 12165 N N . ASP A 1 33 ? 7.439 -2.257 7.571 1.00 0.00 33 ASP A N 16
ATOM 12166 C CA . ASP A 1 33 ? 7.307 -3.679 7.163 1.00 0.00 33 ASP A CA 16
ATOM 12167 C C . ASP A 1 33 ? 5.993 -3.838 6.409 1.00 0.00 33 ASP A C 16
ATOM 12168 O O . ASP A 1 33 ? 4.925 -3.783 6.988 1.00 0.00 33 ASP A O 16
ATOM 12177 N N . THR A 1 34 ? 6.055 -4.021 5.119 1.00 0.00 34 THR A N 16
ATOM 12178 C CA . THR A 1 34 ? 4.800 -4.167 4.332 1.00 0.00 34 THR A CA 16
ATOM 12179 C C . THR A 1 34 ? 4.342 -5.628 4.337 1.00 0.00 34 THR A C 16
ATOM 12180 O O . THR A 1 34 ? 3.917 -6.162 3.328 1.00 0.00 34 THR A O 16
ATOM 12191 N N . ALA A 1 35 ? 4.398 -6.275 5.473 1.00 0.00 35 ALA A N 16
ATOM 12192 C CA . ALA A 1 35 ? 3.946 -7.688 5.546 1.00 0.00 35 ALA A CA 16
ATOM 12193 C C . ALA A 1 35 ? 2.429 -7.749 5.348 1.00 0.00 35 ALA A C 16
ATOM 12194 O O . ALA A 1 35 ? 1.856 -8.814 5.223 1.00 0.00 35 ALA A O 16
ATOM 12201 N N . ASN A 1 36 ? 1.770 -6.618 5.303 1.00 0.00 36 ASN A N 16
ATOM 12202 C CA . ASN A 1 36 ? 0.305 -6.627 5.094 1.00 0.00 36 ASN A CA 16
ATOM 12203 C C . ASN A 1 36 ? 0.004 -6.706 3.597 1.00 0.00 36 ASN A C 16
ATOM 12204 O O . ASN A 1 36 ? -1.135 -6.694 3.192 1.00 0.00 36 ASN A O 16
ATOM 12215 N N . LEU A 1 37 ? 1.010 -6.788 2.758 1.00 0.00 37 LEU A N 16
ATOM 12216 C CA . LEU A 1 37 ? 0.733 -6.870 1.298 1.00 0.00 37 LEU A CA 16
ATOM 12217 C C . LEU A 1 37 ? 0.422 -8.323 0.943 1.00 0.00 37 LEU A C 16
ATOM 12218 O O . LEU A 1 37 ? 1.188 -8.993 0.280 1.00 0.00 37 LEU A O 16
ATOM 12234 N N . GLN A 1 38 ? -0.708 -8.803 1.374 1.00 0.00 38 GLN A N 16
ATOM 12235 C CA . GLN A 1 38 ? -1.107 -10.196 1.070 1.00 0.00 38 GLN A CA 16
ATOM 12236 C C . GLN A 1 38 ? -2.245 -10.118 0.070 1.00 0.00 38 GLN A C 16
ATOM 12237 O O . GLN A 1 38 ? -2.825 -9.062 -0.107 1.00 0.00 38 GLN A O 16
ATOM 12251 N N . PRO A 1 39 ? -2.533 -11.217 -0.562 1.00 0.00 39 PRO A N 16
ATOM 12252 C CA . PRO A 1 39 ? -3.597 -11.258 -1.564 1.00 0.00 39 PRO A CA 16
ATOM 12253 C C . PRO A 1 39 ? -4.952 -11.060 -0.890 1.00 0.00 39 PRO A C 16
ATOM 12254 O O . PRO A 1 39 ? -5.633 -11.997 -0.526 1.00 0.00 39 PRO A O 16
ATOM 12265 N N . GLY A 1 40 ? -5.333 -9.822 -0.725 1.00 0.00 40 GLY A N 16
ATOM 12266 C CA . GLY A 1 40 ? -6.631 -9.508 -0.074 1.00 0.00 40 GLY A CA 16
ATOM 12267 C C . GLY A 1 40 ? -6.437 -8.443 1.018 1.00 0.00 40 GLY A C 16
ATOM 12268 O O . GLY A 1 40 ? -7.333 -8.195 1.799 1.00 0.00 40 GLY A O 16
ATOM 12272 N N . ASP A 1 41 ? -5.288 -7.803 1.095 1.00 0.00 41 ASP A N 16
ATOM 12273 C CA . ASP A 1 41 ? -5.108 -6.768 2.159 1.00 0.00 41 ASP A CA 16
ATOM 12274 C C . ASP A 1 41 ? -5.029 -5.384 1.521 1.00 0.00 41 ASP A C 16
ATOM 12275 O O . ASP A 1 41 ? -4.577 -5.236 0.406 1.00 0.00 41 ASP A O 16
ATOM 12284 N N . LYS A 1 42 ? -5.462 -4.366 2.218 1.00 0.00 42 LYS A N 16
ATOM 12285 C CA . LYS A 1 42 ? -5.413 -2.994 1.639 1.00 0.00 42 LYS A CA 16
ATOM 12286 C C . LYS A 1 42 ? -4.020 -2.395 1.846 1.00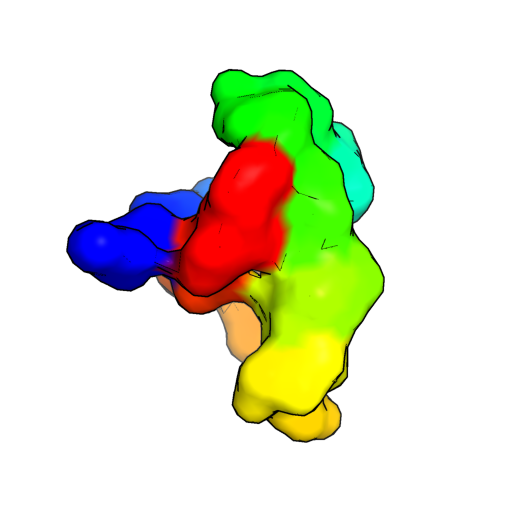 0.00 42 LYS A C 16
ATOM 12287 O O . LYS A 1 42 ? -3.241 -2.862 2.651 1.00 0.00 42 LYS A O 16
ATOM 12306 N N . LEU A 1 43 ? -3.696 -1.381 1.094 1.00 0.00 43 LEU A N 16
ATOM 12307 C CA . LEU A 1 43 ? -2.351 -0.758 1.205 1.00 0.00 43 LEU A CA 16
ATOM 12308 C C . LEU A 1 43 ? -2.471 0.764 1.126 1.00 0.00 43 LEU A C 16
ATOM 12309 O O . LEU A 1 43 ? -3.198 1.295 0.309 1.00 0.00 43 LEU A O 16
ATOM 12325 N N . THR A 1 44 ? -1.766 1.466 1.970 1.00 0.00 44 THR A N 16
ATOM 12326 C CA . THR A 1 44 ? -1.839 2.948 1.952 1.00 0.00 44 THR A CA 16
ATOM 12327 C C . THR A 1 44 ? -1.128 3.498 0.718 1.00 0.00 44 THR A C 16
ATOM 12328 O O . THR A 1 44 ? 0.058 3.312 0.537 1.00 0.00 44 THR A O 16
ATOM 12339 N N . LEU A 1 45 ? -1.834 4.209 -0.112 1.00 0.00 45 LEU A N 16
ATOM 12340 C CA . LEU A 1 45 ? -1.188 4.813 -1.302 1.00 0.00 45 LEU A CA 16
ATOM 12341 C C . LEU A 1 45 ? -1.180 6.326 -1.102 1.00 0.00 45 LEU A C 16
ATOM 12342 O O . LEU A 1 45 ? -1.646 7.073 -1.941 1.00 0.00 45 LEU A O 16
ATOM 12358 N N . PHE A 1 46 ? -0.634 6.787 0.002 1.00 0.00 46 PHE A N 16
ATOM 12359 C CA . PHE A 1 46 ? -0.566 8.257 0.244 1.00 0.00 46 PHE A CA 16
ATOM 12360 C C . PHE A 1 46 ? 0.129 8.896 -0.953 1.00 0.00 46 PHE A C 16
ATOM 12361 O O . PHE A 1 46 ? -0.008 10.073 -1.216 1.00 0.00 46 PHE A O 16
ATOM 12378 N N . VAL A 1 47 ? 0.880 8.092 -1.662 1.00 0.00 47 VAL A N 16
ATOM 12379 C CA . VAL A 1 47 ? 1.623 8.540 -2.864 1.00 0.00 47 VAL A CA 16
ATOM 12380 C C . VAL A 1 47 ? 0.809 9.574 -3.643 1.00 0.00 47 VAL A C 16
ATOM 12381 O O . VAL A 1 47 ? 1.331 10.568 -4.108 1.00 0.00 47 VAL A O 16
ATOM 12394 N N . LYS A 1 48 ? -0.460 9.352 -3.772 1.00 0.00 48 LYS A N 16
ATOM 12395 C CA . LYS A 1 48 ? -1.323 10.322 -4.503 1.00 0.00 48 LYS A CA 16
ATOM 12396 C C . LYS A 1 48 ? -2.385 10.863 -3.543 1.00 0.00 48 LYS A C 16
ATOM 12397 O O . LYS A 1 48 ? -3.065 10.058 -2.928 1.00 0.00 48 LYS A O 16
ATOM 12417 N N . ASP A 1 1 ? -8.198 12.832 1.289 1.00 0.00 1 ASP A N 17
ATOM 12418 C CA . ASP A 1 1 ? -8.376 11.488 1.910 1.00 0.00 1 ASP A CA 17
ATOM 12419 C C . ASP A 1 1 ? -7.153 10.620 1.609 1.00 0.00 1 ASP A C 17
ATOM 12420 O O . ASP A 1 1 ? -6.317 10.968 0.799 1.00 0.00 1 ASP A O 17
ATOM 12431 N N . SER A 1 2 ? -7.047 9.491 2.253 1.00 0.00 2 SER A N 17
ATOM 12432 C CA . SER A 1 2 ? -5.883 8.596 2.003 1.00 0.00 2 SER A CA 17
ATOM 12433 C C . SER A 1 2 ? -6.298 7.481 1.045 1.00 0.00 2 SER A C 17
ATOM 12434 O O . SER A 1 2 ? -7.447 7.088 0.996 1.00 0.00 2 SER A O 17
ATOM 12442 N N . ILE A 1 3 ? -5.374 6.967 0.280 1.00 0.00 3 ILE A N 17
ATOM 12443 C CA . ILE A 1 3 ? -5.718 5.885 -0.668 1.00 0.00 3 ILE A CA 17
ATOM 12444 C C . ILE A 1 3 ? -5.501 4.529 0.003 1.00 0.00 3 ILE A C 17
ATOM 12445 O O . ILE A 1 3 ? -4.539 4.323 0.711 1.00 0.00 3 ILE A O 17
ATOM 12461 N N . THR A 1 4 ? -6.379 3.597 -0.229 1.00 0.00 4 THR A N 17
ATOM 12462 C CA . THR A 1 4 ? -6.215 2.246 0.371 1.00 0.00 4 THR A CA 17
ATOM 12463 C C . THR A 1 4 ? -6.411 1.209 -0.733 1.00 0.00 4 THR A C 17
ATOM 12464 O O . THR A 1 4 ? -7.482 1.088 -1.291 1.00 0.00 4 THR A O 17
ATOM 12475 N N . TYR A 1 5 ? -5.388 0.476 -1.074 1.00 0.00 5 TYR A N 17
ATOM 12476 C CA . TYR A 1 5 ? -5.544 -0.521 -2.168 1.00 0.00 5 TYR A CA 17
ATOM 12477 C C . TYR A 1 5 ? -5.362 -1.935 -1.638 1.00 0.00 5 TYR A C 17
ATOM 12478 O O . TYR A 1 5 ? -4.494 -2.208 -0.838 1.00 0.00 5 TYR A O 17
ATOM 12496 N N . ARG A 1 6 ? -6.181 -2.841 -2.090 1.00 0.00 6 ARG A N 17
ATOM 12497 C CA . ARG A 1 6 ? -6.058 -4.241 -1.622 1.00 0.00 6 ARG A CA 17
ATOM 12498 C C . ARG A 1 6 ? -5.091 -4.987 -2.526 1.00 0.00 6 ARG A C 17
ATOM 12499 O O . ARG A 1 6 ? -5.277 -5.085 -3.723 1.00 0.00 6 ARG A O 17
ATOM 12520 N N . VAL A 1 7 ? -4.053 -5.503 -1.950 1.00 0.00 7 VAL A N 17
ATOM 12521 C CA . VAL A 1 7 ? -3.042 -6.241 -2.739 1.00 0.00 7 VAL A CA 17
ATOM 12522 C C . VAL A 1 7 ? -3.579 -7.634 -3.053 1.00 0.00 7 VAL A C 17
ATOM 12523 O O . VAL A 1 7 ? -3.725 -8.456 -2.184 1.00 0.00 7 VAL A O 17
ATOM 12536 N N . ARG A 1 8 ? -3.881 -7.896 -4.288 1.00 0.00 8 ARG A N 17
ATOM 12537 C CA . ARG A 1 8 ? -4.420 -9.236 -4.660 1.00 0.00 8 ARG A CA 17
ATOM 12538 C C . ARG A 1 8 ? -3.298 -10.088 -5.244 1.00 0.00 8 ARG A C 17
ATOM 12539 O O . ARG A 1 8 ? -2.279 -9.577 -5.655 1.00 0.00 8 ARG A O 17
ATOM 12560 N N . LYS A 1 9 ? -3.464 -11.384 -5.278 1.00 0.00 9 LYS A N 17
ATOM 12561 C CA . LYS A 1 9 ? -2.387 -12.244 -5.844 1.00 0.00 9 LYS A CA 17
ATOM 12562 C C . LYS A 1 9 ? -2.056 -11.751 -7.252 1.00 0.00 9 LYS A C 17
ATOM 12563 O O . LYS A 1 9 ? -2.926 -11.378 -8.013 1.00 0.00 9 LYS A O 17
ATOM 12582 N N . GLY A 1 10 ? -0.801 -11.719 -7.591 1.00 0.00 10 GLY A N 17
ATOM 12583 C CA . GLY A 1 10 ? -0.410 -11.221 -8.940 1.00 0.00 10 GLY A CA 17
ATOM 12584 C C . GLY A 1 10 ? -0.250 -9.692 -8.900 1.00 0.00 10 GLY A C 17
ATOM 12585 O O . GLY A 1 10 ? 0.277 -9.094 -9.817 1.00 0.00 10 GLY A O 17
ATOM 12589 N N . ASP A 1 11 ? -0.698 -9.052 -7.845 1.00 0.00 11 ASP A N 17
ATOM 12590 C CA . ASP A 1 11 ? -0.565 -7.572 -7.756 1.00 0.00 11 ASP A CA 17
ATOM 12591 C C . ASP A 1 11 ? 0.811 -7.228 -7.197 1.00 0.00 11 ASP A C 17
ATOM 12592 O O . ASP A 1 11 ? 1.325 -7.906 -6.329 1.00 0.00 11 ASP A O 17
ATOM 12601 N N . SER A 1 12 ? 1.412 -6.179 -7.681 1.00 0.00 12 SER A N 17
ATOM 12602 C CA . SER A 1 12 ? 2.754 -5.793 -7.173 1.00 0.00 12 SER A CA 17
ATOM 12603 C C . SER A 1 12 ? 2.672 -4.407 -6.540 1.00 0.00 12 SER A C 17
ATOM 12604 O O . SER A 1 12 ? 1.968 -3.548 -7.011 1.00 0.00 12 SER A O 17
ATOM 12612 N N . LEU A 1 13 ? 3.394 -4.188 -5.482 1.00 0.00 13 LEU A N 17
ATOM 12613 C CA . LEU A 1 13 ? 3.381 -2.857 -4.801 1.00 0.00 13 LEU A CA 17
ATOM 12614 C C . LEU A 1 13 ? 3.619 -1.761 -5.838 1.00 0.00 13 LEU A C 17
ATOM 12615 O O . LEU A 1 13 ? 2.811 -0.862 -5.997 1.00 0.00 13 LEU A O 17
ATOM 12631 N N . SER A 1 14 ? 4.700 -1.834 -6.557 1.00 0.00 14 SER A N 17
ATOM 12632 C CA . SER A 1 14 ? 4.969 -0.796 -7.586 1.00 0.00 14 SER A CA 17
ATOM 12633 C C . SER A 1 14 ? 3.858 -0.819 -8.651 1.00 0.00 14 SER A C 17
ATOM 12634 O O . SER A 1 14 ? 3.375 0.212 -9.088 1.00 0.00 14 SER A O 17
ATOM 12642 N N . SER A 1 15 ? 3.455 -1.994 -9.076 1.00 0.00 15 SER A N 17
ATOM 12643 C CA . SER A 1 15 ? 2.384 -2.101 -10.113 1.00 0.00 15 SER A CA 17
ATOM 12644 C C . SER A 1 15 ? 1.129 -1.377 -9.640 1.00 0.00 15 SER A C 17
ATOM 12645 O O . SER A 1 15 ? 0.558 -0.571 -10.346 1.00 0.00 15 SER A O 17
ATOM 12653 N N . ILE A 1 16 ? 0.713 -1.658 -8.448 1.00 0.00 16 ILE A N 17
ATOM 12654 C CA . ILE A 1 16 ? -0.493 -0.989 -7.894 1.00 0.00 16 ILE A CA 17
ATOM 12655 C C . ILE A 1 16 ? -0.252 0.516 -7.918 1.00 0.00 16 ILE A C 17
ATOM 12656 O O . ILE A 1 16 ? -1.101 1.271 -8.337 1.00 0.00 16 ILE A O 17
ATOM 12672 N N . ALA A 1 17 ? 0.912 0.957 -7.503 1.00 0.00 17 ALA A N 17
ATOM 12673 C CA . ALA A 1 17 ? 1.207 2.420 -7.545 1.00 0.00 17 ALA A CA 17
ATOM 12674 C C . ALA A 1 17 ? 0.868 2.950 -8.937 1.00 0.00 17 ALA A C 17
ATOM 12675 O O . ALA A 1 17 ? 0.231 3.967 -9.089 1.00 0.00 17 ALA A O 17
ATOM 12682 N N . LYS A 1 18 ? 1.313 2.252 -9.956 1.00 0.00 18 LYS A N 17
ATOM 12683 C CA . LYS A 1 18 ? 1.042 2.692 -11.357 1.00 0.00 18 LYS A CA 17
ATOM 12684 C C . LYS A 1 18 ? -0.454 2.966 -11.542 1.00 0.00 18 LYS A C 17
ATOM 12685 O O . LYS A 1 18 ? -0.841 3.894 -12.225 1.00 0.00 18 LYS A O 17
ATOM 12704 N N . ARG A 1 19 ? -1.296 2.173 -10.931 1.00 0.00 19 ARG A N 17
ATOM 12705 C CA . ARG A 1 19 ? -2.767 2.391 -11.062 1.00 0.00 19 ARG A CA 17
ATOM 12706 C C . ARG A 1 19 ? -3.120 3.813 -10.614 1.00 0.00 19 ARG A C 17
ATOM 12707 O O . ARG A 1 19 ? -4.058 4.413 -11.101 1.00 0.00 19 ARG A O 17
ATOM 12728 N N . HIS A 1 20 ? -2.371 4.361 -9.694 1.00 0.00 20 HIS A N 17
ATOM 12729 C CA . HIS A 1 20 ? -2.656 5.745 -9.221 1.00 0.00 20 HIS A CA 17
ATOM 12730 C C . HIS A 1 20 ? -1.487 6.670 -9.577 1.00 0.00 20 HIS A C 17
ATOM 12731 O O . HIS A 1 20 ? -1.419 7.784 -9.096 1.00 0.00 20 HIS A O 17
ATOM 12745 N N . GLY A 1 21 ? -0.555 6.225 -10.390 1.00 0.00 21 GLY A N 17
ATOM 12746 C CA . GLY A 1 21 ? 0.609 7.097 -10.724 1.00 0.00 21 GLY A CA 17
ATOM 12747 C C . GLY A 1 21 ? 1.201 7.598 -9.409 1.00 0.00 21 GLY A C 17
ATOM 12748 O O . GLY A 1 21 ? 1.352 8.783 -9.189 1.00 0.00 21 GLY A O 17
ATOM 12752 N N . VAL A 1 22 ? 1.494 6.693 -8.515 1.00 0.00 22 VAL A N 17
ATOM 12753 C CA . VAL A 1 22 ? 2.026 7.095 -7.185 1.00 0.00 22 VAL A CA 17
ATOM 12754 C C . VAL A 1 22 ? 3.422 6.517 -6.950 1.00 0.00 22 VAL A C 17
ATOM 12755 O O . VAL A 1 22 ? 3.927 5.741 -7.735 1.00 0.00 22 VAL A O 17
ATOM 12768 N N . ASN A 1 23 ? 4.051 6.907 -5.868 1.00 0.00 23 ASN A N 17
ATOM 12769 C CA . ASN A 1 23 ? 5.421 6.398 -5.571 1.00 0.00 23 ASN A CA 17
ATOM 12770 C C . ASN A 1 23 ? 5.366 5.388 -4.420 1.00 0.00 23 ASN A C 17
ATOM 12771 O O . ASN A 1 23 ? 5.359 5.736 -3.247 1.00 0.00 23 ASN A O 17
ATOM 12782 N N . ILE A 1 24 ? 5.340 4.129 -4.741 1.00 0.00 24 ILE A N 17
ATOM 12783 C CA . ILE A 1 24 ? 5.293 3.101 -3.673 1.00 0.00 24 ILE A CA 17
ATOM 12784 C C . ILE A 1 24 ? 6.442 3.332 -2.688 1.00 0.00 24 ILE A C 17
ATOM 12785 O O . ILE A 1 24 ? 6.383 2.910 -1.553 1.00 0.00 24 ILE A O 17
ATOM 12801 N N . LYS A 1 25 ? 7.471 4.043 -3.082 1.00 0.00 25 LYS A N 17
ATOM 12802 C CA . LYS A 1 25 ? 8.559 4.329 -2.114 1.00 0.00 25 LYS A CA 17
ATOM 12803 C C . LYS A 1 25 ? 7.975 5.251 -1.044 1.00 0.00 25 LYS A C 17
ATOM 12804 O O . LYS A 1 25 ? 8.237 5.093 0.130 1.00 0.00 25 LYS A O 17
ATOM 12823 N N . ASP A 1 26 ? 7.134 6.186 -1.435 1.00 0.00 26 ASP A N 17
ATOM 12824 C CA . ASP A 1 26 ? 6.495 7.059 -0.417 1.00 0.00 26 ASP A CA 17
ATOM 12825 C C . ASP A 1 26 ? 5.686 6.133 0.461 1.00 0.00 26 ASP A C 17
ATOM 12826 O O . ASP A 1 26 ? 5.667 6.246 1.675 1.00 0.00 26 ASP A O 17
ATOM 12835 N N . VAL A 1 27 ? 5.040 5.184 -0.154 1.00 0.00 27 VAL A N 17
ATOM 12836 C CA . VAL A 1 27 ? 4.260 4.199 0.641 1.00 0.00 27 VAL A CA 17
ATOM 12837 C C . VAL A 1 27 ? 5.208 3.530 1.632 1.00 0.00 27 VAL A C 17
ATOM 12838 O O . VAL A 1 27 ? 4.936 3.459 2.814 1.00 0.00 27 VAL A O 17
ATOM 12851 N N . MET A 1 28 ? 6.345 3.081 1.167 1.00 0.00 28 MET A N 17
ATOM 12852 C CA . MET A 1 28 ? 7.322 2.457 2.095 1.00 0.00 28 MET A CA 17
ATOM 12853 C C . MET A 1 28 ? 7.871 3.541 3.026 1.00 0.00 28 MET A C 17
ATOM 12854 O O . MET A 1 28 ? 8.504 3.256 4.024 1.00 0.00 28 MET A O 17
ATOM 12868 N N . ARG A 1 29 ? 7.630 4.787 2.708 1.00 0.00 29 ARG A N 17
ATOM 12869 C CA . ARG A 1 29 ? 8.131 5.887 3.576 1.00 0.00 29 ARG A CA 17
ATOM 12870 C C . ARG A 1 29 ? 7.245 5.998 4.817 1.00 0.00 29 ARG A C 17
ATOM 12871 O O . ARG A 1 29 ? 7.732 6.136 5.921 1.00 0.00 29 ARG A O 17
ATOM 12892 N N . TRP A 1 30 ? 5.947 5.933 4.656 1.00 0.00 30 TRP A N 17
ATOM 12893 C CA . TRP A 1 30 ? 5.064 6.032 5.857 1.00 0.00 30 TRP A CA 17
ATOM 12894 C C . TRP A 1 30 ? 5.017 4.676 6.552 1.00 0.00 30 TRP A C 17
ATOM 12895 O O . TRP A 1 30 ? 5.219 4.576 7.746 1.00 0.00 30 TRP A O 17
ATOM 12916 N N . ASN A 1 31 ? 4.773 3.627 5.817 1.00 0.00 31 ASN A N 17
ATOM 12917 C CA . ASN A 1 31 ? 4.744 2.284 6.456 1.00 0.00 31 ASN A CA 17
ATOM 12918 C C . ASN A 1 31 ? 6.078 1.591 6.201 1.00 0.00 31 ASN A C 17
ATOM 12919 O O . ASN A 1 31 ? 6.606 1.617 5.108 1.00 0.00 31 ASN A O 17
ATOM 12930 N N . SER A 1 32 ? 6.632 0.977 7.204 1.00 0.00 32 SER A N 17
ATOM 12931 C CA . SER A 1 32 ? 7.944 0.290 7.030 1.00 0.00 32 SER A CA 17
ATOM 12932 C C . SER A 1 32 ? 7.711 -1.192 6.785 1.00 0.00 32 SER A C 17
ATOM 12933 O O . SER A 1 32 ? 7.721 -1.658 5.663 1.00 0.00 32 SER A O 17
ATOM 12941 N N . ASP A 1 33 ? 7.490 -1.931 7.827 1.00 0.00 33 ASP A N 17
ATOM 12942 C CA . ASP A 1 33 ? 7.241 -3.387 7.667 1.00 0.00 33 ASP A CA 17
ATOM 12943 C C . ASP A 1 33 ? 5.881 -3.576 7.003 1.00 0.00 33 ASP A C 17
ATOM 12944 O O . ASP A 1 33 ? 4.856 -3.596 7.655 1.00 0.00 33 ASP A O 17
ATOM 12953 N N . THR A 1 34 ? 5.861 -3.705 5.706 1.00 0.00 34 THR A N 17
ATOM 12954 C CA . THR A 1 34 ? 4.566 -3.880 4.999 1.00 0.00 34 THR A CA 17
ATOM 12955 C C . THR A 1 34 ? 4.199 -5.364 4.953 1.00 0.00 34 THR A C 17
ATOM 12956 O O . THR A 1 34 ? 3.841 -5.898 3.919 1.00 0.00 34 THR A O 17
ATOM 12967 N N . ALA A 1 35 ? 4.260 -6.031 6.073 1.00 0.00 35 ALA A N 17
ATOM 12968 C CA . ALA A 1 35 ? 3.893 -7.470 6.100 1.00 0.00 35 ALA A CA 17
ATOM 12969 C C . ALA A 1 35 ? 2.392 -7.613 5.834 1.00 0.00 35 ALA A C 17
ATOM 12970 O O . ALA A 1 35 ? 1.890 -8.704 5.651 1.00 0.00 35 ALA A O 17
ATOM 12977 N N . ASN A 1 36 ? 1.673 -6.522 5.796 1.00 0.00 36 ASN A N 17
ATOM 12978 C CA . ASN A 1 36 ? 0.220 -6.604 5.523 1.00 0.00 36 ASN A CA 17
ATOM 12979 C C . ASN A 1 36 ? -0.015 -6.698 4.016 1.00 0.00 36 ASN A C 17
ATOM 12980 O O . ASN A 1 36 ? -1.138 -6.753 3.571 1.00 0.00 36 ASN A O 17
ATOM 12991 N N . LEU A 1 37 ? 1.021 -6.720 3.215 1.00 0.00 37 LEU A N 17
ATOM 12992 C CA . LEU A 1 37 ? 0.799 -6.817 1.744 1.00 0.00 37 LEU A CA 17
ATOM 12993 C C . LEU A 1 37 ? 0.499 -8.275 1.399 1.00 0.00 37 LEU A C 17
ATOM 12994 O O . LEU A 1 37 ? 1.301 -8.967 0.806 1.00 0.00 37 LEU A O 17
ATOM 13010 N N . GLN A 1 38 ? -0.660 -8.735 1.771 1.00 0.00 38 GLN A N 17
ATOM 13011 C CA . GLN A 1 38 ? -1.053 -10.131 1.487 1.00 0.00 38 GLN A CA 17
ATOM 13012 C C . GLN A 1 38 ? -2.123 -10.087 0.414 1.00 0.00 38 GLN A C 17
ATOM 13013 O O . GLN A 1 38 ? -2.700 -9.041 0.176 1.00 0.00 38 GLN A O 17
ATOM 13027 N N . PRO A 1 39 ? -2.369 -11.205 -0.201 1.00 0.00 39 PRO A N 17
ATOM 13028 C CA . PRO A 1 39 ? -3.375 -11.287 -1.255 1.00 0.00 39 PRO A CA 17
ATOM 13029 C C . PRO A 1 39 ? -4.762 -11.113 -0.646 1.00 0.00 39 PRO A C 17
ATOM 13030 O O . PRO A 1 39 ? -5.447 -12.062 -0.321 1.00 0.00 39 PRO A O 17
ATOM 13041 N N . GLY A 1 40 ? -5.159 -9.884 -0.478 1.00 0.00 40 GLY A N 17
ATOM 13042 C CA . GLY A 1 40 ? -6.482 -9.583 0.123 1.00 0.00 40 GLY A CA 17
ATOM 13043 C C . GLY A 1 40 ? -6.319 -8.566 1.263 1.00 0.00 40 GLY A C 17
ATOM 13044 O O . GLY A 1 40 ? -7.204 -8.408 2.080 1.00 0.00 40 GLY A O 17
ATOM 13048 N N . ASP A 1 41 ? -5.206 -7.865 1.340 1.00 0.00 41 ASP A N 17
ATOM 13049 C CA . ASP A 1 41 ? -5.045 -6.872 2.445 1.00 0.00 41 ASP A CA 17
ATOM 13050 C C . ASP A 1 41 ? -4.977 -5.462 1.857 1.00 0.00 41 ASP A C 17
ATOM 13051 O O . ASP A 1 41 ? -4.515 -5.270 0.753 1.00 0.00 41 ASP A O 17
ATOM 13060 N N . LYS A 1 42 ? -5.437 -4.472 2.580 1.00 0.00 42 LYS A N 17
ATOM 13061 C CA . LYS A 1 42 ? -5.401 -3.082 2.042 1.00 0.00 42 LYS A CA 17
ATOM 13062 C C . LYS A 1 42 ? -4.021 -2.465 2.277 1.00 0.00 42 LYS A C 17
ATOM 13063 O O . LYS A 1 42 ? -3.241 -2.941 3.078 1.00 0.00 42 LYS A O 17
ATOM 13082 N N . LEU A 1 43 ? -3.704 -1.428 1.549 1.00 0.00 43 LEU A N 17
ATOM 13083 C CA . LEU A 1 43 ? -2.367 -0.791 1.681 1.00 0.00 43 LEU A CA 17
ATOM 13084 C C . LEU A 1 43 ? -2.492 0.732 1.591 1.00 0.00 43 LEU A C 17
ATOM 13085 O O . LEU A 1 43 ? -3.209 1.256 0.762 1.00 0.00 43 LEU A O 17
ATOM 13101 N N . THR A 1 44 ? -1.797 1.443 2.437 1.00 0.00 44 THR A N 17
ATOM 13102 C CA . THR A 1 44 ? -1.871 2.924 2.405 1.00 0.00 44 THR A CA 17
ATOM 13103 C C . THR A 1 44 ? -1.155 3.464 1.168 1.00 0.00 44 THR A C 17
ATOM 13104 O O . THR A 1 44 ? 0.016 3.220 0.960 1.00 0.00 44 THR A O 17
ATOM 13115 N N . LEU A 1 45 ? -1.841 4.229 0.370 1.00 0.00 45 LEU A N 17
ATOM 13116 C CA . LEU A 1 45 ? -1.196 4.829 -0.825 1.00 0.00 45 LEU A CA 17
ATOM 13117 C C . LEU A 1 45 ? -1.231 6.344 -0.657 1.00 0.00 45 LEU A C 17
ATOM 13118 O O . LEU A 1 45 ? -1.721 7.055 -1.512 1.00 0.00 45 LEU A O 17
ATOM 13134 N N . PHE A 1 46 ? -0.701 6.846 0.433 1.00 0.00 46 PHE A N 17
ATOM 13135 C CA . PHE A 1 46 ? -0.681 8.324 0.640 1.00 0.00 46 PHE A CA 17
ATOM 13136 C C . PHE A 1 46 ? -0.016 8.959 -0.578 1.00 0.00 46 PHE A C 17
ATOM 13137 O O . PHE A 1 46 ? -0.199 10.124 -0.870 1.00 0.00 46 PHE A O 17
ATOM 13154 N N . VAL A 1 47 ? 0.758 8.170 -1.276 1.00 0.00 47 VAL A N 17
ATOM 13155 C CA . VAL A 1 47 ? 1.472 8.623 -2.487 1.00 0.00 47 VAL A CA 17
ATOM 13156 C C . VAL A 1 47 ? 0.583 9.554 -3.316 1.00 0.00 47 VAL A C 17
ATOM 13157 O O . VAL A 1 47 ? -0.607 9.339 -3.452 1.00 0.00 47 VAL A O 17
ATOM 13170 N N . LYS A 1 48 ? 1.155 10.589 -3.865 1.00 0.00 48 LYS A N 17
ATOM 13171 C CA . LYS A 1 48 ? 0.354 11.543 -4.684 1.00 0.00 48 LYS A CA 17
ATOM 13172 C C . LYS A 1 48 ? -0.057 10.872 -5.995 1.00 0.00 48 LYS A C 17
ATOM 13173 O O . LYS A 1 48 ? -1.246 10.676 -6.190 1.00 0.00 48 LYS A O 17
ATOM 13193 N N . ASP A 1 1 ? -7.146 13.077 1.399 1.00 0.00 1 ASP A N 18
ATOM 13194 C CA . ASP A 1 1 ? -7.739 11.712 1.479 1.00 0.00 1 ASP A CA 18
ATOM 13195 C C . ASP A 1 1 ? -6.625 10.667 1.402 1.00 0.00 1 ASP A C 18
ATOM 13196 O O . ASP A 1 1 ? -5.542 10.934 0.922 1.00 0.00 1 ASP A O 18
ATOM 13207 N N . SER A 1 2 ? -6.885 9.478 1.873 1.00 0.00 2 SER A N 18
ATOM 13208 C CA . SER A 1 2 ? -5.845 8.412 1.826 1.00 0.00 2 SER A CA 18
ATOM 13209 C C . SER A 1 2 ? -6.283 7.317 0.854 1.00 0.00 2 SER A C 18
ATOM 13210 O O . SER A 1 2 ? -7.438 6.941 0.807 1.00 0.00 2 SER A O 18
ATOM 13218 N N . ILE A 1 3 ? -5.372 6.802 0.076 1.00 0.00 3 ILE A N 18
ATOM 13219 C CA . ILE A 1 3 ? -5.737 5.739 -0.887 1.00 0.00 3 ILE A CA 18
ATOM 13220 C C . ILE A 1 3 ? -5.530 4.368 -0.240 1.00 0.00 3 ILE A C 18
ATOM 13221 O O . ILE A 1 3 ? -4.483 4.077 0.298 1.00 0.00 3 ILE A O 18
ATOM 13237 N N . THR A 1 4 ? -6.513 3.520 -0.303 1.00 0.00 4 THR A N 18
ATOM 13238 C CA . THR A 1 4 ? -6.366 2.160 0.286 1.00 0.00 4 THR A CA 18
ATOM 13239 C C . THR A 1 4 ? -6.552 1.139 -0.832 1.00 0.00 4 THR A C 18
ATOM 13240 O O . THR A 1 4 ? -7.617 1.029 -1.405 1.00 0.00 4 THR A O 18
ATOM 13251 N N . TYR A 1 5 ? -5.528 0.406 -1.166 1.00 0.00 5 TYR A N 18
ATOM 13252 C CA . TYR A 1 5 ? -5.672 -0.579 -2.270 1.00 0.00 5 TYR A CA 18
ATOM 13253 C C . TYR A 1 5 ? -5.450 -1.994 -1.762 1.00 0.00 5 TYR A C 18
ATOM 13254 O O . TYR A 1 5 ? -4.566 -2.256 -0.973 1.00 0.00 5 TYR A O 18
ATOM 13272 N N . ARG A 1 6 ? -6.251 -2.913 -2.218 1.00 0.00 6 ARG A N 18
ATOM 13273 C CA . ARG A 1 6 ? -6.089 -4.313 -1.771 1.00 0.00 6 ARG A CA 18
ATOM 13274 C C . ARG A 1 6 ? -5.144 -5.029 -2.719 1.00 0.00 6 ARG A C 18
ATOM 13275 O O . ARG A 1 6 ? -5.365 -5.106 -3.911 1.00 0.00 6 ARG A O 18
ATOM 13296 N N . VAL A 1 7 ? -4.085 -5.543 -2.185 1.00 0.00 7 VAL A N 18
ATOM 13297 C CA .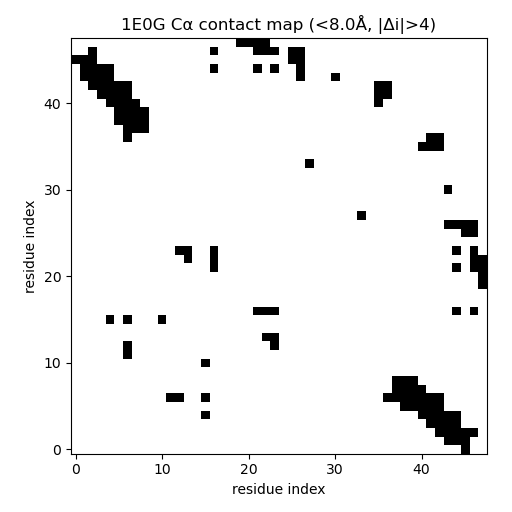 VAL A 1 7 ? -3.089 -6.251 -3.019 1.00 0.00 7 VAL A CA 18
ATOM 13298 C C . VAL A 1 7 ? -3.618 -7.641 -3.351 1.00 0.00 7 VAL A C 18
ATOM 13299 O O . VAL A 1 7 ? -3.725 -8.486 -2.499 1.00 0.00 7 VAL A O 18
ATOM 13312 N N . ARG A 1 8 ? -3.953 -7.882 -4.583 1.00 0.00 8 ARG A N 18
ATOM 13313 C CA . ARG A 1 8 ? -4.484 -9.221 -4.963 1.00 0.00 8 ARG A CA 18
ATOM 13314 C C . ARG A 1 8 ? -3.368 -10.051 -5.585 1.00 0.00 8 ARG A C 18
ATOM 13315 O O . ARG A 1 8 ? -2.368 -9.522 -6.021 1.00 0.00 8 ARG A O 18
ATOM 13336 N N . LYS A 1 9 ? -3.518 -11.348 -5.624 1.00 0.00 9 LYS A N 18
ATOM 13337 C CA . LYS A 1 9 ? -2.446 -12.192 -6.224 1.00 0.00 9 LYS A CA 18
ATOM 13338 C C . LYS A 1 9 ? -2.159 -11.690 -7.636 1.00 0.00 9 LYS A C 18
ATOM 13339 O O . LYS A 1 9 ? -3.057 -11.346 -8.380 1.00 0.00 9 LYS A O 18
ATOM 13358 N N . GLY A 1 10 ? -0.912 -11.617 -8.001 1.00 0.00 10 GLY A N 18
ATOM 13359 C CA . GLY A 1 10 ? -0.561 -11.105 -9.355 1.00 0.00 10 GLY A CA 18
ATOM 13360 C C . GLY A 1 10 ? -0.390 -9.578 -9.294 1.00 0.00 10 GLY A C 18
ATOM 13361 O O . GLY A 1 10 ? 0.132 -8.970 -10.207 1.00 0.00 10 GLY A O 18
ATOM 13365 N N . ASP A 1 11 ? -0.824 -8.953 -8.226 1.00 0.00 11 ASP A N 18
ATOM 13366 C CA . ASP A 1 11 ? -0.685 -7.474 -8.114 1.00 0.00 11 ASP A CA 18
ATOM 13367 C C . ASP A 1 11 ? 0.688 -7.147 -7.534 1.00 0.00 11 ASP A C 18
ATOM 13368 O O . ASP A 1 11 ? 1.133 -7.761 -6.586 1.00 0.00 11 ASP A O 18
ATOM 13377 N N . SER A 1 12 ? 1.363 -6.182 -8.091 1.00 0.00 12 SER A N 18
ATOM 13378 C CA . SER A 1 12 ? 2.705 -5.817 -7.566 1.00 0.00 12 SER A CA 18
ATOM 13379 C C . SER A 1 12 ? 2.625 -4.445 -6.901 1.00 0.00 12 SER A C 18
ATOM 13380 O O . SER A 1 12 ? 1.911 -3.581 -7.345 1.00 0.00 12 SER A O 18
ATOM 13388 N N . LEU A 1 13 ? 3.360 -4.245 -5.848 1.00 0.00 13 LEU A N 18
ATOM 13389 C CA . LEU A 1 13 ? 3.348 -2.927 -5.142 1.00 0.00 13 LEU A CA 18
ATOM 13390 C C . LEU A 1 13 ? 3.588 -1.808 -6.155 1.00 0.00 13 LEU A C 18
ATOM 13391 O O . LEU A 1 13 ? 2.772 -0.915 -6.307 1.00 0.00 13 LEU A O 18
ATOM 13407 N N . SER A 1 14 ? 4.680 -1.857 -6.861 1.00 0.00 14 SER A N 18
ATOM 13408 C CA . SER A 1 14 ? 4.957 -0.795 -7.865 1.00 0.00 14 SER A CA 18
ATOM 13409 C C . SER A 1 14 ? 3.863 -0.798 -8.950 1.00 0.00 14 SER A C 18
ATOM 13410 O O . SER A 1 14 ? 3.389 0.244 -9.375 1.00 0.00 14 SER A O 18
ATOM 13418 N N . SER A 1 15 ? 3.463 -1.962 -9.402 1.00 0.00 15 SER A N 18
ATOM 13419 C CA . SER A 1 15 ? 2.407 -2.041 -10.457 1.00 0.00 15 SER A CA 18
ATOM 13420 C C . SER A 1 15 ? 1.138 -1.359 -9.967 1.00 0.00 15 SER A C 18
ATOM 13421 O O . SER A 1 15 ? 0.508 -0.601 -10.677 1.00 0.00 15 SER A O 18
ATOM 13429 N N . ILE A 1 16 ? 0.775 -1.616 -8.752 1.00 0.00 16 ILE A N 18
ATOM 13430 C CA . ILE A 1 16 ? -0.439 -0.980 -8.183 1.00 0.00 16 ILE A CA 18
ATOM 13431 C C . ILE A 1 16 ? -0.231 0.529 -8.204 1.00 0.00 16 ILE A C 18
ATOM 13432 O O . ILE A 1 16 ? -1.092 1.265 -8.629 1.00 0.00 16 ILE A O 18
ATOM 13448 N N . ALA A 1 17 ? 0.919 0.991 -7.777 1.00 0.00 17 ALA A N 18
ATOM 13449 C CA . ALA A 1 17 ? 1.186 2.458 -7.809 1.00 0.00 17 ALA A CA 18
ATOM 13450 C C . ALA A 1 17 ? 0.852 2.986 -9.201 1.00 0.00 17 ALA A C 18
ATOM 13451 O O . ALA A 1 17 ? 0.192 3.989 -9.356 1.00 0.00 17 ALA A O 18
ATOM 13458 N N . LYS A 1 18 ? 1.326 2.309 -10.221 1.00 0.00 18 LYS A N 18
ATOM 13459 C CA . LYS A 1 18 ? 1.058 2.758 -11.621 1.00 0.00 18 LYS A CA 18
ATOM 13460 C C . LYS A 1 18 ? -0.442 2.999 -11.819 1.00 0.00 18 LYS A C 18
ATOM 13461 O O . LYS A 1 18 ? -0.842 3.924 -12.496 1.00 0.00 18 LYS A O 18
ATOM 13480 N N . ARG A 1 19 ? -1.276 2.181 -11.227 1.00 0.00 19 ARG A N 18
ATOM 13481 C CA . ARG A 1 19 ? -2.748 2.374 -11.378 1.00 0.00 19 ARG A CA 18
ATOM 13482 C C . ARG A 1 19 ? -3.132 3.783 -10.910 1.00 0.00 19 ARG A C 18
ATOM 13483 O O . ARG A 1 19 ? -4.056 4.385 -11.423 1.00 0.00 19 ARG A O 18
ATOM 13504 N N . HIS A 1 20 ? -2.425 4.319 -9.953 1.00 0.00 20 HIS A N 18
ATOM 13505 C CA . HIS A 1 20 ? -2.742 5.691 -9.466 1.00 0.00 20 HIS A CA 18
ATOM 13506 C C . HIS A 1 20 ? -1.586 6.644 -9.791 1.00 0.00 20 HIS A C 18
ATOM 13507 O O . HIS A 1 20 ? -1.529 7.741 -9.270 1.00 0.00 20 HIS A O 18
ATOM 13521 N N . GLY A 1 21 ? -0.658 6.241 -10.630 1.00 0.00 21 GLY A N 18
ATOM 13522 C CA . GLY A 1 21 ? 0.493 7.140 -10.946 1.00 0.00 21 GLY A CA 18
ATOM 13523 C C . GLY A 1 21 ? 1.101 7.610 -9.626 1.00 0.00 21 GLY A C 18
ATOM 13524 O O . GLY A 1 21 ? 1.242 8.791 -9.378 1.00 0.00 21 GLY A O 18
ATOM 13528 N N . VAL A 1 22 ? 1.421 6.688 -8.761 1.00 0.00 22 VAL A N 18
ATOM 13529 C CA . VAL A 1 22 ? 1.972 7.064 -7.431 1.00 0.00 22 VAL A CA 18
ATOM 13530 C C . VAL A 1 22 ? 3.364 6.465 -7.222 1.00 0.00 22 VAL A C 18
ATOM 13531 O O . VAL A 1 22 ? 3.847 5.687 -8.021 1.00 0.00 22 VAL A O 18
ATOM 13544 N N . ASN A 1 23 ? 4.016 6.833 -6.145 1.00 0.00 23 ASN A N 18
ATOM 13545 C CA . ASN A 1 23 ? 5.382 6.299 -5.874 1.00 0.00 23 ASN A CA 18
ATOM 13546 C C . ASN A 1 23 ? 5.332 5.294 -4.718 1.00 0.00 23 ASN A C 18
ATOM 13547 O O . ASN A 1 23 ? 5.356 5.648 -3.546 1.00 0.00 23 ASN A O 18
ATOM 13558 N N . ILE A 1 24 ? 5.281 4.035 -5.032 1.00 0.00 24 ILE A N 18
ATOM 13559 C CA . ILE A 1 24 ? 5.242 3.011 -3.958 1.00 0.00 24 ILE A CA 18
ATOM 13560 C C . ILE A 1 24 ? 6.409 3.242 -2.995 1.00 0.00 24 ILE A C 18
ATOM 13561 O O . ILE A 1 24 ? 6.359 2.848 -1.852 1.00 0.00 24 ILE A O 18
ATOM 13577 N N . LYS A 1 25 ? 7.444 3.917 -3.426 1.00 0.00 25 LYS A N 18
ATOM 13578 C CA . LYS A 1 25 ? 8.556 4.205 -2.489 1.00 0.00 25 LYS A CA 18
ATOM 13579 C C . LYS A 1 25 ? 7.998 5.110 -1.390 1.00 0.00 25 LYS A C 18
ATOM 13580 O O . LYS A 1 25 ? 8.268 4.918 -0.223 1.00 0.00 25 LYS A O 18
ATOM 13599 N N . ASP A 1 26 ? 7.175 6.067 -1.753 1.00 0.00 26 ASP A N 18
ATOM 13600 C CA . ASP A 1 26 ? 6.557 6.932 -0.716 1.00 0.00 26 ASP A CA 18
ATOM 13601 C C . ASP A 1 26 ? 5.731 6.015 0.156 1.00 0.00 26 ASP A C 18
ATOM 13602 O O . ASP A 1 26 ? 5.712 6.127 1.367 1.00 0.00 26 ASP A O 18
ATOM 13611 N N . VAL A 1 27 ? 5.075 5.073 -0.459 1.00 0.00 27 VAL A N 18
ATOM 13612 C CA . VAL A 1 27 ? 4.284 4.101 0.340 1.00 0.00 27 VAL A CA 18
ATOM 13613 C C . VAL A 1 27 ? 5.228 3.422 1.329 1.00 0.00 27 VAL A C 18
ATOM 13614 O O . VAL A 1 27 ? 4.961 3.358 2.514 1.00 0.00 27 VAL A O 18
ATOM 13627 N N . MET A 1 28 ? 6.360 2.957 0.863 1.00 0.00 28 MET A N 18
ATOM 13628 C CA . MET A 1 28 ? 7.334 2.326 1.794 1.00 0.00 28 MET A CA 18
ATOM 13629 C C . MET A 1 28 ? 7.901 3.413 2.710 1.00 0.00 28 MET A C 18
ATOM 13630 O O . MET A 1 28 ? 8.524 3.133 3.715 1.00 0.00 28 MET A O 18
ATOM 13644 N N . ARG A 1 29 ? 7.683 4.657 2.366 1.00 0.00 29 ARG A N 18
ATOM 13645 C CA . ARG A 1 29 ? 8.200 5.768 3.211 1.00 0.00 29 ARG A CA 18
ATOM 13646 C C . ARG A 1 29 ? 7.326 5.904 4.458 1.00 0.00 29 ARG A C 18
ATOM 13647 O O . ARG A 1 29 ? 7.821 6.081 5.553 1.00 0.00 29 ARG A O 18
ATOM 13668 N N . TRP A 1 30 ? 6.027 5.818 4.312 1.00 0.00 30 TRP A N 18
ATOM 13669 C CA . TRP A 1 30 ? 5.149 5.941 5.514 1.00 0.00 30 TRP A CA 18
ATOM 13670 C C . TRP A 1 30 ? 5.095 4.600 6.236 1.00 0.00 30 TRP A C 18
ATOM 13671 O O . TRP A 1 30 ? 5.309 4.523 7.429 1.00 0.00 30 TRP A O 18
ATOM 13692 N N . ASN A 1 31 ? 4.820 3.537 5.530 1.00 0.00 31 ASN A N 18
ATOM 13693 C CA . ASN A 1 31 ? 4.771 2.216 6.211 1.00 0.00 31 ASN A CA 18
ATOM 13694 C C . ASN A 1 31 ? 6.125 1.529 6.073 1.00 0.00 31 ASN A C 18
ATOM 13695 O O . ASN A 1 31 ? 6.705 1.469 5.008 1.00 0.00 31 ASN A O 18
ATOM 13706 N N . SER A 1 32 ? 6.628 1.014 7.154 1.00 0.00 32 SER A N 18
ATOM 13707 C CA . SER A 1 32 ? 7.950 0.327 7.118 1.00 0.00 32 SER A CA 18
ATOM 13708 C C . SER A 1 32 ? 7.729 -1.177 7.070 1.00 0.00 32 SER A C 18
ATOM 13709 O O . SER A 1 32 ? 8.448 -1.908 6.418 1.00 0.00 32 SER A O 18
ATOM 13717 N N . ASP A 1 33 ? 6.727 -1.638 7.749 1.00 0.00 33 ASP A N 18
ATOM 13718 C CA . ASP A 1 33 ? 6.428 -3.091 7.747 1.00 0.00 33 ASP A CA 18
ATOM 13719 C C . ASP A 1 33 ? 5.355 -3.366 6.697 1.00 0.00 33 ASP A C 18
ATOM 13720 O O . ASP A 1 33 ? 4.178 -3.412 6.993 1.00 0.00 33 ASP A O 18
ATOM 13729 N N . THR A 1 34 ? 5.753 -3.546 5.468 1.00 0.00 34 THR A N 18
ATOM 13730 C CA . THR A 1 34 ? 4.758 -3.814 4.399 1.00 0.00 34 THR A CA 18
ATOM 13731 C C . THR A 1 34 ? 4.468 -5.319 4.320 1.00 0.00 34 THR A C 18
ATOM 13732 O O . THR A 1 34 ? 4.003 -5.822 3.313 1.00 0.00 34 THR A O 18
ATOM 13743 N N . ALA A 1 35 ? 4.714 -6.043 5.384 1.00 0.00 35 ALA A N 18
ATOM 13744 C CA . ALA A 1 35 ? 4.433 -7.503 5.371 1.00 0.00 35 ALA A CA 18
ATOM 13745 C C . ALA A 1 35 ? 2.922 -7.735 5.280 1.00 0.00 35 ALA A C 18
ATOM 13746 O O . ALA A 1 35 ? 2.468 -8.853 5.135 1.00 0.00 35 ALA A O 18
ATOM 13753 N N . ASN A 1 36 ? 2.133 -6.691 5.343 1.00 0.00 36 ASN A N 18
ATOM 13754 C CA . ASN A 1 36 ? 0.667 -6.869 5.238 1.00 0.00 36 ASN A CA 18
ATOM 13755 C C . ASN A 1 36 ? 0.273 -6.946 3.761 1.00 0.00 36 ASN A C 18
ATOM 13756 O O . ASN A 1 36 ? -0.889 -7.033 3.436 1.00 0.00 36 ASN A O 18
ATOM 13767 N N . LEU A 1 37 ? 1.224 -6.910 2.857 1.00 0.00 37 LEU A N 18
ATOM 13768 C CA . LEU A 1 37 ? 0.865 -6.983 1.412 1.00 0.00 37 LEU A CA 18
ATOM 13769 C C . LEU A 1 37 ? 0.522 -8.434 1.069 1.00 0.00 37 LEU A C 18
ATOM 13770 O O . LEU A 1 37 ? 1.301 -9.148 0.470 1.00 0.00 37 LEU A O 18
ATOM 13786 N N . GLN A 1 38 ? -0.646 -8.861 1.447 1.00 0.00 38 GLN A N 18
ATOM 13787 C CA . GLN A 1 38 ? -1.083 -10.247 1.164 1.00 0.00 38 GLN A CA 18
ATOM 13788 C C . GLN A 1 38 ? -2.162 -10.167 0.102 1.00 0.00 38 GLN A C 18
ATOM 13789 O O . GLN A 1 38 ? -2.696 -9.100 -0.142 1.00 0.00 38 GLN A O 18
ATOM 13803 N N . PRO A 1 39 ? -2.457 -11.278 -0.505 1.00 0.00 39 PRO A N 18
ATOM 13804 C CA . PRO A 1 39 ? -3.475 -11.327 -1.553 1.00 0.00 39 PRO A CA 18
ATOM 13805 C C . PRO A 1 39 ? -4.853 -11.096 -0.941 1.00 0.00 39 PRO A C 18
ATOM 13806 O O . PRO A 1 39 ? -5.566 -12.017 -0.595 1.00 0.00 39 PRO A O 18
ATOM 13817 N N . GLY A 1 40 ? -5.213 -9.851 -0.798 1.00 0.00 40 GLY A N 18
ATOM 13818 C CA . GLY A 1 40 ? -6.524 -9.496 -0.201 1.00 0.00 40 GLY A CA 18
ATOM 13819 C C . GLY A 1 40 ? -6.310 -8.536 0.978 1.00 0.00 40 GLY A C 18
ATOM 13820 O O . GLY A 1 40 ? -7.193 -8.352 1.793 1.00 0.00 40 GLY A O 18
ATOM 13824 N N . ASP A 1 41 ? -5.154 -7.916 1.091 1.00 0.00 41 ASP A N 18
ATOM 13825 C CA . ASP A 1 41 ? -4.936 -6.979 2.233 1.00 0.00 41 ASP A CA 18
ATOM 13826 C C . ASP A 1 41 ? -4.925 -5.539 1.719 1.00 0.00 41 ASP A C 18
ATOM 13827 O O . ASP A 1 41 ? -4.560 -5.284 0.593 1.00 0.00 41 ASP A O 18
ATOM 13836 N N . LYS A 1 42 ? -5.324 -4.599 2.535 1.00 0.00 42 LYS A N 18
ATOM 13837 C CA . LYS A 1 42 ? -5.347 -3.178 2.083 1.00 0.00 42 LYS A CA 18
ATOM 13838 C C . LYS A 1 42 ? -3.954 -2.564 2.219 1.00 0.00 42 LYS A C 18
ATOM 13839 O O . LYS A 1 42 ? -3.138 -3.010 3.002 1.00 0.00 42 LYS A O 18
ATOM 13858 N N . LEU A 1 43 ? -3.670 -1.559 1.436 1.00 0.00 43 LEU A N 18
ATOM 13859 C CA . LEU A 1 43 ? -2.328 -0.924 1.483 1.00 0.00 43 LEU A CA 18
ATOM 13860 C C . LEU A 1 43 ? -2.457 0.597 1.372 1.00 0.00 43 LEU A C 18
ATOM 13861 O O . LEU A 1 43 ? -3.213 1.111 0.573 1.00 0.00 43 LEU A O 18
ATOM 13877 N N . THR A 1 44 ? -1.718 1.318 2.174 1.00 0.00 44 THR A N 18
ATOM 13878 C CA . THR A 1 44 ? -1.789 2.799 2.129 1.00 0.00 44 THR A CA 18
ATOM 13879 C C . THR A 1 44 ? -1.119 3.324 0.860 1.00 0.00 44 THR A C 18
ATOM 13880 O O . THR A 1 44 ? 0.014 3.006 0.567 1.00 0.00 44 THR A O 18
ATOM 13891 N N . LEU A 1 45 ? -1.800 4.161 0.134 1.00 0.00 45 LEU A N 18
ATOM 13892 C CA . LEU A 1 45 ? -1.196 4.756 -1.086 1.00 0.00 45 LEU A CA 18
ATOM 13893 C C . LEU A 1 45 ? -1.236 6.271 -0.925 1.00 0.00 45 LEU A C 18
ATOM 13894 O O . LEU A 1 45 ? -1.727 6.980 -1.781 1.00 0.00 45 LEU A O 18
ATOM 13910 N N . PHE A 1 46 ? -0.711 6.777 0.168 1.00 0.00 46 PHE A N 18
ATOM 13911 C CA . PHE A 1 46 ? -0.696 8.254 0.375 1.00 0.00 46 PHE A CA 18
ATOM 13912 C C . PHE A 1 46 ? -0.024 8.892 -0.837 1.00 0.00 46 PHE A C 18
ATOM 13913 O O . PHE A 1 46 ? -0.215 10.054 -1.133 1.00 0.00 46 PHE A O 18
ATOM 13930 N N . VAL A 1 47 ? 0.760 8.107 -1.527 1.00 0.00 47 VAL A N 18
ATOM 13931 C CA . VAL A 1 47 ? 1.476 8.566 -2.735 1.00 0.00 47 VAL A CA 18
ATOM 13932 C C . VAL A 1 47 ? 0.582 9.494 -3.560 1.00 0.00 47 VAL A C 18
ATOM 13933 O O . VAL A 1 47 ? -0.600 9.257 -3.717 1.00 0.00 47 VAL A O 18
ATOM 13946 N N . LYS A 1 48 ? 1.138 10.549 -4.084 1.00 0.00 48 LYS A N 18
ATOM 13947 C CA . LYS A 1 48 ? 0.324 11.493 -4.897 1.00 0.00 48 LYS A CA 18
ATOM 13948 C C . LYS A 1 48 ? 0.536 11.195 -6.383 1.00 0.00 48 LYS A C 18
ATOM 13949 O O . LYS A 1 48 ? 1.532 10.566 -6.702 1.00 0.00 48 LYS A O 18
ATOM 13969 N N . ASP A 1 1 ? -8.155 12.762 0.746 1.00 0.00 1 ASP A N 19
ATOM 13970 C CA . ASP A 1 1 ? -8.407 11.400 1.296 1.00 0.00 1 ASP A CA 19
ATOM 13971 C C . ASP A 1 1 ? -7.206 10.500 1.001 1.00 0.00 1 ASP A C 19
ATOM 13972 O O . ASP A 1 1 ? -6.246 10.914 0.382 1.00 0.00 1 ASP A O 19
ATOM 13983 N N . SER A 1 2 ? -7.253 9.272 1.440 1.00 0.00 2 SER A N 19
ATOM 13984 C CA . SER A 1 2 ? -6.113 8.347 1.188 1.00 0.00 2 SER A CA 19
ATOM 13985 C C . SER A 1 2 ? -6.547 7.249 0.216 1.00 0.00 2 SER A C 19
ATOM 13986 O O . SER A 1 2 ? -7.702 6.876 0.164 1.00 0.00 2 SER A O 19
ATOM 13994 N N . ILE A 1 3 ? -5.629 6.726 -0.546 1.00 0.00 3 ILE A N 19
ATOM 13995 C CA . ILE A 1 3 ? -5.984 5.653 -1.501 1.00 0.00 3 ILE A CA 19
ATOM 13996 C C . ILE A 1 3 ? -5.785 4.295 -0.828 1.00 0.00 3 ILE A C 19
ATOM 13997 O O . ILE A 1 3 ? -4.825 4.079 -0.118 1.00 0.00 3 ILE A O 19
ATOM 14013 N N . THR A 1 4 ? -6.678 3.377 -1.052 1.00 0.00 4 THR A N 19
ATOM 14014 C CA . THR A 1 4 ? -6.535 2.029 -0.439 1.00 0.00 4 THR A CA 19
ATOM 14015 C C . THR A 1 4 ? -6.733 0.981 -1.531 1.00 0.00 4 THR A C 19
ATOM 14016 O O . THR A 1 4 ? -7.799 0.866 -2.099 1.00 0.00 4 THR A O 19
ATOM 14027 N N . TYR A 1 5 ? -5.714 0.231 -1.852 1.00 0.00 5 TYR A N 19
ATOM 14028 C CA . TYR A 1 5 ? -5.868 -0.781 -2.931 1.00 0.00 5 TYR A CA 19
ATOM 14029 C C . TYR A 1 5 ? -5.655 -2.186 -2.388 1.00 0.00 5 TYR A C 19
ATOM 14030 O O . TYR A 1 5 ? -4.777 -2.432 -1.590 1.00 0.00 5 TYR A O 19
ATOM 14048 N N . ARG A 1 6 ? -6.457 -3.114 -2.823 1.00 0.00 6 ARG A N 19
ATOM 14049 C CA . ARG A 1 6 ? -6.301 -4.503 -2.338 1.00 0.00 6 ARG A CA 19
ATOM 14050 C C . ARG A 1 6 ? -5.319 -5.239 -3.236 1.00 0.00 6 ARG A C 19
ATOM 14051 O O . ARG A 1 6 ? -5.487 -5.324 -4.437 1.00 0.00 6 ARG A O 19
ATOM 14072 N N . VAL A 1 7 ? -4.289 -5.758 -2.651 1.00 0.00 7 VAL A N 19
ATOM 14073 C CA . VAL A 1 7 ? -3.264 -6.485 -3.433 1.00 0.00 7 VAL A CA 19
ATOM 14074 C C . VAL A 1 7 ? -3.770 -7.890 -3.733 1.00 0.00 7 VAL A C 19
ATOM 14075 O O . VAL A 1 7 ? -3.896 -8.710 -2.859 1.00 0.00 7 VAL A O 19
ATOM 14088 N N . ARG A 1 8 ? -4.066 -8.169 -4.967 1.00 0.00 8 ARG A N 19
ATOM 14089 C CA . ARG A 1 8 ? -4.575 -9.521 -5.332 1.00 0.00 8 ARG A CA 19
ATOM 14090 C C . ARG A 1 8 ? -3.433 -10.353 -5.909 1.00 0.00 8 ARG A C 19
ATOM 14091 O O . ARG A 1 8 ? -2.428 -9.822 -6.327 1.00 0.00 8 ARG A O 19
ATOM 14112 N N . LYS A 1 9 ? -3.569 -11.652 -5.933 1.00 0.00 9 LYS A N 19
ATOM 14113 C CA . LYS A 1 9 ? -2.473 -12.494 -6.490 1.00 0.00 9 LYS A CA 19
ATOM 14114 C C . LYS A 1 9 ? -2.154 -12.012 -7.904 1.00 0.00 9 LYS A C 19
ATOM 14115 O O . LYS A 1 9 ? -3.034 -11.669 -8.668 1.00 0.00 9 LYS A O 19
ATOM 14134 N N . GLY A 1 10 ? -0.899 -11.963 -8.248 1.00 0.00 10 GLY A N 19
ATOM 14135 C CA . GLY A 1 10 ? -0.519 -11.479 -9.604 1.00 0.00 10 GLY A CA 19
ATOM 14136 C C . GLY A 1 10 ? -0.417 -9.946 -9.599 1.00 0.00 10 GLY A C 19
ATOM 14137 O O . GLY A 1 10 ? -0.040 -9.342 -10.584 1.00 0.00 10 GLY A O 19
ATOM 14141 N N . ASP A 1 11 ? -0.744 -9.307 -8.502 1.00 0.00 11 ASP A N 19
ATOM 14142 C CA . ASP A 1 11 ? -0.659 -7.819 -8.450 1.00 0.00 11 ASP A CA 19
ATOM 14143 C C . ASP A 1 11 ? 0.741 -7.417 -8.002 1.00 0.00 11 ASP A C 19
ATOM 14144 O O . ASP A 1 11 ? 1.327 -8.038 -7.137 1.00 0.00 11 ASP A O 19
ATOM 14153 N N . SER A 1 12 ? 1.280 -6.381 -8.576 1.00 0.00 12 SER A N 19
ATOM 14154 C CA . SER A 1 12 ? 2.641 -5.938 -8.172 1.00 0.00 12 SER A CA 19
ATOM 14155 C C . SER A 1 12 ? 2.532 -4.566 -7.516 1.00 0.00 12 SER A C 19
ATOM 14156 O O . SER A 1 12 ? 1.830 -3.708 -7.990 1.00 0.00 12 SER A O 19
ATOM 14164 N N . LEU A 1 13 ? 3.222 -4.360 -6.435 1.00 0.00 13 LEU A N 19
ATOM 14165 C CA . LEU A 1 13 ? 3.168 -3.041 -5.734 1.00 0.00 13 LEU A CA 19
ATOM 14166 C C . LEU A 1 13 ? 3.417 -1.925 -6.745 1.00 0.00 13 LEU A C 19
ATOM 14167 O O . LEU A 1 13 ? 2.604 -1.033 -6.905 1.00 0.00 13 LEU A O 19
ATOM 14183 N N . SER A 1 14 ? 4.514 -1.974 -7.445 1.00 0.00 14 SER A N 19
ATOM 14184 C CA . SER A 1 14 ? 4.793 -0.917 -8.453 1.00 0.00 14 SER A CA 19
ATOM 14185 C C . SER A 1 14 ? 3.678 -0.901 -9.516 1.00 0.00 14 SER A C 19
ATOM 14186 O O . SER A 1 14 ? 3.190 0.147 -9.904 1.00 0.00 14 SER A O 19
ATOM 14194 N N . SER A 1 15 ? 3.278 -2.057 -9.989 1.00 0.00 15 SER A N 19
ATOM 14195 C CA . SER A 1 15 ? 2.203 -2.119 -11.027 1.00 0.00 15 SER A CA 19
ATOM 14196 C C . SER A 1 15 ? 0.941 -1.448 -10.503 1.00 0.00 15 SER A C 19
ATOM 14197 O O . SER A 1 15 ? 0.305 -0.671 -11.187 1.00 0.00 15 SER A O 19
ATOM 14205 N N . ILE A 1 16 ? 0.588 -1.737 -9.291 1.00 0.00 16 ILE A N 19
ATOM 14206 C CA . ILE A 1 16 ? -0.621 -1.115 -8.693 1.00 0.00 16 ILE A CA 19
ATOM 14207 C C . ILE A 1 16 ? -0.433 0.397 -8.728 1.00 0.00 16 ILE A C 19
ATOM 14208 O O . ILE A 1 16 ? -1.309 1.120 -9.151 1.00 0.00 16 ILE A O 19
ATOM 14224 N N . ALA A 1 17 ? 0.715 0.876 -8.319 1.00 0.00 17 ALA A N 19
ATOM 14225 C CA . ALA A 1 17 ? 0.963 2.348 -8.365 1.00 0.00 17 ALA A CA 19
ATOM 14226 C C . ALA A 1 17 ? 0.629 2.862 -9.762 1.00 0.00 17 ALA A C 19
ATOM 14227 O O . ALA A 1 17 ? -0.037 3.861 -9.923 1.00 0.00 17 ALA A O 19
ATOM 14234 N N . LYS A 1 18 ? 1.110 2.182 -10.775 1.00 0.00 18 LYS A N 19
ATOM 14235 C CA . LYS A 1 18 ? 0.842 2.620 -12.178 1.00 0.00 18 LYS A CA 19
ATOM 14236 C C . LYS A 1 18 ? -0.656 2.871 -12.374 1.00 0.00 18 LYS A C 19
ATOM 14237 O O . LYS A 1 18 ? -1.052 3.796 -13.056 1.00 0.00 18 LYS A O 19
ATOM 14256 N N . ARG A 1 19 ? -1.490 2.063 -11.772 1.00 0.00 19 ARG A N 19
ATOM 14257 C CA . ARG A 1 19 ? -2.963 2.260 -11.914 1.00 0.00 19 ARG A CA 19
ATOM 14258 C C . ARG A 1 19 ? -3.342 3.674 -11.464 1.00 0.00 19 ARG A C 19
ATOM 14259 O O . ARG A 1 19 ? -4.284 4.259 -11.958 1.00 0.00 19 ARG A O 19
ATOM 14280 N N . HIS A 1 20 ? -2.611 4.230 -10.533 1.00 0.00 20 HIS A N 19
ATOM 14281 C CA . HIS A 1 20 ? -2.922 5.605 -10.057 1.00 0.00 20 HIS A CA 19
ATOM 14282 C C . HIS A 1 20 ? -1.755 6.548 -10.372 1.00 0.00 20 HIS A C 19
ATOM 14283 O O . HIS A 1 20 ? -1.693 7.645 -9.852 1.00 0.00 20 HIS A O 19
ATOM 14297 N N . GLY A 1 21 ? -0.819 6.134 -11.196 1.00 0.00 21 GLY A N 19
ATOM 14298 C CA . GLY A 1 21 ? 0.344 7.019 -11.498 1.00 0.00 21 GLY A CA 19
ATOM 14299 C C . GLY A 1 21 ? 0.934 7.491 -10.170 1.00 0.00 21 GLY A C 19
ATOM 14300 O O . GLY A 1 21 ? 1.080 8.670 -9.921 1.00 0.00 21 GLY A O 19
ATOM 14304 N N . VAL A 1 22 ? 1.235 6.567 -9.298 1.00 0.00 22 VAL A N 19
ATOM 14305 C CA . VAL A 1 22 ? 1.770 6.942 -7.961 1.00 0.00 22 VAL A CA 19
ATOM 14306 C C . VAL A 1 22 ? 3.165 6.356 -7.740 1.00 0.00 22 VAL A C 19
ATOM 14307 O O . VAL A 1 22 ? 3.666 5.593 -8.540 1.00 0.00 22 VAL A O 19
ATOM 14320 N N . ASN A 1 23 ? 3.800 6.724 -6.651 1.00 0.00 23 ASN A N 19
ATOM 14321 C CA . ASN A 1 23 ? 5.168 6.205 -6.370 1.00 0.00 23 ASN A CA 19
ATOM 14322 C C . ASN A 1 23 ? 5.114 5.174 -5.237 1.00 0.00 23 ASN A C 19
ATOM 14323 O O . ASN A 1 23 ? 5.115 5.501 -4.060 1.00 0.00 23 ASN A O 19
ATOM 14334 N N . ILE A 1 24 ? 5.080 3.921 -5.580 1.00 0.00 24 ILE A N 19
ATOM 14335 C CA . ILE A 1 24 ? 5.036 2.876 -4.525 1.00 0.00 24 ILE A CA 19
ATOM 14336 C C . ILE A 1 24 ? 6.197 3.091 -3.553 1.00 0.00 24 ILE A C 19
ATOM 14337 O O . ILE A 1 24 ? 6.140 2.677 -2.417 1.00 0.00 24 ILE A O 19
ATOM 14353 N N . LYS A 1 25 ? 7.234 3.774 -3.965 1.00 0.00 25 LYS A N 19
ATOM 14354 C CA . LYS A 1 25 ? 8.340 4.043 -3.015 1.00 0.00 25 LYS A CA 19
ATOM 14355 C C . LYS A 1 25 ? 7.773 4.935 -1.911 1.00 0.00 25 LYS A C 19
ATOM 14356 O O . LYS A 1 25 ? 8.054 4.746 -0.747 1.00 0.00 25 LYS A O 19
ATOM 14375 N N . ASP A 1 26 ? 6.927 5.875 -2.267 1.00 0.00 26 ASP A N 19
ATOM 14376 C CA . ASP A 1 26 ? 6.299 6.726 -1.224 1.00 0.00 26 ASP A CA 19
ATOM 14377 C C . ASP A 1 26 ? 5.477 5.792 -0.365 1.00 0.00 26 ASP A C 19
ATOM 14378 O O . ASP A 1 26 ? 5.459 5.885 0.847 1.00 0.00 26 ASP A O 19
ATOM 14387 N N . VAL A 1 27 ? 4.824 4.859 -0.994 1.00 0.00 27 VAL A N 19
ATOM 14388 C CA . VAL A 1 27 ? 4.038 3.869 -0.210 1.00 0.00 27 VAL A CA 19
ATOM 14389 C C . VAL A 1 27 ? 4.985 3.183 0.771 1.00 0.00 27 VAL A C 19
ATOM 14390 O O . VAL A 1 27 ? 4.717 3.099 1.954 1.00 0.00 27 VAL A O 19
ATOM 14403 N N . MET A 1 28 ? 6.122 2.735 0.302 1.00 0.00 28 MET A N 19
ATOM 14404 C CA . MET A 1 28 ? 7.098 2.099 1.224 1.00 0.00 28 MET A CA 19
ATOM 14405 C C . MET A 1 28 ? 7.671 3.181 2.144 1.00 0.00 28 MET A C 19
ATOM 14406 O O . MET A 1 28 ? 8.309 2.896 3.138 1.00 0.00 28 MET A O 19
ATOM 14420 N N . ARG A 1 29 ? 7.443 4.425 1.816 1.00 0.00 29 ARG A N 19
ATOM 14421 C CA . ARG A 1 29 ? 7.959 5.533 2.663 1.00 0.00 29 ARG A CA 19
ATOM 14422 C C . ARG A 1 29 ? 7.097 5.649 3.921 1.00 0.00 29 ARG A C 19
ATOM 14423 O O . ARG A 1 29 ? 7.602 5.814 5.012 1.00 0.00 29 ARG A O 19
ATOM 14444 N N . TRP A 1 30 ? 5.799 5.554 3.785 1.00 0.00 30 TRP A N 19
ATOM 14445 C CA . TRP A 1 30 ? 4.931 5.654 4.996 1.00 0.00 30 TRP A CA 19
ATOM 14446 C C . TRP A 1 30 ? 4.893 4.299 5.694 1.00 0.00 30 TRP A C 19
ATOM 14447 O O . TRP A 1 30 ? 5.101 4.202 6.887 1.00 0.00 30 TRP A O 19
ATOM 14468 N N . ASN A 1 31 ? 4.648 3.245 4.963 1.00 0.00 31 ASN A N 19
ATOM 14469 C CA . ASN A 1 31 ? 4.621 1.905 5.609 1.00 0.00 31 ASN A CA 19
ATOM 14470 C C . ASN A 1 31 ? 5.951 1.202 5.348 1.00 0.00 31 ASN A C 19
ATOM 14471 O O . ASN A 1 31 ? 6.462 1.197 4.247 1.00 0.00 31 ASN A O 19
ATOM 14482 N N . SER A 1 32 ? 6.514 0.609 6.359 1.00 0.00 32 SER A N 19
ATOM 14483 C CA . SER A 1 32 ? 7.816 -0.095 6.187 1.00 0.00 32 SER A CA 19
ATOM 14484 C C . SER A 1 32 ? 7.556 -1.583 6.021 1.00 0.00 32 SER A C 19
ATOM 14485 O O . SER A 1 32 ? 7.575 -2.110 4.927 1.00 0.00 32 SER A O 19
ATOM 14493 N N . ASP A 1 33 ? 7.299 -2.257 7.098 1.00 0.00 33 ASP A N 19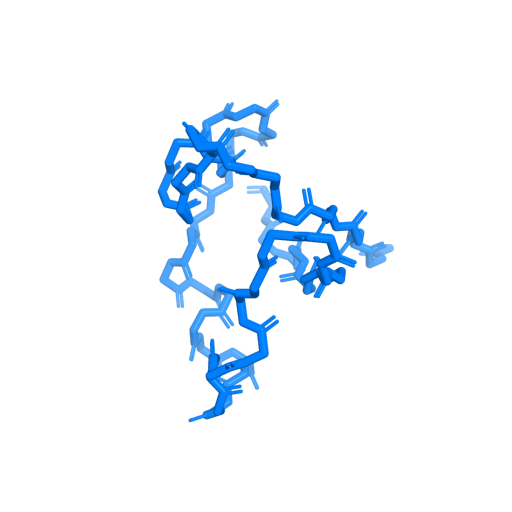
ATOM 14494 C CA . ASP A 1 33 ? 7.010 -3.717 7.013 1.00 0.00 33 ASP A CA 19
ATOM 14495 C C . ASP A 1 33 ? 5.670 -3.895 6.303 1.00 0.00 33 ASP A C 19
ATOM 14496 O O . ASP A 1 33 ? 4.620 -3.862 6.913 1.00 0.00 33 ASP A O 19
ATOM 14505 N N . THR A 1 34 ? 5.695 -4.064 5.011 1.00 0.00 34 THR A N 19
ATOM 14506 C CA . THR A 1 34 ? 4.423 -4.221 4.258 1.00 0.00 34 THR A CA 19
ATOM 14507 C C . THR A 1 34 ? 3.950 -5.675 4.312 1.00 0.00 34 THR A C 19
ATOM 14508 O O . THR A 1 34 ? 3.594 -6.262 3.307 1.00 0.00 34 THR A O 19
ATOM 14519 N N . ALA A 1 35 ? 3.910 -6.252 5.483 1.00 0.00 35 ALA A N 19
ATOM 14520 C CA . ALA A 1 35 ? 3.430 -7.653 5.601 1.00 0.00 35 ALA A CA 19
ATOM 14521 C C . ALA A 1 35 ? 1.931 -7.697 5.298 1.00 0.00 35 ALA A C 19
ATOM 14522 O O . ALA A 1 35 ? 1.348 -8.755 5.162 1.00 0.00 35 ALA A O 19
ATOM 14529 N N . ASN A 1 36 ? 1.302 -6.556 5.176 1.00 0.00 36 ASN A N 19
ATOM 14530 C CA . ASN A 1 36 ? -0.147 -6.537 4.867 1.00 0.00 36 ASN A CA 19
ATOM 14531 C C . ASN A 1 36 ? -0.349 -6.672 3.357 1.00 0.00 36 ASN A C 19
ATOM 14532 O O . ASN A 1 36 ? -1.462 -6.676 2.881 1.00 0.00 36 ASN A O 19
ATOM 14543 N N . LEU A 1 37 ? 0.706 -6.788 2.589 1.00 0.00 37 LEU A N 19
ATOM 14544 C CA . LEU A 1 37 ? 0.519 -6.930 1.117 1.00 0.00 37 LEU A CA 19
ATOM 14545 C C . LEU A 1 37 ? 0.243 -8.400 0.810 1.00 0.00 37 LEU A C 19
ATOM 14546 O O . LEU A 1 37 ? 1.063 -9.099 0.249 1.00 0.00 37 LEU A O 19
ATOM 14562 N N . GLN A 1 38 ? -0.915 -8.864 1.177 1.00 0.00 38 GLN A N 19
ATOM 14563 C CA . GLN A 1 38 ? -1.284 -10.273 0.924 1.00 0.00 38 GLN A CA 19
ATOM 14564 C C . GLN A 1 38 ? -2.328 -10.270 -0.174 1.00 0.00 38 GLN A C 19
ATOM 14565 O O . GLN A 1 38 ? -2.908 -9.237 -0.458 1.00 0.00 38 GLN A O 19
ATOM 14579 N N . PRO A 1 39 ? -2.547 -11.406 -0.764 1.00 0.00 39 PRO A N 19
ATOM 14580 C CA . PRO A 1 39 ? -3.525 -11.525 -1.842 1.00 0.00 39 PRO A CA 19
ATOM 14581 C C . PRO A 1 39 ? -4.932 -11.354 -1.277 1.00 0.00 39 PRO A C 19
ATOM 14582 O O . PRO A 1 39 ? -5.608 -12.302 -0.935 1.00 0.00 39 PRO A O 19
ATOM 14593 N N . GLY A 1 40 ? -5.354 -10.127 -1.168 1.00 0.00 40 GLY A N 19
ATOM 14594 C CA . GLY A 1 40 ? -6.699 -9.829 -0.616 1.00 0.00 40 GLY A CA 19
ATOM 14595 C C . GLY A 1 40 ? -6.578 -8.805 0.523 1.00 0.00 40 GLY A C 19
ATOM 14596 O O . GLY A 1 40 ? -7.498 -8.630 1.296 1.00 0.00 40 GLY A O 19
ATOM 14600 N N . ASP A 1 41 ? -5.460 -8.119 0.645 1.00 0.00 41 ASP A N 19
ATOM 14601 C CA . ASP A 1 41 ? -5.335 -7.121 1.748 1.00 0.00 41 ASP A CA 19
ATOM 14602 C C . ASP A 1 41 ? -5.261 -5.717 1.153 1.00 0.00 41 ASP A C 19
ATOM 14603 O O . ASP A 1 41 ? -4.822 -5.533 0.039 1.00 0.00 41 ASP A O 19
ATOM 14612 N N . LYS A 1 42 ? -5.692 -4.721 1.884 1.00 0.00 42 LYS A N 19
ATOM 14613 C CA . LYS A 1 42 ? -5.657 -3.333 1.348 1.00 0.00 42 LYS A CA 19
ATOM 14614 C C . LYS A 1 42 ? -4.265 -2.725 1.543 1.00 0.00 42 LYS A C 19
ATOM 14615 O O . LYS A 1 42 ? -3.469 -3.198 2.330 1.00 0.00 42 LYS A O 19
ATOM 14634 N N . LEU A 1 43 ? -3.961 -1.694 0.801 1.00 0.00 43 LEU A N 19
ATOM 14635 C CA . LEU A 1 43 ? -2.621 -1.060 0.898 1.00 0.00 43 LEU A CA 19
ATOM 14636 C C . LEU A 1 43 ? -2.750 0.460 0.798 1.00 0.00 43 LEU A C 19
ATOM 14637 O O . LEU A 1 43 ? -3.483 0.978 -0.022 1.00 0.00 43 LEU A O 19
ATOM 14653 N N . THR A 1 44 ? -2.041 1.177 1.627 1.00 0.00 44 THR A N 19
ATOM 14654 C CA . THR A 1 44 ? -2.115 2.657 1.591 1.00 0.00 44 THR A CA 19
ATOM 14655 C C . THR A 1 44 ? -1.416 3.193 0.343 1.00 0.00 44 THR A C 19
ATOM 14656 O O . THR A 1 44 ? -0.252 2.935 0.111 1.00 0.00 44 THR A O 19
ATOM 14667 N N . LEU A 1 45 ? -2.107 3.973 -0.437 1.00 0.00 45 LEU A N 19
ATOM 14668 C CA . LEU A 1 45 ? -1.473 4.573 -1.638 1.00 0.00 45 LEU A CA 19
ATOM 14669 C C . LEU A 1 45 ? -1.497 6.087 -1.460 1.00 0.00 45 LEU A C 19
ATOM 14670 O O . LEU A 1 45 ? -1.977 6.812 -2.310 1.00 0.00 45 LEU A O 19
ATOM 14686 N N . PHE A 1 46 ? -0.968 6.575 -0.359 1.00 0.00 46 PHE A N 19
ATOM 14687 C CA . PHE A 1 46 ? -0.938 8.050 -0.132 1.00 0.00 46 PHE A CA 19
ATOM 14688 C C . PHE A 1 46 ? -0.276 8.699 -1.342 1.00 0.00 46 PHE A C 19
ATOM 14689 O O . PHE A 1 46 ? -0.471 9.864 -1.628 1.00 0.00 46 PHE A O 19
ATOM 14706 N N . VAL A 1 47 ? 0.508 7.924 -2.041 1.00 0.00 47 VAL A N 19
ATOM 14707 C CA . VAL A 1 47 ? 1.219 8.394 -3.247 1.00 0.00 47 VAL A CA 19
ATOM 14708 C C . VAL A 1 47 ? 0.319 9.322 -4.066 1.00 0.00 47 VAL A C 19
ATOM 14709 O O . VAL A 1 47 ? -0.861 9.078 -4.229 1.00 0.00 47 VAL A O 19
ATOM 14722 N N . LYS A 1 48 ? 0.869 10.386 -4.583 1.00 0.00 48 LYS A N 19
ATOM 14723 C CA . LYS A 1 48 ? 0.049 11.330 -5.391 1.00 0.00 48 LYS A CA 19
ATOM 14724 C C . LYS A 1 48 ? 0.096 10.912 -6.861 1.00 0.00 48 LYS A C 19
ATOM 14725 O O . LYS A 1 48 ? -0.941 10.543 -7.386 1.00 0.00 48 LYS A O 19
ATOM 14745 N N . ASP A 1 1 ? -7.288 12.819 1.306 1.00 0.00 1 ASP A N 20
ATOM 14746 C CA . ASP A 1 1 ? -7.869 11.455 1.165 1.00 0.00 1 ASP A CA 20
ATOM 14747 C C . ASP A 1 1 ? -6.741 10.432 1.023 1.00 0.00 1 ASP A C 20
ATOM 14748 O O . ASP A 1 1 ? -5.619 10.772 0.705 1.00 0.00 1 ASP A O 20
ATOM 14759 N N . SER A 1 2 ? -7.031 9.181 1.256 1.00 0.00 2 SER A N 20
ATOM 14760 C CA . SER A 1 2 ? -5.977 8.136 1.134 1.00 0.00 2 SER A CA 20
ATOM 14761 C C . SER A 1 2 ? -6.431 7.064 0.145 1.00 0.00 2 SER A C 20
ATOM 14762 O O . SER A 1 2 ? -7.588 6.696 0.102 1.00 0.00 2 SER A O 20
ATOM 14770 N N . ILE A 1 3 ? -5.530 6.556 -0.648 1.00 0.00 3 ILE A N 20
ATOM 14771 C CA . ILE A 1 3 ? -5.909 5.510 -1.623 1.00 0.00 3 ILE A CA 20
ATOM 14772 C C . ILE A 1 3 ? -5.706 4.134 -0.989 1.00 0.00 3 ILE A C 20
ATOM 14773 O O . ILE A 1 3 ? -4.740 3.896 -0.293 1.00 0.00 3 ILE A O 20
ATOM 14789 N N . THR A 1 4 ? -6.602 3.223 -1.231 1.00 0.00 4 THR A N 20
ATOM 14790 C CA . THR A 1 4 ? -6.455 1.858 -0.658 1.00 0.00 4 THR A CA 20
ATOM 14791 C C . THR A 1 4 ? -6.664 0.843 -1.778 1.00 0.00 4 THR A C 20
ATOM 14792 O O . THR A 1 4 ? -7.736 0.743 -2.339 1.00 0.00 4 THR A O 20
ATOM 14803 N N . TYR A 1 5 ? -5.648 0.104 -2.128 1.00 0.00 5 TYR A N 20
ATOM 14804 C CA . TYR A 1 5 ? -5.807 -0.878 -3.233 1.00 0.00 5 TYR A CA 20
ATOM 14805 C C . TYR A 1 5 ? -5.603 -2.298 -2.727 1.00 0.00 5 TYR A C 20
ATOM 14806 O O . TYR A 1 5 ? -4.737 -2.568 -1.925 1.00 0.00 5 TYR A O 20
ATOM 14824 N N . ARG A 1 6 ? -6.399 -3.213 -3.201 1.00 0.00 6 ARG A N 20
ATOM 14825 C CA . ARG A 1 6 ? -6.251 -4.619 -2.756 1.00 0.00 6 ARG A CA 20
ATOM 14826 C C . ARG A 1 6 ? -5.260 -5.325 -3.667 1.00 0.00 6 ARG A C 20
ATOM 14827 O O . ARG A 1 6 ? -5.427 -5.389 -4.869 1.00 0.00 6 ARG A O 20
ATOM 14848 N N . VAL A 1 7 ? -4.224 -5.849 -3.091 1.00 0.00 7 VAL A N 20
ATOM 14849 C CA . VAL A 1 7 ? -3.197 -6.551 -3.893 1.00 0.00 7 VAL A CA 20
ATOM 14850 C C . VAL A 1 7 ? -3.711 -7.945 -4.242 1.00 0.00 7 VAL A C 20
ATOM 14851 O O . VAL A 1 7 ? -3.831 -8.794 -3.395 1.00 0.00 7 VAL A O 20
ATOM 14864 N N . ARG A 1 8 ? -4.014 -8.181 -5.482 1.00 0.00 8 ARG A N 20
ATOM 14865 C CA . ARG A 1 8 ? -4.528 -9.520 -5.890 1.00 0.00 8 ARG A CA 20
ATOM 14866 C C . ARG A 1 8 ? -3.405 -10.306 -6.555 1.00 0.00 8 ARG A C 20
ATOM 14867 O O . ARG A 1 8 ? -2.415 -9.743 -6.970 1.00 0.00 8 ARG A O 20
ATOM 14888 N N . LYS A 1 9 ? -3.535 -11.604 -6.657 1.00 0.00 9 LYS A N 20
ATOM 14889 C CA . LYS A 1 9 ? -2.452 -12.398 -7.302 1.00 0.00 9 LYS A CA 20
ATOM 14890 C C . LYS A 1 9 ? -2.176 -11.806 -8.679 1.00 0.00 9 LYS A C 20
ATOM 14891 O O . LYS A 1 9 ? -3.081 -11.441 -9.404 1.00 0.00 9 LYS A O 20
ATOM 14910 N N . GLY A 1 10 ? -0.932 -11.677 -9.031 1.00 0.00 10 GLY A N 20
ATOM 14911 C CA . GLY A 1 10 ? -0.592 -11.071 -10.348 1.00 0.00 10 GLY A CA 20
ATOM 14912 C C . GLY A 1 10 ? -0.387 -9.562 -10.161 1.00 0.00 10 GLY A C 20
ATOM 14913 O O . GLY A 1 10 ? 0.419 -8.947 -10.832 1.00 0.00 10 GLY A O 20
ATOM 14917 N N . ASP A 1 11 ? -1.108 -8.960 -9.246 1.00 0.00 11 ASP A N 20
ATOM 14918 C CA . ASP A 1 11 ? -0.955 -7.499 -9.005 1.00 0.00 11 ASP A CA 20
ATOM 14919 C C . ASP A 1 11 ? 0.395 -7.240 -8.347 1.00 0.00 11 ASP A C 20
ATOM 14920 O O . ASP A 1 11 ? 0.733 -7.834 -7.345 1.00 0.00 11 ASP A O 20
ATOM 14929 N N . SER A 1 12 ? 1.167 -6.350 -8.901 1.00 0.00 12 SER A N 20
ATOM 14930 C CA . SER A 1 12 ? 2.495 -6.045 -8.305 1.00 0.00 12 SER A CA 20
ATOM 14931 C C . SER A 1 12 ? 2.433 -4.672 -7.646 1.00 0.00 12 SER A C 20
ATOM 14932 O O . SER A 1 12 ? 1.734 -3.801 -8.096 1.00 0.00 12 SER A O 20
ATOM 14940 N N . LEU A 1 13 ? 3.165 -4.475 -6.591 1.00 0.00 13 LEU A N 20
ATOM 14941 C CA . LEU A 1 13 ? 3.159 -3.151 -5.898 1.00 0.00 13 LEU A CA 20
ATOM 14942 C C . LEU A 1 13 ? 3.391 -2.049 -6.935 1.00 0.00 13 LEU A C 20
ATOM 14943 O O . LEU A 1 13 ? 2.576 -1.156 -7.097 1.00 0.00 13 LEU A O 20
ATOM 14959 N N . SER A 1 14 ? 4.472 -2.118 -7.656 1.00 0.00 14 SER A N 20
ATOM 14960 C CA . SER A 1 14 ? 4.740 -1.084 -8.692 1.00 0.00 14 SER A CA 20
ATOM 14961 C C . SER A 1 14 ? 3.620 -1.097 -9.748 1.00 0.00 14 SER A C 20
ATOM 14962 O O . SER A 1 14 ? 3.134 -0.060 -10.172 1.00 0.00 14 SER A O 20
ATOM 14970 N N . SER A 1 15 ? 3.213 -2.265 -10.181 1.00 0.00 15 SER A N 20
ATOM 14971 C CA . SER A 1 15 ? 2.133 -2.361 -11.213 1.00 0.00 15 SER A CA 20
ATOM 14972 C C . SER A 1 15 ? 0.880 -1.646 -10.723 1.00 0.00 15 SER A C 20
ATOM 14973 O O . SER A 1 15 ? 0.285 -0.854 -11.426 1.00 0.00 15 SER A O 20
ATOM 14981 N N . ILE A 1 16 ? 0.490 -1.915 -9.520 1.00 0.00 16 ILE A N 20
ATOM 14982 C CA . ILE A 1 16 ? -0.713 -1.250 -8.956 1.00 0.00 16 ILE A CA 20
ATOM 14983 C C . ILE A 1 16 ? -0.479 0.255 -8.996 1.00 0.00 16 ILE A C 20
ATOM 14984 O O . ILE A 1 16 ? -1.339 1.004 -9.404 1.00 0.00 16 ILE A O 20
ATOM 15000 N N . ALA A 1 17 ? 0.687 0.702 -8.603 1.00 0.00 17 ALA A N 20
ATOM 15001 C CA . ALA A 1 17 ? 0.971 2.167 -8.656 1.00 0.00 17 ALA A CA 20
ATOM 15002 C C . ALA A 1 17 ? 0.637 2.688 -10.051 1.00 0.00 17 ALA A C 20
ATOM 15003 O O . ALA A 1 17 ? -0.011 3.699 -10.205 1.00 0.00 17 ALA A O 20
ATOM 15010 N N . LYS A 1 18 ? 1.096 2.001 -11.069 1.00 0.00 18 LYS A N 20
ATOM 15011 C CA . LYS A 1 18 ? 0.820 2.451 -12.468 1.00 0.00 18 LYS A CA 20
ATOM 15012 C C . LYS A 1 18 ? -0.678 2.713 -12.645 1.00 0.00 18 LYS A C 20
ATOM 15013 O O . LYS A 1 18 ? -1.074 3.638 -13.325 1.00 0.00 18 LYS A O 20
ATOM 15032 N N . ARG A 1 19 ? -1.513 1.915 -12.029 1.00 0.00 19 ARG A N 20
ATOM 15033 C CA . ARG A 1 19 ? -2.985 2.124 -12.152 1.00 0.00 19 ARG A CA 20
ATOM 15034 C C . ARG A 1 19 ? -3.346 3.545 -11.703 1.00 0.00 19 ARG A C 20
ATOM 15035 O O . ARG A 1 19 ? -4.276 4.145 -12.203 1.00 0.00 19 ARG A O 20
ATOM 15056 N N . HIS A 1 20 ? -2.611 4.090 -10.770 1.00 0.00 20 HIS A N 20
ATOM 15057 C CA . HIS A 1 20 ? -2.904 5.473 -10.299 1.00 0.00 20 HIS A CA 20
ATOM 15058 C C . HIS A 1 20 ? -1.730 6.400 -10.635 1.00 0.00 20 HIS A C 20
ATOM 15059 O O . HIS A 1 20 ? -1.656 7.504 -10.131 1.00 0.00 20 HIS A O 20
ATOM 15073 N N . GLY A 1 21 ? -0.803 5.967 -11.460 1.00 0.00 21 GLY A N 20
ATOM 15074 C CA . GLY A 1 21 ? 0.366 6.839 -11.780 1.00 0.00 21 GLY A CA 20
ATOM 15075 C C . GLY A 1 21 ? 0.968 7.316 -10.461 1.00 0.00 21 GLY A C 20
ATOM 15076 O O . GLY A 1 21 ? 1.125 8.497 -10.223 1.00 0.00 21 GLY A O 20
ATOM 15080 N N . VAL A 1 22 ? 1.261 6.397 -9.581 1.00 0.00 22 VAL A N 20
ATOM 15081 C CA . VAL A 1 22 ? 1.804 6.779 -8.248 1.00 0.00 22 VAL A CA 20
ATOM 15082 C C . VAL A 1 22 ? 3.206 6.203 -8.038 1.00 0.00 22 VAL A C 20
ATOM 15083 O O . VAL A 1 22 ? 3.703 5.434 -8.835 1.00 0.00 22 VAL A O 20
ATOM 15096 N N . ASN A 1 23 ? 3.847 6.585 -6.960 1.00 0.00 23 ASN A N 20
ATOM 15097 C CA . ASN A 1 23 ? 5.223 6.081 -6.682 1.00 0.00 23 ASN A CA 20
ATOM 15098 C C . ASN A 1 23 ? 5.182 5.055 -5.547 1.00 0.00 23 ASN A C 20
ATOM 15099 O O . ASN A 1 23 ? 5.202 5.386 -4.369 1.00 0.00 23 ASN A O 20
ATOM 15110 N N . ILE A 1 24 ? 5.138 3.801 -5.882 1.00 0.00 24 ILE A N 20
ATOM 15111 C CA . ILE A 1 24 ? 5.106 2.765 -4.821 1.00 0.00 24 ILE A CA 20
ATOM 15112 C C . ILE A 1 24 ? 6.281 2.982 -3.867 1.00 0.00 24 ILE A C 20
ATOM 15113 O O . ILE A 1 24 ? 6.231 2.597 -2.720 1.00 0.00 24 ILE A O 20
ATOM 15129 N N . LYS A 1 25 ? 7.324 3.644 -4.310 1.00 0.00 25 LYS A N 20
ATOM 15130 C CA . LYS A 1 25 ? 8.447 3.922 -3.381 1.00 0.00 25 LYS A CA 20
ATOM 15131 C C . LYS A 1 25 ? 7.901 4.817 -2.270 1.00 0.00 25 LYS A C 20
ATOM 15132 O O . LYS A 1 25 ? 8.224 4.652 -1.114 1.00 0.00 25 LYS A O 20
ATOM 15151 N N . ASP A 1 26 ? 7.022 5.734 -2.608 1.00 0.00 26 ASP A N 20
ATOM 15152 C CA . ASP A 1 26 ? 6.408 6.585 -1.556 1.00 0.00 26 ASP A CA 20
ATOM 15153 C C . ASP A 1 26 ? 5.600 5.653 -0.682 1.00 0.00 26 ASP A C 20
ATOM 15154 O O . ASP A 1 26 ? 5.605 5.748 0.531 1.00 0.00 26 ASP A O 20
ATOM 15163 N N . VAL A 1 27 ? 4.931 4.719 -1.295 1.00 0.00 27 VAL A N 20
ATOM 15164 C CA . VAL A 1 27 ? 4.157 3.731 -0.488 1.00 0.00 27 VAL A CA 20
ATOM 15165 C C . VAL A 1 27 ? 5.126 3.047 0.478 1.00 0.00 27 VAL A C 20
ATOM 15166 O O . VAL A 1 27 ? 4.835 2.865 1.645 1.00 0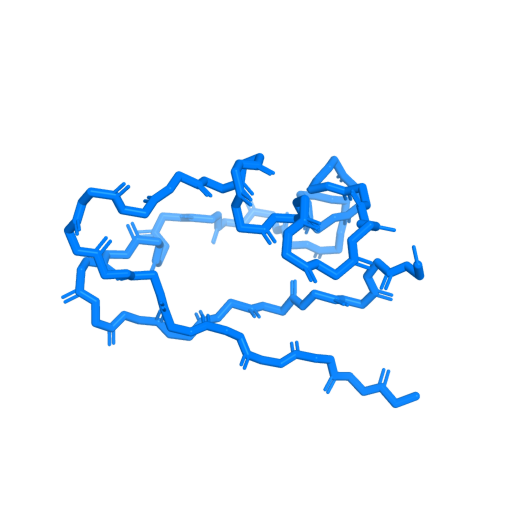.00 27 VAL A O 20
ATOM 15179 N N . MET A 1 28 ? 6.299 2.705 0.006 1.00 0.00 28 MET A N 20
ATOM 15180 C CA . MET A 1 28 ? 7.307 2.076 0.901 1.00 0.00 28 MET A CA 20
ATOM 15181 C C . MET A 1 28 ? 7.895 3.166 1.803 1.00 0.00 28 MET A C 20
ATOM 15182 O O . MET A 1 28 ? 8.544 2.892 2.789 1.00 0.00 28 MET A O 20
ATOM 15196 N N . ARG A 1 29 ? 7.666 4.409 1.465 1.00 0.00 29 ARG A N 20
ATOM 15197 C CA . ARG A 1 29 ? 8.192 5.522 2.298 1.00 0.00 29 ARG A CA 20
ATOM 15198 C C . ARG A 1 29 ? 7.355 5.619 3.575 1.00 0.00 29 ARG A C 20
ATOM 15199 O O . ARG A 1 29 ? 7.877 5.802 4.656 1.00 0.00 29 ARG A O 20
ATOM 15220 N N . TRP A 1 30 ? 6.058 5.484 3.463 1.00 0.00 30 TRP A N 20
ATOM 15221 C CA . TRP A 1 30 ? 5.206 5.559 4.687 1.00 0.00 30 TRP A CA 20
ATOM 15222 C C . TRP A 1 30 ? 5.200 4.195 5.375 1.00 0.00 30 TRP A C 20
ATOM 15223 O O . TRP A 1 30 ? 5.255 4.106 6.585 1.00 0.00 30 TRP A O 20
ATOM 15244 N N . ASN A 1 31 ? 5.143 3.130 4.620 1.00 0.00 31 ASN A N 20
ATOM 15245 C CA . ASN A 1 31 ? 5.145 1.785 5.253 1.00 0.00 31 ASN A CA 20
ATOM 15246 C C . ASN A 1 31 ? 6.546 1.189 5.172 1.00 0.00 31 ASN A C 20
ATOM 15247 O O . ASN A 1 31 ? 7.181 1.206 4.140 1.00 0.00 31 ASN A O 20
ATOM 15258 N N . SER A 1 32 ? 7.025 0.656 6.253 1.00 0.00 32 SER A N 20
ATOM 15259 C CA . SER A 1 32 ? 8.388 0.048 6.248 1.00 0.00 32 SER A CA 20
ATOM 15260 C C . SER A 1 32 ? 8.266 -1.472 6.273 1.00 0.00 32 SER A C 20
ATOM 15261 O O . SER A 1 32 ? 9.132 -2.188 5.810 1.00 0.00 32 SER A O 20
ATOM 15269 N N . ASP A 1 33 ? 7.189 -1.964 6.802 1.00 0.00 33 ASP A N 20
ATOM 15270 C CA . ASP A 1 33 ? 6.976 -3.431 6.857 1.00 0.00 33 ASP A CA 20
ATOM 15271 C C . ASP A 1 33 ? 5.522 -3.713 6.493 1.00 0.00 33 ASP A C 20
ATOM 15272 O O . ASP A 1 33 ? 4.773 -4.277 7.266 1.00 0.00 33 ASP A O 20
ATOM 15281 N N . THR A 1 34 ? 5.114 -3.306 5.321 1.00 0.00 34 THR A N 20
ATOM 15282 C CA . THR A 1 34 ? 3.704 -3.535 4.900 1.00 0.00 34 THR A CA 20
ATOM 15283 C C . THR A 1 34 ? 3.535 -4.986 4.420 1.00 0.00 34 THR A C 20
ATOM 15284 O O . THR A 1 34 ? 3.179 -5.270 3.285 1.00 0.00 34 THR A O 20
ATOM 15295 N N . ALA A 1 35 ? 3.755 -5.917 5.309 1.00 0.00 35 ALA A N 20
ATOM 15296 C CA . ALA A 1 35 ? 3.594 -7.352 4.962 1.00 0.00 35 ALA A CA 20
ATOM 15297 C C . ALA A 1 35 ? 2.136 -7.636 4.596 1.00 0.00 35 ALA A C 20
ATOM 15298 O O . ALA A 1 35 ? 1.795 -8.732 4.196 1.00 0.00 35 ALA A O 20
ATOM 15305 N N . ASN A 1 36 ? 1.271 -6.658 4.706 1.00 0.00 36 ASN A N 20
ATOM 15306 C CA . ASN A 1 36 ? -0.141 -6.882 4.339 1.00 0.00 36 ASN A CA 20
ATOM 15307 C C . ASN A 1 36 ? -0.260 -7.012 2.820 1.00 0.00 36 ASN A C 20
ATOM 15308 O O . ASN A 1 36 ? -1.334 -7.207 2.310 1.00 0.00 36 ASN A O 20
ATOM 15319 N N . LEU A 1 37 ? 0.823 -6.902 2.083 1.00 0.00 37 LEU A N 20
ATOM 15320 C CA . LEU A 1 37 ? 0.698 -7.032 0.596 1.00 0.00 37 LEU A CA 20
ATOM 15321 C C . LEU A 1 37 ? 0.433 -8.502 0.249 1.00 0.00 37 LEU A C 20
ATOM 15322 O O . LEU A 1 37 ? 1.260 -9.175 -0.334 1.00 0.00 37 LEU A O 20
ATOM 15338 N N . GLN A 1 38 ? -0.721 -8.994 0.600 1.00 0.00 38 GLN A N 20
ATOM 15339 C CA . GLN A 1 38 ? -1.081 -10.399 0.306 1.00 0.00 38 GLN A CA 20
ATOM 15340 C C . GLN A 1 38 ? -2.160 -10.376 -0.762 1.00 0.00 38 GLN A C 20
ATOM 15341 O O . GLN A 1 38 ? -2.758 -9.341 -1.000 1.00 0.00 38 GLN A O 20
ATOM 15355 N N . PRO A 1 39 ? -2.385 -11.500 -1.377 1.00 0.00 39 PRO A N 20
ATOM 15356 C CA . PRO A 1 39 ? -3.394 -11.603 -2.429 1.00 0.00 39 PRO A CA 20
ATOM 15357 C C . PRO A 1 39 ? -4.787 -11.463 -1.821 1.00 0.00 39 PRO A C 20
ATOM 15358 O O . PRO A 1 39 ? -5.436 -12.429 -1.471 1.00 0.00 39 PRO A O 20
ATOM 15369 N N . GLY A 1 40 ? -5.231 -10.246 -1.690 1.00 0.00 40 GLY A N 20
ATOM 15370 C CA . GLY A 1 40 ? -6.566 -9.980 -1.100 1.00 0.00 40 GLY A CA 20
ATOM 15371 C C . GLY A 1 40 ? -6.440 -8.959 0.042 1.00 0.00 40 GLY A C 20
ATOM 15372 O O . GLY A 1 40 ? -7.350 -8.798 0.829 1.00 0.00 40 GLY A O 20
ATOM 15376 N N . ASP A 1 41 ? -5.328 -8.260 0.154 1.00 0.00 41 ASP A N 20
ATOM 15377 C CA . ASP A 1 41 ? -5.204 -7.269 1.266 1.00 0.00 41 ASP A CA 20
ATOM 15378 C C . ASP A 1 41 ? -5.146 -5.853 0.691 1.00 0.00 41 ASP A C 20
ATOM 15379 O O . ASP A 1 41 ? -4.694 -5.650 -0.414 1.00 0.00 41 ASP A O 20
ATOM 15388 N N . LYS A 1 42 ? -5.605 -4.874 1.429 1.00 0.00 42 LYS A N 20
ATOM 15389 C CA . LYS A 1 42 ? -5.585 -3.475 0.910 1.00 0.00 42 LYS A CA 20
ATOM 15390 C C . LYS A 1 42 ? -4.208 -2.842 1.141 1.00 0.00 42 LYS A C 20
ATOM 15391 O O . LYS A 1 42 ? -3.406 -3.332 1.912 1.00 0.00 42 LYS A O 20
ATOM 15410 N N . LEU A 1 43 ? -3.920 -1.776 0.443 1.00 0.00 43 LEU A N 20
ATOM 15411 C CA . LEU A 1 43 ? -2.591 -1.122 0.576 1.00 0.00 43 LEU A CA 20
ATOM 15412 C C . LEU A 1 43 ? -2.724 0.398 0.475 1.00 0.00 43 LEU A C 20
ATOM 15413 O O . LEU A 1 43 ? -3.440 0.915 -0.358 1.00 0.00 43 LEU A O 20
ATOM 15429 N N . THR A 1 44 ? -2.033 1.116 1.318 1.00 0.00 44 THR A N 20
ATOM 15430 C CA . THR A 1 44 ? -2.108 2.597 1.280 1.00 0.00 44 THR A CA 20
ATOM 15431 C C . THR A 1 44 ? -1.392 3.130 0.039 1.00 0.00 44 THR A C 20
ATOM 15432 O O . THR A 1 44 ? -0.251 2.807 -0.222 1.00 0.00 44 THR A O 20
ATOM 15443 N N . LEU A 1 45 ? -2.044 3.975 -0.708 1.00 0.00 45 LEU A N 20
ATOM 15444 C CA . LEU A 1 45 ? -1.391 4.569 -1.903 1.00 0.00 45 LEU A CA 20
ATOM 15445 C C . LEU A 1 45 ? -1.408 6.087 -1.739 1.00 0.00 45 LEU A C 20
ATOM 15446 O O . LEU A 1 45 ? -1.893 6.803 -2.594 1.00 0.00 45 LEU A O 20
ATOM 15462 N N . PHE A 1 46 ? -0.866 6.587 -0.651 1.00 0.00 46 PHE A N 20
ATOM 15463 C CA . PHE A 1 46 ? -0.829 8.067 -0.450 1.00 0.00 46 PHE A CA 20
ATOM 15464 C C . PHE A 1 46 ? -0.149 8.691 -1.666 1.00 0.00 46 PHE A C 20
ATOM 15465 O O . PHE A 1 46 ? -0.319 9.855 -1.966 1.00 0.00 46 PHE A O 20
ATOM 15482 N N . VAL A 1 47 ? 0.625 7.891 -2.350 1.00 0.00 47 VAL A N 20
ATOM 15483 C CA . VAL A 1 47 ? 1.361 8.328 -3.558 1.00 0.00 47 VAL A CA 20
ATOM 15484 C C . VAL A 1 47 ? 0.518 9.298 -4.391 1.00 0.00 47 VAL A C 20
ATOM 15485 O O . VAL A 1 47 ? -0.680 9.140 -4.535 1.00 0.00 47 VAL A O 20
ATOM 15498 N N . LYS A 1 48 ? 1.145 10.303 -4.942 1.00 0.00 48 LYS A N 20
ATOM 15499 C CA . LYS A 1 48 ? 0.398 11.292 -5.771 1.00 0.00 48 LYS A CA 20
ATOM 15500 C C . LYS A 1 48 ? 0.643 10.997 -7.252 1.00 0.00 48 LYS A C 20
ATOM 15501 O O . LYS A 1 48 ? 1.301 10.010 -7.536 1.00 0.00 48 LYS A O 20
#

InterPro domains:
  IPR000189 Prokaryotic transglycosylase, active site [PS00922] (121-149)
  IPR008258 Transglycosylase SLT domain 1 [PF01464] (102-216)
  IPR018392 LysM domain [PF01476] (343-384)
  IPR018392 LysM domain [PF01476] (402-442)
  IPR018392 LysM domain [PS51782] (341-384)
  IPR018392 LysM domain [PS51782] (400-448)
  IPR018392 LysM domain [SM00257] (342-385)
  IPR018392 LysM domain [SM00257] (401-443)
  IPR018392 LysM domain [cd00118] (341-384)
  IPR018392 LysM domain [cd00118] (400-442)
  IPR023346 Lysozyme-like domain superfamily [SSF53955] (99-249)
  IPR036779 LysM domain superfamily [G3DSA:3.10.350.10] (342-384)
  IPR036779 LysM domain superfamily [G3DSA:3.10.350.10] (398-445)
  IPR036779 LysM domain superfamily [SSF54106] (341-384)
  IPR036779 LysM domain superfamily [SSF54106] (400-443)

Nearest PDB structures (foldseek):
  1e0g-assembly1_A  TM=1.001E+00  e=2.727E-10  Escherichia coli
  8rhf-assembly2_A  TM=7.760E-01  e=3.486E-02  Pseudomonas aeruginosa
  2mtz-assembly1_A  TM=7.011E-01  e=3.486E-02  Bacillus subtilis subsp. subtilis str. 168
  4ebz-assembly1_A  TM=7.370E-01  e=1.723E-01  Arabidopsis thaliana
  7au7-assembly1_A  TM=7.693E-01  e=4.762E-01  Medicago truncatula

Foldseek 3Di:
DKDKAQQAVVRDLVNVCVVVVFDSVVQCVVPVCCVQNDRGGIGTGNTD

CATH classification: 3.10.350.10

Solvent-accessible surface area: 3608 Å² total; per-residue (Å²): 151,68,53,81,17,142,7,156,172,85,51,57,42,78,62,7,4,172,209,56,57,17,75,18,143,32,0,112,190,102,40,110,105,34,85,83,41,98,87,42,44,97,9,39,0,91,2,186

Sequence (48 aa):
DSITYRVRKGDSLSSIAKRHGVNIKDVMRWNSDTANLQPGDKLTLFVKDSITYRVRKGDSLSSIAKRHGVNIKDVMRWNSDTANLQPGDKLTLFVKDSITYRVRKGDSLSSIAKRHGVNIKDVMRWNSDTANLQPGDKLTLFVKDSITYRVRKGDSLSSIAKRHGVNIKDVMRWNSDTANLQPGDKLTLFVKDSITYRVRKGDSLSSIAKRHGVNIKDVMRWNSDTANLQPGDKLTLFVKDSITYRVRKGDSLSSIAKRHGVNIKDVMRWNSDTANLQPGDKLTLFVKDSITYRVRKGDSLSSIAKRHGVNIKDVMRWNSDTANLQPGDKLTLFVKDSITYRVRKGDSLSSIAKRHGVNIKDVMRWNSDTANLQPGDKLTLFVKDSITYRVRKGDSLSSIAKRHGVNIKDVMRWNSDTANLQPGDKLTLFVKDSITYRVRKGDSLSSIAKRHGVNIKDVMRWNSDTANLQPGDKLTLFVKDSITYRVRKGDSLSSIAKRHGVNIKDVMRWNSDTANLQPGDKLTLFVKDSITYRVRKGDSLSSIAKRHGVNIKDVMRWNSDTANLQPGDKLTLFVKDSITYRVRKGDSLSSIAKRHGVNIKDVMRWNSDTANLQPGDKLTLFVKDSITYRVRKGDSLSSIAKRHGVNIKDVMRWNSDTANLQPGDKLTLFVKDSITYRVRKGDSLSSIAKRHGVNIKDVMRWNSDTANLQPGDKLTLFVKDSITYRVRKGDSLSSIAKRHGVNIKDVMRWNSDTANLQPGDKLTLFVKDSITYRVRKGDSLSSIAKRHGVNIKDVMRWNSDTANLQPGDKLTLFVKDSITYRVRKGDSLSSIAKRHGVNIKDVMRWNSDTANLQPGDKLTLFVKDSITYRVRKGDSLSSIAKRHGVNIKDVMRWNSDTANLQPGDKLTLFVKDSITYRVRKGDSLSSIAKRHGVNIKDVMRWNSDTANLQPGDKLTLFVK

GO terms:
  GO:0008932 lytic endotransglycosylase activity (F, IDA)
  GO:0008933 peptidoglycan lytic transglycosylase activity (F, IDA)
  GO:0000270 peptidoglycan metabolic process (P, IDA)

Organism: Escherichia coli (strain K12) (NCBI:txid83333)